Protein 2JXF (pdb70)

GO terms:
  GO:0044164 host cell cytosol (C, IDA)
  GO:0044165 host cell endoplasmic reticulum (C, IDA)
  GO:0039502 symbiont-mediated suppression of host type I interferon-mediated signaling pathway (P, IDA)
  GO:1900102 negative regulation of endoplasmic reticulum unfolded protein response (P, IDA)
  GO:0005515 protein binding (F, IPI)
  GO:0042025 host cell nucleus (C, IDA)
  GO:0008233 peptidase activity (F, IDA)
  GO:0008236 serine-type peptidase activity (F, IDA)
  GO:0044220 host cell perinuclear region of cytoplasm (C, IDA)
  GO:0030430 host cell cytoplasm (C, IDA)
  GO:0008270 zinc ion binding (F, IDA)
  GO:0004252 serine-type endopeptidase activity (F, IDA)
  GO:0051047 positive regulation of secretion (P, IDA)
  GO:0039545 symbiont-mediated suppression of host cytoplasmic pattern recognition receptor signaling pathway via inhibition of MAVS activity (P, TAS)
  GO:0019082 viral protein processing (P, TAS)
  GO:0050689 negative regulation of defense response to virus by host (P, TAS)
  GO:0033644 host cell membrane (C, IMP)
  GO:0042025 host cell nucleus (C, IMP)
  GO:0044164 host cell cytosol (C, IMP)
  GO:0030430 host cell cytoplasm (C, IMP)

Foldseek 3Di:
DPCVVVVVVVVVVVVVVVVVVCVVCVVVVD

Solvent-accessible surface area: 3352 Å² total; per-residue (Å²): 177,89,92,165,101,148,82,125,107,109,153,62,154,115,98,174,101,133,69,56,28,97,129,141,101,74,75,117,80,200

InterPro domains:
  IPR000745 Hepatitis C virus, Non-structural protein NS4a [PF01006] (1658-1711)
  IPR001490 Hepatitis C virus, Non-structural protein NS4b [PF01001] (1728-1921)
  IPR001650 Helicase, C-terminal domain-like [PS51194] (1361-1538)
  IPR001650 Helicase, C-terminal domain-like [SM00490] (1401-1495)
  IPR002166 RNA dependent RNA polymerase, hepatitis C virus [PF00998] (2423-2932)
  IPR002518 Hepatitis C virus, Non-structural protein NS2 [PF01538] (811-1005)
  IPR002518 Hepatitis C virus, Non-structural protein NS2 [PS51693] (899-1026)
  IPR002519 Hepatitis C virus, Envelope glycoprotein E1 [PF01539] (193-382)
  IPR002521 Hepatitis C virus, Core protein, C-terminal [PF01542] (116-190)
  IPR002522 Hepatitis C virus, Core protein, N-terminal [PF01543] (2-115)
  IPR002531 Hepatitis C virus, Non-structural protein E2/NS1 [PF01560] (386-729)
  IPR002868 Hepatitis C virus, Non-structural 5a protein [PF01506] (1974-1996)
  IPR004109 Hepatitis C virus, NS3 protease [PF02907] (1056-1203)
  IPR004109 Hepatitis C virus, NS3 protease [PS51822] (1027-1208)
  IPR007094 RNA-directed RNA polymerase, catalytic domain [PS50507] (2634-2752)
  IPR009003 Peptidase S1, PA clan [SSF50494] (1027-1212)
  IPR011492 Non-structural protein NS3-like, DEAD-box helicase, flavivirus [PF07652] (1294-1355)
  IPR013192 Hepatitis C virus, Non-structural 5a protein, domain 1a [PF08300] (2006-2067)
  IPR013193 Hepatitis C virus non-structural 5a, 1B domain [PF08301] (2068-2168)
  IPR014001 Helicase superfamily 1/2, ATP-binding domain [PS51192] (1217-1369)

Sequence (30 aa):
QTNWQKLEVFWAKHMWNFISGIQYLAGLSTQTNWQKLEVFWAKHMWNFISGIQYLAGLSTQTNWQKLEVFWAKHMWNFISGIQYLAGLSTQTNWQKLEVFWAKHMWNFISGIQYLAGLSTQTNWQKLEVFWAKHMWNFISGIQYLAGLSTQTNWQKLEVFWAKHMWNFISGIQYLAGLSTQTNWQKLEVFWAKHMWNFISGIQYLAGLSTQTNWQK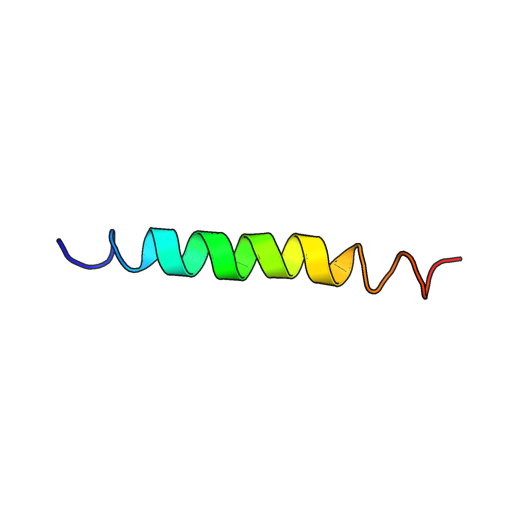LEVFWAKHMWNFISGIQYLAGLSTQTNWQKLEVFWAKHMWNFISGIQYLAGLSTQTNWQKLEVFWAKHMWNFISGIQYLAGLSTQTNWQKLEVFWAKHMWNFISGIQYLAGLSTQTNWQKLEVFWAKHMWNFISGIQYLAGLSTQTNWQKLEVFWAKHMWNFISGIQYLAGLSTQTNWQKLEVFWAKHMWNFISGIQYLAGLSTQTNWQKLEVFWAKHMWNFISGIQYLAGLSTQTNWQKLEVFWAKHMWNFISGIQYLAGLSTQTNWQKLEVFWAKHMWNFISGIQYLAGLSTQTNWQKLEVFWAKHMWNFISGIQYLAGLSTQTNWQKLEVFWAKHMWNFISGIQYLAGLSTQTNWQKLEVFWAKHMWNFISGIQYLAGLSTQTNWQKLEVFWAKHMWNFISGIQYLAGLSTQTNWQKLEVFWAKHMWNFISGIQYLAGLSTQTNWQKLEVFWAKHMWNFISGIQYLAGLSTQTNWQKLEVFWAKHMWNFISGIQYLAGLSTQTNWQKLEVFWAKHMWNFISGIQYLAGLSTQTNWQKLEVFWAKHMWNFISGIQYLAGLSTQTNWQKLEVFWAKHMWNFISGIQYLAGLSTQTNWQKLEVFWAKHMWNFISGIQYLAGLSTQTNWQKLEVFWAKHMWNFISGIQYLAGLSTQTNWQKLEVFWAKHMWNFISGIQYLAGLST

Organism: Hepatitis C virus genotype 1a (isolate H77) (NCBI:txid63746)

Structure (mmCIF, N/CA/C/O backbone):
data_2J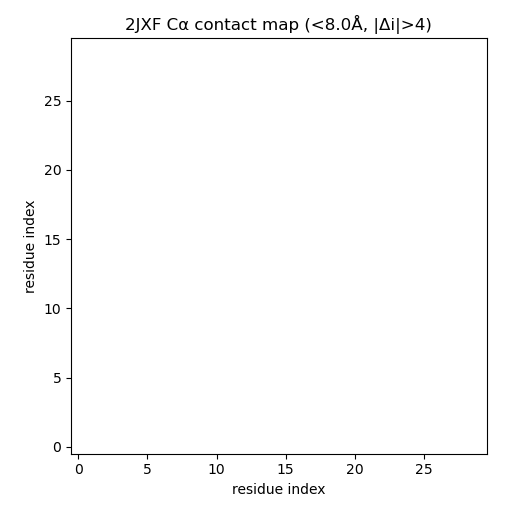XF
#
_entry.id   2JXF
#
loop_
_atom_site.group_PDB
_atom_site.id
_atom_site.type_symbol
_atom_site.label_atom_id
_atom_site.label_alt_id
_atom_site.label_comp_id
_atom_site.label_asym_id
_atom_site.label_entity_id
_atom_site.label_seq_id
_atom_site.pdbx_PDB_ins_code
_atom_site.Cartn_x
_atom_site.Cartn_y
_atom_site.Cartn_z
_atom_site.occupancy
_atom_site.B_iso_or_equiv
_atom_site.auth_seq_id
_atom_site.auth_comp_id
_atom_site.auth_asym_id
_atom_site.auth_atom_id
_atom_site.pdbx_PDB_model_num
ATOM 1 N N . GLN A 1 1 ? -23.354 1.207 0.987 1.00 0.00 1 GLN A N 1
ATOM 2 C CA . GLN A 1 1 ? -21.913 1.238 0.584 1.00 0.00 1 GLN A CA 1
ATOM 3 C C . GLN A 1 1 ? -21.682 0.485 -0.732 1.00 0.00 1 GLN A C 1
ATOM 4 O O . GLN A 1 1 ? -22.457 -0.369 -1.122 1.00 0.00 1 GLN A O 1
ATOM 20 N N . THR A 1 2 ? -20.605 0.824 -1.400 1.00 0.00 2 THR A N 1
ATOM 21 C CA . THR A 1 2 ? -20.229 0.193 -2.702 1.00 0.00 2 THR A CA 1
ATOM 22 C C . THR A 1 2 ? -18.703 0.305 -2.873 1.00 0.00 2 THR A C 1
ATOM 23 O O . THR A 1 2 ? -17.967 -0.213 -2.052 1.00 0.00 2 THR A O 1
ATOM 34 N N . ASN A 1 3 ? -18.227 0.964 -3.902 1.00 0.00 3 ASN A N 1
ATOM 35 C CA . ASN A 1 3 ? -16.750 1.133 -4.152 1.00 0.00 3 ASN A CA 1
ATOM 36 C C . ASN A 1 3 ? -16.008 1.795 -2.978 1.00 0.00 3 ASN A C 1
ATOM 37 O O . ASN A 1 3 ? -14.803 1.657 -2.866 1.00 0.00 3 ASN A O 1
ATOM 48 N N . TRP A 1 4 ? -16.715 2.493 -2.121 1.00 0.00 4 TRP A N 1
ATOM 49 C CA . TRP A 1 4 ? -16.100 3.175 -0.936 1.00 0.00 4 TRP A CA 1
ATOM 50 C C . TRP A 1 4 ? -15.409 2.132 -0.053 1.00 0.00 4 TRP A C 1
ATOM 51 O O . TRP A 1 4 ? -14.260 2.308 0.311 1.00 0.00 4 TRP A O 1
ATOM 72 N N . GLN A 1 5 ? -16.100 1.062 0.273 1.00 0.00 5 GLN A N 1
ATOM 73 C CA . GLN A 1 5 ? -15.490 -0.014 1.123 1.00 0.00 5 GLN A CA 1
ATOM 74 C C . GLN A 1 5 ? -14.241 -0.537 0.395 1.00 0.00 5 GLN A C 1
ATOM 75 O O . GLN A 1 5 ? -13.218 -0.772 1.014 1.00 0.00 5 GLN A O 1
ATOM 89 N N . LYS A 1 6 ? -14.319 -0.702 -0.911 1.00 0.00 6 LYS A N 1
ATOM 90 C CA . LYS A 1 6 ? -13.143 -1.192 -1.694 1.00 0.00 6 LYS A CA 1
ATOM 91 C C . LYS A 1 6 ? -12.026 -0.137 -1.674 1.00 0.00 6 LYS A C 1
ATOM 92 O O . LYS A 1 6 ? -10.871 -0.509 -1.689 1.00 0.00 6 LYS A O 1
ATOM 111 N N . LEU A 1 7 ? -12.344 1.144 -1.634 1.00 0.00 7 LEU A N 1
ATOM 112 C CA . LEU A 1 7 ? -11.294 2.215 -1.606 1.00 0.00 7 LEU A CA 1
ATOM 113 C C . LEU A 1 7 ? -10.413 2.055 -0.358 1.00 0.00 7 LEU A C 1
ATOM 114 O O . LEU A 1 7 ? -9.220 2.264 -0.446 1.00 0.00 7 LEU A O 1
ATOM 130 N N . GLU A 1 8 ? -10.968 1.684 0.775 1.00 0.00 8 GLU A N 1
ATOM 131 C CA . GLU A 1 8 ? -10.124 1.507 1.999 1.00 0.00 8 GLU A CA 1
ATOM 132 C C . GLU A 1 8 ? -9.274 0.244 1.811 1.00 0.00 8 GLU A C 1
ATOM 133 O O . GLU A 1 8 ? -8.103 0.247 2.148 1.00 0.00 8 GLU A O 1
ATOM 145 N N . VAL A 1 9 ? -9.840 -0.812 1.260 1.00 0.00 9 VAL A N 1
ATOM 146 C CA . VAL A 1 9 ? -9.057 -2.071 1.022 1.00 0.00 9 VAL A CA 1
ATOM 147 C C . VAL A 1 9 ? -7.957 -1.691 0.014 1.00 0.00 9 VAL A C 1
ATOM 148 O O . VAL A 1 9 ? -6.808 -2.057 0.175 1.00 0.00 9 VAL A O 1
ATOM 161 N N . PHE A 1 10 ? -8.329 -0.942 -1.005 1.00 0.00 10 PHE A N 1
ATOM 162 C CA . PHE A 1 10 ? -7.385 -0.466 -2.067 1.00 0.00 10 PHE A CA 1
ATOM 163 C C . PHE A 1 10 ? -6.288 0.378 -1.397 1.00 0.00 10 PHE A C 1
ATOM 164 O O . PHE A 1 10 ? -5.118 0.197 -1.675 1.00 0.00 10 PHE A O 1
ATOM 181 N N . TRP A 1 11 ? -6.692 1.282 -0.531 1.00 0.00 11 TRP A N 1
ATOM 182 C CA . TRP A 1 11 ? -5.758 2.189 0.208 1.00 0.00 11 TRP A CA 1
ATOM 183 C C . TRP A 1 11 ? -4.657 1.413 0.934 1.00 0.00 11 TRP A C 1
ATOM 184 O O . TRP A 1 11 ? -3.495 1.701 0.726 1.00 0.00 11 TRP A O 1
ATOM 205 N N . ALA A 1 12 ? -5.008 0.458 1.766 1.00 0.00 12 ALA A N 1
ATOM 206 C CA . ALA A 1 12 ? -3.969 -0.327 2.505 1.00 0.00 12 ALA A CA 1
ATOM 207 C C . ALA A 1 12 ? -3.100 -1.133 1.532 1.00 0.00 12 ALA A C 1
ATOM 208 O O . ALA A 1 12 ? -1.906 -1.216 1.733 1.00 0.00 12 ALA A O 1
ATOM 215 N N . LYS A 1 13 ? -3.679 -1.708 0.500 1.00 0.00 13 LYS A N 1
ATOM 216 C CA . LYS A 1 13 ? -2.890 -2.504 -0.495 1.00 0.00 13 LYS A CA 1
ATOM 217 C C . LYS A 1 13 ? -1.815 -1.593 -1.109 1.00 0.00 13 LYS A C 1
ATOM 218 O O . LYS A 1 13 ? -0.653 -1.954 -1.168 1.00 0.00 13 LYS A O 1
ATOM 237 N N . HIS A 1 14 ? -2.215 -0.420 -1.546 1.00 0.00 14 HIS A N 1
ATOM 238 C CA . HIS A 1 14 ? -1.264 0.564 -2.153 1.00 0.00 14 HIS A CA 1
ATOM 239 C C . HIS A 1 14 ? -0.285 1.043 -1.069 1.00 0.00 14 HIS A C 1
ATOM 240 O O . HIS A 1 14 ? 0.909 1.093 -1.297 1.00 0.00 14 HIS A O 1
ATOM 254 N N . MET A 1 15 ? -0.795 1.383 0.098 1.00 0.00 15 MET A N 1
ATOM 255 C CA . MET A 1 15 ? 0.056 1.860 1.239 1.00 0.00 15 MET A CA 1
ATOM 256 C C . MET A 1 15 ? 1.083 0.784 1.615 1.00 0.00 15 MET A C 1
ATOM 257 O O . MET A 1 15 ? 2.232 1.101 1.864 1.00 0.00 15 MET A O 1
ATOM 271 N N . TRP A 1 16 ? 0.686 -0.469 1.650 1.00 0.00 16 TRP A N 1
ATOM 272 C CA . TRP A 1 16 ? 1.641 -1.565 1.998 1.00 0.00 16 TRP A CA 1
ATOM 273 C C . TRP A 1 16 ? 2.654 -1.694 0.859 1.00 0.00 16 TRP A C 1
ATOM 274 O O . TRP A 1 16 ? 3.806 -1.977 1.119 1.00 0.00 16 TRP A O 1
ATOM 295 N N . ASN A 1 17 ? 2.244 -1.476 -0.374 1.00 0.00 17 ASN A N 1
ATOM 296 C CA . ASN A 1 17 ? 3.199 -1.570 -1.517 1.00 0.00 17 ASN A CA 1
ATOM 297 C C . ASN A 1 17 ? 4.259 -0.468 -1.350 1.00 0.00 17 ASN A C 1
ATOM 298 O O . ASN A 1 17 ? 5.413 -0.665 -1.684 1.00 0.00 17 ASN A O 1
ATOM 309 N N . PHE A 1 18 ? 3.873 0.675 -0.821 1.00 0.00 18 PHE A N 1
ATOM 310 C CA . PHE A 1 18 ? 4.828 1.805 -0.594 1.00 0.00 18 PHE A CA 1
ATOM 311 C C . PHE A 1 18 ? 5.851 1.315 0.449 1.00 0.00 18 PHE A C 1
ATOM 312 O O . PHE A 1 18 ? 7.046 1.492 0.294 1.00 0.00 18 PHE A O 1
ATOM 329 N N . ILE A 1 19 ? 5.361 0.693 1.499 1.00 0.00 19 ILE A N 1
ATOM 330 C CA . ILE A 1 19 ? 6.234 0.155 2.589 1.00 0.00 19 ILE A CA 1
ATOM 331 C C . ILE A 1 19 ? 7.056 -1.040 2.074 1.00 0.00 19 ILE A C 1
ATOM 332 O O . ILE A 1 19 ? 8.218 -1.146 2.424 1.00 0.00 19 ILE A O 1
ATOM 348 N N . SER A 1 20 ? 6.499 -1.920 1.265 1.00 0.00 20 SER A N 1
ATOM 349 C CA . SER A 1 20 ? 7.288 -3.086 0.750 1.00 0.00 20 SER A CA 1
ATOM 350 C C . SER A 1 20 ? 8.429 -2.601 -0.157 1.00 0.00 20 SER A C 1
ATOM 351 O O . SER A 1 20 ? 9.508 -3.162 -0.107 1.00 0.00 20 SER A O 1
ATOM 359 N N . GLY A 1 21 ? 8.213 -1.578 -0.959 1.00 0.00 21 GLY A N 1
ATOM 360 C CA . GLY A 1 21 ? 9.283 -1.040 -1.860 1.00 0.00 21 GLY A CA 1
ATOM 361 C C . GLY A 1 21 ? 10.426 -0.485 -0.998 1.00 0.00 21 GLY A C 1
ATOM 362 O O . GLY A 1 21 ? 11.580 -0.780 -1.250 1.00 0.00 21 GLY A O 1
ATOM 366 N N . ILE A 1 22 ? 10.099 0.298 0.011 1.00 0.00 22 ILE A N 1
ATOM 367 C CA . ILE A 1 22 ? 11.129 0.886 0.929 1.00 0.00 22 ILE A CA 1
ATOM 368 C C . ILE A 1 22 ? 11.853 -0.271 1.639 1.00 0.00 22 ILE A C 1
ATOM 369 O O . ILE A 1 22 ? 13.062 -0.241 1.761 1.00 0.00 22 ILE A O 1
ATOM 385 N N . GLN A 1 23 ? 11.130 -1.275 2.089 1.00 0.00 23 GLN A N 1
ATOM 386 C CA . GLN A 1 23 ? 11.763 -2.446 2.781 1.00 0.00 23 GLN A CA 1
ATOM 387 C C . GLN A 1 23 ? 12.689 -3.185 1.805 1.00 0.00 23 GLN A C 1
ATOM 388 O O . GLN A 1 23 ? 13.790 -3.572 2.154 1.00 0.00 23 GLN A O 1
ATOM 402 N N . TYR A 1 24 ? 12.227 -3.361 0.592 1.00 0.00 24 TYR A N 1
ATOM 403 C CA . TYR A 1 24 ? 13.011 -4.055 -0.479 1.00 0.00 24 TYR A CA 1
ATOM 404 C C . TYR A 1 24 ? 14.269 -3.229 -0.791 1.00 0.00 24 TYR A C 1
ATOM 405 O O . TYR A 1 24 ? 15.364 -3.759 -0.804 1.00 0.00 24 TYR A O 1
ATOM 423 N N . LEU A 1 25 ? 14.104 -1.947 -1.032 1.00 0.00 25 LEU A N 1
ATOM 424 C CA . LEU A 1 25 ? 15.262 -1.050 -1.342 1.00 0.00 25 LEU A CA 1
ATOM 425 C C . LEU A 1 25 ? 16.190 -0.908 -0.129 1.00 0.00 25 LEU A C 1
ATOM 426 O O . LEU A 1 25 ? 17.386 -0.797 -0.309 1.00 0.00 25 LEU A O 1
ATOM 442 N N . ALA A 1 26 ? 15.666 -0.913 1.078 1.00 0.00 26 ALA A N 1
ATOM 443 C CA . ALA A 1 26 ? 16.516 -0.786 2.308 1.00 0.00 26 ALA A CA 1
ATOM 444 C C . ALA A 1 26 ? 17.592 -1.883 2.303 1.00 0.00 26 ALA A C 1
ATOM 445 O O . ALA A 1 26 ? 18.744 -1.609 2.578 1.00 0.00 26 ALA A O 1
ATOM 452 N N . GLY A 1 27 ? 17.219 -3.102 1.984 1.00 0.00 27 GLY A N 1
ATOM 453 C CA . GLY A 1 27 ? 18.196 -4.233 1.938 1.00 0.00 27 GLY A CA 1
ATOM 454 C C . GLY A 1 27 ? 18.924 -4.255 0.582 1.00 0.00 27 GLY A C 1
ATOM 455 O O . GLY A 1 27 ? 20.003 -4.807 0.489 1.00 0.00 27 GLY A O 1
ATOM 459 N N . LEU A 1 28 ? 18.357 -3.670 -0.454 1.00 0.00 28 LEU A N 1
ATOM 460 C CA . LEU A 1 28 ? 18.996 -3.646 -1.807 1.00 0.00 28 LEU A CA 1
ATOM 461 C C . LEU A 1 28 ? 19.224 -2.190 -2.252 1.00 0.00 28 LEU A C 1
ATOM 462 O O . LEU A 1 28 ? 18.752 -1.763 -3.291 1.00 0.00 28 LEU A O 1
ATOM 478 N N . SER A 1 29 ? 19.947 -1.424 -1.470 1.00 0.00 29 SER A N 1
ATOM 479 C CA . SER A 1 29 ? 20.222 0.007 -1.824 1.00 0.00 29 SER A CA 1
ATOM 480 C C . SER A 1 29 ? 21.636 0.176 -2.404 1.00 0.00 29 SER A C 1
ATOM 481 O O . SER A 1 29 ? 22.343 -0.794 -2.615 1.00 0.00 29 SER A O 1
ATOM 489 N N . THR A 1 30 ? 22.043 1.398 -2.660 1.00 0.00 30 THR A N 1
ATOM 490 C CA . THR A 1 30 ? 23.402 1.672 -3.226 1.00 0.00 30 THR A CA 1
ATOM 491 C C . THR A 1 30 ? 24.153 2.670 -2.332 1.00 0.00 30 THR A C 1
ATOM 492 O O . THR A 1 30 ? 25.234 2.324 -1.886 1.00 0.00 30 THR A O 1
ATOM 504 N N . GLN A 1 1 ? -22.210 -3.305 -3.187 1.00 0.00 1 GLN A N 2
ATOM 505 C CA . GLN A 1 1 ? -20.892 -2.680 -3.517 1.00 0.00 1 GLN A CA 2
ATOM 506 C C . GLN A 1 1 ? -21.036 -1.152 -3.559 1.00 0.00 1 GLN A C 2
ATOM 507 O O . GLN A 1 1 ? -21.787 -0.628 -4.361 1.00 0.00 1 GLN A O 2
ATOM 523 N N . THR A 1 2 ? -20.320 -0.456 -2.704 1.00 0.00 2 THR A N 2
ATOM 524 C CA . THR A 1 2 ? -20.383 1.039 -2.660 1.00 0.00 2 THR A CA 2
ATOM 525 C C . THR A 1 2 ? -18.980 1.610 -2.381 1.00 0.00 2 THR A C 2
ATOM 526 O O . THR A 1 2 ? -18.148 1.610 -3.269 1.00 0.00 2 THR A O 2
ATOM 537 N N . ASN A 1 3 ? -18.698 2.085 -1.191 1.00 0.00 3 ASN A N 2
ATOM 538 C CA . ASN A 1 3 ? -17.344 2.650 -0.873 1.00 0.00 3 ASN A CA 2
ATOM 539 C C . ASN A 1 3 ? -16.319 1.563 -0.520 1.00 0.00 3 ASN A C 2
ATOM 540 O O . ASN A 1 3 ? -15.141 1.855 -0.446 1.00 0.00 3 ASN A O 2
ATOM 551 N N . TRP A 1 4 ? -16.755 0.345 -0.307 1.00 0.00 4 TRP A N 2
ATOM 552 C CA . TRP A 1 4 ? -15.827 -0.775 0.043 1.00 0.00 4 TRP A CA 2
ATOM 553 C C . TRP A 1 4 ? -14.856 -0.976 -1.116 1.00 0.00 4 TRP A C 2
ATOM 554 O O . TRP A 1 4 ? -13.664 -0.906 -0.898 1.00 0.00 4 TRP A O 2
ATOM 575 N N . GLN A 1 5 ? -15.358 -1.201 -2.308 1.00 0.00 5 GLN A N 2
ATOM 576 C CA . GLN A 1 5 ? -14.471 -1.389 -3.503 1.00 0.00 5 GLN A CA 2
ATOM 577 C C . GLN A 1 5 ? -13.556 -0.159 -3.623 1.00 0.00 5 GLN A C 2
ATOM 578 O O . GLN A 1 5 ? -12.380 -0.296 -3.909 1.00 0.00 5 GLN A O 2
ATOM 592 N N . LYS A 1 6 ? -14.088 1.026 -3.390 1.00 0.00 6 LYS A N 2
ATOM 593 C CA . LYS A 1 6 ? -13.258 2.269 -3.470 1.00 0.00 6 LYS A CA 2
ATOM 594 C C . LYS A 1 6 ? -12.198 2.226 -2.357 1.00 0.00 6 LYS A C 2
ATOM 595 O O . LYS A 1 6 ? -11.066 2.611 -2.584 1.00 0.00 6 LYS A O 2
ATOM 614 N N . LEU A 1 7 ? -12.553 1.754 -1.177 1.00 0.00 7 LEU A N 2
ATOM 615 C CA . LEU A 1 7 ? -11.581 1.664 -0.044 1.00 0.00 7 LEU A CA 2
ATOM 616 C C . LEU A 1 7 ? -10.513 0.626 -0.408 1.00 0.00 7 LEU A C 2
ATOM 617 O O . LEU A 1 7 ? -9.362 0.865 -0.131 1.00 0.00 7 LEU A O 2
ATOM 633 N N . GLU A 1 8 ? -10.863 -0.490 -1.016 1.00 0.00 8 GLU A N 2
ATOM 634 C CA . GLU A 1 8 ? -9.842 -1.525 -1.399 1.00 0.00 8 GLU A CA 2
ATOM 635 C C . GLU A 1 8 ? -8.790 -0.865 -2.306 1.00 0.00 8 GLU A C 2
ATOM 636 O O . GLU A 1 8 ? -7.602 -1.050 -2.112 1.00 0.00 8 GLU A O 2
ATOM 648 N N . VAL A 1 9 ? -9.227 -0.090 -3.277 1.00 0.00 9 VAL A N 2
ATOM 649 C CA . VAL A 1 9 ? -8.285 0.616 -4.210 1.00 0.00 9 VAL A CA 2
ATOM 650 C C . VAL A 1 9 ? -7.408 1.563 -3.370 1.00 0.00 9 VAL A C 2
ATOM 651 O O . VAL A 1 9 ? -6.215 1.671 -3.588 1.00 0.00 9 VAL A O 2
ATOM 664 N N . PHE A 1 10 ? -8.009 2.231 -2.409 1.00 0.00 10 PHE A N 2
ATOM 665 C CA . PHE A 1 10 ? -7.278 3.176 -1.506 1.00 0.00 10 PHE A CA 2
ATOM 666 C C . PHE A 1 10 ? -6.321 2.361 -0.619 1.00 0.00 10 PHE A C 2
ATOM 667 O O . PHE A 1 10 ? -5.152 2.679 -0.510 1.00 0.00 10 PHE A O 2
ATOM 684 N N . TRP A 1 11 ? -6.838 1.324 -0.001 1.00 0.00 11 TRP A N 2
ATOM 685 C CA . TRP A 1 11 ? -6.041 0.435 0.896 1.00 0.00 11 TRP A CA 2
ATOM 686 C C . TRP A 1 11 ? -4.865 -0.190 0.147 1.00 0.00 11 TRP A C 2
ATOM 687 O O . TRP A 1 11 ? -3.784 -0.250 0.695 1.00 0.00 11 TRP A O 2
ATOM 708 N N . ALA A 1 12 ? -5.062 -0.645 -1.070 1.00 0.00 12 ALA A N 2
ATOM 709 C CA . ALA A 1 12 ? -3.936 -1.262 -1.836 1.00 0.00 12 ALA A CA 2
ATOM 710 C C . ALA A 1 12 ? -2.836 -0.214 -2.036 1.00 0.00 12 ALA A C 2
ATOM 711 O O . ALA A 1 12 ? -1.680 -0.508 -1.814 1.00 0.00 12 ALA A O 2
ATOM 718 N N . LYS A 1 13 ? -3.191 0.988 -2.434 1.00 0.00 13 LYS A N 2
ATOM 719 C CA . LYS A 1 13 ? -2.183 2.078 -2.640 1.00 0.00 13 LYS A CA 2
ATOM 720 C C . LYS A 1 13 ? -1.545 2.414 -1.283 1.00 0.00 13 LYS A C 2
ATOM 721 O O . LYS A 1 13 ? -0.352 2.636 -1.202 1.00 0.00 13 LYS A O 2
ATOM 740 N N . HIS A 1 14 ? -2.339 2.435 -0.232 1.00 0.00 14 HIS A N 2
ATOM 741 C CA . HIS A 1 14 ? -1.837 2.736 1.146 1.00 0.00 14 HIS A CA 2
ATOM 742 C C . HIS A 1 14 ? -0.862 1.619 1.558 1.00 0.00 14 HIS A C 2
ATOM 743 O O . HIS A 1 14 ? 0.237 1.891 2.003 1.00 0.00 14 HIS A O 2
ATOM 757 N N . MET A 1 15 ? -1.268 0.378 1.397 1.00 0.00 15 MET A N 2
ATOM 758 C CA . MET A 1 15 ? -0.398 -0.787 1.755 1.00 0.00 15 MET A CA 2
ATOM 759 C C . MET A 1 15 ? 0.830 -0.771 0.837 1.00 0.00 15 MET A C 2
ATOM 760 O O . MET A 1 15 ? 1.941 -0.910 1.311 1.00 0.00 15 MET A O 2
ATOM 774 N N . TRP A 1 16 ? 0.643 -0.588 -0.453 1.00 0.00 16 TRP A N 2
ATOM 775 C CA . TRP A 1 16 ? 1.797 -0.546 -1.407 1.00 0.00 16 TRP A CA 2
ATOM 776 C C . TRP A 1 16 ? 2.747 0.594 -1.018 1.00 0.00 16 TRP A C 2
ATOM 777 O O . TRP A 1 16 ? 3.939 0.466 -1.204 1.00 0.00 16 TRP A O 2
ATOM 798 N N . ASN A 1 17 ? 2.236 1.679 -0.476 1.00 0.00 17 ASN A N 2
ATOM 799 C CA . ASN A 1 17 ? 3.104 2.824 -0.054 1.00 0.00 17 ASN A CA 2
ATOM 800 C C . ASN A 1 17 ? 4.035 2.316 1.059 1.00 0.00 17 ASN A C 2
ATOM 801 O O . ASN A 1 17 ? 5.216 2.611 1.059 1.00 0.00 17 ASN A O 2
ATOM 812 N N . PHE A 1 18 ? 3.495 1.544 1.980 1.00 0.00 18 PHE A N 2
ATOM 813 C CA . PHE A 1 18 ? 4.294 0.961 3.107 1.00 0.00 18 PHE A CA 2
ATOM 814 C C . PHE A 1 18 ? 5.397 0.098 2.472 1.00 0.00 18 PHE A C 2
ATOM 815 O O . PHE A 1 18 ? 6.522 0.077 2.935 1.00 0.00 18 PHE A O 2
ATOM 832 N N . ILE A 1 19 ? 5.064 -0.596 1.406 1.00 0.00 19 ILE A N 2
ATOM 833 C CA . ILE A 1 19 ? 6.041 -1.463 0.682 1.00 0.00 19 ILE A CA 2
ATOM 834 C C . ILE A 1 19 ? 7.000 -0.567 -0.116 1.00 0.00 19 ILE A C 2
ATOM 835 O O . ILE A 1 19 ? 8.174 -0.864 -0.161 1.00 0.00 19 ILE A O 2
ATOM 851 N N . SER A 1 20 ? 6.524 0.496 -0.729 1.00 0.00 20 SER A N 2
ATOM 852 C CA . SER A 1 20 ? 7.400 1.415 -1.526 1.00 0.00 20 SER A CA 2
ATOM 853 C C . SER A 1 20 ? 8.597 1.912 -0.704 1.00 0.00 20 SER A C 2
ATOM 854 O O . SER A 1 20 ? 9.714 1.892 -1.185 1.00 0.00 20 SER A O 2
ATOM 862 N N . GLY A 1 21 ? 8.375 2.347 0.516 1.00 0.00 21 GLY A N 2
ATOM 863 C CA . GLY A 1 21 ? 9.494 2.840 1.379 1.00 0.00 21 GLY A CA 2
ATOM 864 C C . GLY A 1 21 ? 10.450 1.679 1.681 1.00 0.00 21 GLY A C 2
ATOM 865 O O . GLY A 1 21 ? 11.653 1.834 1.579 1.00 0.00 21 GLY A O 2
ATOM 869 N N . ILE A 1 22 ? 9.916 0.532 2.040 1.00 0.00 22 ILE A N 2
ATOM 870 C CA . ILE A 1 22 ? 10.767 -0.664 2.350 1.00 0.00 22 ILE A CA 2
ATOM 871 C C . ILE A 1 22 ? 11.429 -1.184 1.065 1.00 0.00 22 ILE A C 2
ATOM 872 O O . ILE A 1 22 ? 12.589 -1.538 1.103 1.00 0.00 22 ILE A O 2
ATOM 888 N N . GLN A 1 23 ? 10.730 -1.229 -0.048 1.00 0.00 23 GLN A N 2
ATOM 889 C CA . GLN A 1 23 ? 11.331 -1.724 -1.332 1.00 0.00 23 GLN A CA 2
ATOM 890 C C . GLN A 1 23 ? 12.579 -0.910 -1.718 1.00 0.00 23 GLN A C 2
ATOM 891 O O . GLN A 1 23 ? 13.451 -1.409 -2.403 1.00 0.00 23 GLN A O 2
ATOM 905 N N . TYR A 1 24 ? 12.657 0.321 -1.271 1.00 0.00 24 TYR A N 2
ATOM 906 C CA . TYR A 1 24 ? 13.819 1.213 -1.562 1.00 0.00 24 TYR A CA 2
ATOM 907 C C . TYR A 1 24 ? 14.922 0.898 -0.539 1.00 0.00 24 TYR A C 2
ATOM 908 O O . TYR A 1 24 ? 16.061 0.709 -0.919 1.00 0.00 24 TYR A O 2
ATOM 926 N N . LEU A 1 25 ? 14.596 0.839 0.732 1.00 0.00 25 LEU A N 2
ATOM 927 C CA . LEU A 1 25 ? 15.626 0.536 1.779 1.00 0.00 25 LEU A CA 2
ATOM 928 C C . LEU A 1 25 ? 16.063 -0.931 1.711 1.00 0.00 25 LEU A C 2
ATOM 929 O O . LEU A 1 25 ? 17.250 -1.198 1.697 1.00 0.00 25 LEU A O 2
ATOM 945 N N . ALA A 1 26 ? 15.136 -1.862 1.660 1.00 0.00 26 ALA A N 2
ATOM 946 C CA . ALA A 1 26 ? 15.498 -3.315 1.579 1.00 0.00 26 ALA A CA 2
ATOM 947 C C . ALA A 1 26 ? 16.304 -3.552 0.295 1.00 0.00 26 ALA A C 2
ATOM 948 O O . ALA A 1 26 ? 17.252 -4.316 0.301 1.00 0.00 26 ALA A O 2
ATOM 955 N N . GLY A 1 27 ? 15.940 -2.897 -0.784 1.00 0.00 27 GLY A N 2
ATOM 956 C CA . GLY A 1 27 ? 16.667 -3.048 -2.078 1.00 0.00 27 GLY A CA 2
ATOM 957 C C . GLY A 1 27 ? 18.036 -2.355 -2.005 1.00 0.00 27 GLY A C 2
ATOM 958 O O . GLY A 1 27 ? 18.964 -2.800 -2.653 1.00 0.00 27 GLY A O 2
ATOM 962 N N . LEU A 1 28 ? 18.175 -1.294 -1.237 1.00 0.00 28 LEU A N 2
ATOM 963 C CA . LEU A 1 28 ? 19.481 -0.575 -1.119 1.00 0.00 28 LEU A CA 2
ATOM 964 C C . LEU A 1 28 ? 20.173 -0.973 0.195 1.00 0.00 28 LEU A C 2
ATOM 965 O O . LEU A 1 28 ? 20.590 -0.132 0.973 1.00 0.00 28 LEU A O 2
ATOM 981 N N . SER A 1 29 ? 20.302 -2.256 0.442 1.00 0.00 29 SER A N 2
ATOM 982 C CA . SER A 1 29 ? 20.966 -2.751 1.690 1.00 0.00 29 SER A CA 2
ATOM 983 C C . SER A 1 29 ? 22.484 -2.846 1.456 1.00 0.00 29 SER A C 2
ATOM 984 O O . SER A 1 29 ? 23.060 -3.918 1.514 1.00 0.00 29 SER A O 2
ATOM 992 N N . THR A 1 30 ? 23.107 -1.717 1.192 1.00 0.00 30 THR A N 2
ATOM 993 C CA . THR A 1 30 ? 24.580 -1.596 0.931 1.00 0.00 30 THR A CA 2
ATOM 994 C C . THR A 1 30 ? 24.952 -2.235 -0.418 1.00 0.00 30 THR A C 2
ATOM 995 O O . THR A 1 30 ? 25.039 -3.451 -0.511 1.00 0.00 30 THR A O 2
ATOM 1007 N N . GLN A 1 1 ? 22.521 -0.376 -0.959 1.00 0.00 1 GLN A N 3
ATOM 1008 C CA . GLN A 1 1 ? 21.197 0.322 -0.925 1.00 0.00 1 GLN A CA 3
ATOM 1009 C C . GLN A 1 1 ? 21.069 1.350 -2.054 1.00 0.00 1 GLN A C 3
ATOM 1010 O O . GLN A 1 1 ? 22.049 1.881 -2.545 1.00 0.00 1 GLN A O 3
ATOM 1026 N N . THR A 1 2 ? 19.843 1.607 -2.445 1.00 0.00 2 THR A N 3
ATOM 1027 C CA . THR A 1 2 ? 19.521 2.580 -3.537 1.00 0.00 2 THR A CA 3
ATOM 1028 C C . THR A 1 2 ? 17.991 2.756 -3.595 1.00 0.00 2 THR A C 3
ATOM 1029 O O . THR A 1 2 ? 17.360 2.959 -2.571 1.00 0.00 2 THR A O 3
ATOM 1040 N N . ASN A 1 3 ? 17.400 2.673 -4.761 1.00 0.00 3 ASN A N 3
ATOM 1041 C CA . ASN A 1 3 ? 15.916 2.821 -4.918 1.00 0.00 3 ASN A CA 3
ATOM 1042 C C . ASN A 1 3 ? 15.165 1.585 -4.408 1.00 0.00 3 ASN A C 3
ATOM 1043 O O . ASN A 1 3 ? 13.993 1.681 -4.099 1.00 0.00 3 ASN A O 3
ATOM 1054 N N . TRP A 1 4 ? 15.822 0.453 -4.316 1.00 0.00 4 TRP A N 3
ATOM 1055 C CA . TRP A 1 4 ? 15.161 -0.794 -3.820 1.00 0.00 4 TRP A CA 3
ATOM 1056 C C . TRP A 1 4 ? 14.719 -0.564 -2.376 1.00 0.00 4 TRP A C 3
ATOM 1057 O O . TRP A 1 4 ? 13.561 -0.774 -2.077 1.00 0.00 4 TRP A O 3
ATOM 1078 N N . GLN A 1 5 ? 15.612 -0.135 -1.510 1.00 0.00 5 GLN A N 3
ATOM 1079 C CA . GLN A 1 5 ? 15.233 0.119 -0.081 1.00 0.00 5 GLN A CA 3
ATOM 1080 C C . GLN A 1 5 ? 14.052 1.102 -0.044 1.00 0.00 5 GLN A C 3
ATOM 1081 O O . GLN A 1 5 ? 13.153 0.944 0.762 1.00 0.00 5 GLN A O 3
ATOM 1095 N N . LYS A 1 6 ? 14.041 2.094 -0.914 1.00 0.00 6 LYS A N 3
ATOM 1096 C CA . LYS A 1 6 ? 12.911 3.075 -0.946 1.00 0.00 6 LYS A CA 3
ATOM 1097 C C . LYS A 1 6 ? 11.672 2.368 -1.514 1.00 0.00 6 LYS A C 3
ATOM 1098 O O . LYS A 1 6 ? 10.575 2.599 -1.041 1.00 0.00 6 LYS A O 3
ATOM 1117 N N . LEU A 1 7 ? 11.851 1.516 -2.504 1.00 0.00 7 LEU A N 3
ATOM 1118 C CA . LEU A 1 7 ? 10.722 0.760 -3.131 1.00 0.00 7 LEU A CA 3
ATOM 1119 C C . LEU A 1 7 ? 10.134 -0.215 -2.103 1.00 0.00 7 LEU A C 3
ATOM 1120 O O . LEU A 1 7 ? 8.934 -0.381 -2.071 1.00 0.00 7 LEU A O 3
ATOM 1136 N N . GLU A 1 8 ? 10.944 -0.844 -1.281 1.00 0.00 8 GLU A N 3
ATOM 1137 C CA . GLU A 1 8 ? 10.422 -1.803 -0.252 1.00 0.00 8 GLU A CA 3
ATOM 1138 C C . GLU A 1 8 ? 9.505 -1.036 0.716 1.00 0.00 8 GLU A C 3
ATOM 1139 O O . GLU A 1 8 ? 8.404 -1.474 1.001 1.00 0.00 8 GLU A O 3
ATOM 1151 N N . VAL A 1 9 ? 9.952 0.105 1.198 1.00 0.00 9 VAL A N 3
ATOM 1152 C CA . VAL A 1 9 ? 9.129 0.939 2.133 1.00 0.00 9 VAL A CA 3
ATOM 1153 C C . VAL A 1 9 ? 7.897 1.407 1.343 1.00 0.00 9 VAL A C 3
ATOM 1154 O O . VAL A 1 9 ? 6.785 1.341 1.832 1.00 0.00 9 VAL A O 3
ATOM 1167 N N . PHE A 1 10 ? 8.113 1.863 0.126 1.00 0.00 10 PHE A N 3
ATOM 1168 C CA . PHE A 1 10 ? 7.010 2.342 -0.764 1.00 0.00 10 PHE A CA 3
ATOM 1169 C C . PHE A 1 10 ? 5.998 1.208 -0.983 1.00 0.00 10 PHE A C 3
ATOM 1170 O O . PHE A 1 10 ? 4.807 1.432 -0.879 1.00 0.00 10 PHE A O 3
ATOM 1187 N N . TRP A 1 11 ? 6.476 0.022 -1.282 1.00 0.00 11 TRP A N 3
ATOM 1188 C CA . TRP A 1 11 ? 5.585 -1.154 -1.520 1.00 0.00 11 TRP A CA 3
ATOM 1189 C C . TRP A 1 11 ? 4.694 -1.427 -0.310 1.00 0.00 11 TRP A C 3
ATOM 1190 O O . TRP A 1 11 ? 3.527 -1.707 -0.494 1.00 0.00 11 TRP A O 3
ATOM 1211 N N . ALA A 1 12 ? 5.215 -1.348 0.894 1.00 0.00 12 ALA A N 3
ATOM 1212 C CA . ALA A 1 12 ? 4.361 -1.607 2.093 1.00 0.00 12 ALA A CA 3
ATOM 1213 C C . ALA A 1 12 ? 3.273 -0.526 2.166 1.00 0.00 12 ALA A C 3
ATOM 1214 O O . ALA A 1 12 ? 2.129 -0.835 2.433 1.00 0.00 12 ALA A O 3
ATOM 1221 N N . LYS A 1 13 ? 3.624 0.717 1.915 1.00 0.00 13 LYS A N 3
ATOM 1222 C CA . LYS A 1 13 ? 2.623 1.832 1.946 1.00 0.00 13 LYS A CA 3
ATOM 1223 C C . LYS A 1 13 ? 1.656 1.631 0.766 1.00 0.00 13 LYS A C 3
ATOM 1224 O O . LYS A 1 13 ? 0.470 1.861 0.897 1.00 0.00 13 LYS A O 3
ATOM 1243 N N . HIS A 1 14 ? 2.163 1.193 -0.366 1.00 0.00 14 HIS A N 3
ATOM 1244 C CA . HIS A 1 14 ? 1.327 0.942 -1.582 1.00 0.00 14 HIS A CA 3
ATOM 1245 C C . HIS A 1 14 ? 0.381 -0.226 -1.270 1.00 0.00 14 HIS A C 3
ATOM 1246 O O . HIS A 1 14 ? -0.806 -0.132 -1.516 1.00 0.00 14 HIS A O 3
ATOM 1260 N N . MET A 1 15 ? 0.901 -1.305 -0.723 1.00 0.00 15 MET A N 3
ATOM 1261 C CA . MET A 1 15 ? 0.058 -2.491 -0.368 1.00 0.00 15 MET A CA 3
ATOM 1262 C C . MET A 1 15 ? -0.913 -2.067 0.739 1.00 0.00 15 MET A C 3
ATOM 1263 O O . MET A 1 15 ? -2.059 -2.468 0.720 1.00 0.00 15 MET A O 3
ATOM 1277 N N . TRP A 1 16 ? -0.466 -1.259 1.678 1.00 0.00 16 TRP A N 3
ATOM 1278 C CA . TRP A 1 16 ? -1.348 -0.782 2.786 1.00 0.00 16 TRP A CA 3
ATOM 1279 C C . TRP A 1 16 ? -2.448 0.069 2.149 1.00 0.00 16 TRP A C 3
ATOM 1280 O O . TRP A 1 16 ? -3.609 -0.095 2.464 1.00 0.00 16 TRP A O 3
ATOM 1301 N N . ASN A 1 17 ? -2.082 0.968 1.263 1.00 0.00 17 ASN A N 3
ATOM 1302 C CA . ASN A 1 17 ? -3.103 1.831 0.602 1.00 0.00 17 ASN A CA 3
ATOM 1303 C C . ASN A 1 17 ? -4.051 0.919 -0.186 1.00 0.00 17 ASN A C 3
ATOM 1304 O O . ASN A 1 17 ? -5.250 1.115 -0.142 1.00 0.00 17 ASN A O 3
ATOM 1315 N N . PHE A 1 18 ? -3.518 -0.071 -0.873 1.00 0.00 18 PHE A N 3
ATOM 1316 C CA . PHE A 1 18 ? -4.355 -1.037 -1.657 1.00 0.00 18 PHE A CA 3
ATOM 1317 C C . PHE A 1 18 ? -5.333 -1.684 -0.660 1.00 0.00 18 PHE A C 3
ATOM 1318 O O . PHE A 1 18 ? -6.517 -1.796 -0.919 1.00 0.00 18 PHE A O 3
ATOM 1335 N N . ILE A 1 19 ? -4.816 -2.088 0.480 1.00 0.00 19 ILE A N 3
ATOM 1336 C CA . ILE A 1 19 ? -5.631 -2.724 1.564 1.00 0.00 19 ILE A CA 3
ATOM 1337 C C . ILE A 1 19 ? -6.664 -1.716 2.097 1.00 0.00 19 ILE A C 3
ATOM 1338 O O . ILE A 1 19 ? -7.802 -2.079 2.327 1.00 0.00 19 ILE A O 3
ATOM 1354 N N . SER A 1 20 ? -6.273 -0.473 2.288 1.00 0.00 20 SER A N 3
ATOM 1355 C CA . SER A 1 20 ? -7.208 0.577 2.803 1.00 0.00 20 SER A CA 3
ATOM 1356 C C . SER A 1 20 ? -8.356 0.821 1.815 1.00 0.00 20 SER A C 3
ATOM 1357 O O . SER A 1 20 ? -9.468 1.036 2.250 1.00 0.00 20 SER A O 3
ATOM 1365 N N . GLY A 1 21 ? -8.110 0.785 0.523 1.00 0.00 21 GLY A N 3
ATOM 1366 C CA . GLY A 1 21 ? -9.199 1.008 -0.479 1.00 0.00 21 GLY A CA 3
ATOM 1367 C C . GLY A 1 21 ? -10.208 -0.144 -0.377 1.00 0.00 21 GLY A C 3
ATOM 1368 O O . GLY A 1 21 ? -11.403 0.088 -0.346 1.00 0.00 21 GLY A O 3
ATOM 1372 N N . ILE A 1 22 ? -9.722 -1.366 -0.315 1.00 0.00 22 ILE A N 3
ATOM 1373 C CA . ILE A 1 22 ? -10.615 -2.566 -0.203 1.00 0.00 22 ILE A CA 3
ATOM 1374 C C . ILE A 1 22 ? -11.381 -2.466 1.125 1.00 0.00 22 ILE A C 3
ATOM 1375 O O . ILE A 1 22 ? -12.590 -2.591 1.148 1.00 0.00 22 ILE A O 3
ATOM 1391 N N . GLN A 1 23 ? -10.674 -2.235 2.210 1.00 0.00 23 GLN A N 3
ATOM 1392 C 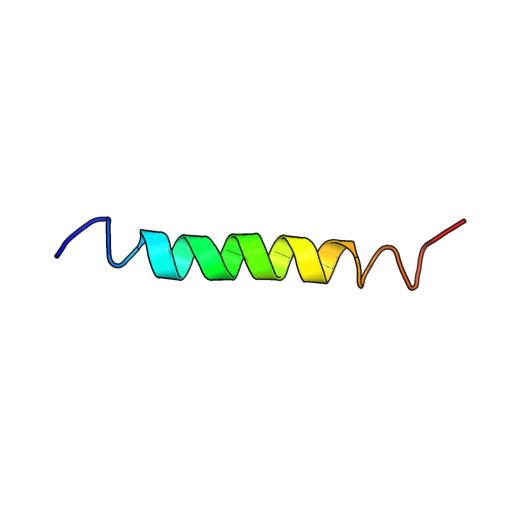CA . GLN A 1 23 ? -11.312 -2.108 3.560 1.00 0.00 23 GLN A CA 3
ATOM 1393 C C . GLN A 1 23 ? -12.305 -0.937 3.572 1.00 0.00 23 GLN A C 3
ATOM 1394 O O . GLN A 1 23 ? -13.371 -1.043 4.150 1.00 0.00 23 GLN A O 3
ATOM 1408 N N . TYR A 1 24 ? -11.954 0.154 2.933 1.00 0.00 24 TYR A N 3
ATOM 1409 C CA . TYR A 1 24 ? -12.844 1.357 2.867 1.00 0.00 24 TYR A CA 3
ATOM 1410 C C . TYR A 1 24 ? -14.187 0.963 2.241 1.00 0.00 24 TYR A C 3
ATOM 1411 O O . TYR A 1 24 ? -15.220 1.351 2.742 1.00 0.00 24 TYR A O 3
ATOM 1429 N N . LEU A 1 25 ? -14.175 0.204 1.170 1.00 0.00 25 LEU A N 3
ATOM 1430 C CA . LEU A 1 25 ? -15.455 -0.216 0.520 1.00 0.00 25 LEU A CA 3
ATOM 1431 C C . LEU A 1 25 ? -16.192 -1.219 1.419 1.00 0.00 25 LEU A C 3
ATOM 1432 O O . LEU A 1 25 ? -17.394 -1.123 1.570 1.00 0.00 25 LEU A O 3
ATOM 1448 N N . ALA A 1 26 ? -15.487 -2.157 2.012 1.00 0.00 26 ALA A N 3
ATOM 1449 C CA . ALA A 1 26 ? -16.117 -3.177 2.915 1.00 0.00 26 ALA A CA 3
ATOM 1450 C C . ALA A 1 26 ? -16.989 -2.506 3.991 1.00 0.00 26 ALA A C 3
ATOM 1451 O O . ALA A 1 26 ? -18.067 -2.987 4.288 1.00 0.00 26 ALA A O 3
ATOM 1458 N N . GLY A 1 27 ? -16.534 -1.412 4.561 1.00 0.00 27 GLY A N 3
ATOM 1459 C CA . GLY A 1 27 ? -17.321 -0.693 5.610 1.00 0.00 27 GLY A CA 3
ATOM 1460 C C . GLY A 1 27 ? -17.784 0.691 5.121 1.00 0.00 27 GLY A C 3
ATOM 1461 O O . GLY A 1 27 ? -18.252 1.475 5.926 1.00 0.00 27 GLY A O 3
ATOM 1465 N N . LEU A 1 28 ? -17.666 1.002 3.845 1.00 0.00 28 LEU A N 3
ATOM 1466 C CA . LEU A 1 28 ? -18.093 2.329 3.297 1.00 0.00 28 LEU A CA 3
ATOM 1467 C C . LEU A 1 28 ? -18.074 2.305 1.756 1.00 0.00 28 LEU A C 3
ATOM 1468 O O . LEU A 1 28 ? -17.325 3.029 1.122 1.00 0.00 28 LEU A O 3
ATOM 1484 N N . SER A 1 29 ? -18.895 1.481 1.146 1.00 0.00 29 SER A N 3
ATOM 1485 C CA . SER A 1 29 ? -18.943 1.402 -0.349 1.00 0.00 29 SER A CA 3
ATOM 1486 C C . SER A 1 29 ? -20.214 2.099 -0.849 1.00 0.00 29 SER A C 3
ATOM 1487 O O . SER A 1 29 ? -21.293 1.537 -0.773 1.00 0.00 29 SER A O 3
ATOM 1495 N N . THR A 1 30 ? -20.077 3.308 -1.350 1.00 0.00 30 THR A N 3
ATOM 1496 C CA . THR A 1 30 ? -21.224 4.119 -1.878 1.00 0.00 30 THR A CA 3
ATOM 1497 C C . THR A 1 30 ? -22.209 4.465 -0.746 1.00 0.00 30 THR A C 3
ATOM 1498 O O . THR A 1 30 ? -21.882 5.363 0.013 1.00 0.00 30 THR A O 3
ATOM 1510 N N . GLN A 1 1 ? -22.712 4.726 0.509 1.00 0.00 1 GLN A N 4
ATOM 1511 C CA . GLN A 1 1 ? -22.016 3.403 0.503 1.00 0.00 1 GLN A CA 4
ATOM 1512 C C . GLN A 1 1 ? -21.590 3.020 -0.923 1.00 0.00 1 GLN A C 4
ATOM 1513 O O . GLN A 1 1 ? -22.262 3.349 -1.885 1.00 0.00 1 GLN A O 4
ATOM 1529 N N . THR A 1 2 ? -20.481 2.330 -1.057 1.00 0.00 2 THR A N 4
ATOM 1530 C CA . THR A 1 2 ? -19.977 1.905 -2.405 1.00 0.00 2 THR A CA 4
ATOM 1531 C C . THR A 1 2 ? -19.127 0.635 -2.310 1.00 0.00 2 THR A C 4
ATOM 1532 O O . THR A 1 2 ? -19.364 -0.315 -3.033 1.00 0.00 2 THR A O 4
ATOM 1543 N N . ASN A 1 3 ? -18.146 0.657 -1.436 1.00 0.00 3 ASN A N 4
ATOM 1544 C CA . ASN A 1 3 ? -17.179 -0.462 -1.187 1.00 0.00 3 ASN A CA 4
ATOM 1545 C C . ASN A 1 3 ? -16.042 -0.363 -2.208 1.00 0.00 3 ASN A C 4
ATOM 1546 O O . ASN A 1 3 ? -14.889 -0.461 -1.836 1.00 0.00 3 ASN A O 4
ATOM 1557 N N . TRP A 1 4 ? -16.359 -0.155 -3.463 1.00 0.00 4 TRP A N 4
ATOM 1558 C CA . TRP A 1 4 ? -15.317 -0.024 -4.533 1.00 0.00 4 TRP A CA 4
ATOM 1559 C C . TRP A 1 4 ? -14.516 1.243 -4.222 1.00 0.00 4 TRP A C 4
ATOM 1560 O O . TRP A 1 4 ? -13.303 1.200 -4.175 1.00 0.00 4 TRP A O 4
ATOM 1581 N N . GLN A 1 5 ? -15.195 2.346 -4.002 1.00 0.00 5 GLN A N 4
ATOM 1582 C CA . GLN A 1 5 ? -14.506 3.635 -3.674 1.00 0.00 5 GLN A CA 4
ATOM 1583 C C . GLN A 1 5 ? -13.643 3.429 -2.419 1.00 0.00 5 GLN A C 4
ATOM 1584 O O . GLN A 1 5 ? -12.539 3.934 -2.357 1.00 0.00 5 GLN A O 4
ATOM 1598 N N . LYS A 1 6 ? -14.123 2.686 -1.442 1.00 0.00 6 LYS A N 4
ATOM 1599 C CA . LYS A 1 6 ? -13.322 2.434 -0.204 1.00 0.00 6 LYS A CA 4
ATOM 1600 C C . LYS A 1 6 ? -12.180 1.463 -0.546 1.00 0.00 6 LYS A C 4
ATOM 1601 O O . LYS A 1 6 ? -11.097 1.596 -0.005 1.00 0.00 6 LYS A O 4
ATOM 1620 N N . LEU A 1 7 ? -12.404 0.517 -1.436 1.00 0.00 7 LEU A N 4
ATOM 1621 C CA . LEU A 1 7 ? -11.336 -0.453 -1.833 1.00 0.00 7 LEU A CA 4
ATOM 1622 C C . LEU A 1 7 ? -10.245 0.326 -2.579 1.00 0.00 7 LEU A C 4
ATOM 1623 O O . LEU A 1 7 ? -9.083 0.062 -2.363 1.00 0.00 7 LEU A O 4
ATOM 1639 N N . GLU A 1 8 ? -10.601 1.264 -3.430 1.00 0.00 8 GLU A N 4
ATOM 1640 C CA . GLU A 1 8 ? -9.580 2.063 -4.182 1.00 0.00 8 GLU A CA 4
ATOM 1641 C C . GLU A 1 8 ? -8.723 2.842 -3.173 1.00 0.00 8 GLU A C 4
ATOM 1642 O O . GLU A 1 8 ? -7.515 2.885 -3.313 1.00 0.00 8 GLU A O 4
ATOM 1654 N N . VAL A 1 9 ? -9.331 3.434 -2.164 1.00 0.00 9 VAL A N 4
ATOM 1655 C CA . VAL A 1 9 ? -8.560 4.196 -1.126 1.00 0.00 9 VAL A CA 4
ATOM 1656 C C . VAL A 1 9 ? -7.670 3.167 -0.411 1.00 0.00 9 VAL A C 4
ATOM 1657 O O . VAL A 1 9 ? -6.486 3.387 -0.234 1.00 0.00 9 VAL A O 4
ATOM 1670 N N . PHE A 1 10 ? -8.255 2.050 -0.026 1.00 0.00 10 PHE A N 4
ATOM 1671 C CA . PHE A 1 10 ? -7.524 0.941 0.667 1.00 0.00 10 PHE A CA 4
ATOM 1672 C C . PHE A 1 10 ? -6.363 0.485 -0.231 1.00 0.00 10 PHE A C 4
ATOM 1673 O O . PHE A 1 10 ? -5.241 0.363 0.221 1.00 0.00 10 PHE A O 4
ATOM 1690 N N . TRP A 1 11 ? -6.660 0.243 -1.487 1.00 0.00 11 TRP A N 4
ATOM 1691 C CA . TRP A 1 11 ? -5.656 -0.210 -2.497 1.00 0.00 11 TRP A CA 4
ATOM 1692 C C . TRP A 1 11 ? -4.476 0.758 -2.557 1.00 0.00 11 TRP A C 4
ATOM 1693 O O . TRP A 1 11 ? -3.343 0.329 -2.494 1.00 0.00 11 TRP A O 4
ATOM 1714 N N . ALA A 1 12 ? -4.733 2.040 -2.681 1.00 0.00 12 ALA A N 4
ATOM 1715 C CA . ALA A 1 12 ? -3.614 3.030 -2.749 1.00 0.00 12 ALA A CA 4
ATOM 1716 C C . ALA A 1 12 ? -2.717 2.894 -1.510 1.00 0.00 12 ALA A C 4
ATOM 1717 O O . ALA A 1 12 ? -1.508 2.866 -1.634 1.00 0.00 12 ALA A O 4
ATOM 1724 N N . LYS A 1 13 ? -3.305 2.797 -0.338 1.00 0.00 13 LYS A N 4
ATOM 1725 C CA . LYS A 1 13 ? -2.520 2.645 0.929 1.00 0.00 13 LYS A CA 4
ATOM 1726 C C . LYS A 1 13 ? -1.817 1.279 0.907 1.00 0.00 13 LYS A C 4
ATOM 1727 O O . LYS A 1 13 ? -0.675 1.170 1.307 1.00 0.00 13 LYS A O 4
ATOM 1746 N N . HIS A 1 14 ? -2.498 0.257 0.435 1.00 0.00 14 HIS A N 4
ATOM 1747 C CA . HIS A 1 14 ? -1.915 -1.118 0.354 1.00 0.00 14 HIS A CA 4
ATOM 1748 C C . HIS A 1 14 ? -0.743 -1.093 -0.637 1.00 0.00 14 HIS A C 4
ATOM 1749 O O . HIS A 1 14 ? 0.305 -1.640 -0.350 1.00 0.00 14 HIS A O 4
ATOM 1763 N N . MET A 1 15 ? -0.914 -0.458 -1.778 1.00 0.00 15 MET A N 4
ATOM 1764 C CA . MET A 1 15 ? 0.180 -0.371 -2.797 1.00 0.00 15 MET A CA 4
ATOM 1765 C C . MET A 1 15 ? 1.314 0.458 -2.180 1.00 0.00 15 MET A C 4
ATOM 1766 O O . MET A 1 15 ? 2.460 0.058 -2.237 1.00 0.00 15 MET A O 4
ATOM 1780 N N . TRP A 1 16 ? 0.996 1.589 -1.582 1.00 0.00 16 TRP A N 4
ATOM 1781 C CA . TRP A 1 16 ? 2.038 2.451 -0.936 1.00 0.00 16 TRP A CA 4
ATOM 1782 C C . TRP A 1 16 ? 2.701 1.644 0.188 1.00 0.00 16 TRP A C 4
ATOM 1783 O O . TRP A 1 16 ? 3.896 1.745 0.386 1.00 0.00 16 TRP A O 4
ATOM 1804 N N . ASN A 1 17 ? 1.936 0.846 0.901 1.00 0.00 17 ASN A N 4
ATOM 1805 C CA . ASN A 1 17 ? 2.493 0.009 2.006 1.00 0.00 17 ASN A CA 4
ATOM 1806 C C . ASN A 1 17 ? 3.504 -0.969 1.394 1.00 0.00 17 ASN A C 4
ATOM 1807 O O . ASN A 1 17 ? 4.580 -1.143 1.934 1.00 0.00 17 ASN A O 4
ATOM 1818 N N . PHE A 1 18 ? 3.161 -1.581 0.279 1.00 0.00 18 PHE A N 4
ATOM 1819 C CA . PHE A 1 18 ? 4.083 -2.540 -0.411 1.00 0.00 18 PHE A CA 4
ATOM 1820 C C . PHE A 1 18 ? 5.396 -1.787 -0.691 1.00 0.00 18 PHE A C 4
ATOM 1821 O O . PHE A 1 18 ? 6.475 -2.307 -0.475 1.00 0.00 18 PHE A O 4
ATOM 1838 N N . ILE A 1 19 ? 5.275 -0.561 -1.154 1.00 0.00 19 ILE A N 4
ATOM 1839 C CA . ILE A 1 19 ? 6.454 0.309 -1.459 1.00 0.00 19 ILE A CA 4
ATOM 1840 C C . ILE A 1 19 ? 7.243 0.535 -0.160 1.00 0.00 19 ILE A C 4
ATOM 1841 O O . ILE A 1 19 ? 8.455 0.485 -0.190 1.00 0.00 19 ILE A O 4
ATOM 1857 N N . SER A 1 20 ? 6.575 0.765 0.952 1.00 0.00 20 SER A N 4
ATOM 1858 C CA . SER A 1 20 ? 7.273 0.983 2.262 1.00 0.00 20 SER A CA 4
ATOM 1859 C C . SER A 1 20 ? 8.120 -0.248 2.622 1.00 0.00 20 SER A C 4
ATOM 1860 O O . SER A 1 20 ? 9.205 -0.102 3.157 1.00 0.00 20 SER A O 4
ATOM 1868 N N . GLY A 1 21 ? 7.642 -1.440 2.329 1.00 0.00 21 GLY A N 4
ATOM 1869 C CA . GLY A 1 21 ? 8.408 -2.688 2.637 1.00 0.00 21 GLY A CA 4
ATOM 1870 C C . GLY A 1 21 ? 9.704 -2.672 1.819 1.00 0.00 21 GLY A C 4
ATOM 1871 O O . GLY A 1 21 ? 10.777 -2.872 2.358 1.00 0.00 21 GLY A O 4
ATOM 1875 N N . ILE A 1 22 ? 9.598 -2.424 0.532 1.00 0.00 22 ILE A N 4
ATOM 1876 C CA . ILE A 1 22 ? 10.810 -2.375 -0.347 1.00 0.00 22 ILE A CA 4
ATOM 1877 C C . ILE A 1 22 ? 11.647 -1.140 0.034 1.00 0.00 22 ILE A C 4
ATOM 1878 O O . ILE A 1 22 ? 12.858 -1.227 0.065 1.00 0.00 22 ILE A O 4
ATOM 1894 N N . GLN A 1 23 ? 11.020 -0.017 0.328 1.00 0.00 23 GLN A N 4
ATOM 1895 C CA . GLN A 1 23 ? 11.758 1.230 0.722 1.00 0.00 23 GLN A CA 4
ATOM 1896 C C . GLN A 1 23 ? 12.621 0.941 1.959 1.00 0.00 23 GLN A C 4
ATOM 1897 O O . GLN A 1 23 ? 13.763 1.356 2.035 1.00 0.00 23 GLN A O 4
ATOM 1911 N N . TYR A 1 24 ? 12.063 0.223 2.904 1.00 0.00 24 TYR A N 4
ATOM 1912 C CA . TYR A 1 24 ? 12.787 -0.147 4.162 1.00 0.00 24 TYR A CA 4
ATOM 1913 C C . TYR A 1 24 ? 14.024 -0.980 3.786 1.00 0.00 24 TYR A C 4
ATOM 1914 O O . TYR A 1 24 ? 15.104 -0.722 4.280 1.00 0.00 24 TYR A O 4
ATOM 1932 N N . LEU A 1 25 ? 13.859 -1.956 2.919 1.00 0.00 25 LEU A N 4
ATOM 1933 C CA . LEU A 1 25 ? 14.994 -2.826 2.472 1.00 0.00 25 LEU A CA 4
ATOM 1934 C C . LEU A 1 25 ? 16.008 -2.002 1.663 1.00 0.00 25 LEU A C 4
ATOM 1935 O O . LEU A 1 25 ? 17.197 -2.203 1.803 1.00 0.00 25 LEU A O 4
ATOM 1951 N N . ALA A 1 26 ? 15.547 -1.088 0.834 1.00 0.00 26 ALA A N 4
ATOM 1952 C CA . ALA A 1 26 ? 16.457 -0.229 0.003 1.00 0.00 26 ALA A CA 4
ATOM 1953 C C . ALA A 1 26 ? 17.528 0.441 0.882 1.00 0.00 26 ALA A C 4
ATOM 1954 O O . ALA A 1 26 ? 18.685 0.487 0.507 1.00 0.00 26 ALA A O 4
ATOM 1961 N N . GLY A 1 27 ? 17.146 0.943 2.034 1.00 0.00 27 GLY A N 4
ATOM 1962 C CA . GLY A 1 27 ? 18.112 1.605 2.963 1.00 0.00 27 GLY A CA 4
ATOM 1963 C C . GLY A 1 27 ? 18.624 0.619 4.027 1.00 0.00 27 GLY A C 4
ATOM 1964 O O . GLY A 1 27 ? 19.679 0.839 4.592 1.00 0.00 27 GLY A O 4
ATOM 1968 N N . LEU A 1 28 ? 17.905 -0.448 4.306 1.00 0.00 28 LEU A N 4
ATOM 1969 C CA . LEU A 1 28 ? 18.326 -1.456 5.325 1.00 0.00 28 LEU A CA 4
ATOM 1970 C C . LEU A 1 28 ? 17.979 -2.861 4.807 1.00 0.00 28 LEU A C 4
ATOM 1971 O O . LEU A 1 28 ? 17.034 -3.495 5.247 1.00 0.00 28 LEU A O 4
ATOM 1987 N N . SER A 1 29 ? 18.753 -3.331 3.861 1.00 0.00 29 SER A N 4
ATOM 1988 C CA . SER A 1 29 ? 18.532 -4.683 3.256 1.00 0.00 29 SER A CA 4
ATOM 1989 C C . SER A 1 29 ? 19.319 -5.759 4.014 1.00 0.00 29 SER A C 4
ATOM 1990 O O . SER A 1 29 ? 18.742 -6.750 4.424 1.00 0.00 29 SER A O 4
ATOM 1998 N N . THR A 1 30 ? 20.607 -5.575 4.196 1.00 0.00 30 THR A N 4
ATOM 1999 C CA . THR A 1 30 ? 21.445 -6.581 4.925 1.00 0.00 30 THR A CA 4
ATOM 2000 C C . THR A 1 30 ? 22.543 -5.875 5.735 1.00 0.00 30 THR A C 4
ATOM 2001 O O . THR A 1 30 ? 22.669 -6.188 6.907 1.00 0.00 30 THR A O 4
ATOM 2013 N N . GLN A 1 1 ? -23.441 -6.454 0.599 1.00 0.00 1 GLN A N 5
ATOM 2014 C CA . GLN A 1 1 ? -21.950 -6.374 0.511 1.00 0.00 1 GLN A CA 5
ATOM 2015 C C . GLN A 1 1 ? -21.504 -4.919 0.333 1.00 0.00 1 GLN A C 5
ATOM 2016 O O . GLN A 1 1 ? -21.994 -4.206 -0.524 1.00 0.00 1 GLN A O 5
ATOM 2032 N N . THR A 1 2 ? -20.575 -4.511 1.158 1.00 0.00 2 THR A N 5
ATOM 2033 C CA . THR A 1 2 ? -20.028 -3.124 1.123 1.00 0.00 2 THR A CA 5
ATOM 2034 C C . THR A 1 2 ? -18.503 -3.234 0.966 1.00 0.00 2 THR A C 5
ATOM 2035 O O . THR A 1 2 ? -18.059 -3.790 -0.021 1.00 0.00 2 THR A O 5
ATOM 2046 N N . ASN A 1 3 ? -17.712 -2.728 1.887 1.00 0.00 3 ASN A N 5
ATOM 2047 C CA . ASN A 1 3 ? -16.211 -2.779 1.825 1.00 0.00 3 ASN A CA 5
ATOM 2048 C C . ASN A 1 3 ? -15.616 -2.106 0.576 1.00 0.00 3 ASN A C 5
ATOM 2049 O O . ASN A 1 3 ? -14.418 -2.178 0.374 1.00 0.00 3 ASN A O 5
ATOM 2060 N N . TRP A 1 4 ? -16.411 -1.452 -0.241 1.00 0.00 4 TRP A N 5
ATOM 2061 C CA . TRP A 1 4 ? -15.896 -0.765 -1.466 1.00 0.00 4 TRP A CA 5
ATOM 2062 C C . TRP A 1 4 ? -15.199 0.488 -0.946 1.00 0.00 4 TRP A C 5
ATOM 2063 O O . TRP A 1 4 ? -14.032 0.693 -1.208 1.00 0.00 4 TRP A O 5
ATOM 2084 N N . GLN A 1 5 ? -15.929 1.285 -0.204 1.00 0.00 5 GLN A N 5
ATOM 2085 C CA . GLN A 1 5 ? -15.390 2.542 0.403 1.00 0.00 5 GLN A CA 5
ATOM 2086 C C . GLN A 1 5 ? -14.060 2.219 1.109 1.00 0.00 5 GLN A C 5
ATOM 2087 O O . GLN A 1 5 ? -13.073 2.909 0.925 1.00 0.00 5 GLN A O 5
ATOM 2101 N N . LYS A 1 6 ? -14.046 1.162 1.894 1.00 0.00 6 LYS A N 5
ATOM 2102 C CA . LYS A 1 6 ? -12.818 0.724 2.628 1.00 0.00 6 LYS A CA 5
ATOM 2103 C C . LYS A 1 6 ? -11.772 0.204 1.630 1.00 0.00 6 LYS A C 5
ATOM 2104 O O . LYS A 1 6 ? -10.600 0.458 1.822 1.00 0.00 6 LYS A O 5
ATOM 2123 N N . LEU A 1 7 ? -12.172 -0.500 0.587 1.00 0.00 7 LEU A N 5
ATOM 2124 C CA . LEU A 1 7 ? -11.204 -1.032 -0.429 1.00 0.00 7 LEU A CA 5
ATOM 2125 C C . LEU A 1 7 ? -10.479 0.123 -1.137 1.00 0.00 7 LEU A C 5
ATOM 2126 O O . LEU A 1 7 ? -9.310 -0.013 -1.438 1.00 0.00 7 LEU A O 5
ATOM 2142 N N . GLU A 1 8 ? -11.138 1.233 -1.394 1.00 0.00 8 GLU A N 5
ATOM 2143 C CA . GLU A 1 8 ? -10.476 2.396 -2.073 1.00 0.00 8 GLU A CA 5
ATOM 2144 C C . GLU A 1 8 ? -9.405 2.967 -1.132 1.00 0.00 8 GLU A C 5
ATOM 2145 O O . GLU A 1 8 ? -8.283 3.206 -1.544 1.00 0.00 8 GLU A O 5
ATOM 2157 N N . VAL A 1 9 ? -9.751 3.165 0.123 1.00 0.00 9 VAL A N 5
ATOM 2158 C CA . VAL A 1 9 ? -8.775 3.701 1.129 1.00 0.00 9 VAL A CA 5
ATOM 2159 C C . VAL A 1 9 ? -7.667 2.645 1.280 1.00 0.00 9 VAL A C 5
ATOM 2160 O O . VAL A 1 9 ? -6.498 2.972 1.357 1.00 0.00 9 VAL A O 5
ATOM 2173 N N . PHE A 1 10 ? -8.052 1.385 1.305 1.00 0.00 10 PHE A N 5
ATOM 2174 C CA . PHE A 1 10 ? -7.089 0.247 1.431 1.00 0.00 10 PHE A CA 5
ATOM 2175 C C . PHE A 1 10 ? -6.174 0.260 0.197 1.00 0.00 10 PHE A C 5
ATOM 2176 O O . PHE A 1 10 ? -4.975 0.109 0.326 1.00 0.00 10 PHE A O 5
ATOM 2193 N N . TRP A 1 11 ? -6.745 0.438 -0.975 1.00 0.00 11 TRP A N 5
ATOM 2194 C CA . TRP A 1 11 ? -5.963 0.471 -2.249 1.00 0.00 11 TRP A CA 5
ATOM 2195 C C . TRP A 1 11 ? -4.879 1.550 -2.190 1.00 0.00 11 TRP A C 5
ATOM 2196 O O . TRP A 1 11 ? -3.742 1.288 -2.526 1.00 0.00 11 TRP A O 5
ATOM 2217 N N . ALA A 1 12 ? -5.218 2.747 -1.773 1.00 0.00 12 ALA A N 5
ATOM 2218 C CA . ALA A 1 12 ? -4.195 3.834 -1.701 1.00 0.00 12 ALA A CA 5
ATOM 2219 C C . ALA A 1 12 ? -3.081 3.442 -0.720 1.00 0.00 12 ALA A C 5
ATOM 2220 O O . ALA A 1 12 ? -1.920 3.679 -0.996 1.00 0.00 12 ALA A O 5
ATOM 2227 N N . LYS A 1 13 ? -3.425 2.842 0.398 1.00 0.00 13 LYS A N 5
ATOM 2228 C CA . LYS A 1 13 ? -2.397 2.416 1.398 1.00 0.00 13 LYS A CA 5
ATOM 2229 C C . LYS A 1 13 ? -1.595 1.265 0.772 1.00 0.00 13 LYS A C 5
ATOM 2230 O O . LYS A 1 13 ? -0.382 1.273 0.818 1.00 0.00 13 LYS A O 5
ATOM 2249 N N . HIS A 1 14 ? -2.277 0.303 0.185 1.00 0.00 14 HIS A N 5
ATOM 2250 C CA . HIS A 1 14 ? -1.614 -0.868 -0.478 1.00 0.00 14 HIS A CA 5
ATOM 2251 C C . HIS A 1 14 ? -0.671 -0.337 -1.569 1.00 0.00 14 HIS A C 5
ATOM 2252 O O . HIS A 1 14 ? 0.465 -0.764 -1.654 1.00 0.00 14 HIS A O 5
ATOM 2266 N N . MET A 1 15 ? -1.134 0.588 -2.383 1.00 0.00 15 MET A N 5
ATOM 2267 C CA . MET A 1 15 ? -0.292 1.177 -3.475 1.00 0.00 15 MET A CA 5
ATOM 2268 C C . MET A 1 15 ? 0.881 1.935 -2.841 1.00 0.00 15 MET A C 5
ATOM 2269 O O . MET A 1 15 ? 2.015 1.738 -3.234 1.00 0.00 15 MET A O 5
ATOM 2283 N N . TRP A 1 16 ? 0.625 2.782 -1.867 1.00 0.00 16 TRP A N 5
ATOM 2284 C CA . TRP A 1 16 ? 1.734 3.539 -1.204 1.00 0.00 16 TRP A CA 5
ATOM 2285 C C . TRP A 1 16 ? 2.665 2.547 -0.494 1.00 0.00 16 TRP A C 5
ATOM 2286 O O . TRP A 1 16 ? 3.859 2.766 -0.449 1.00 0.00 16 TRP A O 5
ATOM 2307 N N . ASN A 1 17 ? 2.130 1.465 0.036 1.00 0.00 17 ASN A N 5
ATOM 2308 C CA . ASN A 1 17 ? 2.953 0.426 0.730 1.00 0.00 17 ASN A CA 5
ATOM 2309 C C . ASN A 1 17 ? 3.931 -0.150 -0.304 1.00 0.00 17 ASN A C 5
ATOM 2310 O O . ASN A 1 17 ? 5.078 -0.398 0.020 1.00 0.00 17 ASN A O 5
ATOM 2321 N N . PHE A 1 18 ? 3.485 -0.339 -1.532 1.00 0.00 18 PHE A N 5
ATOM 2322 C CA . PHE A 1 18 ? 4.362 -0.874 -2.623 1.00 0.00 18 PHE A CA 5
ATOM 2323 C C . PHE A 1 18 ? 5.537 0.106 -2.780 1.00 0.00 18 PHE A C 5
ATOM 2324 O O . PHE A 1 18 ? 6.676 -0.298 -2.920 1.00 0.00 18 PHE A O 5
ATOM 2341 N N . ILE A 1 19 ? 5.240 1.388 -2.741 1.00 0.00 19 ILE A N 5
ATOM 2342 C CA . ILE A 1 19 ? 6.284 2.452 -2.866 1.00 0.00 19 ILE A CA 5
ATOM 2343 C C . ILE A 1 19 ? 7.165 2.391 -1.607 1.00 0.00 19 ILE A C 5
ATOM 2344 O O . ILE A 1 19 ? 8.374 2.463 -1.712 1.00 0.00 19 ILE A O 5
ATOM 2360 N N . SER A 1 20 ? 6.567 2.250 -0.441 1.00 0.00 20 SER A N 5
ATOM 2361 C CA . SER A 1 20 ? 7.340 2.170 0.842 1.00 0.00 20 SER A CA 5
ATOM 2362 C C . SER A 1 20 ? 8.263 0.945 0.816 1.00 0.00 20 SER A C 5
ATOM 2363 O O . SER A 1 20 ? 9.385 1.028 1.276 1.00 0.00 20 SER A O 5
ATOM 2371 N N . GLY A 1 21 ? 7.805 -0.168 0.282 1.00 0.00 21 GLY A N 5
ATOM 2372 C CA . GLY A 1 21 ? 8.633 -1.410 0.203 1.00 0.00 21 GLY A CA 5
ATOM 2373 C C . GLY A 1 21 ? 9.848 -1.127 -0.688 1.00 0.00 21 GLY A C 5
ATOM 2374 O O . GLY A 1 21 ? 10.962 -1.438 -0.312 1.00 0.00 21 GLY A O 5
ATOM 2378 N N . ILE A 1 22 ? 9.631 -0.535 -1.843 1.00 0.00 22 ILE A N 5
ATOM 2379 C CA . ILE A 1 22 ? 10.752 -0.200 -2.784 1.00 0.00 22 ILE A CA 5
ATOM 2380 C C . ILE A 1 22 ? 11.691 0.787 -2.069 1.00 0.00 22 ILE A C 5
ATOM 2381 O O . ILE A 1 22 ? 12.892 0.584 -2.035 1.00 0.00 22 ILE A O 5
ATOM 2397 N N . GLN A 1 23 ? 11.128 1.834 -1.500 1.00 0.00 23 GLN A N 5
ATOM 2398 C CA . GLN A 1 23 ? 11.917 2.873 -0.759 1.00 0.00 23 GLN A CA 5
ATOM 2399 C C . GLN A 1 23 ? 12.707 2.216 0.384 1.00 0.00 23 GLN A C 5
ATOM 2400 O O . GLN A 1 23 ? 13.859 2.536 0.612 1.00 0.00 23 GLN A O 5
ATOM 2414 N N . TYR A 1 24 ? 12.079 1.301 1.083 1.00 0.00 24 TYR A N 5
ATOM 2415 C CA . TYR A 1 24 ? 12.725 0.574 2.221 1.00 0.00 24 TYR A CA 5
ATOM 2416 C C . TYR A 1 24 ? 13.914 -0.2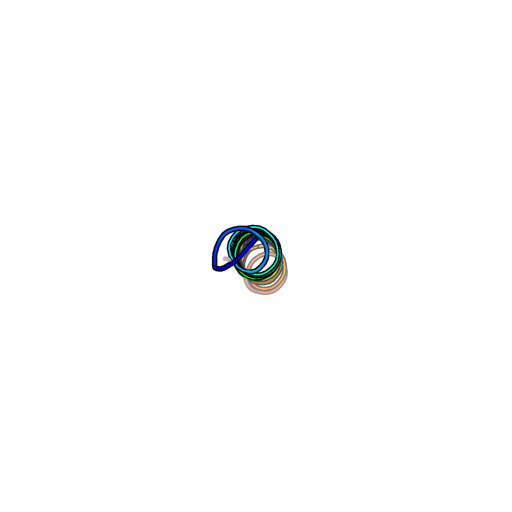50 1.707 1.00 0.00 24 TYR A C 5
ATOM 2417 O O . TYR A 1 24 ? 14.952 -0.258 2.342 1.00 0.00 24 TYR A O 5
ATOM 2435 N N . LEU A 1 25 ? 13.772 -0.928 0.590 1.00 0.00 25 LEU A N 5
ATOM 2436 C CA . LEU A 1 25 ? 14.897 -1.750 0.038 1.00 0.00 25 LEU A CA 5
ATOM 2437 C C . LEU A 1 25 ? 16.080 -0.851 -0.342 1.00 0.00 25 LEU A C 5
ATOM 2438 O O . LEU A 1 25 ? 17.216 -1.240 -0.157 1.00 0.00 25 LEU A O 5
ATOM 2454 N N . ALA A 1 26 ? 15.823 0.331 -0.855 1.00 0.00 26 ALA A N 5
ATOM 2455 C CA . ALA A 1 26 ? 16.929 1.264 -1.237 1.00 0.00 26 ALA A CA 5
ATOM 2456 C C . ALA A 1 26 ? 17.720 1.635 0.026 1.00 0.00 26 ALA A C 5
ATOM 2457 O O . ALA A 1 26 ? 18.936 1.628 0.011 1.00 0.00 26 ALA A O 5
ATOM 2464 N N . GLY A 1 27 ? 17.033 1.944 1.105 1.00 0.00 27 GLY A N 5
ATOM 2465 C CA . GLY A 1 27 ? 17.706 2.310 2.389 1.00 0.00 27 GLY A CA 5
ATOM 2466 C C . GLY A 1 27 ? 18.275 1.061 3.076 1.00 0.00 27 GLY A C 5
ATOM 2467 O O . GLY A 1 27 ? 19.324 1.132 3.689 1.00 0.00 27 GLY A O 5
ATOM 2471 N N . LEU A 1 28 ? 17.607 -0.069 2.981 1.00 0.00 28 LEU A N 5
ATOM 2472 C CA . LEU A 1 28 ? 18.099 -1.329 3.620 1.00 0.00 28 LEU A CA 5
ATOM 2473 C C . LEU A 1 28 ? 18.328 -2.386 2.532 1.00 0.00 28 LEU A C 5
ATOM 2474 O O . LEU A 1 28 ? 17.697 -3.429 2.515 1.00 0.00 28 LEU A O 5
ATOM 2490 N N . SER A 1 29 ? 19.231 -2.102 1.625 1.00 0.00 29 SER A N 5
ATOM 2491 C CA . SER A 1 29 ? 19.550 -3.044 0.505 1.00 0.00 29 SER A CA 5
ATOM 2492 C C . SER A 1 29 ? 20.465 -4.177 0.993 1.00 0.00 29 SER A C 5
ATOM 2493 O O . SER A 1 29 ? 21.675 -4.138 0.844 1.00 0.00 29 SER A O 5
ATOM 2501 N N . THR A 1 30 ? 19.867 -5.187 1.578 1.00 0.00 30 THR A N 5
ATOM 2502 C CA . THR A 1 30 ? 20.628 -6.363 2.104 1.00 0.00 30 THR A CA 5
ATOM 2503 C C . THR A 1 30 ? 20.459 -7.561 1.155 1.00 0.00 30 THR A C 5
ATOM 2504 O O . THR A 1 30 ? 21.467 -8.151 0.802 1.00 0.00 30 THR A O 5
ATOM 2516 N N . GLN A 1 1 ? 24.174 0.661 2.685 1.00 0.00 1 GLN A N 6
ATOM 2517 C CA . GLN A 1 1 ? 22.836 1.273 2.943 1.00 0.00 1 GLN A CA 6
ATOM 2518 C C . GLN A 1 1 ? 21.863 0.881 1.821 1.00 0.00 1 GLN A C 6
ATOM 2519 O O . GLN A 1 1 ? 21.683 1.614 0.864 1.00 0.00 1 GLN A O 6
ATOM 2535 N N . THR A 1 2 ? 21.239 -0.269 1.936 1.00 0.00 2 THR A N 6
ATOM 2536 C CA . THR A 1 2 ? 20.277 -0.718 0.888 1.00 0.00 2 THR A CA 6
ATOM 2537 C C . THR A 1 2 ? 18.862 -0.264 1.263 1.00 0.00 2 THR A C 6
ATOM 2538 O O . THR A 1 2 ? 18.577 0.913 1.157 1.00 0.00 2 THR A O 6
ATOM 2549 N N . ASN A 1 3 ? 17.987 -1.152 1.679 1.00 0.00 3 ASN A N 6
ATOM 2550 C CA . ASN A 1 3 ? 16.575 -0.811 2.058 1.00 0.00 3 ASN A CA 6
ATOM 2551 C C . ASN A 1 3 ? 15.736 -0.343 0.855 1.00 0.00 3 ASN A C 6
ATOM 2552 O O . ASN A 1 3 ? 14.549 -0.132 0.998 1.00 0.00 3 ASN A O 6
ATOM 2563 N N . TRP A 1 4 ? 16.314 -0.195 -0.316 1.00 0.00 4 TRP A N 6
ATOM 2564 C CA . TRP A 1 4 ? 15.567 0.242 -1.539 1.00 0.00 4 TRP A CA 6
ATOM 2565 C C . TRP A 1 4 ? 14.693 -0.957 -1.905 1.00 0.00 4 TRP A C 6
ATOM 2566 O O . TRP A 1 4 ? 13.493 -0.831 -2.048 1.00 0.00 4 TRP A O 6
ATOM 2587 N N . GLN A 1 5 ? 15.328 -2.100 -2.022 1.00 0.00 5 GLN A N 6
ATOM 2588 C CA . GLN A 1 5 ? 14.644 -3.391 -2.345 1.00 0.00 5 GLN A CA 6
ATOM 2589 C C . GLN A 1 5 ? 13.445 -3.558 -1.389 1.00 0.00 5 GLN A C 6
ATOM 2590 O O . GLN A 1 5 ? 12.348 -3.879 -1.808 1.00 0.00 5 GLN A O 6
ATOM 2604 N N . LYS A 1 6 ? 13.664 -3.323 -0.114 1.00 0.00 6 LYS A N 6
ATOM 2605 C CA . LYS A 1 6 ? 12.583 -3.435 0.913 1.00 0.00 6 LYS A CA 6
ATOM 2606 C C . LYS A 1 6 ? 11.597 -2.263 0.765 1.00 0.00 6 LYS A C 6
ATOM 2607 O O . LYS A 1 6 ? 10.406 -2.476 0.875 1.00 0.00 6 LYS A O 6
ATOM 2626 N N . LEU A 1 7 ? 12.077 -1.060 0.523 1.00 0.00 7 LEU A N 6
ATOM 2627 C CA . LEU A 1 7 ? 11.194 0.143 0.366 1.00 0.00 7 LEU A CA 6
ATOM 2628 C C . LEU A 1 7 ? 10.228 -0.015 -0.815 1.00 0.00 7 LEU A C 6
ATOM 2629 O O . LEU A 1 7 ? 9.089 0.388 -0.692 1.00 0.00 7 LEU A O 6
ATOM 2645 N N . GLU A 1 8 ? 10.649 -0.581 -1.925 1.00 0.00 8 GLU A N 6
ATOM 2646 C CA . GLU A 1 8 ? 9.731 -0.759 -3.099 1.00 0.00 8 GLU A CA 6
ATOM 2647 C C . GLU A 1 8 ? 8.604 -1.726 -2.699 1.00 0.00 8 GLU A C 6
ATOM 2648 O O . GLU A 1 8 ? 7.438 -1.456 -2.937 1.00 0.00 8 GLU A O 6
ATOM 2660 N N . VAL A 1 9 ? 8.957 -2.832 -2.078 1.00 0.00 9 VAL A N 6
ATOM 2661 C CA . VAL A 1 9 ? 7.942 -3.838 -1.622 1.00 0.00 9 VAL A CA 6
ATOM 2662 C C . VAL A 1 9 ? 7.076 -3.138 -0.559 1.00 0.00 9 VAL A C 6
ATOM 2663 O O . VAL A 1 9 ? 5.864 -3.239 -0.576 1.00 0.00 9 VAL A O 6
ATOM 2676 N N . PHE A 1 10 ? 7.719 -2.427 0.344 1.00 0.00 10 PHE A N 6
ATOM 2677 C CA . PHE A 1 10 ? 7.024 -1.674 1.437 1.00 0.00 10 PHE A CA 6
ATOM 2678 C C . PHE A 1 10 ? 6.057 -0.652 0.815 1.00 0.00 10 PHE A C 6
ATOM 2679 O O . PHE A 1 10 ? 4.936 -0.516 1.271 1.00 0.00 10 PHE A O 6
ATOM 2696 N N . TRP A 1 11 ? 6.498 0.048 -0.207 1.00 0.00 11 TRP A N 6
ATOM 2697 C CA . TRP A 1 11 ? 5.649 1.072 -0.891 1.00 0.00 11 TRP A CA 6
ATOM 2698 C C . TRP A 1 11 ? 4.359 0.452 -1.430 1.00 0.00 11 TRP A C 6
ATOM 2699 O O . TRP A 1 11 ? 3.294 0.992 -1.201 1.00 0.00 11 TRP A O 6
ATOM 2720 N N . ALA A 1 12 ? 4.448 -0.656 -2.131 1.00 0.00 12 ALA A N 6
ATOM 2721 C CA . ALA A 1 12 ? 3.214 -1.297 -2.679 1.00 0.00 12 ALA A CA 6
ATOM 2722 C C . ALA A 1 12 ? 2.313 -1.820 -1.551 1.00 0.00 12 ALA A C 6
ATOM 2723 O O . ALA A 1 12 ? 1.112 -1.853 -1.726 1.00 0.00 12 ALA A O 6
ATOM 2730 N N . LYS A 1 13 ? 2.860 -2.215 -0.421 1.00 0.00 13 LYS A N 6
ATOM 2731 C CA . LYS A 1 13 ? 2.012 -2.724 0.704 1.00 0.00 13 LYS A CA 6
ATOM 2732 C C . LYS A 1 13 ? 1.104 -1.583 1.183 1.00 0.00 13 LYS A C 6
ATOM 2733 O O . LYS A 1 13 ? -0.095 -1.762 1.290 1.00 0.00 13 LYS A O 6
ATOM 2752 N N . HIS A 1 14 ? 1.665 -0.424 1.454 1.00 0.00 14 HIS A N 6
ATOM 2753 C CA . HIS A 1 14 ? 0.842 0.740 1.912 1.00 0.00 14 HIS A CA 6
ATOM 2754 C C . HIS A 1 14 ? -0.007 1.238 0.734 1.00 0.00 14 HIS A C 6
ATOM 2755 O O . HIS A 1 14 ? -1.148 1.614 0.926 1.00 0.00 14 HIS A O 6
ATOM 2769 N N . MET A 1 15 ? 0.536 1.234 -0.466 1.00 0.00 15 MET A N 6
ATOM 2770 C CA . MET A 1 15 ? -0.223 1.693 -1.675 1.00 0.00 15 MET A CA 6
ATOM 2771 C C . MET A 1 15 ? -1.435 0.771 -1.857 1.00 0.00 15 MET A C 6
ATOM 2772 O O . MET A 1 15 ? -2.539 1.248 -2.041 1.00 0.00 15 MET A O 6
ATOM 2786 N N . TRP A 1 16 ? -1.243 -0.530 -1.792 1.00 0.00 16 TRP A N 6
ATOM 2787 C CA . TRP A 1 16 ? -2.389 -1.477 -1.946 1.00 0.00 16 TRP A CA 6
ATOM 2788 C C . TRP A 1 16 ? -3.372 -1.257 -0.792 1.00 0.00 16 TRP A C 6
ATOM 2789 O O . TRP A 1 16 ? -4.559 -1.412 -0.993 1.00 0.00 16 TRP A O 6
ATOM 2810 N N . ASN A 1 17 ? -2.907 -0.887 0.385 1.00 0.00 17 ASN A N 6
ATOM 2811 C CA . ASN A 1 17 ? -3.843 -0.642 1.526 1.00 0.00 17 ASN A CA 6
ATOM 2812 C C . ASN A 1 17 ? -4.755 0.534 1.138 1.00 0.00 17 ASN A C 6
ATOM 2813 O O . ASN A 1 17 ? -5.938 0.508 1.427 1.00 0.00 17 ASN A O 6
ATOM 2824 N N . PHE A 1 18 ? -4.208 1.537 0.479 1.00 0.00 18 PHE A N 6
ATOM 2825 C CA . PHE A 1 18 ? -5.009 2.721 0.035 1.00 0.00 18 PHE A CA 6
ATOM 2826 C C . PHE A 1 18 ? -6.106 2.184 -0.900 1.00 0.00 18 PHE A C 6
ATOM 2827 O O . PHE A 1 18 ? -7.265 2.531 -0.768 1.00 0.00 18 PHE A O 6
ATOM 2844 N N . ILE A 1 19 ? -5.727 1.330 -1.826 1.00 0.00 19 ILE A N 6
ATOM 2845 C CA . ILE A 1 19 ? -6.702 0.724 -2.788 1.00 0.00 19 ILE A CA 6
ATOM 2846 C C . ILE A 1 19 ? -7.666 -0.195 -2.015 1.00 0.00 19 ILE A C 6
ATOM 2847 O O . ILE A 1 19 ? -8.839 -0.213 -2.324 1.00 0.00 19 ILE A O 6
ATOM 2863 N N . SER A 1 20 ? -7.193 -0.936 -1.032 1.00 0.00 20 SER A N 6
ATOM 2864 C CA . SER A 1 20 ? -8.069 -1.852 -0.228 1.00 0.00 20 SER A CA 6
ATOM 2865 C C . SER A 1 20 ? -9.197 -1.071 0.461 1.00 0.00 20 SER A C 6
ATOM 2866 O O . SER A 1 20 ? -10.320 -1.537 0.480 1.00 0.00 20 SER A O 6
ATOM 2874 N N . GLY A 1 21 ? -8.920 0.093 1.010 1.00 0.00 21 GLY A N 6
ATOM 2875 C CA . GLY A 1 21 ? -9.975 0.909 1.689 1.00 0.00 21 GLY A CA 6
ATOM 2876 C C . GLY A 1 21 ? -11.012 1.346 0.646 1.00 0.00 21 GLY A C 6
ATOM 2877 O O . GLY A 1 21 ? -12.201 1.212 0.868 1.00 0.00 21 GLY A O 6
ATOM 2881 N N . ILE A 1 22 ? -10.553 1.849 -0.481 1.00 0.00 22 ILE A N 6
ATOM 2882 C CA . ILE A 1 22 ? -11.478 2.297 -1.574 1.00 0.00 22 ILE A CA 6
ATOM 2883 C C . ILE A 1 22 ? -12.242 1.065 -2.091 1.00 0.00 22 ILE A C 6
ATOM 2884 O O . ILE A 1 22 ? -13.446 1.119 -2.259 1.00 0.00 22 ILE A O 6
ATOM 2900 N N . GLN A 1 23 ? -11.546 -0.027 -2.327 1.00 0.00 23 GLN A N 6
ATOM 2901 C CA . GLN A 1 23 ? -12.178 -1.293 -2.823 1.00 0.00 23 GLN A CA 6
ATOM 2902 C C . GLN A 1 23 ? -13.199 -1.811 -1.800 1.00 0.00 23 GLN A C 6
ATOM 2903 O O . GLN A 1 23 ? -14.261 -2.277 -2.172 1.00 0.00 23 GLN A O 6
ATOM 2917 N N . TYR A 1 24 ? -12.874 -1.717 -0.532 1.00 0.00 24 TYR A N 6
ATOM 2918 C CA . TYR A 1 24 ? -13.788 -2.178 0.560 1.00 0.00 24 TYR A CA 6
ATOM 2919 C C . TYR A 1 24 ? -15.095 -1.380 0.476 1.00 0.00 24 TYR A C 6
ATOM 2920 O O . TYR A 1 24 ? -16.161 -1.952 0.571 1.00 0.00 24 TYR A O 6
ATOM 2938 N N . LEU A 1 25 ? -15.007 -0.083 0.299 1.00 0.00 25 LEU A N 6
ATOM 2939 C CA . LEU A 1 25 ? -16.232 0.775 0.202 1.00 0.00 25 LEU A CA 6
ATOM 2940 C C . LEU A 1 25 ? -17.044 0.427 -1.054 1.00 0.00 25 LEU A C 6
ATOM 2941 O O . LEU A 1 25 ? -18.258 0.478 -1.023 1.00 0.00 25 LEU A O 6
ATOM 2957 N N . ALA A 1 26 ? -16.388 0.073 -2.138 1.00 0.00 26 ALA A N 6
ATOM 2958 C CA . ALA A 1 26 ? -17.094 -0.293 -3.411 1.00 0.00 26 ALA A CA 6
ATOM 2959 C C . ALA A 1 26 ? -18.127 -1.402 -3.150 1.00 0.00 26 ALA A C 6
ATOM 2960 O O . ALA A 1 26 ? -19.223 -1.356 -3.676 1.00 0.00 26 ALA A O 6
ATOM 2967 N N . GLY A 1 27 ? -17.784 -2.379 -2.341 1.00 0.00 27 GLY A N 6
ATOM 2968 C CA . GLY A 1 27 ? -18.715 -3.501 -2.012 1.00 0.00 27 GLY A CA 6
ATOM 2969 C C . GLY A 1 27 ? -19.367 -3.285 -0.635 1.00 0.00 27 GLY A C 6
ATOM 2970 O O . GLY A 1 27 ? -20.448 -3.788 -0.395 1.00 0.00 27 GLY A O 6
ATOM 2974 N N . LEU A 1 28 ? -18.730 -2.556 0.255 1.00 0.00 28 LEU A N 6
ATOM 2975 C CA . LEU A 1 28 ? -19.269 -2.283 1.621 1.00 0.00 28 LEU A CA 6
ATOM 2976 C C . LEU A 1 28 ? -19.152 -0.777 1.898 1.00 0.00 28 LEU A C 6
ATOM 2977 O O . LEU A 1 28 ? -18.347 -0.336 2.699 1.00 0.00 28 LEU A O 6
ATOM 2993 N N . SER A 1 29 ? -19.960 0.004 1.220 1.00 0.00 29 SER A N 6
ATOM 2994 C CA . SER A 1 29 ? -19.958 1.498 1.380 1.00 0.00 29 SER A CA 6
ATOM 2995 C C . SER A 1 29 ? -20.269 1.912 2.826 1.00 0.00 29 SER A C 6
ATOM 2996 O O . SER A 1 29 ? -21.105 1.308 3.475 1.00 0.00 29 SER A O 6
ATOM 3004 N N . THR A 1 30 ? -19.603 2.931 3.315 1.00 0.00 30 THR A N 6
ATOM 3005 C CA . THR A 1 30 ? -19.826 3.424 4.712 1.00 0.00 30 THR A CA 6
ATOM 3006 C C . THR A 1 30 ? -20.239 4.904 4.697 1.00 0.00 30 THR A C 6
ATOM 3007 O O . THR A 1 30 ? -21.301 5.198 5.218 1.00 0.00 30 THR A O 6
ATOM 3019 N N . GLN A 1 1 ? 15.316 -0.215 5.240 1.00 0.00 1 GLN A N 7
ATOM 3020 C CA . GLN A 1 1 ? 16.611 0.498 5.467 1.00 0.00 1 GLN A CA 7
ATOM 3021 C C . GLN A 1 1 ? 17.155 1.086 4.156 1.00 0.00 1 GLN A C 7
ATOM 3022 O O . GLN A 1 1 ? 16.562 0.921 3.104 1.00 0.00 1 GLN A O 7
ATOM 3038 N N . THR A 1 2 ? 18.277 1.769 4.230 1.00 0.00 2 THR A N 7
ATOM 3039 C CA . THR A 1 2 ? 18.933 2.403 3.041 1.00 0.00 2 THR A CA 7
ATOM 3040 C C . THR A 1 2 ? 17.937 3.282 2.262 1.00 0.00 2 THR A C 7
ATOM 3041 O O . THR A 1 2 ? 17.543 4.324 2.754 1.00 0.00 2 THR A O 7
ATOM 3052 N N . ASN A 1 3 ? 17.527 2.879 1.084 1.00 0.00 3 ASN A N 7
ATOM 3053 C CA . ASN A 1 3 ? 16.554 3.660 0.258 1.00 0.00 3 ASN A CA 7
ATOM 3054 C C . ASN A 1 3 ? 15.830 2.741 -0.726 1.00 0.00 3 ASN A C 7
ATOM 3055 O O . ASN A 1 3 ? 14.623 2.817 -0.845 1.00 0.00 3 ASN A O 7
ATOM 3066 N N . TRP A 1 4 ? 16.544 1.879 -1.406 1.00 0.00 4 TRP A N 7
ATOM 3067 C CA . TRP A 1 4 ? 15.897 0.932 -2.373 1.00 0.00 4 TRP A CA 7
ATOM 3068 C C . TRP A 1 4 ? 14.986 0.048 -1.519 1.00 0.00 4 TRP A C 7
ATOM 3069 O O . TRP A 1 4 ? 13.818 -0.095 -1.818 1.00 0.00 4 TRP A O 7
ATOM 3090 N N . GLN A 1 5 ? 15.530 -0.507 -0.457 1.00 0.00 5 GLN A N 7
ATOM 3091 C CA . GLN A 1 5 ? 14.744 -1.368 0.483 1.00 0.00 5 GLN A CA 7
ATOM 3092 C C . GLN A 1 5 ? 13.568 -0.514 0.986 1.00 0.00 5 GLN A C 7
ATOM 3093 O O . GLN A 1 5 ? 12.448 -0.980 1.062 1.00 0.00 5 GLN A O 7
ATOM 3107 N N . LYS A 1 6 ? 13.836 0.737 1.305 1.00 0.00 6 LYS A N 7
ATOM 3108 C CA . LYS A 1 6 ? 12.788 1.695 1.790 1.00 0.00 6 LYS A CA 7
ATOM 3109 C C . LYS A 1 6 ? 11.710 1.817 0.698 1.00 0.00 6 LYS A C 7
ATOM 3110 O O . LYS A 1 6 ? 10.529 1.800 0.991 1.00 0.00 6 LYS A O 7
ATOM 3129 N N . LEU A 1 7 ? 12.130 1.923 -0.549 1.00 0.00 7 LEU A N 7
ATOM 3130 C CA . LEU A 1 7 ? 11.196 2.034 -1.712 1.00 0.00 7 LEU A CA 7
ATOM 3131 C C . LEU A 1 7 ? 10.469 0.696 -1.899 1.00 0.00 7 LEU A C 7
ATOM 3132 O O . LEU A 1 7 ? 9.294 0.698 -2.202 1.00 0.00 7 LEU A O 7
ATOM 3148 N N . GLU A 1 8 ? 11.140 -0.422 -1.720 1.00 0.00 8 GLU A N 7
ATOM 3149 C CA . GLU A 1 8 ? 10.488 -1.762 -1.879 1.00 0.00 8 GLU A CA 7
ATOM 3150 C C . GLU A 1 8 ? 9.321 -1.851 -0.882 1.00 0.00 8 GLU A C 7
ATOM 3151 O O . GLU A 1 8 ? 8.218 -2.212 -1.252 1.00 0.00 8 GLU A O 7
ATOM 3163 N N . VAL A 1 9 ? 9.562 -1.505 0.365 1.00 0.00 9 VAL A N 7
ATOM 3164 C CA . VAL A 1 9 ? 8.492 -1.535 1.415 1.00 0.00 9 VAL A CA 7
ATOM 3165 C C . VAL A 1 9 ? 7.463 -0.454 1.042 1.00 0.00 9 VAL A C 7
ATOM 3166 O O . VAL A 1 9 ? 6.272 -0.707 1.050 1.00 0.00 9 VAL A O 7
ATOM 3179 N N . PHE A 1 10 ? 7.936 0.731 0.711 1.00 0.00 10 PHE A N 7
ATOM 3180 C CA . PHE A 1 10 ? 7.057 1.880 0.312 1.00 0.00 10 PHE A CA 7
ATOM 3181 C C . PHE A 1 10 ? 6.152 1.471 -0.858 1.00 0.00 10 PHE A C 7
ATOM 3182 O O . PHE A 1 10 ? 4.979 1.794 -0.855 1.00 0.00 10 PHE A O 7
ATOM 3199 N N . TRP A 1 11 ? 6.692 0.776 -1.832 1.00 0.00 11 TRP A N 7
ATOM 3200 C CA . TRP A 1 11 ? 5.891 0.330 -3.014 1.00 0.00 11 TRP A CA 7
ATOM 3201 C C . TRP A 1 11 ? 4.674 -0.474 -2.549 1.00 0.00 11 TRP A C 7
ATOM 3202 O O . TRP A 1 11 ? 3.573 -0.235 -3.008 1.00 0.00 11 TRP A O 7
ATOM 3223 N N . ALA A 1 12 ? 4.877 -1.407 -1.648 1.00 0.00 12 ALA A N 7
ATOM 3224 C CA . ALA A 1 12 ? 3.735 -2.224 -1.146 1.00 0.00 12 ALA A CA 7
ATOM 3225 C C . ALA A 1 12 ? 2.807 -1.355 -0.286 1.00 0.00 12 ALA A C 7
ATOM 3226 O O . ALA A 1 12 ? 1.620 -1.599 -0.269 1.00 0.00 12 ALA A O 7
ATOM 3233 N N . LYS A 1 13 ? 3.317 -0.358 0.409 1.00 0.00 13 LYS A N 7
ATOM 3234 C CA . LYS A 1 13 ? 2.459 0.531 1.262 1.00 0.00 13 LYS A CA 7
ATOM 3235 C C . LYS A 1 13 ? 1.415 1.242 0.386 1.00 0.00 13 LYS A C 7
ATOM 3236 O O . LYS A 1 13 ? 0.260 1.313 0.758 1.00 0.00 13 LYS A O 7
ATOM 3255 N N . HIS A 1 14 ? 1.809 1.751 -0.761 1.00 0.00 14 HIS A N 7
ATOM 3256 C CA . HIS A 1 14 ? 0.841 2.445 -1.666 1.00 0.00 14 HIS A CA 7
ATOM 3257 C C . HIS A 1 14 ? -0.061 1.389 -2.318 1.00 0.00 14 HIS A C 7
ATOM 3258 O O . HIS A 1 14 ? -1.257 1.591 -2.407 1.00 0.00 14 HIS A O 7
ATOM 3272 N N . MET A 1 15 ? 0.494 0.278 -2.759 1.00 0.00 15 MET A N 7
ATOM 3273 C CA . MET A 1 15 ? -0.335 -0.796 -3.394 1.00 0.00 15 MET A CA 7
ATOM 3274 C C . MET A 1 15 ? -1.320 -1.325 -2.342 1.00 0.00 15 MET A C 7
ATOM 3275 O O . MET A 1 15 ? -2.494 -1.479 -2.624 1.00 0.00 15 MET A O 7
ATOM 3289 N N . TRP A 1 16 ? -0.853 -1.579 -1.139 1.00 0.00 16 TRP A N 7
ATOM 3290 C CA . TRP A 1 16 ? -1.745 -2.076 -0.050 1.00 0.00 16 TRP A CA 7
ATOM 3291 C C . TRP A 1 16 ? -2.743 -0.962 0.272 1.00 0.00 16 TRP A C 7
ATOM 3292 O O . TRP A 1 16 ? -3.895 -1.254 0.508 1.00 0.00 16 TRP A O 7
ATOM 3313 N N . ASN A 1 17 ? -2.315 0.284 0.268 1.00 0.00 17 ASN A N 7
ATOM 3314 C CA . ASN A 1 17 ? -3.245 1.418 0.559 1.00 0.00 17 ASN A CA 7
ATOM 3315 C C . ASN A 1 17 ? -4.386 1.376 -0.469 1.00 0.00 17 ASN A C 7
ATOM 3316 O O . ASN A 1 17 ? -5.537 1.534 -0.103 1.00 0.00 17 ASN A O 7
ATOM 3327 N N . PHE A 1 18 ? -4.062 1.150 -1.724 1.00 0.00 18 PHE A N 7
ATOM 3328 C CA . PHE A 1 18 ? -5.086 1.067 -2.814 1.00 0.00 18 PHE A CA 7
ATOM 3329 C C . PHE A 1 18 ? -6.094 -0.036 -2.438 1.00 0.00 18 PHE A C 7
ATOM 3330 O O . PHE A 1 18 ? -7.288 0.112 -2.619 1.00 0.00 18 PHE A O 7
ATOM 3347 N N . ILE A 1 19 ? -5.592 -1.128 -1.908 1.00 0.00 19 ILE A N 7
ATOM 3348 C CA . ILE A 1 19 ? -6.445 -2.279 -1.484 1.00 0.00 19 ILE A CA 7
ATOM 3349 C C . ILE A 1 19 ? -7.144 -1.952 -0.151 1.00 0.00 19 ILE A C 7
ATOM 3350 O O . ILE A 1 19 ? -8.281 -2.342 0.025 1.00 0.00 19 ILE A O 7
ATOM 3366 N N . SER A 1 20 ? -6.500 -1.259 0.766 1.00 0.00 20 SER A N 7
ATOM 3367 C CA . SER A 1 20 ? -7.128 -0.911 2.084 1.00 0.00 20 SER A CA 7
ATOM 3368 C C . SER A 1 20 ? -8.407 -0.079 1.911 1.00 0.00 20 SER A C 7
ATOM 3369 O O . SER A 1 20 ? -9.362 -0.305 2.631 1.00 0.00 20 SER A O 7
ATOM 3377 N N . GLY A 1 21 ? -8.450 0.852 0.983 1.00 0.00 21 GLY A N 7
ATOM 3378 C CA . GLY A 1 21 ? -9.680 1.679 0.770 1.00 0.00 21 GLY A CA 7
ATOM 3379 C C . GLY A 1 21 ? -10.790 0.768 0.232 1.00 0.00 21 GLY A C 7
ATOM 3380 O O . GLY A 1 21 ? -11.914 0.815 0.700 1.00 0.00 21 GLY A O 7
ATOM 3384 N N . ILE A 1 22 ? -10.463 -0.059 -0.738 1.00 0.00 22 ILE A N 7
ATOM 3385 C CA . ILE A 1 22 ? -11.465 -1.003 -1.332 1.00 0.00 22 ILE A CA 7
ATOM 3386 C C . ILE A 1 22 ? -11.879 -2.019 -0.255 1.00 0.00 22 ILE A C 7
ATOM 3387 O O . ILE A 1 22 ? -13.053 -2.303 -0.115 1.00 0.00 22 ILE A O 7
ATOM 3403 N N . GLN A 1 23 ? -10.933 -2.546 0.495 1.00 0.00 23 GLN A N 7
ATOM 3404 C CA . GLN A 1 23 ? -11.236 -3.540 1.578 1.00 0.00 23 GLN A CA 7
ATOM 3405 C C . GLN A 1 23 ? -12.173 -2.921 2.624 1.00 0.00 23 GLN A C 7
ATOM 3406 O O . GLN A 1 23 ? -13.092 -3.572 3.085 1.00 0.00 23 GLN A O 7
ATOM 3420 N N . TYR A 1 24 ? -11.937 -1.679 2.977 1.00 0.00 24 TYR A N 7
ATOM 3421 C CA . TYR A 1 24 ? -12.786 -0.961 3.981 1.00 0.00 24 TYR A CA 7
ATOM 3422 C C . TYR A 1 24 ? -14.235 -0.925 3.466 1.00 0.00 24 TYR A C 7
ATOM 3423 O O . TYR A 1 24 ? -15.155 -1.217 4.206 1.00 0.00 24 TYR A O 7
ATOM 3441 N N . LEU A 1 25 ? -14.423 -0.579 2.211 1.00 0.00 25 LEU A N 7
ATOM 3442 C CA . LEU A 1 25 ? -15.794 -0.522 1.611 1.00 0.00 25 LEU A CA 7
ATOM 3443 C C . LEU A 1 25 ? -16.421 -1.923 1.602 1.00 0.00 25 LEU A C 7
ATOM 3444 O O . LEU A 1 25 ? -17.601 -2.053 1.863 1.00 0.00 25 LEU A O 7
ATOM 3460 N N . ALA A 1 26 ? -15.646 -2.947 1.312 1.00 0.00 26 ALA A N 7
ATOM 3461 C CA . ALA A 1 26 ? -16.168 -4.354 1.285 1.00 0.00 26 ALA A CA 7
ATOM 3462 C C . ALA A 1 26 ? -16.833 -4.712 2.624 1.00 0.00 26 ALA A C 7
ATOM 3463 O O . ALA A 1 26 ? -17.899 -5.299 2.641 1.00 0.00 26 ALA A O 7
ATOM 3470 N N . GLY A 1 27 ? -16.217 -4.356 3.729 1.00 0.00 27 GLY A N 7
ATOM 3471 C CA . GLY A 1 27 ? -16.794 -4.656 5.075 1.00 0.00 27 GLY A CA 7
ATOM 3472 C C . GLY A 1 27 ? -17.792 -3.571 5.512 1.00 0.00 27 GLY A C 7
ATOM 3473 O O . GLY A 1 27 ? -18.569 -3.809 6.418 1.00 0.00 27 GLY A O 7
ATOM 3477 N N . LEU A 1 28 ? -17.789 -2.406 4.897 1.00 0.00 28 LEU A N 7
ATOM 3478 C CA . LEU A 1 28 ? -18.737 -1.314 5.278 1.00 0.00 28 LEU A CA 7
ATOM 3479 C C . LEU A 1 28 ? -19.890 -1.231 4.264 1.00 0.00 28 LEU A C 7
ATOM 3480 O O . LEU A 1 28 ? -20.215 -0.169 3.764 1.00 0.00 28 LEU A O 7
ATOM 3496 N N . SER A 1 29 ? -20.507 -2.350 3.966 1.00 0.00 29 SER A N 7
ATOM 3497 C CA . SER A 1 29 ? -21.647 -2.374 2.993 1.00 0.00 29 SER A CA 7
ATOM 3498 C C . SER A 1 29 ? -22.956 -2.010 3.713 1.00 0.00 29 SER A C 7
ATOM 3499 O O . SER A 1 29 ? -23.713 -1.197 3.213 1.00 0.00 29 SER A O 7
ATOM 3507 N N . THR A 1 30 ? -23.207 -2.607 4.864 1.00 0.00 30 THR A N 7
ATOM 3508 C CA . THR A 1 30 ? -24.435 -2.370 5.699 1.00 0.00 30 THR A CA 7
ATOM 3509 C C . THR A 1 30 ? -25.727 -2.269 4.862 1.00 0.00 30 THR A C 7
ATOM 3510 O O . THR A 1 30 ? -25.947 -3.169 4.068 1.00 0.00 30 THR A O 7
ATOM 3522 N N . GLN A 1 1 ? -22.349 1.566 0.706 1.00 0.00 1 GLN A N 8
ATOM 3523 C CA . GLN A 1 1 ? -20.892 1.918 0.713 1.00 0.00 1 GLN A CA 8
ATOM 3524 C C . GLN A 1 1 ? -20.542 2.816 -0.484 1.00 0.00 1 GLN A C 8
ATOM 3525 O O . GLN A 1 1 ? -21.287 2.886 -1.447 1.00 0.00 1 GLN A O 8
ATOM 3541 N N . THR A 1 2 ? -19.418 3.493 -0.418 1.00 0.00 2 THR A N 8
ATOM 3542 C CA . THR A 1 2 ? -18.976 4.399 -1.526 1.00 0.00 2 THR A CA 8
ATOM 3543 C C . THR A 1 2 ? -17.463 4.254 -1.736 1.00 0.00 2 THR A C 8
ATOM 3544 O O . THR A 1 2 ? -17.015 3.804 -2.775 1.00 0.00 2 THR A O 8
ATOM 3555 N N . ASN A 1 3 ? -16.705 4.637 -0.744 1.00 0.00 3 ASN A N 8
ATOM 3556 C CA . ASN A 1 3 ? -15.209 4.562 -0.782 1.00 0.00 3 ASN A CA 8
ATOM 3557 C C . ASN A 1 3 ? -14.655 3.462 0.135 1.00 0.00 3 ASN A C 8
ATOM 3558 O O . ASN A 1 3 ? -13.484 3.152 0.051 1.00 0.00 3 ASN A O 8
ATOM 3569 N N . TRP A 1 4 ? -15.471 2.886 0.983 1.00 0.00 4 TRP A N 8
ATOM 3570 C CA . TRP A 1 4 ? -15.014 1.803 1.909 1.00 0.00 4 TRP A CA 8
ATOM 3571 C C . TRP A 1 4 ? -14.553 0.639 1.035 1.00 0.00 4 TRP A C 8
ATOM 3572 O O . TRP A 1 4 ? -13.398 0.277 1.093 1.00 0.00 4 TRP A O 8
ATOM 3593 N N . GLN A 1 5 ? -15.435 0.085 0.231 1.00 0.00 5 GLN A N 8
ATOM 3594 C CA . GLN A 1 5 ? -15.072 -1.049 -0.683 1.00 0.00 5 GLN A CA 8
ATOM 3595 C C . GLN A 1 5 ? -13.794 -0.676 -1.457 1.00 0.00 5 GLN A C 8
ATOM 3596 O O . GLN A 1 5 ? -12.916 -1.503 -1.629 1.00 0.00 5 GLN A O 8
ATOM 3610 N N . LYS A 1 6 ? -13.693 0.563 -1.901 1.00 0.00 6 LYS A N 8
ATOM 3611 C CA . LYS A 1 6 ? -12.486 1.040 -2.651 1.00 0.00 6 LYS A CA 8
ATOM 3612 C C . LYS A 1 6 ? -11.273 1.021 -1.705 1.00 0.00 6 LYS A C 8
ATOM 3613 O O . LYS A 1 6 ? -10.197 0.627 -2.111 1.00 0.00 6 LYS A O 8
ATOM 3632 N N . LEU A 1 7 ? -11.452 1.434 -0.466 1.00 0.00 7 LEU A N 8
ATOM 3633 C CA . LEU A 1 7 ? -10.353 1.457 0.553 1.00 0.00 7 LEU A CA 8
ATOM 3634 C C . LEU A 1 7 ? -9.834 0.033 0.793 1.00 0.00 7 LEU A C 8
ATOM 3635 O O . LEU A 1 7 ? -8.642 -0.145 0.930 1.00 0.00 7 LEU A O 8
ATOM 3651 N N . GLU A 1 8 ? -10.699 -0.957 0.838 1.00 0.00 8 GLU A N 8
ATOM 3652 C CA . GLU A 1 8 ? -10.257 -2.373 1.061 1.00 0.00 8 GLU A CA 8
ATOM 3653 C C . GLU A 1 8 ? -9.359 -2.809 -0.109 1.00 0.00 8 GLU A C 8
ATOM 3654 O O . GLU A 1 8 ? -8.331 -3.430 0.094 1.00 0.00 8 GLU A O 8
ATOM 3666 N N . VAL A 1 9 ? -9.742 -2.469 -1.322 1.00 0.00 9 VAL A N 8
ATOM 3667 C CA . VAL A 1 9 ? -8.929 -2.828 -2.530 1.00 0.00 9 VAL A CA 8
ATOM 3668 C C . VAL A 1 9 ? -7.646 -1.986 -2.446 1.00 0.00 9 VAL A C 8
ATOM 3669 O O . VAL A 1 9 ? -6.552 -2.498 -2.596 1.00 0.00 9 VAL A O 8
ATOM 3682 N N . PHE A 1 10 ? -7.804 -0.705 -2.192 1.00 0.00 10 PHE A N 8
ATOM 3683 C CA . PHE A 1 10 ? -6.657 0.249 -2.061 1.00 0.00 10 PHE A CA 8
ATOM 3684 C C . PHE A 1 10 ? -5.703 -0.245 -0.962 1.00 0.00 10 PHE A C 8
ATOM 3685 O O . PHE A 1 10 ? -4.502 -0.150 -1.116 1.00 0.00 10 PHE A O 8
ATOM 3702 N N . TRP A 1 11 ? -6.246 -0.746 0.125 1.00 0.00 11 TRP A N 8
ATOM 3703 C CA . TRP A 1 11 ? -5.438 -1.252 1.275 1.00 0.00 11 TRP A CA 8
ATOM 3704 C C . TRP A 1 11 ? -4.310 -2.178 0.828 1.00 0.00 11 TRP A C 8
ATOM 3705 O O . TRP A 1 11 ? -3.190 -1.958 1.235 1.00 0.00 11 TRP A O 8
ATOM 3726 N N . ALA A 1 12 ? -4.582 -3.178 0.021 1.00 0.00 12 ALA A N 8
ATOM 3727 C CA . ALA A 1 12 ? -3.478 -4.088 -0.420 1.00 0.00 12 ALA A CA 8
ATOM 3728 C C . ALA A 1 12 ? -2.441 -3.314 -1.247 1.00 0.00 12 ALA A C 8
ATOM 3729 O O . ALA A 1 12 ? -1.265 -3.606 -1.147 1.00 0.00 12 ALA A O 8
ATOM 3736 N N . LYS A 1 13 ? -2.856 -2.346 -2.039 1.00 0.00 13 LYS A N 8
ATOM 3737 C CA . LYS A 1 13 ? -1.892 -1.547 -2.865 1.00 0.00 13 LYS A CA 8
ATOM 3738 C C . LYS A 1 13 ? -0.939 -0.806 -1.915 1.00 0.00 13 LYS A C 8
ATOM 3739 O O . LYS A 1 13 ? 0.265 -0.880 -2.072 1.00 0.00 13 LYS A O 8
ATOM 3758 N N . HIS A 1 14 ? -1.476 -0.113 -0.934 1.00 0.00 14 HIS A N 8
ATOM 3759 C CA . HIS A 1 14 ? -0.622 0.629 0.046 1.00 0.00 14 HIS A CA 8
ATOM 3760 C C . HIS A 1 14 ? 0.106 -0.386 0.940 1.00 0.00 14 HIS A C 8
ATOM 3761 O O . HIS A 1 14 ? 1.272 -0.204 1.234 1.00 0.00 14 HIS A O 8
ATOM 3775 N N . MET A 1 15 ? -0.568 -1.441 1.355 1.00 0.00 15 MET A N 8
ATOM 3776 C CA . MET A 1 15 ? 0.052 -2.497 2.222 1.00 0.00 15 MET A CA 8
ATOM 3777 C C . MET A 1 15 ? 1.270 -3.075 1.492 1.00 0.00 15 MET A C 8
ATOM 3778 O O . MET A 1 15 ? 2.335 -3.183 2.073 1.00 0.00 15 MET A O 8
ATOM 3792 N N . TRP A 1 16 ? 1.122 -3.426 0.232 1.00 0.00 16 TRP A N 8
ATOM 3793 C CA . TRP A 1 16 ? 2.273 -3.981 -0.543 1.00 0.00 16 TRP A CA 8
ATOM 3794 C C . TRP A 1 16 ? 3.300 -2.863 -0.727 1.00 0.00 16 TRP A C 8
ATOM 3795 O O . TRP A 1 16 ? 4.482 -3.131 -0.676 1.00 0.00 16 TRP A O 8
ATOM 3816 N N . ASN A 1 17 ? 2.873 -1.634 -0.919 1.00 0.00 17 ASN A N 8
ATOM 3817 C CA . ASN A 1 17 ? 3.851 -0.515 -1.083 1.00 0.00 17 ASN A CA 8
ATOM 3818 C C . ASN A 1 17 ? 4.631 -0.370 0.236 1.00 0.00 17 ASN A C 8
ATOM 3819 O O . ASN A 1 17 ? 5.800 -0.035 0.223 1.00 0.00 17 ASN A O 8
ATOM 3830 N N . PHE A 1 18 ? 3.998 -0.641 1.359 1.00 0.00 18 PHE A N 8
ATOM 3831 C CA . PHE A 1 18 ? 4.677 -0.556 2.692 1.00 0.00 18 PHE A CA 8
ATOM 3832 C C . PHE A 1 18 ? 5.694 -1.712 2.832 1.00 0.00 18 PHE A C 8
ATOM 3833 O O . PHE A 1 18 ? 6.498 -1.718 3.742 1.00 0.00 18 PHE A O 8
ATOM 3850 N N . ILE A 1 19 ? 5.659 -2.682 1.944 1.00 0.00 19 ILE A N 8
ATOM 3851 C CA . ILE A 1 19 ? 6.583 -3.853 1.968 1.00 0.00 19 ILE A CA 8
ATOM 3852 C C . ILE A 1 19 ? 7.559 -3.741 0.784 1.00 0.00 19 ILE A C 8
ATOM 3853 O O . ILE A 1 19 ? 8.750 -3.896 0.967 1.00 0.00 19 ILE A O 8
ATOM 3869 N N . SER A 1 20 ? 7.070 -3.469 -0.405 1.00 0.00 20 SER A N 8
ATOM 3870 C CA . SER A 1 20 ? 7.950 -3.337 -1.609 1.00 0.00 20 SER A CA 8
ATOM 3871 C C . SER A 1 20 ? 8.609 -1.954 -1.604 1.00 0.00 20 SER A C 8
ATOM 3872 O O . SER A 1 20 ? 9.799 -1.839 -1.831 1.00 0.00 20 SER A O 8
ATOM 3880 N N . GLY A 1 21 ? 7.847 -0.918 -1.340 1.00 0.00 21 GLY A N 8
ATOM 3881 C CA . GLY A 1 21 ? 8.401 0.468 -1.300 1.00 0.00 21 GLY A CA 8
ATOM 3882 C C . GLY A 1 21 ? 9.476 0.526 -0.207 1.00 0.00 21 GLY A C 8
ATOM 3883 O O . GLY A 1 21 ? 10.503 1.144 -0.401 1.00 0.00 21 GLY A O 8
ATOM 3887 N N . ILE A 1 22 ? 9.249 -0.117 0.919 1.00 0.00 22 ILE A N 8
ATOM 3888 C CA . ILE A 1 22 ? 10.257 -0.113 2.028 1.00 0.00 22 ILE A CA 8
ATOM 3889 C C . ILE A 1 22 ? 11.431 -1.040 1.667 1.00 0.00 22 ILE A C 8
ATOM 3890 O O . ILE A 1 22 ? 12.565 -0.670 1.912 1.00 0.00 22 ILE A O 8
ATOM 3906 N N . GLN A 1 23 ? 11.188 -2.206 1.100 1.00 0.00 23 GLN A N 8
ATOM 3907 C CA . GLN A 1 23 ? 12.315 -3.128 0.734 1.00 0.00 23 GLN A CA 8
ATOM 3908 C C . GLN A 1 23 ? 13.285 -2.475 -0.261 1.00 0.00 23 GLN A C 8
ATOM 3909 O O . GLN A 1 23 ? 14.466 -2.771 -0.237 1.00 0.00 23 GLN A O 8
ATOM 3923 N N . TYR A 1 24 ? 12.801 -1.597 -1.109 1.00 0.00 24 TYR A N 8
ATOM 3924 C CA . TYR A 1 24 ? 13.682 -0.906 -2.103 1.00 0.00 24 TYR A CA 8
ATOM 3925 C C . TYR A 1 24 ? 14.762 -0.129 -1.336 1.00 0.00 24 TYR A C 8
ATOM 3926 O O . TYR A 1 24 ? 15.931 -0.213 -1.666 1.00 0.00 24 TYR A O 8
ATOM 3944 N N . LEU A 1 25 ? 14.369 0.606 -0.321 1.00 0.00 25 LEU A N 8
ATOM 3945 C CA . LEU A 1 25 ? 15.355 1.386 0.490 1.00 0.00 25 LEU A CA 8
ATOM 3946 C C . LEU A 1 25 ? 16.071 0.441 1.464 1.00 0.00 25 LEU A C 8
ATOM 3947 O O . LEU A 1 25 ? 17.261 0.577 1.667 1.00 0.00 25 LEU A O 8
ATOM 3963 N N . ALA A 1 26 ? 15.364 -0.500 2.050 1.00 0.00 26 ALA A N 8
ATOM 3964 C CA . ALA A 1 26 ? 15.982 -1.473 3.012 1.00 0.00 26 ALA A CA 8
ATOM 3965 C C . ALA A 1 26 ? 17.109 -2.288 2.351 1.00 0.00 26 ALA A C 8
ATOM 3966 O O . ALA A 1 26 ? 18.018 -2.722 3.033 1.00 0.00 26 ALA A O 8
ATOM 3973 N N . GLY A 1 27 ? 17.058 -2.497 1.052 1.00 0.00 27 GLY A N 8
ATOM 3974 C CA . GLY A 1 27 ? 18.113 -3.277 0.335 1.00 0.00 27 GLY A CA 8
ATOM 3975 C C . GLY A 1 27 ? 18.971 -2.402 -0.595 1.00 0.00 27 GLY A C 8
ATOM 3976 O O . GLY A 1 27 ? 19.866 -2.934 -1.226 1.00 0.00 27 GLY A O 8
ATOM 3980 N N . LEU A 1 28 ? 18.742 -1.108 -0.708 1.00 0.00 28 LEU A N 8
ATOM 3981 C CA . LEU A 1 28 ? 19.582 -0.257 -1.617 1.00 0.00 28 LEU A CA 8
ATOM 3982 C C . LEU A 1 28 ? 20.013 1.078 -0.980 1.00 0.00 28 LEU A C 8
ATOM 3983 O O . LEU A 1 28 ? 20.425 1.976 -1.696 1.00 0.00 28 LEU A O 8
ATOM 3999 N N . SER A 1 29 ? 19.936 1.230 0.326 1.00 0.00 29 SER A N 8
ATOM 4000 C CA . SER A 1 29 ? 20.349 2.513 0.992 1.00 0.00 29 SER A CA 8
ATOM 4001 C C . SER A 1 29 ? 20.462 2.358 2.517 1.00 0.00 29 SER A C 8
ATOM 4002 O O . SER A 1 29 ? 19.638 1.715 3.141 1.00 0.00 29 SER A O 8
ATOM 4010 N N . THR A 1 30 ? 21.475 2.947 3.111 1.00 0.00 30 THR A N 8
ATOM 4011 C CA . THR A 1 30 ? 21.678 2.861 4.595 1.00 0.00 30 THR A CA 8
ATOM 4012 C C . THR A 1 30 ? 21.584 4.257 5.229 1.00 0.00 30 THR A C 8
ATOM 4013 O O . THR A 1 30 ? 20.812 4.403 6.162 1.00 0.00 30 THR A O 8
ATOM 4025 N N . GLN A 1 1 ? 22.238 5.465 0.211 1.00 0.00 1 GLN A N 9
ATOM 4026 C CA . GLN A 1 1 ? 21.685 5.370 -1.174 1.00 0.00 1 GLN A CA 9
ATOM 4027 C C . GLN A 1 1 ? 21.346 3.911 -1.499 1.00 0.00 1 GLN A C 9
ATOM 4028 O O . GLN A 1 1 ? 22.093 3.215 -2.163 1.00 0.00 1 GLN A O 9
ATOM 4044 N N . THR A 1 2 ? 20.212 3.460 -1.023 1.00 0.00 2 THR A N 9
ATOM 4045 C CA . THR A 1 2 ? 19.771 2.057 -1.273 1.00 0.00 2 THR A CA 9
ATOM 4046 C C . THR A 1 2 ? 18.293 2.033 -1.666 1.00 0.00 2 THR A C 9
ATOM 4047 O O . THR A 1 2 ? 17.440 2.597 -1.002 1.00 0.00 2 THR A O 9
ATOM 4058 N N . ASN A 1 3 ? 18.015 1.369 -2.756 1.00 0.00 3 ASN A N 9
ATOM 4059 C CA . ASN A 1 3 ? 16.612 1.254 -3.269 1.00 0.00 3 ASN A CA 9
ATOM 4060 C C . ASN A 1 3 ? 15.836 0.119 -2.586 1.00 0.00 3 ASN A C 9
ATOM 4061 O O . ASN A 1 3 ? 14.620 0.129 -2.604 1.00 0.00 3 ASN A O 9
ATOM 4072 N N . TRP A 1 4 ? 16.512 -0.832 -1.986 1.00 0.00 4 TRP A N 9
ATOM 4073 C CA . TRP A 1 4 ? 15.812 -1.962 -1.289 1.00 0.00 4 TRP A CA 9
ATOM 4074 C C . TRP A 1 4 ? 15.042 -1.377 -0.095 1.00 0.00 4 TRP A C 9
ATOM 4075 O O . TRP A 1 4 ? 13.919 -1.765 0.164 1.00 0.00 4 TRP A O 9
ATOM 4096 N N . GLN A 1 5 ? 15.649 -0.445 0.607 1.00 0.00 5 GLN A N 9
ATOM 4097 C CA . GLN A 1 5 ? 14.988 0.208 1.782 1.00 0.00 5 GLN A CA 9
ATOM 4098 C C . GLN A 1 5 ? 13.707 0.887 1.271 1.00 0.00 5 GLN A C 9
ATOM 4099 O O . GLN A 1 5 ? 12.679 0.832 1.922 1.00 0.00 5 GLN A O 9
ATOM 4113 N N . LYS A 1 6 ? 13.772 1.503 0.107 1.00 0.00 6 LYS A N 9
ATOM 4114 C CA . LYS A 1 6 ? 12.580 2.181 -0.493 1.00 0.00 6 LYS A CA 9
ATOM 4115 C C . LYS A 1 6 ? 11.522 1.116 -0.813 1.00 0.00 6 LYS A C 9
ATOM 4116 O O . LYS A 1 6 ? 10.354 1.338 -0.564 1.00 0.00 6 LYS A O 9
ATOM 4135 N N . LEU A 1 7 ? 11.925 -0.019 -1.351 1.00 0.00 7 LEU A N 9
ATOM 4136 C CA . LEU A 1 7 ? 10.970 -1.122 -1.696 1.00 0.00 7 LEU A CA 9
ATOM 4137 C C . LEU A 1 7 ? 10.231 -1.584 -0.431 1.00 0.00 7 LEU A C 9
ATOM 4138 O O . LEU A 1 7 ? 9.043 -1.821 -0.494 1.00 0.00 7 LEU A O 9
ATOM 4154 N N . GLU A 1 8 ? 10.912 -1.703 0.689 1.00 0.00 8 GLU A N 9
ATOM 4155 C CA . GLU A 1 8 ? 10.246 -2.141 1.960 1.00 0.00 8 GLU A CA 9
ATOM 4156 C C . GLU A 1 8 ? 9.155 -1.121 2.323 1.00 0.00 8 GLU A C 9
ATOM 4157 O O . GLU A 1 8 ? 8.054 -1.496 2.682 1.00 0.00 8 GLU A O 9
ATOM 4169 N N . VAL A 1 9 ? 9.459 0.155 2.216 1.00 0.00 9 VAL A N 9
ATOM 4170 C CA . VAL A 1 9 ? 8.464 1.233 2.530 1.00 0.00 9 VAL A CA 9
ATOM 4171 C C . VAL A 1 9 ? 7.371 1.165 1.450 1.00 0.00 9 VAL A C 9
ATOM 4172 O O . VAL A 1 9 ? 6.192 1.160 1.754 1.00 0.00 9 VAL A O 9
ATOM 4185 N N . PHE A 1 10 ? 7.782 1.104 0.201 1.00 0.00 10 PHE A N 9
ATOM 4186 C CA . PHE A 1 10 ? 6.851 1.021 -0.970 1.00 0.00 10 PHE A CA 9
ATOM 4187 C C . PHE A 1 10 ? 5.914 -0.189 -0.816 1.00 0.00 10 PHE A C 9
ATOM 4188 O O . PHE A 1 10 ? 4.725 -0.070 -1.039 1.00 0.00 10 PHE A O 9
ATOM 4205 N N . TRP A 1 11 ? 6.466 -1.322 -0.447 1.00 0.00 11 TRP A N 9
ATOM 4206 C CA . TRP A 1 11 ? 5.696 -2.592 -0.258 1.00 0.00 11 TRP A CA 9
ATOM 4207 C C . TRP A 1 11 ? 4.412 -2.380 0.548 1.00 0.00 11 TRP A C 9
ATOM 4208 O O . TRP A 1 11 ? 3.369 -2.875 0.161 1.00 0.00 11 TRP A O 9
ATOM 4229 N N . ALA A 1 12 ? 4.491 -1.662 1.646 1.00 0.00 12 ALA A N 9
ATOM 4230 C CA . ALA A 1 12 ? 3.273 -1.422 2.477 1.00 0.00 12 ALA A CA 9
ATOM 4231 C C . ALA A 1 12 ? 2.256 -0.587 1.688 1.00 0.00 12 ALA A C 9
ATOM 4232 O O . ALA A 1 12 ? 1.075 -0.871 1.751 1.00 0.00 12 ALA A O 9
ATOM 4239 N N . LYS A 1 13 ? 2.699 0.411 0.952 1.00 0.00 13 LYS A N 9
ATOM 4240 C CA . LYS A 1 13 ? 1.758 1.255 0.149 1.00 0.00 13 LYS A CA 9
ATOM 4241 C C . LYS A 1 13 ? 1.068 0.361 -0.894 1.00 0.00 13 LYS A C 9
ATOM 4242 O O . LYS A 1 13 ? -0.103 0.537 -1.154 1.00 0.00 13 LYS A O 9
ATOM 4261 N N . HIS A 1 14 ? 1.778 -0.583 -1.474 1.00 0.00 14 HIS A N 9
ATOM 4262 C CA . HIS A 1 14 ? 1.181 -1.504 -2.493 1.00 0.00 14 HIS A CA 9
ATOM 4263 C C . HIS A 1 14 ? 0.138 -2.403 -1.807 1.00 0.00 14 HIS A C 9
ATOM 4264 O O . HIS A 1 14 ? -0.970 -2.539 -2.294 1.00 0.00 14 HIS A O 9
ATOM 4278 N N . MET A 1 15 ? 0.488 -3.001 -0.688 1.00 0.00 15 MET A N 9
ATOM 4279 C CA . MET A 1 15 ? -0.465 -3.889 0.054 1.00 0.00 15 MET A CA 9
ATOM 4280 C C . MET A 1 15 ? -1.638 -3.039 0.555 1.00 0.00 15 MET A C 9
ATOM 4281 O O . MET A 1 15 ? -2.781 -3.411 0.367 1.00 0.00 15 MET A O 9
ATOM 4295 N N . TRP A 1 16 ? -1.368 -1.908 1.170 1.00 0.00 16 TRP A N 9
ATOM 4296 C CA . TRP A 1 16 ? -2.473 -1.033 1.665 1.00 0.00 16 TRP A CA 9
ATOM 4297 C C . TRP A 1 16 ? -3.300 -0.556 0.464 1.00 0.00 16 TRP A C 9
ATOM 4298 O O . TRP A 1 16 ? -4.500 -0.408 0.586 1.00 0.00 16 TRP A O 9
ATOM 4319 N N . ASN A 1 17 ? -2.677 -0.336 -0.676 1.00 0.00 17 ASN A N 9
ATOM 4320 C CA . ASN A 1 17 ? -3.420 0.111 -1.896 1.00 0.00 17 ASN A CA 9
ATOM 4321 C C . ASN A 1 17 ? -4.451 -0.978 -2.238 1.00 0.00 17 ASN A C 9
ATOM 4322 O O . ASN A 1 17 ? -5.556 -0.661 -2.638 1.00 0.00 17 ASN A O 9
ATOM 4333 N N . PHE A 1 18 ? -4.094 -2.236 -2.064 1.00 0.00 18 PHE A N 9
ATOM 4334 C CA . PHE A 1 18 ? -5.027 -3.374 -2.344 1.00 0.00 18 PHE A CA 9
ATOM 4335 C C . PHE A 1 18 ? -6.228 -3.220 -1.393 1.00 0.00 18 PHE A C 9
ATOM 4336 O O . PHE A 1 18 ? -7.364 -3.422 -1.781 1.00 0.00 18 PHE A O 9
ATOM 4353 N N . ILE A 1 19 ? -5.964 -2.849 -0.158 1.00 0.00 19 ILE A N 9
ATOM 4354 C CA . ILE A 1 19 ? -7.046 -2.649 0.855 1.00 0.00 19 ILE A CA 9
ATOM 4355 C C . ILE A 1 19 ? -7.814 -1.366 0.491 1.00 0.00 19 ILE A C 9
ATOM 4356 O O . ILE A 1 19 ? -9.022 -1.341 0.613 1.00 0.00 19 ILE A O 9
ATOM 4372 N N . SER A 1 20 ? -7.132 -0.329 0.049 1.00 0.00 20 SER A N 9
ATOM 4373 C CA . SER A 1 20 ? -7.793 0.962 -0.337 1.00 0.00 20 SER A CA 9
ATOM 4374 C C . SER A 1 20 ? -8.848 0.725 -1.426 1.00 0.00 20 SER A C 9
ATOM 4375 O O . SER A 1 20 ? -9.940 1.250 -1.326 1.00 0.00 20 SER A O 9
ATOM 4383 N N . GLY A 1 21 ? -8.541 -0.052 -2.443 1.00 0.00 21 GLY A N 9
ATOM 4384 C CA . GLY A 1 21 ? -9.520 -0.337 -3.539 1.00 0.00 21 GLY A CA 9
ATOM 4385 C C . GLY A 1 21 ? -10.722 -1.092 -2.958 1.00 0.00 21 GLY A C 9
ATOM 4386 O O . GLY A 1 21 ? -11.855 -0.752 -3.246 1.00 0.00 21 GLY A O 9
ATOM 4390 N N . ILE A 1 22 ? -10.471 -2.094 -2.144 1.00 0.00 22 ILE A N 9
ATOM 4391 C CA . ILE A 1 22 ? -11.572 -2.893 -1.512 1.00 0.00 22 ILE A CA 9
ATOM 4392 C C . ILE A 1 22 ? -12.387 -1.954 -0.605 1.00 0.00 22 ILE A C 9
ATOM 4393 O O . ILE A 1 22 ? -13.599 -1.929 -0.693 1.00 0.00 22 ILE A O 9
ATOM 4409 N N . GLN A 1 23 ? -11.716 -1.194 0.238 1.00 0.00 23 GLN A N 9
ATOM 4410 C CA . GLN A 1 23 ? -12.379 -0.225 1.174 1.00 0.00 23 GLN A CA 9
ATOM 4411 C C . GLN A 1 23 ? -13.200 0.808 0.383 1.00 0.00 23 GLN A C 9
ATOM 4412 O O . GLN A 1 23 ? -14.305 1.161 0.751 1.00 0.00 23 GLN A O 9
ATOM 4426 N N . TYR A 1 24 ? -12.642 1.271 -0.707 1.00 0.00 24 TYR A N 9
ATOM 4427 C CA . TYR A 1 24 ? -13.307 2.274 -1.599 1.00 0.00 24 TYR A CA 9
ATOM 4428 C C . TYR A 1 24 ? -14.568 1.672 -2.243 1.00 0.00 24 TYR A C 9
ATOM 4429 O O . TYR A 1 24 ? -15.463 2.404 -2.617 1.00 0.00 24 TYR A O 9
ATOM 4447 N N . LEU A 1 25 ? -14.660 0.371 -2.385 1.00 0.00 25 LEU A N 9
ATOM 4448 C CA . LEU A 1 25 ? -15.874 -0.237 -3.013 1.00 0.00 25 LEU A CA 9
ATOM 4449 C C . LEU A 1 25 ? -17.020 -0.445 -2.014 1.00 0.00 25 LEU A C 9
ATOM 4450 O O . LEU A 1 25 ? -18.166 -0.480 -2.423 1.00 0.00 25 LEU A O 9
ATOM 4466 N N . ALA A 1 26 ? -16.744 -0.573 -0.739 1.00 0.00 26 ALA A N 9
ATOM 4467 C CA . ALA A 1 26 ? -17.836 -0.767 0.270 1.00 0.00 26 ALA A CA 9
ATOM 4468 C C . ALA A 1 26 ? -18.371 0.607 0.720 1.00 0.00 26 ALA A C 9
ATOM 4469 O O . ALA A 1 26 ? -18.557 0.863 1.896 1.00 0.00 26 ALA A O 9
ATOM 4476 N N . GLY A 1 27 ? -18.620 1.492 -0.219 1.00 0.00 27 GLY A N 9
ATOM 4477 C CA . GLY A 1 27 ? -19.140 2.859 0.084 1.00 0.00 27 GLY A CA 9
ATOM 4478 C C . GLY A 1 27 ? -18.005 3.890 0.060 1.00 0.00 27 GLY A C 9
ATOM 4479 O O . GLY A 1 27 ? -18.011 4.795 0.875 1.00 0.00 27 GLY A O 9
ATOM 4483 N N . LEU A 1 28 ? -17.045 3.770 -0.843 1.00 0.00 28 LEU A N 9
ATOM 4484 C CA . LEU A 1 28 ? -15.895 4.739 -0.929 1.00 0.00 28 LEU A CA 9
ATOM 4485 C C . LEU A 1 28 ? -15.118 4.888 0.395 1.00 0.00 28 LEU A C 9
ATOM 4486 O O . LEU A 1 28 ? -14.387 5.847 0.568 1.00 0.00 28 LEU A O 9
ATOM 4502 N N . SER A 1 29 ? -15.269 3.954 1.309 1.00 0.00 29 SER A N 9
ATOM 4503 C CA . SER A 1 29 ? -14.580 3.963 2.638 1.00 0.00 29 SER A CA 9
ATOM 4504 C C . SER A 1 29 ? -15.120 2.806 3.485 1.00 0.00 29 SER A C 9
ATOM 4505 O O . SER A 1 29 ? -16.254 2.398 3.307 1.00 0.00 29 SER A O 9
ATOM 4513 N N . THR A 1 30 ? -14.314 2.302 4.391 1.00 0.00 30 THR A N 9
ATOM 4514 C CA . THR A 1 30 ? -14.703 1.170 5.298 1.00 0.00 30 THR A CA 9
ATOM 4515 C C . THR A 1 30 ? -15.382 0.025 4.513 1.00 0.00 30 THR A C 9
ATOM 4516 O O . THR A 1 30 ? -16.393 -0.504 4.952 1.00 0.00 30 THR A O 9
ATOM 4528 N N . GLN A 1 1 ? 18.395 -6.708 5.625 1.00 0.00 1 GLN A N 10
ATOM 4529 C CA . GLN A 1 1 ? 19.503 -6.101 4.823 1.00 0.00 1 GLN A CA 10
ATOM 4530 C C . GLN A 1 1 ? 19.044 -4.805 4.133 1.00 0.00 1 GLN A C 10
ATOM 4531 O O . GLN A 1 1 ? 17.907 -4.702 3.699 1.00 0.00 1 GLN A O 10
ATOM 4547 N N . THR A 1 2 ? 19.936 -3.840 4.037 1.00 0.00 2 THR A N 10
ATOM 4548 C CA . THR A 1 2 ? 19.676 -2.507 3.393 1.00 0.00 2 THR A CA 10
ATOM 4549 C C . THR A 1 2 ? 18.655 -1.650 4.151 1.00 0.00 2 THR A C 10
ATOM 4550 O O . THR A 1 2 ? 18.995 -0.583 4.625 1.00 0.00 2 THR A O 10
ATOM 4561 N N . ASN A 1 3 ? 17.433 -2.117 4.246 1.00 0.00 3 ASN A N 10
ATOM 4562 C CA . ASN A 1 3 ? 16.295 -1.428 4.937 1.00 0.00 3 ASN A CA 10
ATOM 4563 C C . ASN A 1 3 ? 15.676 -0.378 4.016 1.00 0.00 3 ASN A C 10
ATOM 4564 O O . ASN A 1 3 ? 14.474 -0.375 3.849 1.00 0.00 3 ASN A O 10
ATOM 4575 N N . TRP A 1 4 ? 16.469 0.483 3.428 1.00 0.00 4 TRP A N 10
ATOM 4576 C CA . TRP A 1 4 ? 15.933 1.534 2.500 1.00 0.00 4 TRP A CA 10
ATOM 4577 C C . TRP A 1 4 ? 15.239 0.824 1.324 1.00 0.00 4 TRP A C 10
ATOM 4578 O O . TRP A 1 4 ? 14.154 1.211 0.932 1.00 0.00 4 TRP A O 10
ATOM 4599 N N . GLN A 1 5 ? 15.856 -0.207 0.789 1.00 0.00 5 GLN A N 10
ATOM 4600 C CA . GLN A 1 5 ? 15.255 -0.976 -0.346 1.00 0.00 5 GLN A CA 10
ATOM 4601 C C . GLN A 1 5 ? 13.939 -1.596 0.145 1.00 0.00 5 GLN A C 10
ATOM 4602 O O . GLN A 1 5 ? 12.962 -1.635 -0.578 1.00 0.00 5 GLN A O 10
ATOM 4616 N N . LYS A 1 6 ? 13.916 -2.062 1.376 1.00 0.00 6 LYS A N 10
ATOM 4617 C CA . LYS A 1 6 ? 12.683 -2.672 1.962 1.00 0.00 6 LYS A CA 10
ATOM 4618 C C . LYS A 1 6 ? 11.660 -1.560 2.242 1.00 0.00 6 LYS A C 10
ATOM 4619 O O . LYS A 1 6 ? 10.475 -1.794 2.097 1.00 0.00 6 LYS A O 10
ATOM 4638 N N . LEU A 1 7 ? 12.109 -0.382 2.629 1.00 0.00 7 LEU A N 10
ATOM 4639 C CA . LEU A 1 7 ? 11.203 0.776 2.924 1.00 0.00 7 LEU A CA 10
ATOM 4640 C C . LEU A 1 7 ? 10.487 1.227 1.644 1.00 0.00 7 LEU A C 10
ATOM 4641 O O . LEU A 1 7 ? 9.328 1.589 1.701 1.00 0.00 7 LEU A O 10
ATOM 4657 N N . GLU A 1 8 ? 11.150 1.203 0.510 1.00 0.00 8 GLU A N 10
ATOM 4658 C CA . GLU A 1 8 ? 10.503 1.622 -0.776 1.00 0.00 8 GLU A CA 10
ATOM 4659 C C . GLU A 1 8 ? 9.385 0.619 -1.097 1.00 0.00 8 GLU A C 10
ATOM 4660 O O . GLU A 1 8 ? 8.276 1.006 -1.427 1.00 0.00 8 GLU A O 10
ATOM 4672 N N . VAL A 1 9 ? 9.677 -0.660 -0.982 1.00 0.00 9 VAL A N 10
ATOM 4673 C CA . VAL A 1 9 ? 8.655 -1.722 -1.253 1.00 0.00 9 VAL A CA 10
ATOM 4674 C C . VAL A 1 9 ? 7.568 -1.583 -0.174 1.00 0.00 9 VAL A C 10
ATOM 4675 O O . VAL A 1 9 ? 6.390 -1.648 -0.469 1.00 0.00 9 VAL A O 10
ATOM 4688 N N . PHE A 1 10 ? 7.980 -1.381 1.060 1.00 0.00 10 PHE A N 10
ATOM 4689 C CA . PHE A 1 10 ? 7.040 -1.213 2.214 1.00 0.00 10 PHE A CA 10
ATOM 4690 C C . PHE A 1 10 ? 6.115 -0.014 1.952 1.00 0.00 10 PHE A C 10
ATOM 4691 O O . PHE A 1 10 ? 4.924 -0.109 2.182 1.00 0.00 10 PHE A O 10
ATOM 4708 N N . TRP A 1 11 ? 6.662 1.086 1.483 1.00 0.00 11 TRP A N 10
ATOM 4709 C CA . TRP A 1 11 ? 5.843 2.306 1.198 1.00 0.00 11 TRP A CA 10
ATOM 4710 C C . TRP A 1 11 ? 4.726 1.989 0.202 1.00 0.00 11 TRP A C 10
ATOM 4711 O O . TRP A 1 11 ? 3.585 2.339 0.441 1.00 0.00 11 TRP A O 10
ATOM 4732 N N . ALA A 1 12 ? 5.053 1.337 -0.889 1.00 0.00 12 ALA A N 10
ATOM 4733 C CA . ALA A 1 12 ? 4.010 0.995 -1.899 1.00 0.00 12 ALA A CA 10
ATOM 4734 C C . ALA A 1 12 ? 3.023 -0.035 -1.329 1.00 0.00 12 ALA A C 10
ATOM 4735 O O . ALA A 1 12 ? 1.886 -0.056 -1.746 1.00 0.00 12 ALA A O 10
ATOM 4742 N N . LYS A 1 13 ? 3.434 -0.868 -0.395 1.00 0.00 13 LYS A N 10
ATOM 4743 C CA . LYS A 1 13 ? 2.514 -1.888 0.205 1.00 0.00 13 LYS A CA 10
ATOM 4744 C C . LYS A 1 13 ? 1.379 -1.151 0.932 1.00 0.00 13 LYS A C 10
ATOM 4745 O O . LYS A 1 13 ? 0.220 -1.466 0.734 1.00 0.00 13 LYS A O 10
ATOM 4764 N N . HIS A 1 14 ? 1.714 -0.175 1.749 1.00 0.00 14 HIS A N 10
ATOM 4765 C CA . HIS A 1 14 ? 0.675 0.611 2.488 1.00 0.00 14 HIS A CA 10
ATOM 4766 C C . HIS A 1 14 ? -0.082 1.461 1.456 1.00 0.00 14 HIS A C 10
ATOM 4767 O O . HIS A 1 14 ? -1.296 1.530 1.491 1.00 0.00 14 HIS A O 10
ATOM 4781 N N . MET A 1 15 ? 0.635 2.090 0.548 1.00 0.00 15 MET A N 10
ATOM 4782 C CA . MET A 1 15 ? 0.006 2.941 -0.514 1.00 0.00 15 MET A CA 10
ATOM 4783 C C . MET A 1 15 ? -0.965 2.101 -1.355 1.00 0.00 15 MET A C 10
ATOM 4784 O O . MET A 1 15 ? -2.069 2.539 -1.618 1.00 0.00 15 MET A O 10
ATOM 4798 N N . TRP A 1 16 ? -0.578 0.912 -1.764 1.00 0.00 16 TRP A N 10
ATOM 4799 C CA . TRP A 1 16 ? -1.496 0.055 -2.574 1.00 0.00 16 TRP A CA 10
ATOM 4800 C C . TRP A 1 16 ? -2.703 -0.321 -1.709 1.00 0.00 16 TRP A C 10
ATOM 4801 O O . TRP A 1 16 ? -3.790 -0.455 -2.236 1.00 0.00 16 TRP A O 10
ATOM 4822 N N . ASN A 1 17 ? -2.529 -0.470 -0.411 1.00 0.00 17 ASN A N 10
ATOM 4823 C CA . ASN A 1 17 ? -3.681 -0.814 0.479 1.00 0.00 17 ASN A CA 10
ATOM 4824 C C . ASN A 1 17 ? -4.683 0.350 0.408 1.00 0.00 17 ASN A C 10
ATOM 4825 O O . ASN A 1 17 ? -5.880 0.127 0.408 1.00 0.00 17 ASN A O 10
ATOM 4836 N N . PHE A 1 18 ? -4.193 1.573 0.328 1.00 0.00 18 PHE A N 10
ATOM 4837 C CA . PHE A 1 18 ? -5.077 2.778 0.230 1.00 0.00 18 PHE A CA 10
ATOM 4838 C C . PHE A 1 18 ? -5.873 2.633 -1.078 1.00 0.00 18 PHE A C 10
ATOM 4839 O O . PHE A 1 18 ? -7.077 2.801 -1.097 1.00 0.00 18 PHE A O 10
ATOM 4856 N N . ILE A 1 19 ? -5.190 2.307 -2.156 1.00 0.00 19 ILE A N 10
ATOM 4857 C CA . ILE A 1 19 ? -5.858 2.122 -3.483 1.00 0.00 19 ILE A CA 10
ATOM 4858 C C . ILE A 1 19 ? -6.805 0.909 -3.410 1.00 0.00 19 ILE A C 10
ATOM 4859 O O . ILE A 1 19 ? -7.868 0.956 -3.998 1.00 0.00 19 ILE A O 10
ATOM 4875 N N . SER A 1 20 ? -6.447 -0.149 -2.708 1.00 0.00 20 SER A N 10
ATOM 4876 C CA . SER A 1 20 ? -7.335 -1.354 -2.600 1.00 0.00 20 SER A CA 10
ATOM 4877 C C . SER A 1 20 ? -8.651 -0.988 -1.903 1.00 0.00 20 SER A C 10
ATOM 4878 O O . SER A 1 20 ? -9.686 -1.484 -2.303 1.00 0.00 20 SER A O 10
ATOM 4886 N N . GLY A 1 21 ? -8.629 -0.141 -0.897 1.00 0.00 21 GLY A N 10
ATOM 4887 C CA . GLY A 1 21 ? -9.886 0.261 -0.189 1.00 0.00 21 GLY A CA 10
ATOM 4888 C C . GLY A 1 21 ? -10.771 1.020 -1.186 1.00 0.00 21 GLY A C 10
ATOM 4889 O O . GLY A 1 21 ? -11.955 0.757 -1.288 1.00 0.00 21 GLY A O 10
ATOM 4893 N N . ILE A 1 22 ? -10.183 1.941 -1.920 1.00 0.00 22 ILE A N 10
ATOM 4894 C CA . ILE A 1 22 ? -10.935 2.741 -2.941 1.00 0.00 22 ILE A CA 10
ATOM 4895 C C . ILE A 1 22 ? -11.450 1.767 -4.016 1.00 0.00 22 ILE A C 10
ATOM 4896 O O . ILE A 1 22 ? -12.618 1.787 -4.352 1.00 0.00 22 ILE A O 10
ATOM 4912 N N . GLN A 1 23 ? -10.577 0.925 -4.530 1.00 0.00 23 GLN A N 10
ATOM 4913 C CA . GLN A 1 23 ? -10.947 -0.083 -5.579 1.00 0.00 23 GLN A CA 10
ATOM 4914 C C . GLN A 1 23 ? -12.037 -1.030 -5.057 1.00 0.00 23 GLN A C 10
ATOM 4915 O O . GLN A 1 23 ? -12.966 -1.355 -5.774 1.00 0.00 23 GLN A O 10
ATOM 4929 N N . TYR A 1 24 ? -11.920 -1.453 -3.822 1.00 0.00 24 TYR A N 10
ATOM 4930 C CA . TYR A 1 24 ? -12.919 -2.373 -3.188 1.00 0.00 24 TYR A CA 10
ATOM 4931 C C . TYR A 1 24 ? -14.305 -1.711 -3.230 1.00 0.00 24 TYR A C 10
ATOM 4932 O O . TYR A 1 24 ? -15.275 -2.338 -3.614 1.00 0.00 24 TYR A O 10
ATOM 4950 N N . LEU A 1 25 ? -14.382 -0.457 -2.846 1.00 0.00 25 LEU A N 10
ATOM 4951 C CA . LEU A 1 25 ? -15.683 0.285 -2.857 1.00 0.00 25 LEU A CA 10
ATOM 4952 C C . LEU A 1 25 ? -16.182 0.453 -4.300 1.00 0.00 25 LEU A C 10
ATOM 4953 O O . LEU A 1 25 ? -17.370 0.367 -4.543 1.00 0.00 25 LEU A O 10
ATOM 4969 N N . ALA A 1 26 ? -15.295 0.684 -5.242 1.00 0.00 26 ALA A N 10
ATOM 4970 C CA . ALA A 1 26 ? -15.697 0.854 -6.677 1.00 0.00 26 ALA A CA 10
ATOM 4971 C C . ALA A 1 26 ? -16.455 -0.388 -7.179 1.00 0.00 26 ALA A C 10
ATOM 4972 O O . ALA A 1 26 ? -17.368 -0.266 -7.975 1.00 0.00 26 ALA A O 10
ATOM 4979 N N . GLY A 1 27 ? -16.087 -1.563 -6.719 1.00 0.00 27 GLY A N 10
ATOM 4980 C CA . GLY A 1 27 ? -16.767 -2.823 -7.147 1.00 0.00 27 GLY A CA 10
ATOM 4981 C C . GLY A 1 27 ? -17.903 -3.212 -6.188 1.00 0.00 27 GLY A C 10
ATOM 4982 O O . GLY A 1 27 ? -18.857 -3.829 -6.621 1.00 0.00 27 GLY A O 10
ATOM 4986 N N . LEU A 1 28 ? -17.826 -2.875 -4.918 1.00 0.00 28 LEU A N 10
ATOM 4987 C CA . LEU A 1 28 ? -18.918 -3.246 -3.959 1.00 0.00 28 LEU A CA 10
ATOM 4988 C C . LEU A 1 28 ? -19.786 -2.051 -3.528 1.00 0.00 28 LEU A C 10
ATOM 4989 O O . LEU A 1 28 ? -20.463 -2.142 -2.521 1.00 0.00 28 LEU A O 10
ATOM 5005 N N . SER A 1 29 ? -19.781 -0.956 -4.260 1.00 0.00 29 SER A N 10
ATOM 5006 C CA . SER A 1 29 ? -20.595 0.262 -3.922 1.00 0.00 29 SER A CA 10
ATOM 5007 C C . SER A 1 29 ? -20.252 0.824 -2.527 1.00 0.00 29 SER A C 10
ATOM 5008 O O . SER A 1 29 ? -19.202 0.534 -1.979 1.00 0.00 29 SER A O 10
ATOM 5016 N N . THR A 1 30 ? -21.120 1.625 -1.948 1.00 0.00 30 THR A N 10
ATOM 5017 C CA . THR A 1 30 ? -20.858 2.212 -0.592 1.00 0.00 30 THR A CA 10
ATOM 5018 C C . THR A 1 30 ? -21.316 1.250 0.514 1.00 0.00 30 THR A C 10
ATOM 5019 O O . THR A 1 30 ? -22.425 0.742 0.431 1.00 0.00 30 THR A O 10
ATOM 5031 N N . GLN A 1 1 ? 24.141 3.631 1.300 1.00 0.00 1 GLN A N 11
ATOM 5032 C CA . GLN A 1 1 ? 23.439 4.155 0.084 1.00 0.00 1 GLN A CA 11
ATOM 5033 C C . GLN A 1 1 ? 22.381 3.176 -0.456 1.00 0.00 1 GLN A C 11
ATOM 5034 O O . GLN A 1 1 ? 22.010 3.264 -1.613 1.00 0.00 1 GLN A O 11
ATOM 5050 N N . THR A 1 2 ? 21.884 2.260 0.344 1.00 0.00 2 THR A N 11
ATOM 5051 C CA . THR A 1 2 ? 20.851 1.302 -0.152 1.00 0.00 2 THR A CA 11
ATOM 5052 C C . THR A 1 2 ? 19.451 1.854 0.112 1.00 0.00 2 THR A C 11
ATOM 5053 O O . THR A 1 2 ? 19.122 2.237 1.219 1.00 0.00 2 THR A O 11
ATOM 5064 N N . ASN A 1 3 ? 18.648 1.877 -0.915 1.00 0.00 3 ASN A N 11
ATOM 5065 C CA . ASN A 1 3 ? 17.246 2.386 -0.799 1.00 0.00 3 ASN A CA 11
ATOM 5066 C C . ASN A 1 3 ? 16.213 1.271 -0.997 1.00 0.00 3 ASN A C 11
ATOM 5067 O O . ASN A 1 3 ? 15.081 1.429 -0.581 1.00 0.00 3 ASN A O 11
ATOM 5078 N N . TRP A 1 4 ? 16.582 0.167 -1.603 1.00 0.00 4 TRP A N 11
ATOM 5079 C CA . TRP A 1 4 ? 15.632 -0.971 -1.820 1.00 0.00 4 TRP A CA 11
ATOM 5080 C C . TRP A 1 4 ? 15.135 -1.433 -0.439 1.00 0.00 4 TRP A C 11
ATOM 5081 O O . TRP A 1 4 ? 13.967 -1.722 -0.278 1.00 0.00 4 TRP A O 11
ATOM 5102 N N . GLN A 1 5 ? 16.026 -1.485 0.530 1.00 0.00 5 GLN A N 11
ATOM 5103 C CA . GLN A 1 5 ? 15.668 -1.905 1.927 1.00 0.00 5 GLN A CA 11
ATOM 5104 C C . GLN A 1 5 ? 14.474 -1.068 2.415 1.00 0.00 5 GLN A C 11
ATOM 5105 O O . GLN A 1 5 ? 13.498 -1.601 2.912 1.00 0.00 5 GLN A O 11
ATOM 5119 N N . LYS A 1 6 ? 14.555 0.235 2.255 1.00 0.00 6 LYS A N 11
ATOM 5120 C CA . LYS A 1 6 ? 13.445 1.142 2.681 1.00 0.00 6 LYS A CA 11
ATOM 5121 C C . LYS A 1 6 ? 12.270 0.982 1.703 1.00 0.00 6 LYS A C 11
ATOM 5122 O O . LYS A 1 6 ? 11.129 0.975 2.124 1.00 0.00 6 LYS A O 11
ATOM 5141 N N . LEU A 1 7 ? 12.554 0.847 0.423 1.00 0.00 7 LEU A N 11
ATOM 5142 C CA . LEU A 1 7 ? 11.491 0.676 -0.618 1.00 0.00 7 LEU A CA 11
ATOM 5143 C C . LEU A 1 7 ? 10.640 -0.570 -0.326 1.00 0.00 7 LEU A C 11
ATOM 5144 O O . LEU A 1 7 ? 9.461 -0.540 -0.602 1.00 0.00 7 LEU A O 11
ATOM 5160 N N . GLU A 1 8 ? 11.198 -1.631 0.222 1.00 0.00 8 GLU A N 11
ATOM 5161 C CA . GLU A 1 8 ? 10.393 -2.859 0.534 1.00 0.00 8 GLU A CA 11
ATOM 5162 C C . GLU A 1 8 ? 9.453 -2.512 1.698 1.00 0.00 8 GLU A C 11
ATOM 5163 O O . GLU A 1 8 ? 8.270 -2.801 1.648 1.00 0.00 8 GLU A O 11
ATOM 5175 N N . VAL A 1 9 ? 9.980 -1.876 2.725 1.00 0.00 9 VAL A N 11
ATOM 5176 C CA . VAL A 1 9 ? 9.153 -1.464 3.910 1.00 0.00 9 VAL A CA 11
ATOM 5177 C C . VAL A 1 9 ? 8.097 -0.465 3.403 1.00 0.00 9 VAL A C 11
ATOM 5178 O O . VAL A 1 9 ? 6.967 -0.458 3.860 1.00 0.00 9 VAL A O 11
ATOM 5191 N N . PHE A 1 10 ? 8.473 0.360 2.450 1.00 0.00 10 PHE A N 11
ATOM 5192 C CA . PHE A 1 10 ? 7.552 1.369 1.847 1.00 0.00 10 PHE A CA 11
ATOM 5193 C C . PHE A 1 10 ? 6.527 0.601 0.998 1.00 0.00 10 PHE A C 11
ATOM 5194 O O . PHE A 1 10 ? 5.347 0.877 1.074 1.00 0.00 10 PHE A O 11
ATOM 5211 N N . TRP A 1 11 ? 6.993 -0.339 0.205 1.00 0.00 11 TRP A N 11
ATOM 5212 C CA . TRP A 1 11 ? 6.126 -1.169 -0.687 1.00 0.00 11 TRP A CA 11
ATOM 5213 C C . TRP A 1 11 ? 4.956 -1.781 0.081 1.00 0.00 11 TRP A C 11
ATOM 5214 O O . TRP A 1 11 ? 3.828 -1.555 -0.293 1.00 0.00 11 TRP A O 11
ATOM 5235 N N . ALA A 1 12 ? 5.205 -2.537 1.125 1.00 0.00 12 ALA A N 11
ATOM 5236 C CA . ALA A 1 12 ? 4.076 -3.151 1.893 1.00 0.00 12 ALA A CA 11
ATOM 5237 C C . ALA A 1 12 ? 3.100 -2.068 2.372 1.00 0.00 12 ALA A C 11
ATOM 5238 O O . ALA A 1 12 ? 1.905 -2.263 2.296 1.00 0.00 12 ALA A O 11
ATOM 5245 N N . LYS A 1 13 ? 3.591 -0.944 2.844 1.00 0.00 13 LYS A N 11
ATOM 5246 C CA . LYS A 1 13 ? 2.690 0.159 3.313 1.00 0.00 13 LYS A CA 11
ATOM 5247 C C . LYS A 1 13 ? 1.953 0.746 2.099 1.00 0.00 13 LYS A C 11
ATOM 5248 O O . LYS A 1 13 ? 0.772 1.024 2.174 1.00 0.00 13 LYS A O 11
ATOM 5267 N N . HIS A 1 14 ? 2.649 0.918 0.997 1.00 0.00 14 HIS A N 11
ATOM 5268 C CA . HIS A 1 14 ? 2.042 1.472 -0.254 1.00 0.00 14 HIS A CA 11
ATOM 5269 C C . HIS A 1 14 ? 1.025 0.464 -0.808 1.00 0.00 14 HIS A C 11
ATOM 5270 O O . HIS A 1 14 ? -0.107 0.818 -1.077 1.00 0.00 14 HIS A O 11
ATOM 5284 N N . MET A 1 15 ? 1.430 -0.775 -0.971 1.00 0.00 15 MET A N 11
ATOM 5285 C CA . MET A 1 15 ? 0.530 -1.850 -1.499 1.00 0.00 15 MET A CA 11
ATOM 5286 C C . MET A 1 15 ? -0.641 -2.071 -0.532 1.00 0.00 15 MET A C 11
ATOM 5287 O O . MET A 1 15 ? -1.762 -2.239 -0.974 1.00 0.00 15 MET A O 11
ATOM 5301 N N . TRP A 1 16 ? -0.402 -2.061 0.762 1.00 0.00 16 TRP A N 11
ATOM 5302 C CA . TRP A 1 16 ? -1.519 -2.258 1.738 1.00 0.00 16 TRP A CA 11
ATOM 5303 C C . TRP A 1 16 ? -2.482 -1.070 1.609 1.00 0.00 16 TRP A C 11
ATOM 5304 O O . TRP A 1 16 ? -3.682 -1.252 1.699 1.00 0.00 16 TRP A O 11
ATOM 5325 N N . ASN A 1 17 ? -1.962 0.120 1.387 1.00 0.00 17 ASN A N 11
ATOM 5326 C CA . ASN A 1 17 ? -2.824 1.333 1.227 1.00 0.00 17 ASN A CA 11
ATOM 5327 C C . ASN A 1 17 ? -3.688 1.130 -0.025 1.00 0.00 17 ASN A C 11
ATOM 5328 O O . ASN A 1 17 ? -4.870 1.416 -0.006 1.00 0.00 17 ASN A O 11
ATOM 5339 N N . PHE A 1 18 ? -3.099 0.626 -1.091 1.00 0.00 18 PHE A N 11
ATOM 5340 C CA . PHE A 1 18 ? -3.840 0.361 -2.369 1.00 0.00 18 PHE A CA 11
ATOM 5341 C C . PHE A 1 18 ? -5.025 -0.572 -2.046 1.00 0.00 18 PHE A C 11
ATOM 5342 O O . PHE A 1 18 ? -6.107 -0.422 -2.584 1.00 0.00 18 PHE A O 11
ATOM 5359 N N . ILE A 1 19 ? -4.801 -1.515 -1.156 1.00 0.00 19 ILE A N 11
ATOM 5360 C CA . ILE A 1 19 ? -5.854 -2.488 -0.725 1.00 0.00 19 ILE A CA 11
ATOM 5361 C C . ILE A 1 19 ? -6.910 -1.730 0.098 1.00 0.00 19 ILE A C 11
ATOM 5362 O O . ILE A 1 19 ? -8.091 -1.945 -0.102 1.00 0.00 19 ILE A O 11
ATOM 5378 N N . SER A 1 20 ? -6.499 -0.860 0.999 1.00 0.00 20 SER A N 11
ATOM 5379 C CA . SER A 1 20 ? -7.467 -0.077 1.838 1.00 0.00 20 SER A CA 11
ATOM 5380 C C . SER A 1 20 ? -8.410 0.743 0.944 1.00 0.00 20 SER A C 11
ATOM 5381 O O . SER A 1 20 ? -9.588 0.844 1.234 1.00 0.00 20 SER A O 11
ATOM 5389 N N . GLY A 1 21 ? -7.903 1.310 -0.129 1.00 0.00 21 GLY A N 11
ATOM 5390 C CA . GLY A 1 21 ? -8.744 2.119 -1.063 1.00 0.00 21 GLY A CA 11
ATOM 5391 C C . GLY A 1 21 ? -9.765 1.194 -1.735 1.00 0.00 21 GLY A C 11
ATOM 5392 O O . GLY A 1 21 ? -10.943 1.503 -1.761 1.00 0.00 21 GLY A O 11
ATOM 5396 N N . ILE A 1 22 ? -9.321 0.071 -2.261 1.00 0.00 22 ILE A N 11
ATOM 5397 C CA . ILE A 1 22 ? -10.250 -0.899 -2.932 1.00 0.00 22 ILE A CA 11
ATOM 5398 C C . ILE A 1 22 ? -11.259 -1.428 -1.899 1.00 0.00 22 ILE A C 11
ATOM 5399 O O . ILE A 1 22 ? -12.435 -1.519 -2.198 1.00 0.00 22 ILE A O 11
ATOM 5415 N N . GLN A 1 23 ? -10.814 -1.759 -0.706 1.00 0.00 23 GLN A N 11
ATOM 5416 C CA . GLN A 1 23 ? -11.729 -2.274 0.368 1.00 0.00 23 GLN A CA 11
ATOM 5417 C C . GLN A 1 23 ? -12.856 -1.268 0.656 1.00 0.00 23 GLN A C 11
ATOM 5418 O O . GLN A 1 23 ? -13.971 -1.654 0.952 1.00 0.00 23 GLN A O 11
ATOM 5432 N N . TYR A 1 24 ? -12.555 0.003 0.563 1.00 0.00 24 TYR A N 11
ATOM 5433 C CA . TYR A 1 24 ? -13.559 1.086 0.814 1.00 0.00 24 TYR A CA 11
ATOM 5434 C C . TYR A 1 24 ? -14.526 1.288 -0.371 1.00 0.00 24 TYR A C 11
ATOM 5435 O O . TYR A 1 24 ? -15.529 1.956 -0.212 1.00 0.00 24 TYR A O 11
ATOM 5453 N N . LEU A 1 25 ? -14.261 0.742 -1.537 1.00 0.00 25 LEU A N 11
ATOM 5454 C CA . LEU A 1 25 ? -15.192 0.931 -2.695 1.00 0.00 25 LEU A CA 11
ATOM 5455 C C . LEU A 1 25 ? -15.722 -0.411 -3.208 1.00 0.00 25 LEU A C 11
ATOM 5456 O O . LEU A 1 25 ? -16.923 -0.558 -3.345 1.00 0.00 25 LEU A O 11
ATOM 5472 N N . ALA A 1 26 ? -14.865 -1.369 -3.480 1.00 0.00 26 ALA A N 11
ATOM 5473 C CA . ALA A 1 26 ? -15.330 -2.706 -3.977 1.00 0.00 26 ALA A CA 11
ATOM 5474 C C . ALA A 1 26 ? -16.311 -3.349 -2.982 1.00 0.00 26 ALA A C 11
ATOM 5475 O O . ALA A 1 26 ? -17.183 -4.090 -3.395 1.00 0.00 26 ALA A O 11
ATOM 5482 N N . GLY A 1 27 ? -16.183 -3.074 -1.702 1.00 0.00 27 GLY A N 11
ATOM 5483 C CA . GLY A 1 27 ? -17.102 -3.655 -0.676 1.00 0.00 27 GLY A CA 11
ATOM 5484 C C . GLY A 1 27 ? -18.020 -2.586 -0.060 1.00 0.00 27 GLY A C 11
ATOM 5485 O O . GLY A 1 27 ? -18.702 -2.882 0.903 1.00 0.00 27 GLY A O 11
ATOM 5489 N N . LEU A 1 28 ? -18.062 -1.375 -0.576 1.00 0.00 28 LEU A N 11
ATOM 5490 C CA . LEU A 1 28 ? -18.947 -0.311 -0.003 1.00 0.00 28 LEU A CA 11
ATOM 5491 C C . LEU A 1 28 ? -19.882 0.238 -1.095 1.00 0.00 28 LEU A C 11
ATOM 5492 O O . LEU A 1 28 ? -20.184 1.417 -1.131 1.00 0.00 28 LEU A O 11
ATOM 5508 N N . SER A 1 29 ? -20.340 -0.616 -1.982 1.00 0.00 29 SER A N 11
ATOM 5509 C CA . SER A 1 29 ? -21.256 -0.201 -3.090 1.00 0.00 29 SER A CA 11
ATOM 5510 C C . SER A 1 29 ? -21.965 -1.438 -3.659 1.00 0.00 29 SER A C 11
ATOM 5511 O O . SER A 1 29 ? -23.178 -1.516 -3.620 1.00 0.00 29 SER A O 11
ATOM 5519 N N . THR A 1 30 ? -21.216 -2.384 -4.176 1.00 0.00 30 THR A N 11
ATOM 5520 C CA . THR A 1 30 ? -21.811 -3.629 -4.757 1.00 0.00 30 THR A CA 11
ATOM 5521 C C . THR A 1 30 ? -21.108 -4.901 -4.239 1.00 0.00 30 THR A C 11
ATOM 5522 O O . THR A 1 30 ? -21.450 -5.974 -4.713 1.00 0.00 30 THR A O 11
ATOM 5534 N N . GLN A 1 1 ? 22.020 1.587 1.969 1.00 0.00 1 GLN A N 12
ATOM 5535 C CA . GLN A 1 1 ? 21.406 2.088 0.701 1.00 0.00 1 GLN A CA 12
ATOM 5536 C C . GLN A 1 1 ? 21.625 1.069 -0.422 1.00 0.00 1 GLN A C 12
ATOM 5537 O O . GLN A 1 1 ? 22.710 0.936 -0.955 1.00 0.00 1 GLN A O 12
ATOM 5553 N N . THR A 1 2 ? 20.579 0.357 -0.761 1.00 0.00 2 THR A N 12
ATOM 5554 C CA . THR A 1 2 ? 20.628 -0.682 -1.836 1.00 0.00 2 THR A CA 12
ATOM 5555 C C . THR A 1 2 ? 19.205 -0.874 -2.387 1.00 0.00 2 THR A C 12
ATOM 5556 O O . THR A 1 2 ? 18.616 0.067 -2.886 1.00 0.00 2 THR A O 12
ATOM 5567 N N . ASN A 1 3 ? 18.652 -2.056 -2.297 1.00 0.00 3 ASN A N 12
ATOM 5568 C CA . ASN A 1 3 ? 17.266 -2.332 -2.796 1.00 0.00 3 ASN A CA 12
ATOM 5569 C C . ASN A 1 3 ? 16.205 -1.732 -1.861 1.00 0.00 3 ASN A C 12
ATOM 5570 O O . ASN A 1 3 ? 15.056 -1.632 -2.251 1.00 0.00 3 ASN A O 12
ATOM 5581 N N . TRP A 1 4 ? 16.582 -1.338 -0.661 1.00 0.00 4 TRP A N 12
ATOM 5582 C CA . TRP A 1 4 ? 15.623 -0.732 0.317 1.00 0.00 4 TRP A CA 12
ATOM 5583 C C . TRP A 1 4 ? 14.957 0.482 -0.339 1.00 0.00 4 TRP A C 12
ATOM 5584 O O . TRP A 1 4 ? 13.757 0.622 -0.231 1.00 0.00 4 TRP A O 12
ATOM 5605 N N . GLN A 1 5 ? 15.718 1.323 -1.012 1.00 0.00 5 GLN A N 12
ATOM 5606 C CA . GLN A 1 5 ? 15.150 2.530 -1.703 1.00 0.00 5 GLN A CA 12
ATOM 5607 C C . GLN A 1 5 ? 14.012 2.066 -2.629 1.00 0.00 5 GLN A C 12
ATOM 5608 O O . GLN A 1 5 ? 12.933 2.635 -2.622 1.00 0.00 5 GLN A O 12
ATOM 5622 N N . LYS A 1 6 ? 14.257 1.029 -3.402 1.00 0.00 6 LYS A N 12
ATOM 5623 C CA . LYS A 1 6 ? 13.224 0.473 -4.336 1.00 0.00 6 LYS A CA 12
ATOM 5624 C C . LYS A 1 6 ? 12.098 -0.184 -3.517 1.00 0.00 6 LYS A C 12
ATOM 5625 O O . LYS A 1 6 ? 10.937 -0.058 -3.858 1.00 0.00 6 LYS A O 12
ATOM 5644 N N . LEU A 1 7 ? 12.446 -0.870 -2.449 1.00 0.00 7 LEU A N 12
ATOM 5645 C CA . LEU A 1 7 ? 11.449 -1.553 -1.566 1.00 0.00 7 LEU A CA 12
ATOM 5646 C C . LEU A 1 7 ? 10.533 -0.531 -0.881 1.00 0.00 7 LEU A C 12
ATOM 5647 O O . LEU A 1 7 ? 9.367 -0.818 -0.715 1.00 0.00 7 LEU A O 12
ATOM 5663 N N . GLU A 1 8 ? 11.028 0.625 -0.496 1.00 0.00 8 GLU A N 12
ATOM 5664 C CA . GLU A 1 8 ? 10.166 1.655 0.170 1.00 0.00 8 GLU A CA 12
ATOM 5665 C C . GLU A 1 8 ? 9.136 2.157 -0.851 1.00 0.00 8 GLU A C 12
ATOM 5666 O O . GLU A 1 8 ? 7.972 2.288 -0.522 1.00 0.00 8 GLU A O 12
ATOM 5678 N N . VAL A 1 9 ? 9.550 2.414 -2.075 1.00 0.00 9 VAL A N 12
ATOM 5679 C CA . VAL A 1 9 ? 8.601 2.885 -3.137 1.00 0.00 9 VAL A CA 12
ATOM 5680 C C . VAL A 1 9 ? 7.624 1.722 -3.378 1.00 0.00 9 VAL A C 12
ATOM 5681 O O . VAL A 1 9 ? 6.425 1.919 -3.451 1.00 0.00 9 VAL A O 12
ATOM 5694 N N . PHE A 1 10 ? 8.156 0.520 -3.479 1.00 0.00 10 PHE A N 12
ATOM 5695 C CA . PHE A 1 10 ? 7.326 -0.708 -3.694 1.00 0.00 10 PHE A CA 12
ATOM 5696 C C . PHE A 1 10 ? 6.335 -0.822 -2.524 1.00 0.00 10 PHE A C 12
ATOM 5697 O O . PHE A 1 10 ? 5.163 -1.076 -2.727 1.00 0.00 10 PHE A O 12
ATOM 5714 N N . TRP A 1 11 ? 6.822 -0.633 -1.319 1.00 0.00 11 TRP A N 12
ATOM 5715 C CA . TRP A 1 11 ? 5.987 -0.708 -0.080 1.00 0.00 11 TRP A CA 12
ATOM 5716 C C . TRP A 1 11 ? 4.820 0.275 -0.177 1.00 0.00 11 TRP A C 12
ATOM 5717 O O . TRP A 1 11 ? 3.686 -0.107 0.030 1.00 0.00 11 TRP A O 12
ATOM 5738 N N . ALA A 1 12 ? 5.100 1.521 -0.486 1.00 0.00 12 ALA A N 12
ATOM 5739 C CA . ALA A 1 12 ? 4.019 2.549 -0.599 1.00 0.00 12 ALA A CA 12
ATOM 5740 C C . ALA A 1 12 ? 2.932 2.091 -1.584 1.00 0.00 12 ALA A C 12
ATOM 5741 O O . ALA A 1 12 ? 1.761 2.293 -1.329 1.00 0.00 12 ALA A O 12
ATOM 5748 N N . LYS A 1 13 ? 3.313 1.475 -2.681 1.00 0.00 13 LYS A N 12
ATOM 5749 C CA . LYS A 1 13 ? 2.321 0.980 -3.691 1.00 0.00 13 LYS A CA 12
ATOM 5750 C C . LYS A 1 13 ? 1.453 -0.094 -3.013 1.00 0.00 13 LYS A C 12
ATOM 5751 O O . LYS A 1 13 ? 0.245 -0.094 -3.159 1.00 0.00 13 LYS A O 12
ATOM 5770 N N . HIS A 1 14 ? 2.068 -0.989 -2.271 1.00 0.00 14 HIS A N 12
ATOM 5771 C CA . HIS A 1 14 ? 1.318 -2.070 -1.557 1.00 0.00 14 HIS A CA 12
ATOM 5772 C C . HIS A 1 14 ? 0.493 -1.445 -0.422 1.00 0.00 14 HIS A C 12
ATOM 5773 O O . HIS A 1 14 ? -0.659 -1.793 -0.245 1.00 0.00 14 HIS A O 12
ATOM 5787 N N . MET A 1 15 ? 1.069 -0.534 0.332 1.00 0.00 15 MET A N 12
ATOM 5788 C CA . MET A 1 15 ? 0.334 0.130 1.454 1.00 0.00 15 MET A CA 12
ATOM 5789 C C . MET A 1 15 ? -0.840 0.928 0.872 1.00 0.00 15 MET A C 12
ATOM 5790 O O . MET A 1 15 ? -1.939 0.843 1.387 1.00 0.00 15 MET A O 12
ATOM 5804 N N . TRP A 1 16 ? -0.626 1.678 -0.190 1.00 0.00 16 TRP A N 12
ATOM 5805 C CA . TRP A 1 16 ? -1.737 2.466 -0.812 1.00 0.00 16 TRP A CA 12
ATOM 5806 C C . TRP A 1 16 ? -2.746 1.487 -1.420 1.00 0.00 16 TRP A C 12
ATOM 5807 O O . TRP A 1 16 ? -3.928 1.769 -1.430 1.00 0.00 16 TRP A O 12
ATOM 5828 N N . ASN A 1 17 ? -2.293 0.348 -1.903 1.00 0.00 17 ASN A N 12
ATOM 5829 C CA . ASN A 1 17 ? -3.209 -0.674 -2.494 1.00 0.00 17 ASN A CA 12
ATOM 5830 C C . ASN A 1 17 ? -4.114 -1.147 -1.349 1.00 0.00 17 ASN A C 12
ATOM 5831 O O . ASN A 1 17 ? -5.311 -1.256 -1.532 1.00 0.00 17 ASN A O 12
ATOM 5842 N N . PHE A 1 18 ? -3.542 -1.400 -0.189 1.00 0.00 18 PHE A N 12
ATOM 5843 C CA . PHE A 1 18 ? -4.336 -1.845 0.999 1.00 0.00 18 PHE A CA 12
ATOM 5844 C C . PHE A 1 18 ? -5.369 -0.740 1.293 1.00 0.00 18 PHE A C 12
ATOM 5845 O O . PHE A 1 18 ? -6.531 -1.017 1.524 1.00 0.00 18 PHE A O 12
ATOM 5862 N N . ILE A 1 19 ? -4.926 0.500 1.269 1.00 0.00 19 ILE A N 12
ATOM 5863 C CA . ILE A 1 19 ? -5.813 1.680 1.526 1.00 0.00 19 ILE A CA 12
ATOM 5864 C C . ILE A 1 19 ? -6.909 1.748 0.450 1.00 0.00 19 ILE A C 12
ATOM 5865 O O . ILE A 1 19 ? -8.062 1.972 0.774 1.00 0.00 19 ILE A O 12
ATOM 5881 N N . SER A 1 20 ? -6.562 1.555 -0.805 1.00 0.00 20 SER A N 12
ATOM 5882 C CA . SER A 1 20 ? -7.582 1.604 -1.900 1.00 0.00 20 SER A CA 12
ATOM 5883 C C . SER A 1 20 ? -8.580 0.443 -1.763 1.00 0.00 20 SER A C 12
ATOM 5884 O O . SER A 1 20 ? -9.733 0.600 -2.120 1.00 0.00 20 SER A O 12
ATOM 5892 N N . GLY A 1 21 ? -8.162 -0.694 -1.249 1.00 0.00 21 GLY A N 12
ATOM 5893 C CA . GLY A 1 21 ? -9.076 -1.864 -1.074 1.00 0.00 21 GLY A CA 12
ATOM 5894 C C . GLY A 1 21 ? -10.062 -1.564 0.064 1.00 0.00 21 GLY A C 12
ATOM 5895 O O . GLY A 1 21 ? -11.250 -1.780 -0.083 1.00 0.00 21 GLY A O 12
ATOM 5899 N N . ILE A 1 22 ? -9.576 -1.066 1.181 1.00 0.00 22 ILE A N 12
ATOM 5900 C CA . ILE A 1 22 ? -10.470 -0.737 2.341 1.00 0.00 22 ILE A CA 12
ATOM 5901 C C . ILE A 1 22 ? -11.475 0.353 1.928 1.00 0.00 22 ILE A C 12
ATOM 5902 O O . ILE A 1 22 ? -12.618 0.303 2.340 1.00 0.00 22 ILE A O 12
ATOM 5918 N N . GLN A 1 23 ? -11.068 1.315 1.127 1.00 0.00 23 GLN A N 12
ATOM 5919 C CA . GLN A 1 23 ? -11.998 2.405 0.679 1.00 0.00 23 GLN A CA 12
ATOM 5920 C C . GLN A 1 23 ? -13.237 1.838 -0.032 1.00 0.00 23 GLN A C 12
ATOM 5921 O O . GLN A 1 23 ? -14.281 2.462 -0.020 1.00 0.00 23 GLN A O 12
ATOM 5935 N N . TYR A 1 24 ? -13.124 0.676 -0.631 1.00 0.00 24 TYR A N 12
ATOM 5936 C CA . TYR A 1 24 ? -14.280 0.043 -1.341 1.00 0.00 24 TYR A CA 12
ATOM 5937 C C . TYR A 1 24 ? -15.369 -0.373 -0.337 1.00 0.00 24 TYR A C 12
ATOM 5938 O O . TYR A 1 24 ? -16.537 -0.305 -0.663 1.00 0.00 24 TYR A O 12
ATOM 5956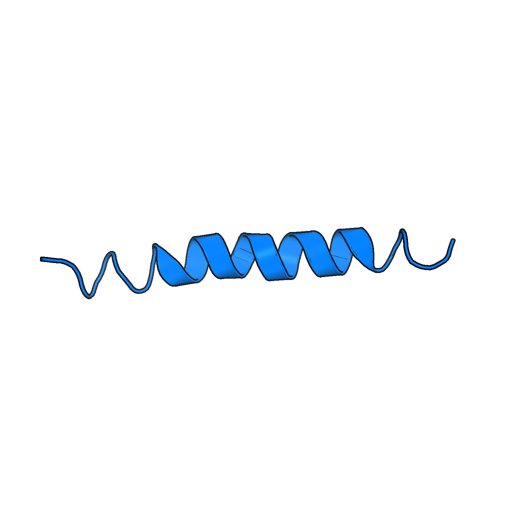 N N . LEU A 1 25 ? -15.004 -0.791 0.854 1.00 0.00 25 LEU A N 12
ATOM 5957 C CA . LEU A 1 25 ? -16.010 -1.207 1.882 1.00 0.00 25 LEU A CA 12
ATOM 5958 C C . LEU A 1 25 ? -16.174 -0.098 2.927 1.00 0.00 25 LEU A C 12
ATOM 5959 O O . LEU A 1 25 ? -17.287 0.275 3.240 1.00 0.00 25 LEU A O 12
ATOM 5975 N N . ALA A 1 26 ? -15.096 0.437 3.457 1.00 0.00 26 ALA A N 12
ATOM 5976 C CA . ALA A 1 26 ? -15.195 1.534 4.475 1.00 0.00 26 ALA A CA 12
ATOM 5977 C C . ALA A 1 26 ? -15.901 2.747 3.850 1.00 0.00 26 ALA A C 12
ATOM 5978 O O . ALA A 1 26 ? -16.680 3.412 4.506 1.00 0.00 26 ALA A O 12
ATOM 5985 N N . GLY A 1 27 ? -15.630 3.024 2.594 1.00 0.00 27 GLY A N 12
ATOM 5986 C CA . GLY A 1 27 ? -16.264 4.175 1.890 1.00 0.00 27 GLY A CA 12
ATOM 5987 C C . GLY A 1 27 ? -17.572 3.746 1.208 1.00 0.00 27 GLY A C 12
ATOM 5988 O O . GLY A 1 27 ? -18.411 4.595 0.967 1.00 0.00 27 GLY A O 12
ATOM 5992 N N . LEU A 1 28 ? -17.766 2.480 0.892 1.00 0.00 28 LEU A N 12
ATOM 5993 C CA . LEU A 1 28 ? -19.036 2.048 0.221 1.00 0.00 28 LEU A CA 12
ATOM 5994 C C . LEU A 1 28 ? -19.761 0.914 0.970 1.00 0.00 28 LEU A C 12
ATOM 5995 O O . LEU A 1 28 ? -20.177 -0.061 0.370 1.00 0.00 28 LEU A O 12
ATOM 6011 N N . SER A 1 29 ? -19.923 1.047 2.270 1.00 0.00 29 SER A N 12
ATOM 6012 C CA . SER A 1 29 ? -20.620 0.034 3.135 1.00 0.00 29 SER A CA 12
ATOM 6013 C C . SER A 1 29 ? -19.955 -1.355 3.163 1.00 0.00 29 SER A C 12
ATOM 6014 O O . SER A 1 29 ? -19.072 -1.653 2.380 1.00 0.00 29 SER A O 12
ATOM 6022 N N . THR A 1 30 ? -20.405 -2.188 4.081 1.00 0.00 30 THR A N 12
ATOM 6023 C CA . THR A 1 30 ? -19.912 -3.593 4.300 1.00 0.00 30 THR A CA 12
ATOM 6024 C C . THR A 1 30 ? -18.612 -3.610 5.118 1.00 0.00 30 THR A C 12
ATOM 6025 O O . THR A 1 30 ? -17.710 -2.844 4.823 1.00 0.00 30 THR A O 12
ATOM 6037 N N . GLN A 1 1 ? -23.064 -1.601 0.113 1.00 0.00 1 GLN A N 13
ATOM 6038 C CA . GLN A 1 1 ? -21.800 -2.333 -0.212 1.00 0.00 1 GLN A CA 13
ATOM 6039 C C . GLN A 1 1 ? -21.583 -2.378 -1.731 1.00 0.00 1 GLN A C 13
ATOM 6040 O O . GLN A 1 1 ? -22.481 -2.711 -2.481 1.00 0.00 1 GLN A O 13
ATOM 6056 N N . THR A 1 2 ? -20.392 -2.037 -2.165 1.00 0.00 2 THR A N 13
ATOM 6057 C CA . THR A 1 2 ? -20.039 -2.031 -3.621 1.00 0.00 2 THR A CA 13
ATOM 6058 C C . THR A 1 2 ? -18.509 -2.114 -3.760 1.00 0.00 2 THR A C 13
ATOM 6059 O O . THR A 1 2 ? -17.925 -3.102 -3.356 1.00 0.00 2 THR A O 13
ATOM 6070 N N . ASN A 1 3 ? -17.859 -1.118 -4.307 1.00 0.00 3 ASN A N 13
ATOM 6071 C CA . ASN A 1 3 ? -16.364 -1.140 -4.466 1.00 0.00 3 ASN A CA 13
ATOM 6072 C C . ASN A 1 3 ? -15.620 -0.857 -3.149 1.00 0.00 3 ASN A C 13
ATOM 6073 O O . ASN A 1 3 ? -14.401 -0.919 -3.123 1.00 0.00 3 ASN A O 13
ATOM 6084 N N . TRP A 1 4 ? -16.320 -0.561 -2.073 1.00 0.00 4 TRP A N 13
ATOM 6085 C CA . TRP A 1 4 ? -15.653 -0.284 -0.759 1.00 0.00 4 TRP A CA 13
ATOM 6086 C C . TRP A 1 4 ? -14.807 -1.499 -0.365 1.00 0.00 4 TRP A C 13
ATOM 6087 O O . TRP A 1 4 ? -13.668 -1.331 0.019 1.00 0.00 4 TRP A O 13
ATOM 6108 N N . GLN A 1 5 ? -15.347 -2.694 -0.473 1.00 0.00 5 GLN A N 13
ATOM 6109 C CA . GLN A 1 5 ? -14.575 -3.936 -0.123 1.00 0.00 5 GLN A CA 13
ATOM 6110 C C . GLN A 1 5 ? -13.228 -3.938 -0.868 1.00 0.00 5 GLN A C 13
ATOM 6111 O O . GLN A 1 5 ? -12.201 -4.253 -0.297 1.00 0.00 5 GLN A O 13
ATOM 6125 N N . LYS A 1 6 ? -13.240 -3.575 -2.134 1.00 0.00 6 LYS A N 13
ATOM 6126 C CA . LYS A 1 6 ? -11.994 -3.523 -2.962 1.00 0.00 6 LYS A CA 13
ATOM 6127 C C . LYS A 1 6 ? -11.078 -2.417 -2.419 1.00 0.00 6 LYS A C 13
ATOM 6128 O O . LYS A 1 6 ? -9.877 -2.603 -2.366 1.00 0.00 6 LYS A O 13
ATOM 6147 N N . LEU A 1 7 ? -11.637 -1.294 -2.012 1.00 0.00 7 LEU A N 13
ATOM 6148 C CA . LEU A 1 7 ? -10.834 -0.158 -1.453 1.00 0.00 7 LEU A CA 13
ATOM 6149 C C . LEU A 1 7 ? -10.226 -0.577 -0.104 1.00 0.00 7 LEU A C 13
ATOM 6150 O O . LEU A 1 7 ? -9.124 -0.175 0.205 1.00 0.00 7 LEU A O 13
ATOM 6166 N N . GLU A 1 8 ? -10.925 -1.372 0.679 1.00 0.00 8 GLU A N 13
ATOM 6167 C CA . GLU A 1 8 ? -10.400 -1.834 2.005 1.00 0.00 8 GLU A CA 13
ATOM 6168 C C . GLU A 1 8 ? -9.159 -2.708 1.752 1.00 0.00 8 GLU A C 13
ATOM 6169 O O . GLU A 1 8 ? -8.129 -2.525 2.379 1.00 0.00 8 GLU A O 13
ATOM 6181 N N . VAL A 1 9 ? -9.261 -3.638 0.825 1.00 0.00 9 VAL A N 13
ATOM 6182 C CA . VAL A 1 9 ? -8.113 -4.538 0.477 1.00 0.00 9 VAL A CA 13
ATOM 6183 C C . VAL A 1 9 ? -7.014 -3.648 -0.124 1.00 0.00 9 VAL A C 13
ATOM 6184 O O . VAL A 1 9 ? -5.847 -3.794 0.195 1.00 0.00 9 VAL A O 13
ATOM 6197 N N . PHE A 1 10 ? -7.403 -2.725 -0.978 1.00 0.00 10 PHE A N 13
ATOM 6198 C CA . PHE A 1 10 ? -6.447 -1.777 -1.630 1.00 0.00 10 PHE A CA 13
ATOM 6199 C C . PHE A 1 10 ? -5.767 -0.921 -0.550 1.00 0.00 10 PHE A C 13
ATOM 6200 O O . PHE A 1 10 ? -4.576 -0.708 -0.617 1.00 0.00 10 PHE A O 13
ATOM 6217 N N . TRP A 1 11 ? -6.524 -0.441 0.410 1.00 0.00 11 TRP A N 13
ATOM 6218 C CA . TRP A 1 11 ? -6.003 0.415 1.521 1.00 0.00 11 TRP A CA 13
ATOM 6219 C C . TRP A 1 11 ? -4.703 -0.126 2.124 1.00 0.00 11 TRP A C 13
ATOM 6220 O O . TRP A 1 11 ? -3.718 0.585 2.135 1.00 0.00 11 TRP A O 13
ATOM 6241 N N . ALA A 1 12 ? -4.688 -1.345 2.612 1.00 0.00 12 ALA A N 13
ATOM 6242 C CA . ALA A 1 12 ? -3.430 -1.900 3.208 1.00 0.00 12 ALA A CA 13
ATOM 6243 C C . ALA A 1 12 ? -2.377 -2.138 2.117 1.00 0.00 12 ALA A C 13
ATOM 6244 O O . ALA A 1 12 ? -1.211 -1.889 2.350 1.00 0.00 12 ALA A O 13
ATOM 6251 N N . LYS A 1 13 ? -2.775 -2.604 0.953 1.00 0.00 13 LYS A N 13
ATOM 6252 C CA . LYS A 1 13 ? -1.805 -2.856 -0.164 1.00 0.00 13 LYS A CA 13
ATOM 6253 C C . LYS A 1 13 ? -1.163 -1.519 -0.567 1.00 0.00 13 LYS A C 13
ATOM 6254 O O . LYS A 1 13 ? 0.044 -1.426 -0.692 1.00 0.00 13 LYS A O 13
ATOM 6273 N N . HIS A 1 14 ? -1.972 -0.499 -0.751 1.00 0.00 14 HIS A N 13
ATOM 6274 C CA . HIS A 1 14 ? -1.476 0.860 -1.131 1.00 0.00 14 HIS A CA 13
ATOM 6275 C C . HIS A 1 14 ? -0.616 1.399 0.022 1.00 0.00 14 HIS A C 13
ATOM 6276 O O . HIS A 1 14 ? 0.445 1.940 -0.221 1.00 0.00 14 HIS A O 13
ATOM 6290 N N . MET A 1 15 ? -1.060 1.243 1.254 1.00 0.00 15 MET A N 13
ATOM 6291 C CA . MET A 1 15 ? -0.278 1.727 2.440 1.00 0.00 15 MET A CA 13
ATOM 6292 C C . MET A 1 15 ? 1.054 0.969 2.494 1.00 0.00 15 MET A C 13
ATOM 6293 O O . MET A 1 15 ? 2.094 1.577 2.659 1.00 0.00 15 MET A O 13
ATOM 6307 N N . TRP A 1 16 ? 1.031 -0.338 2.342 1.00 0.00 16 TRP A N 13
ATOM 6308 C CA . TRP A 1 16 ? 2.299 -1.128 2.368 1.00 0.00 16 TRP A CA 13
ATOM 6309 C C . TRP A 1 16 ? 3.146 -0.715 1.158 1.00 0.00 16 TRP A C 13
ATOM 6310 O O . TRP A 1 16 ? 4.358 -0.715 1.247 1.00 0.00 16 TRP A O 13
ATOM 6331 N N . ASN A 1 17 ? 2.525 -0.349 0.053 1.00 0.00 17 ASN A N 13
ATOM 6332 C CA . ASN A 1 17 ? 3.288 0.087 -1.156 1.00 0.00 17 ASN A CA 13
ATOM 6333 C C . ASN A 1 17 ? 4.057 1.366 -0.788 1.00 0.00 17 ASN A C 13
ATOM 6334 O O . ASN A 1 17 ? 5.167 1.556 -1.248 1.00 0.00 17 ASN A O 13
ATOM 6345 N N . PHE A 1 18 ? 3.484 2.218 0.043 1.00 0.00 18 PHE A N 13
ATOM 6346 C CA . PHE A 1 18 ? 4.161 3.482 0.482 1.00 0.00 18 PHE A CA 13
ATOM 6347 C C . PHE A 1 18 ? 5.430 3.059 1.243 1.00 0.00 18 PHE A C 13
ATOM 6348 O O . PHE A 1 18 ? 6.494 3.614 1.041 1.00 0.00 18 PHE A O 13
ATOM 6365 N N . ILE A 1 19 ? 5.298 2.067 2.099 1.00 0.00 19 ILE A N 13
ATOM 6366 C CA . ILE A 1 19 ? 6.449 1.537 2.896 1.00 0.00 19 ILE A CA 13
ATOM 6367 C C . ILE A 1 19 ? 7.421 0.851 1.921 1.00 0.00 19 ILE A C 13
ATOM 6368 O O . ILE A 1 19 ? 8.613 1.062 2.021 1.00 0.00 19 ILE A O 13
ATOM 6384 N N . SER A 1 20 ? 6.923 0.055 0.996 1.00 0.00 20 SER A N 13
ATOM 6385 C CA . SER A 1 20 ? 7.793 -0.651 -0.003 1.00 0.00 20 SER A CA 13
ATOM 6386 C C . SER A 1 20 ? 8.644 0.358 -0.789 1.00 0.00 20 SER A C 13
ATOM 6387 O O . SER A 1 20 ? 9.812 0.112 -1.025 1.00 0.00 20 SER A O 13
ATOM 6395 N N . GLY A 1 21 ? 8.077 1.477 -1.185 1.00 0.00 21 GLY A N 13
ATOM 6396 C CA . GLY A 1 21 ? 8.842 2.511 -1.950 1.00 0.00 21 GLY A CA 13
ATOM 6397 C C . GLY A 1 21 ? 9.973 3.057 -1.069 1.00 0.00 21 GLY A C 13
ATOM 6398 O O . GLY A 1 21 ? 11.117 3.082 -1.486 1.00 0.00 21 GLY A O 13
ATOM 6402 N N . ILE A 1 22 ? 9.649 3.478 0.136 1.00 0.00 22 ILE A N 13
ATOM 6403 C CA . ILE A 1 22 ? 10.678 4.022 1.081 1.00 0.00 22 ILE A CA 13
ATOM 6404 C C . ILE A 1 22 ? 11.694 2.919 1.422 1.00 0.00 22 ILE A C 13
ATOM 6405 O O . ILE A 1 22 ? 12.878 3.196 1.471 1.00 0.00 22 ILE A O 13
ATOM 6421 N N . GLN A 1 23 ? 11.248 1.698 1.643 1.00 0.00 23 GLN A N 13
ATOM 6422 C CA . GLN A 1 23 ? 12.180 0.567 1.973 1.00 0.00 23 GLN A CA 13
ATOM 6423 C C . GLN A 1 23 ? 13.240 0.419 0.876 1.00 0.00 23 GLN A C 13
ATOM 6424 O O . GLN A 1 23 ? 14.394 0.167 1.163 1.00 0.00 23 GLN A O 13
ATOM 6438 N N . TYR A 1 24 ? 12.841 0.588 -0.359 1.00 0.00 24 TYR A N 13
ATOM 6439 C CA . TYR A 1 24 ? 13.787 0.480 -1.514 1.00 0.00 24 TYR A CA 13
ATOM 6440 C C . TYR A 1 24 ? 14.625 1.767 -1.576 1.00 0.00 24 TYR A C 13
ATOM 6441 O O . TYR A 1 24 ? 15.821 1.715 -1.782 1.00 0.00 24 TYR A O 13
ATOM 6459 N N . LEU A 1 25 ? 14.000 2.905 -1.396 1.00 0.00 25 LEU A N 13
ATOM 6460 C CA . LEU A 1 25 ? 14.730 4.213 -1.433 1.00 0.00 25 LEU A CA 13
ATOM 6461 C C . LEU A 1 25 ? 15.727 4.364 -0.274 1.00 0.00 25 LEU A C 13
ATOM 6462 O O . LEU A 1 25 ? 16.584 5.226 -0.336 1.00 0.00 25 LEU A O 13
ATOM 6478 N N . ALA A 1 26 ? 15.638 3.560 0.759 1.00 0.00 26 ALA A N 13
ATOM 6479 C CA . ALA A 1 26 ? 16.575 3.643 1.924 1.00 0.00 26 ALA A CA 13
ATOM 6480 C C . ALA A 1 26 ? 17.930 2.974 1.614 1.00 0.00 26 ALA A C 13
ATOM 6481 O O . ALA A 1 26 ? 18.465 2.238 2.423 1.00 0.00 26 ALA A O 13
ATOM 6488 N N . GLY A 1 27 ? 18.477 3.235 0.449 1.00 0.00 27 GLY A N 13
ATOM 6489 C CA . GLY A 1 27 ? 19.787 2.657 0.025 1.00 0.00 27 GLY A CA 13
ATOM 6490 C C . GLY A 1 27 ? 19.589 1.453 -0.900 1.00 0.00 27 GLY A C 13
ATOM 6491 O O . GLY A 1 27 ? 20.370 0.522 -0.819 1.00 0.00 27 GLY A O 13
ATOM 6495 N N . LEU A 1 28 ? 18.582 1.456 -1.755 1.00 0.00 28 LEU A N 13
ATOM 6496 C CA . LEU A 1 28 ? 18.325 0.308 -2.690 1.00 0.00 28 LEU A CA 13
ATOM 6497 C C . LEU A 1 28 ? 18.262 -1.024 -1.920 1.00 0.00 28 LEU A C 13
ATOM 6498 O O . LEU A 1 28 ? 18.842 -2.016 -2.326 1.00 0.00 28 LEU A O 13
ATOM 6514 N N . SER A 1 29 ? 17.560 -1.034 -0.810 1.00 0.00 29 SER A N 13
ATOM 6515 C CA . SER A 1 29 ? 17.433 -2.273 0.022 1.00 0.00 29 SER A CA 13
ATOM 6516 C C . SER A 1 29 ? 16.321 -3.174 -0.526 1.00 0.00 29 SER A C 13
ATOM 6517 O O . SER A 1 29 ? 15.346 -2.679 -1.062 1.00 0.00 29 SER A O 13
ATOM 6525 N N . THR A 1 30 ? 16.475 -4.474 -0.390 1.00 0.00 30 THR A N 13
ATOM 6526 C CA . THR A 1 30 ? 15.464 -5.466 -0.882 1.00 0.00 30 THR A CA 13
ATOM 6527 C C . THR A 1 30 ? 15.295 -5.322 -2.408 1.00 0.00 30 THR A C 13
ATOM 6528 O O . THR A 1 30 ? 16.260 -5.602 -3.101 1.00 0.00 30 THR A O 13
ATOM 6540 N N . GLN A 1 1 ? -22.641 -2.660 0.269 1.00 0.00 1 GLN A N 14
ATOM 6541 C CA . GLN A 1 1 ? -21.206 -2.638 -0.157 1.00 0.00 1 GLN A CA 14
ATOM 6542 C C . GLN A 1 1 ? -21.055 -1.895 -1.491 1.00 0.00 1 GLN A C 14
ATOM 6543 O O . GLN A 1 1 ? -21.777 -2.163 -2.436 1.00 0.00 1 GLN A O 14
ATOM 6559 N N . THR A 1 2 ? -20.123 -0.971 -1.560 1.00 0.00 2 THR A N 14
ATOM 6560 C CA . THR A 1 2 ? -19.884 -0.183 -2.810 1.00 0.00 2 THR A CA 14
ATOM 6561 C C . THR A 1 2 ? -18.375 0.082 -2.944 1.00 0.00 2 THR A C 14
ATOM 6562 O O . THR A 1 2 ? -17.636 -0.849 -3.211 1.00 0.00 2 THR A O 14
ATOM 6573 N N . ASN A 1 3 ? -17.902 1.294 -2.761 1.00 0.00 3 ASN A N 14
ATOM 6574 C CA . ASN A 1 3 ? -16.434 1.565 -2.879 1.00 0.00 3 ASN A CA 14
ATOM 6575 C C . ASN A 1 3 ? -15.713 1.297 -1.551 1.00 0.00 3 ASN A C 14
ATOM 6576 O O . ASN A 1 3 ? -14.524 1.522 -1.459 1.00 0.00 3 ASN A O 14
ATOM 6587 N N . TRP A 1 4 ? -16.387 0.813 -0.531 1.00 0.00 4 TRP A N 14
ATOM 6588 C CA . TRP A 1 4 ? -15.703 0.530 0.768 1.00 0.00 4 TRP A CA 14
ATOM 6589 C C . TRP A 1 4 ? -14.797 -0.672 0.515 1.00 0.00 4 TRP A C 14
ATOM 6590 O O . TRP A 1 4 ? -13.608 -0.568 0.725 1.00 0.00 4 TRP A O 14
ATOM 6611 N N . GLN A 1 5 ? -15.356 -1.770 0.054 1.00 0.00 5 GLN A N 14
ATOM 6612 C CA . GLN A 1 5 ? -14.555 -3.002 -0.252 1.00 0.00 5 GLN A CA 14
ATOM 6613 C C . GLN A 1 5 ? -13.353 -2.594 -1.123 1.00 0.00 5 GLN A C 14
ATOM 6614 O O . GLN A 1 5 ? -12.246 -3.047 -0.897 1.00 0.00 5 GLN A O 14
ATOM 6628 N N . LYS A 1 6 ? -13.580 -1.735 -2.097 1.00 0.00 6 LYS A N 14
ATOM 6629 C CA . LYS A 1 6 ? -12.487 -1.255 -3.000 1.00 0.00 6 LYS A CA 14
ATOM 6630 C C . LYS A 1 6 ? -11.526 -0.355 -2.205 1.00 0.00 6 LYS A C 14
ATOM 6631 O O . LYS A 1 6 ? -10.325 -0.526 -2.306 1.00 0.00 6 LYS A O 14
ATOM 6650 N N . LEU A 1 7 ? -12.042 0.577 -1.427 1.00 0.00 7 LEU A N 14
ATOM 6651 C CA . LEU A 1 7 ? -11.195 1.502 -0.605 1.00 0.00 7 LEU A CA 14
ATOM 6652 C C . LEU A 1 7 ? -10.382 0.704 0.421 1.00 0.00 7 LEU A C 14
ATOM 6653 O O . LEU A 1 7 ? -9.243 1.047 0.655 1.00 0.00 7 LEU A O 14
ATOM 6669 N N . GLU A 1 8 ? -10.939 -0.328 1.016 1.00 0.00 8 GLU A N 14
ATOM 6670 C CA . GLU A 1 8 ? -10.191 -1.149 2.023 1.00 0.00 8 GLU A CA 14
ATOM 6671 C C . GLU A 1 8 ? -9.013 -1.842 1.320 1.00 0.00 8 GLU A C 14
ATOM 6672 O O . GLU A 1 8 ? -7.900 -1.809 1.817 1.00 0.00 8 GLU A O 14
ATOM 6684 N N . VAL A 1 9 ? -9.240 -2.447 0.171 1.00 0.00 9 VAL A N 14
ATOM 6685 C CA . VAL A 1 9 ? -8.138 -3.129 -0.587 1.00 0.00 9 VAL A CA 14
ATOM 6686 C C . VAL A 1 9 ? -7.140 -2.030 -0.996 1.00 0.00 9 VAL A C 14
ATOM 6687 O O . VAL A 1 9 ? -5.942 -2.186 -0.849 1.00 0.00 9 VAL A O 14
ATOM 6700 N N . PHE A 1 10 ? -7.658 -0.926 -1.490 1.00 0.00 10 PHE A N 14
ATOM 6701 C CA . PHE A 1 10 ? -6.831 0.244 -1.921 1.00 0.00 10 PHE A CA 14
ATOM 6702 C C . PHE A 1 10 ? -6.014 0.747 -0.720 1.00 0.00 10 PHE A C 14
ATOM 6703 O O . PHE A 1 10 ? -4.844 1.046 -0.862 1.00 0.00 10 PHE A O 14
ATOM 6720 N N . TRP A 1 11 ? -6.633 0.836 0.436 1.00 0.00 11 TRP A N 14
ATOM 6721 C CA . TRP A 1 11 ? -5.946 1.314 1.674 1.00 0.00 11 TRP A CA 14
ATOM 6722 C C . TRP A 1 11 ? -4.706 0.467 1.962 1.00 0.00 11 TRP A C 14
ATOM 6723 O O . TRP A 1 11 ? -3.647 1.016 2.192 1.00 0.00 11 TRP A O 14
ATOM 6744 N N . ALA A 1 12 ? -4.829 -0.840 1.945 1.00 0.00 12 ALA A N 14
ATOM 6745 C CA . ALA A 1 12 ? -3.645 -1.710 2.215 1.00 0.00 12 ALA A CA 14
ATOM 6746 C C . ALA A 1 12 ? -2.674 -1.624 1.029 1.00 0.00 12 ALA A C 14
ATOM 6747 O O . ALA A 1 12 ? -1.478 -1.628 1.234 1.00 0.00 12 ALA A O 14
ATOM 6754 N N . LYS A 1 13 ? -3.174 -1.537 -0.186 1.00 0.00 13 LYS A N 14
ATOM 6755 C CA . LYS A 1 13 ? -2.287 -1.437 -1.389 1.00 0.00 13 LYS A CA 14
ATOM 6756 C C . LYS A 1 13 ? -1.474 -0.141 -1.260 1.00 0.00 13 LYS A C 14
ATOM 6757 O O . LYS A 1 13 ? -0.269 -0.157 -1.420 1.00 0.00 13 LYS A O 14
ATOM 6776 N N . HIS A 1 14 ? -2.130 0.958 -0.959 1.00 0.00 14 HIS A N 14
ATOM 6777 C CA . HIS A 1 14 ? -1.434 2.273 -0.796 1.00 0.00 14 HIS A CA 14
ATOM 6778 C C . HIS A 1 14 ? -0.475 2.187 0.402 1.00 0.00 14 HIS A C 14
ATOM 6779 O O . HIS A 1 14 ? 0.651 2.637 0.308 1.00 0.00 14 HIS A O 14
ATOM 6793 N N . MET A 1 15 ? -0.911 1.612 1.503 1.00 0.00 15 MET A N 14
ATOM 6794 C CA . MET A 1 15 ? -0.041 1.475 2.717 1.00 0.00 15 MET A CA 14
ATOM 6795 C C . MET A 1 15 ? 1.155 0.579 2.368 1.00 0.00 15 MET A C 14
ATOM 6796 O O . MET A 1 15 ? 2.286 0.976 2.572 1.00 0.00 15 MET A O 14
ATOM 6810 N N . TRP A 1 16 ? 0.916 -0.601 1.836 1.00 0.00 16 TRP A N 14
ATOM 6811 C CA . TRP A 1 16 ? 2.033 -1.524 1.456 1.00 0.00 16 TRP A CA 14
ATOM 6812 C C . TRP A 1 16 ? 2.913 -0.840 0.405 1.00 0.00 16 TRP A C 14
ATOM 6813 O O . TRP A 1 16 ? 4.113 -1.026 0.415 1.00 0.00 16 TRP A O 14
ATOM 6834 N N . ASN A 1 17 ? 2.329 -0.056 -0.475 1.00 0.00 17 ASN A N 14
ATOM 6835 C CA . ASN A 1 17 ? 3.122 0.659 -1.523 1.00 0.00 17 ASN A CA 14
ATOM 6836 C C . ASN A 1 17 ? 4.099 1.612 -0.816 1.00 0.00 17 ASN A C 14
ATOM 6837 O O . ASN A 1 17 ? 5.239 1.732 -1.226 1.00 0.00 17 ASN A O 14
ATOM 6848 N N . PHE A 1 18 ? 3.657 2.261 0.242 1.00 0.00 18 PHE A N 14
ATOM 6849 C CA . PHE A 1 18 ? 4.527 3.198 1.026 1.00 0.00 18 PHE A CA 14
ATOM 6850 C C . PHE A 1 18 ? 5.694 2.369 1.593 1.00 0.00 18 PHE A C 14
ATOM 6851 O O . PHE A 1 18 ? 6.828 2.812 1.625 1.00 0.00 18 PHE A O 14
ATOM 6868 N N . ILE A 1 19 ? 5.396 1.162 2.023 1.00 0.00 19 ILE A N 14
ATOM 6869 C CA . ILE A 1 19 ? 6.425 0.236 2.587 1.00 0.00 19 ILE A CA 14
ATOM 6870 C C . ILE A 1 19 ? 7.313 -0.262 1.436 1.00 0.00 19 ILE A C 14
ATOM 6871 O O . ILE A 1 19 ? 8.509 -0.359 1.615 1.00 0.00 19 ILE A O 14
ATOM 6887 N N . SER A 1 20 ? 6.750 -0.564 0.284 1.00 0.00 20 SER A N 14
ATOM 6888 C CA . SER A 1 20 ? 7.545 -1.052 -0.891 1.00 0.00 20 SER A CA 14
ATOM 6889 C C . SER A 1 20 ? 8.606 -0.028 -1.316 1.00 0.00 20 SER A C 14
ATOM 6890 O O . SER A 1 20 ? 9.723 -0.413 -1.611 1.00 0.00 20 SER A O 14
ATOM 6898 N N . GLY A 1 21 ? 8.281 1.247 -1.345 1.00 0.00 21 GLY A N 14
ATOM 6899 C CA . GLY A 1 21 ? 9.273 2.296 -1.743 1.00 0.00 21 GLY A CA 14
ATOM 6900 C C . GLY A 1 21 ? 10.413 2.315 -0.718 1.00 0.00 21 GLY A C 14
ATOM 6901 O O . GLY A 1 21 ? 11.573 2.341 -1.088 1.00 0.00 21 GLY A O 14
ATOM 6905 N N . ILE A 1 22 ? 10.075 2.290 0.553 1.00 0.00 22 ILE A N 14
ATOM 6906 C CA . ILE A 1 22 ? 11.108 2.293 1.640 1.00 0.00 22 ILE A CA 14
ATOM 6907 C C . ILE A 1 22 ? 11.887 0.967 1.580 1.00 0.00 22 ILE A C 14
ATOM 6908 O O . ILE A 1 22 ? 13.100 0.977 1.665 1.00 0.00 22 ILE A O 14
ATOM 6924 N N . GLN A 1 23 ? 11.201 -0.147 1.429 1.00 0.00 23 GLN A N 14
ATOM 6925 C CA . GLN A 1 23 ? 11.867 -1.490 1.352 1.00 0.00 23 GLN A CA 14
ATOM 6926 C C . GLN A 1 23 ? 12.818 -1.555 0.153 1.00 0.00 23 GLN A C 14
ATOM 6927 O O . GLN A 1 23 ? 13.906 -2.096 0.245 1.00 0.00 23 GLN A O 14
ATOM 6941 N N . TYR A 1 24 ? 12.396 -0.999 -0.953 1.00 0.00 24 TYR A N 14
ATOM 6942 C CA . TYR A 1 24 ? 13.238 -0.995 -2.184 1.00 0.00 24 TYR A CA 14
ATOM 6943 C C . TYR A 1 24 ? 14.518 -0.189 -1.926 1.00 0.00 24 TYR A C 14
ATOM 6944 O O . TYR A 1 24 ? 15.570 -0.557 -2.402 1.00 0.00 24 TYR A O 14
ATOM 6962 N N . LEU A 1 25 ? 14.439 0.891 -1.190 1.00 0.00 25 LEU A N 14
ATOM 6963 C CA . LEU A 1 25 ? 15.660 1.707 -0.914 1.00 0.00 25 LEU A CA 14
ATOM 6964 C C . LEU A 1 25 ? 16.555 1.034 0.134 1.00 0.00 25 LEU A C 14
ATOM 6965 O O . LEU A 1 25 ? 17.760 1.176 0.048 1.00 0.00 25 LEU A O 14
ATOM 6981 N N . ALA A 1 26 ? 15.989 0.326 1.090 1.00 0.00 26 ALA A N 14
ATOM 6982 C CA . ALA A 1 26 ? 16.792 -0.367 2.154 1.00 0.00 26 ALA A CA 14
ATOM 6983 C C . ALA A 1 26 ? 17.989 -1.108 1.540 1.00 0.00 26 ALA A C 14
ATOM 6984 O O . ALA A 1 26 ? 19.114 -0.947 1.980 1.00 0.00 26 ALA A O 14
ATOM 6991 N N . GLY A 1 27 ? 17.735 -1.899 0.528 1.00 0.00 27 GLY A N 14
ATOM 6992 C CA . GLY A 1 27 ? 18.808 -2.669 -0.170 1.00 0.00 27 GLY A CA 14
ATOM 6993 C C . GLY A 1 27 ? 18.225 -3.191 -1.485 1.00 0.00 27 GLY A C 14
ATOM 6994 O O . GLY A 1 27 ? 18.301 -4.376 -1.747 1.00 0.00 27 GLY A O 14
ATOM 6998 N N . LEU A 1 28 ? 17.642 -2.318 -2.286 1.00 0.00 28 LEU A N 14
ATOM 6999 C CA . LEU A 1 28 ? 17.021 -2.719 -3.591 1.00 0.00 28 LEU A CA 14
ATOM 7000 C C . LEU A 1 28 ? 15.963 -3.804 -3.325 1.00 0.00 28 LEU A C 14
ATOM 7001 O O . LEU A 1 28 ? 15.811 -4.733 -4.098 1.00 0.00 28 LEU A O 14
ATOM 7017 N N . SER A 1 29 ? 15.242 -3.686 -2.224 1.00 0.00 29 SER A N 14
ATOM 7018 C CA . SER A 1 29 ? 14.181 -4.667 -1.823 1.00 0.00 29 SER A CA 14
ATOM 7019 C C . SER A 1 29 ? 14.766 -6.075 -1.610 1.00 0.00 29 SER A C 14
ATOM 7020 O O . SER A 1 29 ? 14.137 -7.068 -1.929 1.00 0.00 29 SER A O 14
ATOM 7028 N N . THR A 1 30 ? 15.960 -6.159 -1.067 1.00 0.00 30 THR A N 14
ATOM 7029 C CA . THR A 1 30 ? 16.615 -7.478 -0.812 1.00 0.00 30 THR A CA 14
ATOM 7030 C C . THR A 1 30 ? 16.916 -7.579 0.692 1.00 0.00 30 THR A C 14
ATOM 7031 O O . THR A 1 30 ? 17.983 -7.176 1.133 1.00 0.00 30 THR A O 14
ATOM 7043 N N . GLN A 1 1 ? -21.788 5.645 0.045 1.00 0.00 1 GLN A N 15
ATOM 7044 C CA . GLN A 1 1 ? -20.734 4.657 0.433 1.00 0.00 1 GLN A CA 15
ATOM 7045 C C . GLN A 1 1 ? -21.295 3.232 0.378 1.00 0.00 1 GLN A C 15
ATOM 7046 O O . GLN A 1 1 ? -22.223 2.895 1.088 1.00 0.00 1 GLN A O 15
ATOM 7062 N N . THR A 1 2 ? -20.712 2.418 -0.467 1.00 0.00 2 THR A N 15
ATOM 7063 C CA . THR A 1 2 ? -21.151 0.999 -0.621 1.00 0.00 2 THR A CA 15
ATOM 7064 C C . THR A 1 2 ? -20.041 0.123 -0.014 1.00 0.00 2 THR A C 15
ATOM 7065 O O . THR A 1 2 ? -19.720 0.286 1.147 1.00 0.00 2 THR A O 15
ATOM 7076 N N . ASN A 1 3 ? -19.454 -0.781 -0.755 1.00 0.00 3 ASN A N 15
ATOM 7077 C CA . ASN A 1 3 ? -18.364 -1.661 -0.227 1.00 0.00 3 ASN A CA 15
ATOM 7078 C C . ASN A 1 3 ? -17.069 -1.461 -1.023 1.00 0.00 3 ASN A C 15
ATOM 7079 O O . ASN A 1 3 ? -15.991 -1.556 -0.465 1.00 0.00 3 ASN A O 15
ATOM 7090 N N . TRP A 1 4 ? -17.173 -1.181 -2.300 1.00 0.00 4 TRP A N 15
ATOM 7091 C CA . TRP A 1 4 ? -15.971 -0.955 -3.166 1.00 0.00 4 TRP A CA 15
ATOM 7092 C C . TRP A 1 4 ? -15.155 0.191 -2.561 1.00 0.00 4 TRP A C 15
ATOM 7093 O O . TRP A 1 4 ? -13.950 0.079 -2.449 1.00 0.00 4 TRP A O 15
ATOM 7114 N N . GLN A 1 5 ? -15.820 1.259 -2.173 1.00 0.00 5 GLN A N 15
ATOM 7115 C CA . GLN A 1 5 ? -15.136 2.441 -1.552 1.00 0.00 5 GLN A CA 15
ATOM 7116 C C . GLN A 1 5 ? -14.324 1.973 -0.332 1.00 0.00 5 GLN A C 15
ATOM 7117 O O . GLN A 1 5 ? -13.232 2.459 -0.101 1.00 0.00 5 GLN A O 15
ATOM 7131 N N . LYS A 1 6 ? -14.844 1.030 0.429 1.00 0.00 6 LYS A N 15
ATOM 7132 C CA . LYS A 1 6 ? -14.112 0.505 1.624 1.00 0.00 6 LYS A CA 15
ATOM 7133 C C . LYS A 1 6 ? -12.872 -0.265 1.141 1.00 0.00 6 LYS A C 15
ATOM 7134 O O . LYS A 1 6 ? -11.825 -0.181 1.755 1.00 0.00 6 LYS A O 15
ATOM 7153 N N . LEU A 1 7 ? -12.988 -0.997 0.050 1.00 0.00 7 LEU A N 15
ATOM 7154 C CA . LEU A 1 7 ? -11.835 -1.774 -0.503 1.00 0.00 7 LEU A CA 15
ATOM 7155 C C . LEU A 1 7 ? -10.803 -0.826 -1.135 1.00 0.00 7 LEU A C 15
ATOM 7156 O O . LEU A 1 7 ? -9.635 -1.151 -1.136 1.00 0.00 7 LEU A O 15
ATOM 7172 N N . GLU A 1 8 ? -11.206 0.315 -1.651 1.00 0.00 8 GLU A N 15
ATOM 7173 C CA . GLU A 1 8 ? -10.231 1.274 -2.267 1.00 0.00 8 GLU A CA 15
ATOM 7174 C C . GLU A 1 8 ? -9.356 1.846 -1.142 1.00 0.00 8 GLU A C 15
ATOM 7175 O O . GLU A 1 8 ? -8.151 1.949 -1.291 1.00 0.00 8 GLU A O 15
ATOM 7187 N N . VAL A 1 9 ? -9.958 2.193 -0.023 1.00 0.00 9 VAL A N 15
ATOM 7188 C CA . VAL A 1 9 ? -9.195 2.741 1.146 1.00 0.00 9 VAL A CA 15
ATOM 7189 C C . VAL A 1 9 ? -8.278 1.606 1.633 1.00 0.00 9 VAL A C 15
ATOM 7190 O O . VAL A 1 9 ? -7.112 1.818 1.909 1.00 0.00 9 VAL A O 15
ATOM 7203 N N . PHE A 1 10 ? -8.821 0.410 1.712 1.00 0.00 10 PHE A N 15
ATOM 7204 C CA . PHE A 1 10 ? -8.051 -0.797 2.151 1.00 0.00 10 PHE A CA 15
ATOM 7205 C C . PHE A 1 10 ? -6.904 -1.026 1.153 1.00 0.00 10 PHE A C 15
ATOM 7206 O O . PHE A 1 10 ? -5.788 -1.300 1.550 1.00 0.00 10 PHE A O 15
ATOM 7223 N N . TRP A 1 11 ? -7.193 -0.915 -0.125 1.00 0.00 11 TRP A N 15
ATOM 7224 C CA . TRP A 1 11 ? -6.175 -1.115 -1.199 1.00 0.00 11 TRP A CA 15
ATOM 7225 C C . TRP A 1 11 ? -4.992 -0.164 -1.020 1.00 0.00 11 TRP A C 15
ATOM 7226 O O . TRP A 1 11 ? -3.873 -0.622 -0.949 1.00 0.00 11 TRP A O 15
ATOM 7247 N N . ALA A 1 12 ? -5.218 1.128 -0.950 1.00 0.00 12 ALA A N 15
ATOM 7248 C CA . ALA A 1 12 ? -4.083 2.091 -0.779 1.00 0.00 12 ALA A CA 15
ATOM 7249 C C . ALA A 1 12 ? -3.232 1.725 0.446 1.00 0.00 12 ALA A C 15
ATOM 7250 O O . ALA A 1 12 ? -2.022 1.811 0.390 1.00 0.00 12 ALA A O 15
ATOM 7257 N N . LYS A 1 13 ? -3.853 1.314 1.529 1.00 0.00 13 LYS A N 15
ATOM 7258 C CA . LYS A 1 13 ? -3.098 0.926 2.763 1.00 0.00 13 LYS A CA 15
ATOM 7259 C C . LYS A 1 13 ? -2.271 -0.336 2.469 1.00 0.00 13 LYS A C 15
ATOM 7260 O O . LYS A 1 13 ? -1.130 -0.431 2.880 1.00 0.00 13 LYS A O 15
ATOM 7279 N N . HIS A 1 14 ? -2.849 -1.280 1.762 1.00 0.00 14 HIS A N 15
ATOM 7280 C CA . HIS A 1 14 ? -2.150 -2.553 1.401 1.00 0.00 14 HIS A CA 15
ATOM 7281 C C . HIS A 1 14 ? -1.067 -2.245 0.355 1.00 0.00 14 HIS A C 15
ATOM 7282 O O . HIS A 1 14 ? 0.057 -2.695 0.477 1.00 0.00 14 HIS A O 15
ATOM 7296 N N . MET A 1 15 ? -1.412 -1.479 -0.657 1.00 0.00 15 MET A N 15
ATOM 7297 C CA . MET A 1 15 ? -0.447 -1.103 -1.738 1.00 0.00 15 MET A CA 15
ATOM 7298 C C . MET A 1 15 ? 0.706 -0.297 -1.130 1.00 0.00 15 MET A C 15
ATOM 7299 O O . MET A 1 15 ? 1.852 -0.615 -1.385 1.00 0.00 15 MET A O 15
ATOM 7313 N N . TRP A 1 16 ? 0.424 0.716 -0.334 1.00 0.00 16 TRP A N 15
ATOM 7314 C CA . TRP A 1 16 ? 1.518 1.525 0.293 1.00 0.00 16 TRP A CA 15
ATOM 7315 C C . TRP A 1 16 ? 2.406 0.616 1.151 1.00 0.00 16 TRP A C 15
ATOM 7316 O O . TRP A 1 16 ? 3.584 0.883 1.282 1.00 0.00 16 TRP A O 15
ATOM 7337 N N . ASN A 1 17 ? 1.866 -0.445 1.713 1.00 0.00 17 ASN A N 15
ATOM 7338 C CA . ASN A 1 17 ? 2.684 -1.381 2.545 1.00 0.00 17 ASN A CA 15
ATOM 7339 C C . ASN A 1 17 ? 3.703 -2.050 1.611 1.00 0.00 17 ASN A C 15
ATOM 7340 O O . ASN A 1 17 ? 4.863 -2.174 1.957 1.00 0.00 17 ASN A O 15
ATOM 7351 N N . PHE A 1 18 ? 3.265 -2.454 0.435 1.00 0.00 18 PHE A N 15
ATOM 7352 C CA . PHE A 1 18 ? 4.172 -3.100 -0.568 1.00 0.00 18 PHE A CA 15
ATOM 7353 C C . PHE A 1 18 ? 5.273 -2.082 -0.913 1.00 0.00 18 PHE A C 15
ATOM 7354 O O . PHE A 1 18 ? 6.431 -2.431 -1.039 1.00 0.00 18 PHE A O 15
ATOM 7371 N N . ILE A 1 19 ? 4.896 -0.829 -1.051 1.00 0.00 19 ILE A N 15
ATOM 7372 C CA . ILE A 1 19 ? 5.865 0.265 -1.373 1.00 0.00 19 ILE A CA 15
ATOM 7373 C C . ILE A 1 19 ? 6.767 0.510 -0.151 1.00 0.00 19 ILE A C 15
ATOM 7374 O O . ILE A 1 19 ? 7.950 0.729 -0.321 1.00 0.00 19 ILE A O 15
ATOM 7390 N N . SER A 1 20 ? 6.228 0.467 1.052 1.00 0.00 20 SER A N 15
ATOM 7391 C CA . SER A 1 20 ? 7.042 0.686 2.294 1.00 0.00 20 SER A CA 15
ATOM 7392 C C . SER A 1 20 ? 8.178 -0.346 2.365 1.00 0.00 20 SER A C 15
ATOM 7393 O O . SER A 1 20 ? 9.297 0.004 2.696 1.00 0.00 20 SER A O 15
ATOM 7401 N N . GLY A 1 21 ? 7.906 -1.594 2.049 1.00 0.00 21 GLY A N 15
ATOM 7402 C CA . GLY A 1 21 ? 8.958 -2.657 2.081 1.00 0.00 21 GLY A CA 15
ATOM 7403 C C . GLY A 1 21 ? 10.005 -2.348 1.004 1.00 0.00 21 GLY A C 15
ATOM 7404 O O . GLY A 1 21 ? 11.191 -2.368 1.278 1.00 0.00 21 GLY A O 15
ATOM 7408 N N . ILE A 1 22 ? 9.566 -2.055 -0.203 1.00 0.00 22 ILE A N 15
ATOM 7409 C CA . ILE A 1 22 ? 10.512 -1.728 -1.320 1.00 0.00 22 ILE A CA 15
ATOM 7410 C C . ILE A 1 22 ? 11.291 -0.452 -0.958 1.00 0.00 22 ILE A C 15
ATOM 7411 O O . ILE A 1 22 ? 12.478 -0.390 -1.205 1.00 0.00 22 ILE A O 15
ATOM 7427 N N . GLN A 1 23 ? 10.639 0.535 -0.378 1.00 0.00 23 GLN A N 15
ATOM 7428 C CA . GLN A 1 23 ? 11.320 1.812 0.018 1.00 0.00 23 GLN A CA 15
ATOM 7429 C C . GLN A 1 23 ? 12.493 1.521 0.965 1.00 0.00 23 GLN A C 15
ATOM 7430 O O . GLN A 1 23 ? 13.522 2.163 0.878 1.00 0.00 23 GLN A O 15
ATOM 7444 N N . TYR A 1 24 ? 12.334 0.560 1.843 1.00 0.00 24 TYR A N 15
ATOM 7445 C CA . TYR A 1 24 ? 13.418 0.188 2.802 1.00 0.00 24 TYR A CA 15
ATOM 7446 C C . TYR A 1 24 ? 14.547 -0.448 1.980 1.00 0.00 24 TYR A C 15
ATOM 7447 O O . TYR A 1 24 ? 15.685 -0.033 2.086 1.00 0.00 24 TYR A O 15
ATOM 7465 N N . LEU A 1 25 ? 14.224 -1.433 1.167 1.00 0.00 25 LEU A N 15
ATOM 7466 C CA . LEU A 1 25 ? 15.243 -2.120 0.307 1.00 0.00 25 LEU A CA 15
ATOM 7467 C C . LEU A 1 25 ? 15.914 -1.095 -0.615 1.00 0.00 25 LEU A C 15
ATOM 7468 O O . LEU A 1 25 ? 17.112 -1.149 -0.810 1.00 0.00 25 LEU A O 15
ATOM 7484 N N . ALA A 1 26 ? 15.156 -0.171 -1.162 1.00 0.00 26 ALA A N 15
ATOM 7485 C CA . ALA A 1 26 ? 15.724 0.881 -2.065 1.00 0.00 26 ALA A CA 15
ATOM 7486 C C . ALA A 1 26 ? 16.806 1.679 -1.317 1.00 0.00 26 ALA A C 15
ATOM 7487 O O . ALA A 1 26 ? 17.775 2.102 -1.919 1.00 0.00 26 ALA A O 15
ATOM 7494 N N . GLY A 1 27 ? 16.651 1.876 -0.024 1.00 0.00 27 GLY A N 15
ATOM 7495 C CA . GLY A 1 27 ? 17.649 2.631 0.792 1.00 0.00 27 GLY A CA 15
ATOM 7496 C C . GLY A 1 27 ? 18.911 1.797 1.067 1.00 0.00 27 GLY A C 15
ATOM 7497 O O . GLY A 1 27 ? 19.951 2.376 1.315 1.00 0.00 27 GLY A O 15
ATOM 7501 N N . LEU A 1 28 ? 18.847 0.479 1.029 1.00 0.00 28 LEU A N 15
ATOM 7502 C CA . LEU A 1 28 ? 20.065 -0.360 1.292 1.00 0.00 28 LEU A CA 15
ATOM 7503 C C . LEU A 1 28 ? 20.646 -1.019 0.026 1.00 0.00 28 LEU A C 15
ATOM 7504 O O . LEU A 1 28 ? 21.484 -1.898 0.126 1.00 0.00 28 LEU A O 15
ATOM 7520 N N . SER A 1 29 ? 20.224 -0.610 -1.149 1.00 0.00 29 SER A N 15
ATOM 7521 C CA . SER A 1 29 ? 20.751 -1.204 -2.424 1.00 0.00 29 SER A CA 15
ATOM 7522 C C . SER A 1 29 ? 22.199 -0.756 -2.683 1.00 0.00 29 SER A C 15
ATOM 7523 O O . SER A 1 29 ? 23.000 -1.529 -3.177 1.00 0.00 29 SER A O 15
ATOM 7531 N N . THR A 1 30 ? 22.526 0.473 -2.355 1.00 0.00 30 THR A N 15
ATOM 7532 C CA . THR A 1 30 ? 23.908 1.006 -2.565 1.00 0.00 30 THR A CA 15
ATOM 7533 C C . THR A 1 30 ? 24.591 1.350 -1.229 1.00 0.00 30 THR A C 15
ATOM 7534 O O . THR A 1 30 ? 25.804 1.475 -1.238 1.00 0.00 30 THR A O 15
ATOM 7546 N N . GLN A 1 1 ? -22.198 -2.835 3.882 1.00 0.00 1 GLN A N 16
ATOM 7547 C CA . GLN A 1 1 ? -20.768 -2.986 3.464 1.00 0.00 1 GLN A CA 16
ATOM 7548 C C . GLN A 1 1 ? -20.679 -3.840 2.191 1.00 0.00 1 GLN A C 16
ATOM 7549 O O . GLN A 1 1 ? -21.323 -4.869 2.105 1.00 0.00 1 GLN A O 16
ATOM 7565 N N . THR A 1 2 ? -19.891 -3.421 1.225 1.00 0.00 2 THR A N 16
ATOM 7566 C CA . THR A 1 2 ? -19.742 -4.195 -0.050 1.00 0.00 2 THR A CA 16
ATOM 7567 C C . THR A 1 2 ? -18.295 -4.115 -0.567 1.00 0.00 2 THR A C 16
ATOM 7568 O O . THR A 1 2 ? -17.443 -4.824 -0.064 1.00 0.00 2 THR A O 16
ATOM 7579 N N . ASN A 1 3 ? -18.002 -3.284 -1.538 1.00 0.00 3 ASN A N 16
ATOM 7580 C CA . ASN A 1 3 ? -16.606 -3.171 -2.075 1.00 0.00 3 ASN A CA 16
ATOM 7581 C C . ASN A 1 3 ? -15.792 -2.093 -1.349 1.00 0.00 3 ASN A C 16
ATOM 7582 O O . ASN A 1 3 ? -14.605 -1.974 -1.587 1.00 0.00 3 ASN A O 16
ATOM 7593 N N . TRP A 1 4 ? -16.406 -1.328 -0.478 1.00 0.00 4 TRP A N 16
ATOM 7594 C CA . TRP A 1 4 ? -15.678 -0.260 0.277 1.00 0.00 4 TRP A CA 16
ATOM 7595 C C . TRP A 1 4 ? -14.672 -0.947 1.195 1.00 0.00 4 TRP A C 16
ATOM 7596 O O . TRP A 1 4 ? -13.499 -0.652 1.114 1.00 0.00 4 TRP A O 16
ATOM 7617 N N . GLN A 1 5 ? -15.118 -1.850 2.036 1.00 0.00 5 GLN A N 16
ATOM 7618 C CA . GLN A 1 5 ? -14.178 -2.573 2.951 1.00 0.00 5 GLN A CA 16
ATOM 7619 C C . GLN A 1 5 ? -13.074 -3.232 2.107 1.00 0.00 5 GLN A C 16
ATOM 7620 O O . GLN A 1 5 ? -11.925 -3.231 2.507 1.00 0.00 5 GLN A O 16
ATOM 7634 N N . LYS A 1 6 ? -13.419 -3.767 0.951 1.00 0.00 6 LYS A N 16
ATOM 7635 C CA . LYS A 1 6 ? -12.411 -4.413 0.049 1.00 0.00 6 LYS A CA 16
ATOM 7636 C C . LYS A 1 6 ? -11.437 -3.322 -0.427 1.00 0.00 6 LYS A C 16
ATOM 7637 O O . LYS A 1 6 ? -10.241 -3.544 -0.473 1.00 0.00 6 LYS A O 16
ATOM 7656 N N . LEU A 1 7 ? -11.954 -2.155 -0.763 1.00 0.00 7 LEU A N 16
ATOM 7657 C CA . LEU A 1 7 ? -11.118 -1.003 -1.229 1.00 0.00 7 LEU A CA 16
ATOM 7658 C C . LEU A 1 7 ? -10.270 -0.507 -0.051 1.00 0.00 7 LEU A C 16
ATOM 7659 O O . LEU A 1 7 ? -9.127 -0.159 -0.251 1.00 0.00 7 LEU A O 16
ATOM 7675 N N . GLU A 1 8 ? -10.809 -0.475 1.149 1.00 0.00 8 GLU A N 16
ATOM 7676 C CA . GLU A 1 8 ? -10.041 -0.009 2.348 1.00 0.00 8 GLU A CA 16
ATOM 7677 C C . GLU A 1 8 ? -8.819 -0.922 2.534 1.00 0.00 8 GLU A C 16
ATOM 7678 O O . GLU A 1 8 ? -7.721 -0.439 2.745 1.00 0.00 8 GLU A O 16
ATOM 7690 N N . VAL A 1 9 ? -9.005 -2.222 2.438 1.00 0.00 9 VAL A N 16
ATOM 7691 C CA . VAL A 1 9 ? -7.868 -3.191 2.586 1.00 0.00 9 VAL A CA 16
ATOM 7692 C C . VAL A 1 9 ? -6.901 -2.940 1.416 1.00 0.00 9 VAL A C 16
ATOM 7693 O O . VAL A 1 9 ? -5.698 -2.904 1.601 1.00 0.00 9 VAL A O 16
ATOM 7706 N N . PHE A 1 10 ? -7.439 -2.757 0.228 1.00 0.00 10 PHE A N 16
ATOM 7707 C CA . PHE A 1 10 ? -6.622 -2.490 -0.999 1.00 0.00 10 PHE A CA 16
ATOM 7708 C C . PHE A 1 10 ? -5.832 -1.185 -0.793 1.00 0.00 10 PHE A C 16
ATOM 7709 O O . PHE A 1 10 ? -4.638 -1.139 -1.025 1.00 0.00 10 PHE A O 16
ATOM 7726 N N . TRP A 1 11 ? -6.512 -0.147 -0.360 1.00 0.00 11 TRP A N 16
ATOM 7727 C CA . TRP A 1 11 ? -5.890 1.191 -0.111 1.00 0.00 11 TRP A CA 16
ATOM 7728 C C . TRP A 1 11 ? -4.747 1.066 0.900 1.00 0.00 11 TRP A C 16
ATOM 7729 O O . TRP A 1 11 ? -3.677 1.581 0.659 1.00 0.00 11 TRP A O 16
ATOM 7750 N N . ALA A 1 12 ? -4.952 0.401 2.014 1.00 0.00 12 ALA A N 16
ATOM 7751 C CA . ALA A 1 12 ? -3.851 0.268 3.020 1.00 0.00 12 ALA A CA 16
ATOM 7752 C C . ALA A 1 12 ? -2.623 -0.398 2.382 1.00 0.00 12 ALA A C 16
ATOM 7753 O O . ALA A 1 12 ? -1.523 0.088 2.551 1.00 0.00 12 ALA A O 16
ATOM 7760 N N . LYS A 1 13 ? -2.808 -1.477 1.652 1.00 0.00 13 LYS A N 16
ATOM 7761 C CA . LYS A 1 13 ? -1.663 -2.177 0.983 1.00 0.00 13 LYS A CA 16
ATOM 7762 C C . LYS A 1 13 ? -1.042 -1.210 -0.039 1.00 0.00 13 LYS A C 16
ATOM 7763 O O . LYS A 1 13 ? 0.167 -1.087 -0.118 1.00 0.00 13 LYS A O 16
ATOM 7782 N N . HIS A 1 14 ? -1.878 -0.533 -0.797 1.00 0.00 14 HIS A N 16
ATOM 7783 C CA . HIS A 1 14 ? -1.408 0.450 -1.825 1.00 0.00 14 HIS A CA 16
ATOM 7784 C C . HIS A 1 14 ? -0.621 1.566 -1.122 1.00 0.00 14 HIS A C 16
ATOM 7785 O O . HIS A 1 14 ? 0.486 1.876 -1.522 1.00 0.00 14 HIS A O 16
ATOM 7799 N N . MET A 1 15 ? -1.186 2.147 -0.085 1.00 0.00 15 MET A N 16
ATOM 7800 C CA . MET A 1 15 ? -0.505 3.239 0.682 1.00 0.00 15 MET A CA 16
ATOM 7801 C C . MET A 1 15 ? 0.778 2.683 1.313 1.00 0.00 15 MET A C 16
ATOM 7802 O O . MET A 1 15 ? 1.808 3.328 1.255 1.00 0.00 15 MET A O 16
ATOM 7816 N N . TRP A 1 16 ? 0.730 1.504 1.898 1.00 0.00 16 TRP A N 16
ATOM 7817 C CA . TRP A 1 16 ? 1.957 0.910 2.519 1.00 0.00 16 TRP A CA 16
ATOM 7818 C C . TRP A 1 16 ? 2.995 0.641 1.427 1.00 0.00 16 TRP A C 16
ATOM 7819 O O . TRP A 1 16 ? 4.174 0.776 1.684 1.00 0.00 16 TRP A O 16
ATOM 7840 N N . ASN A 1 17 ? 2.578 0.283 0.233 1.00 0.00 17 ASN A N 16
ATOM 7841 C CA . ASN A 1 17 ? 3.547 0.024 -0.877 1.00 0.00 17 ASN A CA 16
ATOM 7842 C C . ASN A 1 17 ? 4.236 1.356 -1.219 1.00 0.00 17 ASN A C 16
ATOM 7843 O O . ASN A 1 17 ? 5.418 1.380 -1.509 1.00 0.00 17 ASN A O 16
ATOM 7854 N N . PHE A 1 18 ? 3.502 2.450 -1.163 1.00 0.00 18 PHE A N 16
ATOM 7855 C CA . PHE A 1 18 ? 4.063 3.810 -1.451 1.00 0.00 18 PHE A CA 16
ATOM 7856 C C . PHE A 1 18 ? 5.049 4.222 -0.336 1.00 0.00 18 PHE A C 16
ATOM 7857 O O . PHE A 1 18 ? 5.801 5.162 -0.501 1.00 0.00 18 PHE A O 16
ATOM 7874 N N . ILE A 1 19 ? 5.046 3.534 0.786 1.00 0.00 19 ILE A N 16
ATOM 7875 C CA . ILE A 1 19 ? 5.956 3.843 1.928 1.00 0.00 19 ILE A CA 16
ATOM 7876 C C . ILE A 1 19 ? 7.039 2.753 2.024 1.00 0.00 19 ILE A C 16
ATOM 7877 O O . ILE A 1 19 ? 8.194 3.079 2.218 1.00 0.00 19 ILE A O 16
ATOM 7893 N N . SER A 1 20 ? 6.695 1.490 1.889 1.00 0.00 20 SER A N 16
ATOM 7894 C CA . SER A 1 20 ? 7.710 0.391 1.972 1.00 0.00 20 SER A CA 16
ATOM 7895 C C . SER A 1 20 ? 8.530 0.345 0.682 1.00 0.00 20 SER A C 16
ATOM 7896 O O . SER A 1 20 ? 9.743 0.311 0.741 1.00 0.00 20 SER A O 16
ATOM 7904 N N . GLY A 1 21 ? 7.875 0.348 -0.460 1.00 0.00 21 GLY A N 16
ATOM 7905 C CA . GLY A 1 21 ? 8.588 0.311 -1.773 1.00 0.00 21 GLY A CA 16
ATOM 7906 C C . GLY A 1 21 ? 9.512 1.527 -1.874 1.00 0.00 21 GLY A C 16
ATOM 7907 O O . GLY A 1 21 ? 10.660 1.389 -2.251 1.00 0.00 21 GLY A O 16
ATOM 7911 N N . ILE A 1 22 ? 9.014 2.695 -1.529 1.00 0.00 22 ILE A N 16
ATOM 7912 C CA . ILE A 1 22 ? 9.841 3.943 -1.583 1.00 0.00 22 ILE A CA 16
ATOM 7913 C C . ILE A 1 22 ? 10.976 3.825 -0.551 1.00 0.00 22 ILE A C 16
ATOM 7914 O O . ILE A 1 22 ? 12.112 4.112 -0.881 1.00 0.00 22 ILE A O 16
ATOM 7930 N N . GLN A 1 23 ? 10.687 3.404 0.665 1.00 0.00 23 GLN A N 16
ATOM 7931 C CA . GLN A 1 23 ? 11.749 3.258 1.716 1.00 0.00 23 GLN A CA 16
ATOM 7932 C C . GLN A 1 23 ? 12.809 2.248 1.264 1.00 0.00 23 GLN A C 16
ATOM 7933 O O . GLN A 1 23 ? 13.989 2.484 1.429 1.00 0.00 23 GLN A O 16
ATOM 7947 N N . TYR A 1 24 ? 12.380 1.149 0.700 1.00 0.00 24 TYR A N 16
ATOM 7948 C CA . TYR A 1 24 ? 13.313 0.087 0.209 1.00 0.00 24 TYR A CA 16
ATOM 7949 C C . TYR A 1 24 ? 14.265 0.672 -0.847 1.00 0.00 24 TYR A C 16
ATOM 7950 O O . TYR A 1 24 ? 15.457 0.446 -0.794 1.00 0.00 24 TYR A O 16
ATOM 7968 N N . LEU A 1 25 ? 13.728 1.409 -1.788 1.00 0.00 25 LEU A N 16
ATOM 7969 C CA . LEU A 1 25 ? 14.551 2.030 -2.876 1.00 0.00 25 LEU A CA 16
ATOM 7970 C C . LEU A 1 25 ? 15.554 3.064 -2.348 1.00 0.00 25 LEU A C 16
ATOM 7971 O O . LEU A 1 25 ? 16.593 3.218 -2.961 1.00 0.00 25 LEU A O 16
ATOM 7987 N N . ALA A 1 26 ? 15.255 3.744 -1.258 1.00 0.00 26 ALA A N 16
ATOM 7988 C CA . ALA A 1 26 ? 16.165 4.780 -0.652 1.00 0.00 26 ALA A CA 16
ATOM 7989 C C . ALA A 1 26 ? 17.646 4.387 -0.787 1.00 0.00 26 ALA A C 16
ATOM 7990 O O . ALA A 1 26 ? 18.480 5.185 -1.173 1.00 0.00 26 ALA A O 16
ATOM 7997 N N . GLY A 1 27 ? 17.939 3.151 -0.474 1.00 0.00 27 GLY A N 16
ATOM 7998 C CA . GLY A 1 27 ? 19.321 2.589 -0.557 1.00 0.00 27 GLY A CA 16
ATOM 7999 C C . GLY A 1 27 ? 19.223 1.127 -0.120 1.00 0.00 27 GLY A C 16
ATOM 8000 O O . GLY A 1 27 ? 19.970 0.703 0.742 1.00 0.00 27 GLY A O 16
ATOM 8004 N N . LEU A 1 28 ? 18.296 0.386 -0.701 1.00 0.00 28 LEU A N 16
ATOM 8005 C CA . LEU A 1 28 ? 18.076 -1.053 -0.351 1.00 0.00 28 LEU A CA 16
ATOM 8006 C C . LEU A 1 28 ? 17.833 -1.118 1.165 1.00 0.00 28 LEU A C 16
ATOM 8007 O O . LEU A 1 28 ? 18.420 -1.925 1.866 1.00 0.00 28 LEU A O 16
ATOM 8023 N N . SER A 1 29 ? 16.977 -0.244 1.655 1.00 0.00 29 SER A N 16
ATOM 8024 C CA . SER A 1 29 ? 16.667 -0.191 3.118 1.00 0.00 29 SER A CA 16
ATOM 8025 C C . SER A 1 29 ? 15.652 -1.261 3.535 1.00 0.00 29 SER A C 16
ATOM 8026 O O . SER A 1 29 ? 16.073 -2.325 3.946 1.00 0.00 29 SER A O 16
ATOM 8034 N N . THR A 1 30 ? 14.362 -1.023 3.451 1.00 0.00 30 THR A N 16
ATOM 8035 C CA . THR A 1 30 ? 13.367 -2.061 3.863 1.00 0.00 30 THR A CA 16
ATOM 8036 C C . THR A 1 30 ? 12.256 -2.176 2.812 1.00 0.00 30 THR A C 16
ATOM 8037 O O . THR A 1 30 ? 12.225 -3.199 2.149 1.00 0.00 30 THR A O 16
ATOM 8049 N N . GLN A 1 1 ? 23.075 -2.646 -4.343 1.00 0.00 1 GLN A N 17
ATOM 8050 C CA . GLN A 1 1 ? 22.083 -2.877 -3.247 1.00 0.00 1 GLN A CA 17
ATOM 8051 C C . GLN A 1 1 ? 21.784 -1.557 -2.523 1.00 0.00 1 GLN A C 17
ATOM 8052 O O . GLN A 1 1 ? 22.681 -0.934 -1.986 1.00 0.00 1 GLN A O 17
ATOM 8068 N N . THR A 1 2 ? 20.538 -1.138 -2.510 1.00 0.00 2 THR A N 17
ATOM 8069 C CA . THR A 1 2 ? 20.156 0.143 -1.826 1.00 0.00 2 THR A CA 17
ATOM 8070 C C . THR A 1 2 ? 19.288 -0.111 -0.589 1.00 0.00 2 THR A C 17
ATOM 8071 O O . THR A 1 2 ? 19.505 0.498 0.443 1.00 0.00 2 THR A O 17
ATOM 8082 N N . ASN A 1 3 ? 18.318 -0.988 -0.712 1.00 0.00 3 ASN A N 17
ATOM 8083 C CA . ASN A 1 3 ? 17.357 -1.361 0.379 1.00 0.00 3 ASN A CA 17
ATOM 8084 C C . ASN A 1 3 ? 16.289 -0.277 0.532 1.00 0.00 3 ASN A C 17
ATOM 8085 O O . ASN A 1 3 ? 15.117 -0.591 0.491 1.00 0.00 3 ASN A O 17
ATOM 8096 N N . TRP A 1 4 ? 16.680 0.963 0.690 1.00 0.00 4 TRP A N 17
ATOM 8097 C CA . TRP A 1 4 ? 15.702 2.092 0.832 1.00 0.00 4 TRP A CA 17
ATOM 8098 C C . TRP A 1 4 ? 14.807 2.102 -0.419 1.00 0.00 4 TRP A C 17
ATOM 8099 O O . TRP A 1 4 ? 13.602 2.210 -0.305 1.00 0.00 4 TRP A O 17
ATOM 8120 N N . GLN A 1 5 ? 15.401 1.972 -1.586 1.00 0.00 5 GLN A N 17
ATOM 8121 C CA . GLN A 1 5 ? 14.626 1.947 -2.869 1.00 0.00 5 GLN A CA 17
ATOM 8122 C C . GLN A 1 5 ? 13.606 0.796 -2.814 1.00 0.00 5 GLN A C 17
ATOM 8123 O O . GLN A 1 5 ? 12.518 0.913 -3.343 1.00 0.00 5 GLN A O 17
ATOM 8137 N N . LYS A 1 6 ? 13.952 -0.300 -2.170 1.00 0.00 6 LYS A N 17
ATOM 8138 C CA . LYS A 1 6 ? 13.029 -1.470 -2.046 1.00 0.00 6 LYS A CA 17
ATOM 8139 C C . LYS A 1 6 ? 12.032 -1.182 -0.915 1.00 0.00 6 LYS A C 17
ATOM 8140 O O . LYS A 1 6 ? 10.869 -1.511 -1.039 1.00 0.00 6 LYS A O 17
ATOM 8159 N N . LEU A 1 7 ? 12.484 -0.574 0.164 1.00 0.00 7 LEU A N 17
ATOM 8160 C CA . LEU A 1 7 ? 11.608 -0.235 1.330 1.00 0.00 7 LEU A CA 17
ATOM 8161 C C . LEU A 1 7 ? 10.505 0.746 0.913 1.00 0.00 7 LEU A C 17
ATOM 8162 O O . LEU A 1 7 ? 9.411 0.638 1.419 1.00 0.00 7 LEU A O 17
ATOM 8178 N N . GLU A 1 8 ? 10.765 1.673 0.020 1.00 0.00 8 GLU A N 17
ATOM 8179 C CA . GLU A 1 8 ? 9.711 2.647 -0.419 1.00 0.00 8 GLU A CA 17
ATOM 8180 C C . GLU A 1 8 ? 8.642 1.874 -1.204 1.00 0.00 8 GLU A C 17
ATOM 8181 O O . GLU A 1 8 ? 7.458 2.038 -0.959 1.00 0.00 8 GLU A O 17
ATOM 8193 N N . VAL A 1 9 ? 9.061 1.026 -2.121 1.00 0.00 9 VAL A N 17
ATOM 8194 C CA . VAL A 1 9 ? 8.102 0.204 -2.928 1.00 0.00 9 VAL A CA 17
ATOM 8195 C C . VAL A 1 9 ? 7.368 -0.710 -1.933 1.00 0.00 9 VAL A C 17
ATOM 8196 O O . VAL A 1 9 ? 6.168 -0.887 -2.019 1.00 0.00 9 VAL A O 17
ATOM 8209 N N . PHE A 1 10 ? 8.100 -1.267 -0.991 1.00 0.00 10 PHE A N 17
ATOM 8210 C CA . PHE A 1 10 ? 7.518 -2.167 0.054 1.00 0.00 10 PHE A CA 17
ATOM 8211 C C . PHE A 1 10 ? 6.510 -1.361 0.891 1.00 0.00 10 PHE A C 17
ATOM 8212 O O . PHE A 1 10 ? 5.391 -1.795 1.088 1.00 0.00 10 PHE A O 17
ATOM 8229 N N . TRP A 1 11 ? 6.913 -0.206 1.371 1.00 0.00 11 TRP A N 17
ATOM 8230 C CA . TRP A 1 11 ? 6.021 0.663 2.198 1.00 0.00 11 TRP A CA 17
ATOM 8231 C C . TRP A 1 11 ? 4.764 1.029 1.406 1.00 0.00 11 TRP A C 17
ATOM 8232 O O . TRP A 1 11 ? 3.667 0.842 1.891 1.00 0.00 11 TRP A O 17
ATOM 8253 N N . ALA A 1 12 ? 4.916 1.542 0.206 1.00 0.00 12 ALA A N 17
ATOM 8254 C CA . ALA A 1 12 ? 3.725 1.922 -0.615 1.00 0.00 12 ALA A CA 17
ATOM 8255 C C . ALA A 1 12 ? 2.778 0.732 -0.831 1.00 0.00 12 ALA A C 17
ATOM 8256 O O . ALA A 1 12 ? 1.583 0.937 -0.895 1.00 0.00 12 ALA A O 17
ATOM 8263 N N . LYS A 1 13 ? 3.275 -0.482 -0.935 1.00 0.00 13 LYS A N 17
ATOM 8264 C CA . LYS A 1 13 ? 2.379 -1.667 -1.136 1.00 0.00 13 LYS A CA 17
ATOM 8265 C C . LYS A 1 13 ? 1.528 -1.846 0.131 1.00 0.00 13 LYS A C 17
ATOM 8266 O O . LYS A 1 13 ? 0.326 -2.019 0.048 1.00 0.00 13 LYS A O 17
ATOM 8285 N N . HIS A 1 14 ? 2.150 -1.789 1.288 1.00 0.00 14 HIS A N 17
ATOM 8286 C CA . HIS A 1 14 ? 1.408 -1.935 2.580 1.00 0.00 14 HIS A CA 17
ATOM 8287 C C . HIS A 1 14 ? 0.528 -0.690 2.765 1.00 0.00 14 HIS A C 17
ATOM 8288 O O . HIS A 1 14 ? -0.616 -0.801 3.162 1.00 0.00 14 HIS A O 17
ATOM 8302 N N . MET A 1 15 ? 1.060 0.478 2.472 1.00 0.00 15 MET A N 17
ATOM 8303 C CA . MET A 1 15 ? 0.290 1.756 2.607 1.00 0.00 15 MET A CA 17
ATOM 8304 C C . MET A 1 15 ? -0.923 1.698 1.672 1.00 0.00 15 MET A C 17
ATOM 8305 O O . MET A 1 15 ? -2.032 1.942 2.107 1.00 0.00 15 MET A O 17
ATOM 8319 N N . TRP A 1 16 ? -0.727 1.365 0.413 1.00 0.00 16 TRP A N 17
ATOM 8320 C CA . TRP A 1 16 ? -1.878 1.277 -0.540 1.00 0.00 16 TRP A CA 17
ATOM 8321 C C . TRP A 1 16 ? -2.798 0.137 -0.096 1.00 0.00 16 TRP A C 17
ATOM 8322 O O . TRP A 1 16 ? -3.991 0.229 -0.289 1.00 0.00 16 TRP A O 17
ATOM 8343 N N . ASN A 1 17 ? -2.264 -0.910 0.499 1.00 0.00 17 ASN A N 17
ATOM 8344 C CA . ASN A 1 17 ? -3.110 -2.046 0.974 1.00 0.00 17 ASN A CA 17
ATOM 8345 C C . ASN A 1 17 ? -4.026 -1.501 2.080 1.00 0.00 17 ASN A C 17
ATOM 8346 O O . ASN A 1 17 ? -5.186 -1.864 2.144 1.00 0.00 17 ASN A O 17
ATOM 8357 N N . PHE A 1 18 ? -3.514 -0.629 2.925 1.00 0.00 18 PHE A N 17
ATOM 8358 C CA . PHE A 1 18 ? -4.339 -0.028 4.018 1.00 0.00 18 PHE A CA 17
ATOM 8359 C C . PHE A 1 18 ? -5.456 0.775 3.329 1.00 0.00 18 PHE A C 17
ATOM 8360 O O . PHE A 1 18 ? -6.609 0.698 3.711 1.00 0.00 18 PHE A O 17
ATOM 8377 N N . ILE A 1 19 ? -5.100 1.529 2.310 1.00 0.00 19 ILE A N 17
ATOM 8378 C CA . ILE A 1 19 ? -6.082 2.354 1.534 1.00 0.00 19 ILE A CA 17
ATOM 8379 C C . ILE A 1 19 ? -7.048 1.402 0.806 1.00 0.00 19 ILE A C 17
ATOM 8380 O O . ILE A 1 19 ? -8.232 1.665 0.743 1.00 0.00 19 ILE A O 17
ATOM 8396 N N . SER A 1 20 ? -6.539 0.313 0.271 1.00 0.00 20 SER A N 17
ATOM 8397 C CA . SER A 1 20 ? -7.355 -0.707 -0.464 1.00 0.00 20 SER A CA 17
ATOM 8398 C C . SER A 1 20 ? -8.494 -1.222 0.431 1.00 0.00 20 SER A C 17
ATOM 8399 O O . SER A 1 20 ? -9.611 -1.350 -0.034 1.00 0.00 20 SER A O 17
ATOM 8407 N N . GLY A 1 21 ? -8.226 -1.501 1.689 1.00 0.00 21 GLY A N 17
ATOM 8408 C CA . GLY A 1 21 ? -9.279 -1.998 2.629 1.00 0.00 21 GLY A CA 17
ATOM 8409 C C . GLY A 1 21 ? -10.284 -0.874 2.906 1.00 0.00 21 GLY A C 17
ATOM 8410 O O . GLY A 1 21 ? -11.478 -1.090 2.817 1.00 0.00 21 GLY A O 17
ATOM 8414 N N . ILE A 1 22 ? -9.804 0.309 3.227 1.00 0.00 22 ILE A N 17
ATOM 8415 C CA . ILE A 1 22 ? -10.704 1.478 3.508 1.00 0.00 22 ILE A CA 17
ATOM 8416 C C . ILE A 1 22 ? -11.537 1.777 2.251 1.00 0.00 22 ILE A C 17
ATOM 8417 O O . ILE A 1 22 ? -12.738 1.949 2.336 1.00 0.00 22 ILE A O 17
ATOM 8433 N N . GLN A 1 23 ? -10.901 1.827 1.102 1.00 0.00 23 GLN A N 17
ATOM 8434 C CA . GLN A 1 23 ? -11.608 2.101 -0.191 1.00 0.00 23 GLN A CA 17
ATOM 8435 C C . GLN A 1 23 ? -12.627 0.991 -0.483 1.00 0.00 23 GLN A C 17
ATOM 8436 O O . GLN A 1 23 ? -13.716 1.259 -0.954 1.00 0.00 23 GLN A O 17
ATOM 8450 N N . TYR A 1 24 ? -12.266 -0.236 -0.199 1.00 0.00 24 TYR A N 17
ATOM 8451 C CA . TYR A 1 24 ? -13.176 -1.399 -0.435 1.00 0.00 24 TYR A CA 17
ATOM 8452 C C . TYR A 1 24 ? -14.353 -1.346 0.548 1.00 0.00 24 TYR A C 17
ATOM 8453 O O . TYR A 1 24 ? -15.488 -1.471 0.136 1.00 0.00 24 TYR A O 17
ATOM 8471 N N . LEU A 1 25 ? -14.096 -1.166 1.821 1.00 0.00 25 LEU A N 17
ATOM 8472 C CA . LEU A 1 25 ? -15.206 -1.108 2.827 1.00 0.00 25 LEU A CA 17
ATOM 8473 C C . LEU A 1 25 ? -16.153 0.078 2.590 1.00 0.00 25 LEU A C 17
ATOM 8474 O O . LEU A 1 25 ? -17.305 -0.018 2.965 1.00 0.00 25 LEU A O 17
ATOM 8490 N N . ALA A 1 26 ? -15.693 1.156 1.991 1.00 0.00 26 ALA A N 17
ATOM 8491 C CA . ALA A 1 26 ? -16.550 2.362 1.715 1.00 0.00 26 ALA A CA 17
ATOM 8492 C C . ALA A 1 26 ? -17.928 1.967 1.155 1.00 0.00 26 ALA A C 17
ATOM 8493 O O . ALA A 1 26 ? -18.943 2.527 1.529 1.00 0.00 26 ALA A O 17
ATOM 8500 N N . GLY A 1 27 ? -17.943 1.002 0.270 1.00 0.00 27 GLY A N 17
ATOM 8501 C CA . GLY A 1 27 ? -19.201 0.499 -0.3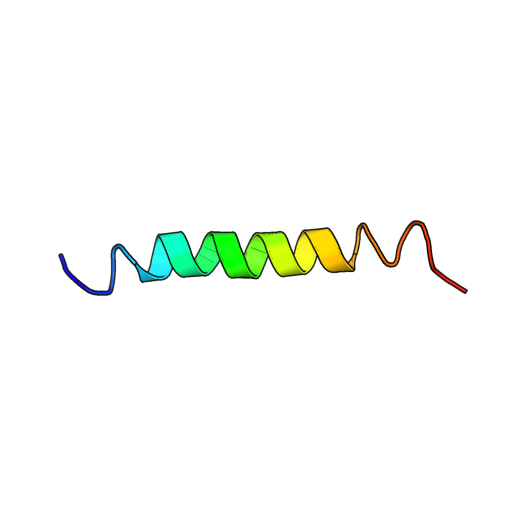60 1.00 0.00 27 GLY A CA 17
ATOM 8502 C C . GLY A 1 27 ? -18.803 -0.598 -1.347 1.00 0.00 27 GLY A C 17
ATOM 8503 O O . GLY A 1 27 ? -19.155 -0.529 -2.509 1.00 0.00 27 GLY A O 17
ATOM 8507 N N . LEU A 1 28 ? -18.063 -1.584 -0.877 1.00 0.00 28 LEU A N 17
ATOM 8508 C CA . LEU A 1 28 ? -17.583 -2.715 -1.732 1.00 0.00 28 LEU A CA 17
ATOM 8509 C C . LEU A 1 28 ? -16.746 -2.145 -2.892 1.00 0.00 28 LEU A C 17
ATOM 8510 O O . LEU A 1 28 ? -16.875 -2.577 -4.024 1.00 0.00 28 LEU A O 17
ATOM 8526 N N . SER A 1 29 ? -15.898 -1.174 -2.595 1.00 0.00 29 SER A N 17
ATOM 8527 C CA . SER A 1 29 ? -15.004 -0.490 -3.587 1.00 0.00 29 SER A CA 17
ATOM 8528 C C . SER A 1 29 ? -15.816 0.359 -4.574 1.00 0.00 29 SER A C 17
ATOM 8529 O O . SER A 1 29 ? -15.670 1.567 -4.578 1.00 0.00 29 SER A O 17
ATOM 8537 N N . THR A 1 30 ? -16.652 -0.245 -5.385 1.00 0.00 30 THR A N 17
ATOM 8538 C CA . THR A 1 30 ? -17.485 0.510 -6.373 1.00 0.00 30 THR A CA 17
ATOM 8539 C C . THR A 1 30 ? -18.985 0.232 -6.172 1.00 0.00 30 THR A C 17
ATOM 8540 O O . THR A 1 30 ? -19.768 1.100 -6.522 1.00 0.00 30 THR A O 17
ATOM 8552 N N . GLN A 1 1 ? -22.814 -1.422 3.964 1.00 0.00 1 GLN A N 18
ATOM 8553 C CA . GLN A 1 1 ? -21.448 -1.276 3.368 1.00 0.00 1 GLN A CA 18
ATOM 8554 C C . GLN A 1 1 ? -21.540 -1.063 1.853 1.00 0.00 1 GLN A C 18
ATOM 8555 O O . GLN A 1 1 ? -22.431 -1.576 1.200 1.00 0.00 1 GLN A O 18
ATOM 8571 N N . THR A 1 2 ? -20.615 -0.301 1.317 1.00 0.00 2 THR A N 18
ATOM 8572 C CA . THR A 1 2 ? -20.594 -0.006 -0.150 1.00 0.00 2 THR A CA 18
ATOM 8573 C C . THR A 1 2 ? -19.141 0.017 -0.657 1.00 0.00 2 THR A C 18
ATOM 8574 O O . THR A 1 2 ? -18.466 -0.995 -0.576 1.00 0.00 2 THR A O 18
ATOM 8585 N N . ASN A 1 3 ? -18.649 1.127 -1.162 1.00 0.00 3 ASN A N 18
ATOM 8586 C CA . ASN A 1 3 ? -17.239 1.192 -1.662 1.00 0.00 3 ASN A CA 18
ATOM 8587 C C . ASN A 1 3 ? -16.227 1.309 -0.516 1.00 0.00 3 ASN A C 18
ATOM 8588 O O . ASN A 1 3 ? -15.041 1.229 -0.762 1.00 0.00 3 ASN A O 18
ATOM 8599 N N . TRP A 1 4 ? -16.658 1.485 0.708 1.00 0.00 4 TRP A N 18
ATOM 8600 C CA . TRP A 1 4 ? -15.698 1.592 1.855 1.00 0.00 4 TRP A CA 18
ATOM 8601 C C . TRP A 1 4 ? -14.952 0.261 1.953 1.00 0.00 4 TRP A C 18
ATOM 8602 O O . TRP A 1 4 ? -13.740 0.245 2.048 1.00 0.00 4 TRP A O 18
ATOM 8623 N N . GLN A 1 5 ? -15.682 -0.830 1.907 1.00 0.00 5 GLN A N 18
ATOM 8624 C CA . GLN A 1 5 ? -15.066 -2.195 1.969 1.00 0.00 5 GLN A CA 18
ATOM 8625 C C . GLN A 1 5 ? -14.066 -2.304 0.803 1.00 0.00 5 GLN A C 18
ATOM 8626 O O . GLN A 1 5 ? -12.958 -2.783 0.965 1.00 0.00 5 GLN A O 18
ATOM 8640 N N . LYS A 1 6 ? -14.461 -1.844 -0.367 1.00 0.00 6 LYS A N 18
ATOM 8641 C CA . LYS A 1 6 ? -13.573 -1.884 -1.571 1.00 0.00 6 LYS A CA 18
ATOM 8642 C C . LYS A 1 6 ? -12.394 -0.915 -1.380 1.00 0.00 6 LYS A C 18
ATOM 8643 O O . LYS A 1 6 ? -11.281 -1.235 -1.760 1.00 0.00 6 LYS A O 18
ATOM 8662 N N . LEU A 1 7 ? -12.630 0.242 -0.797 1.00 0.00 7 LEU A N 18
ATOM 8663 C CA . LEU A 1 7 ? -11.551 1.250 -0.561 1.00 0.00 7 LEU A CA 18
ATOM 8664 C C . LEU A 1 7 ? -10.520 0.672 0.411 1.00 0.00 7 LEU A C 18
ATOM 8665 O O . LEU A 1 7 ? -9.350 0.901 0.208 1.00 0.00 7 LEU A O 18
ATOM 8681 N N . GLU A 1 8 ? -10.915 -0.057 1.432 1.00 0.00 8 GLU A N 18
ATOM 8682 C CA . GLU A 1 8 ? -9.913 -0.636 2.387 1.00 0.00 8 GLU A CA 18
ATOM 8683 C C . GLU A 1 8 ? -8.953 -1.547 1.603 1.00 0.00 8 GLU A C 18
ATOM 8684 O O . GLU A 1 8 ? -7.754 -1.507 1.821 1.00 0.00 8 GLU A O 18
ATOM 8696 N N . VAL A 1 9 ? -9.468 -2.342 0.687 1.00 0.00 9 VAL A N 18
ATOM 8697 C CA . VAL A 1 9 ? -8.600 -3.245 -0.138 1.00 0.00 9 VAL A CA 18
ATOM 8698 C C . VAL A 1 9 ? -7.709 -2.339 -1.006 1.00 0.00 9 VAL A C 18
ATOM 8699 O O . VAL A 1 9 ? -6.522 -2.572 -1.139 1.00 0.00 9 VAL A O 18
ATOM 8712 N N . PHE A 1 10 ? -8.293 -1.307 -1.577 1.00 0.00 10 PHE A N 18
ATOM 8713 C CA . PHE A 1 10 ? -7.548 -0.332 -2.438 1.00 0.00 10 PHE A CA 18
ATOM 8714 C C . PHE A 1 10 ? -6.487 0.390 -1.588 1.00 0.00 10 PHE A C 18
ATOM 8715 O O . PHE A 1 10 ? -5.352 0.529 -2.005 1.00 0.00 10 PHE A O 18
ATOM 8732 N N . TRP A 1 11 ? -6.861 0.842 -0.414 1.00 0.00 11 TRP A N 18
ATOM 8733 C CA . TRP A 1 11 ? -5.924 1.561 0.501 1.00 0.00 11 TRP A CA 18
ATOM 8734 C C . TRP A 1 11 ? -4.754 0.664 0.903 1.00 0.00 11 TRP A C 18
ATOM 8735 O O . TRP A 1 11 ? -3.630 1.124 0.895 1.00 0.00 11 TRP A O 18
ATOM 8756 N N . ALA A 1 12 ? -5.006 -0.581 1.243 1.00 0.00 12 ALA A N 18
ATOM 8757 C CA . ALA A 1 12 ? -3.896 -1.502 1.642 1.00 0.00 12 ALA A CA 18
ATOM 8758 C C . ALA A 1 12 ? -2.905 -1.642 0.478 1.00 0.00 12 ALA A C 18
ATOM 8759 O O . ALA A 1 12 ? -1.710 -1.629 0.693 1.00 0.00 12 ALA A O 18
ATOM 8766 N N . LYS A 1 13 ? -3.402 -1.758 -0.734 1.00 0.00 13 LYS A N 18
ATOM 8767 C CA . LYS A 1 13 ? -2.526 -1.884 -1.944 1.00 0.00 13 LYS A CA 18
ATOM 8768 C C . LYS A 1 13 ? -1.699 -0.594 -2.062 1.00 0.00 13 LYS A C 18
ATOM 8769 O O . LYS A 1 13 ? -0.506 -0.641 -2.296 1.00 0.00 13 LYS A O 18
ATOM 8788 N N . HIS A 1 14 ? -2.341 0.541 -1.889 1.00 0.00 14 HIS A N 18
ATOM 8789 C CA . HIS A 1 14 ? -1.653 1.869 -1.966 1.00 0.00 14 HIS A CA 18
ATOM 8790 C C . HIS A 1 14 ? -0.625 1.978 -0.825 1.00 0.00 14 HIS A C 18
ATOM 8791 O O . HIS A 1 14 ? 0.516 2.332 -1.057 1.00 0.00 14 HIS A O 18
ATOM 8805 N N . MET A 1 15 ? -1.026 1.672 0.391 1.00 0.00 15 MET A N 18
ATOM 8806 C CA . MET A 1 15 ? -0.096 1.742 1.566 1.00 0.00 15 MET A CA 18
ATOM 8807 C C . MET A 1 15 ? 1.030 0.714 1.389 1.00 0.00 15 MET A C 18
ATOM 8808 O O . MET A 1 15 ? 2.179 1.035 1.624 1.00 0.00 15 MET A O 18
ATOM 8822 N N . TRP A 1 16 ? 0.722 -0.494 0.968 1.00 0.00 16 TRP A N 18
ATOM 8823 C CA . TRP A 1 16 ? 1.775 -1.540 0.758 1.00 0.00 16 TRP A CA 18
ATOM 8824 C C . TRP A 1 16 ? 2.756 -1.036 -0.310 1.00 0.00 16 TRP A C 18
ATOM 8825 O O . TRP A 1 16 ? 3.938 -1.311 -0.225 1.00 0.00 16 TRP A O 18
ATOM 8846 N N . ASN A 1 17 ? 2.274 -0.298 -1.290 1.00 0.00 17 ASN A N 18
ATOM 8847 C CA . ASN A 1 17 ? 3.153 0.256 -2.368 1.00 0.00 17 ASN A CA 18
ATOM 8848 C C . ASN A 1 17 ? 4.137 1.236 -1.710 1.00 0.00 17 ASN A C 18
ATOM 8849 O O . ASN A 1 17 ? 5.310 1.231 -2.032 1.00 0.00 17 ASN A O 18
ATOM 8860 N N . PHE A 1 18 ? 3.659 2.048 -0.787 1.00 0.00 18 PHE A N 18
ATOM 8861 C CA . PHE A 1 18 ? 4.533 3.027 -0.062 1.00 0.00 18 PHE A CA 18
ATOM 8862 C C . PHE A 1 18 ? 5.613 2.202 0.661 1.00 0.00 18 PHE A C 18
ATOM 8863 O O . PHE A 1 18 ? 6.778 2.556 0.675 1.00 0.00 18 PHE A O 18
ATOM 8880 N N . ILE A 1 19 ? 5.206 1.095 1.242 1.00 0.00 19 ILE A N 18
ATOM 8881 C CA . ILE A 1 19 ? 6.144 0.185 1.967 1.00 0.00 19 ILE A CA 18
ATOM 8882 C C . ILE A 1 19 ? 7.099 -0.438 0.933 1.00 0.00 19 ILE A C 18
ATOM 8883 O O . ILE A 1 19 ? 8.269 -0.582 1.223 1.00 0.00 19 ILE A O 18
ATOM 8899 N N . SER A 1 20 ? 6.624 -0.795 -0.246 1.00 0.00 20 SER A N 18
ATOM 8900 C CA . SER A 1 20 ? 7.506 -1.400 -1.299 1.00 0.00 20 SER A CA 18
ATOM 8901 C C . SER A 1 20 ? 8.634 -0.423 -1.653 1.00 0.00 20 SER A C 18
ATOM 8902 O O . SER A 1 20 ? 9.760 -0.849 -1.814 1.00 0.00 20 SER A O 18
ATOM 8910 N N . GLY A 1 21 ? 8.347 0.858 -1.761 1.00 0.00 21 GLY A N 18
ATOM 8911 C CA . GLY A 1 21 ? 9.400 1.870 -2.089 1.00 0.00 21 GLY A CA 18
ATOM 8912 C C . GLY A 1 21 ? 10.440 1.884 -0.960 1.00 0.00 21 GLY A C 18
ATOM 8913 O O . GLY A 1 21 ? 11.629 1.876 -1.222 1.00 0.00 21 GLY A O 18
ATOM 8917 N N . ILE A 1 22 ? 9.991 1.894 0.278 1.00 0.00 22 ILE A N 18
ATOM 8918 C CA . ILE A 1 22 ? 10.923 1.895 1.453 1.00 0.00 22 ILE A CA 18
ATOM 8919 C C . ILE A 1 22 ? 11.652 0.541 1.493 1.00 0.00 22 ILE A C 18
ATOM 8920 O O . ILE A 1 22 ? 12.857 0.499 1.641 1.00 0.00 22 ILE A O 18
ATOM 8936 N N . GLN A 1 23 ? 10.926 -0.548 1.354 1.00 0.00 23 GLN A N 18
ATOM 8937 C CA . GLN A 1 23 ? 11.528 -1.921 1.367 1.00 0.00 23 GLN A CA 18
ATOM 8938 C C . GLN A 1 23 ? 12.500 -2.098 0.191 1.00 0.00 23 GLN A C 18
ATOM 8939 O O . GLN A 1 23 ? 13.474 -2.815 0.313 1.00 0.00 23 GLN A O 18
ATOM 8953 N N . TYR A 1 24 ? 12.243 -1.449 -0.919 1.00 0.00 24 TYR A N 18
ATOM 8954 C CA . TYR A 1 24 ? 13.124 -1.536 -2.126 1.00 0.00 24 TYR A CA 18
ATOM 8955 C C . TYR A 1 24 ? 14.488 -0.941 -1.749 1.00 0.00 24 TYR A C 18
ATOM 8956 O O . TYR A 1 24 ? 15.490 -1.620 -1.848 1.00 0.00 24 TYR A O 18
ATOM 8974 N N . LEU A 1 25 ? 14.525 0.299 -1.315 1.00 0.00 25 LEU A N 18
ATOM 8975 C CA . LEU A 1 25 ? 15.818 0.946 -0.919 1.00 0.00 25 LEU A CA 18
ATOM 8976 C C . LEU A 1 25 ? 16.419 0.201 0.280 1.00 0.00 25 LEU A C 18
ATOM 8977 O O . LEU A 1 25 ? 17.597 -0.103 0.271 1.00 0.00 25 LEU A O 18
ATOM 8993 N N . ALA A 1 26 ? 15.625 -0.097 1.287 1.00 0.00 26 ALA A N 18
ATOM 8994 C CA . ALA A 1 26 ? 16.131 -0.834 2.492 1.00 0.00 26 ALA A CA 18
ATOM 8995 C C . ALA A 1 26 ? 16.710 -2.195 2.073 1.00 0.00 26 ALA A C 18
ATOM 8996 O O . ALA A 1 26 ? 17.700 -2.635 2.629 1.00 0.00 26 ALA A O 18
ATOM 9003 N N . GLY A 1 27 ? 16.107 -2.847 1.105 1.00 0.00 27 GLY A N 18
ATOM 9004 C CA . GLY A 1 27 ? 16.595 -4.172 0.620 1.00 0.00 27 GLY A CA 18
ATOM 9005 C C . GLY A 1 27 ? 17.761 -4.002 -0.366 1.00 0.00 27 GLY A C 18
ATOM 9006 O O . GLY A 1 27 ? 18.513 -4.936 -0.561 1.00 0.00 27 GLY A O 18
ATOM 9010 N N . LEU A 1 28 ? 17.924 -2.850 -0.982 1.00 0.00 28 LEU A N 18
ATOM 9011 C CA . LEU A 1 28 ? 19.044 -2.632 -1.952 1.00 0.00 28 LEU A CA 18
ATOM 9012 C C . LEU A 1 28 ? 20.138 -1.784 -1.281 1.00 0.00 28 LEU A C 18
ATOM 9013 O O . LEU A 1 28 ? 20.608 -0.805 -1.834 1.00 0.00 28 LEU A O 18
ATOM 9029 N N . SER A 1 29 ? 20.538 -2.159 -0.090 1.00 0.00 29 SER A N 18
ATOM 9030 C CA . SER A 1 29 ? 21.594 -1.403 0.654 1.00 0.00 29 SER A CA 18
ATOM 9031 C C . SER A 1 29 ? 22.971 -2.060 0.483 1.00 0.00 29 SER A C 18
ATOM 9032 O O . SER A 1 29 ? 23.923 -1.397 0.114 1.00 0.00 29 SER A O 18
ATOM 9040 N N . THR A 1 30 ? 23.076 -3.341 0.750 1.00 0.00 30 THR A N 18
ATOM 9041 C CA . THR A 1 30 ? 24.377 -4.067 0.616 1.00 0.00 30 THR A CA 18
ATOM 9042 C C . THR A 1 30 ? 24.160 -5.419 -0.077 1.00 0.00 30 THR A C 18
ATOM 9043 O O . THR A 1 30 ? 24.832 -5.658 -1.066 1.00 0.00 30 THR A O 18
ATOM 9055 N N . GLN A 1 1 ? -22.417 3.000 -0.138 1.00 0.00 1 GLN A N 19
ATOM 9056 C CA . GLN A 1 1 ? -21.471 3.098 1.018 1.00 0.00 1 GLN A CA 19
ATOM 9057 C C . GLN A 1 1 ? -20.905 1.712 1.365 1.00 0.00 1 GLN A C 19
ATOM 9058 O O . GLN A 1 1 ? -21.083 1.203 2.459 1.00 0.00 1 GLN A O 19
ATOM 9074 N N . THR A 1 2 ? -20.215 1.101 0.430 1.00 0.00 2 THR A N 19
ATOM 9075 C CA . THR A 1 2 ? -19.628 -0.245 0.688 1.00 0.00 2 THR A CA 19
ATOM 9076 C C . THR A 1 2 ? -18.146 -0.143 1.050 1.00 0.00 2 THR A C 19
ATOM 9077 O O . THR A 1 2 ? -17.349 0.444 0.341 1.00 0.00 2 THR A O 19
ATOM 9088 N N . ASN A 1 3 ? -17.810 -0.738 2.162 1.00 0.00 3 ASN A N 19
ATOM 9089 C CA . ASN A 1 3 ? -16.397 -0.749 2.668 1.00 0.00 3 ASN A CA 19
ATOM 9090 C C . ASN A 1 3 ? -15.454 -1.370 1.631 1.00 0.00 3 ASN A C 19
ATOM 9091 O O . ASN A 1 3 ? -14.289 -1.020 1.579 1.00 0.00 3 ASN A O 19
ATOM 9102 N N . TRP A 1 4 ? -15.964 -2.266 0.820 1.00 0.00 4 TRP A N 19
ATOM 9103 C CA . TRP A 1 4 ? -15.153 -2.938 -0.241 1.00 0.00 4 TRP A CA 19
ATOM 9104 C C . TRP A 1 4 ? -14.635 -1.853 -1.181 1.00 0.00 4 TRP A C 19
ATOM 9105 O O . TRP A 1 4 ? -13.445 -1.780 -1.395 1.00 0.00 4 TRP A O 19
ATOM 9126 N N . GLN A 1 5 ? -15.514 -1.029 -1.711 1.00 0.00 5 GLN A N 19
ATOM 9127 C CA . GLN A 1 5 ? -15.096 0.076 -2.634 1.00 0.00 5 GLN A CA 19
ATOM 9128 C C . GLN A 1 5 ? -13.929 0.853 -2.002 1.00 0.00 5 GLN A C 19
ATOM 9129 O O . GLN A 1 5 ? -12.976 1.181 -2.685 1.00 0.00 5 GLN A O 19
ATOM 9143 N N . LYS A 1 6 ? -13.990 1.126 -0.714 1.00 0.00 6 LYS A N 19
ATOM 9144 C CA . LYS A 1 6 ? -12.878 1.860 -0.035 1.00 0.00 6 LYS A CA 19
ATOM 9145 C C . LYS A 1 6 ? -11.676 0.909 0.101 1.00 0.00 6 LYS A C 19
ATOM 9146 O O . LYS A 1 6 ? -10.551 1.313 -0.127 1.00 0.00 6 LYS A O 19
ATOM 9165 N N . LEU A 1 7 ? -11.917 -0.334 0.461 1.00 0.00 7 LEU A N 19
ATOM 9166 C CA . LEU A 1 7 ? -10.838 -1.362 0.625 1.00 0.00 7 LEU A CA 19
ATOM 9167 C C . LEU A 1 7 ? -10.112 -1.605 -0.707 1.00 0.00 7 LEU A C 19
ATOM 9168 O O . LEU A 1 7 ? -8.921 -1.829 -0.687 1.00 0.00 7 LEU A O 19
ATOM 9184 N N . GLU A 1 8 ? -10.798 -1.562 -1.828 1.00 0.00 8 GLU A N 19
ATOM 9185 C CA . GLU A 1 8 ? -10.146 -1.784 -3.161 1.00 0.00 8 GLU A CA 19
ATOM 9186 C C . GLU A 1 8 ? -9.164 -0.629 -3.427 1.00 0.00 8 GLU A C 19
ATOM 9187 O O . GLU A 1 8 ? -8.033 -0.856 -3.822 1.00 0.00 8 GLU A O 19
ATOM 9199 N N . VAL A 1 9 ? -9.586 0.598 -3.196 1.00 0.00 9 VAL A N 19
ATOM 9200 C CA . VAL A 1 9 ? -8.694 1.786 -3.407 1.00 0.00 9 VAL A CA 19
ATOM 9201 C C . VAL A 1 9 ? -7.563 1.651 -2.374 1.00 0.00 9 VAL A C 19
ATOM 9202 O O . VAL A 1 9 ? -6.398 1.804 -2.693 1.00 0.00 9 VAL A O 19
ATOM 9215 N N . PHE A 1 10 ? -7.925 1.348 -1.146 1.00 0.00 10 PHE A N 19
ATOM 9216 C CA . PHE A 1 10 ? -6.939 1.166 -0.036 1.00 0.00 10 PHE A CA 19
ATOM 9217 C C . PHE A 1 10 ? -5.982 0.017 -0.392 1.00 0.00 10 PHE A C 19
ATOM 9218 O O . PHE A 1 10 ? -4.806 0.095 -0.104 1.00 0.00 10 PHE A O 19
ATOM 9235 N N . TRP A 1 11 ? -6.495 -1.031 -0.996 1.00 0.00 11 TRP A N 19
ATOM 9236 C CA . TRP A 1 11 ? -5.688 -2.226 -1.390 1.00 0.00 11 TRP A CA 19
ATOM 9237 C C . TRP A 1 11 ? -4.407 -1.847 -2.130 1.00 0.00 11 TRP A C 19
ATOM 9238 O O . TRP A 1 11 ? -3.343 -2.227 -1.686 1.00 0.00 11 TRP A O 19
ATOM 9259 N N . ALA A 1 12 ? -4.500 -1.124 -3.222 1.00 0.00 12 ALA A N 19
ATOM 9260 C CA . ALA A 1 12 ? -3.260 -0.741 -3.964 1.00 0.00 12 ALA A CA 19
ATOM 9261 C C . ALA A 1 12 ? -2.438 0.252 -3.134 1.00 0.00 12 ALA A C 19
ATOM 9262 O O . ALA A 1 12 ? -1.225 0.186 -3.160 1.00 0.00 12 ALA A O 19
ATOM 9269 N N . LYS A 1 13 ? -3.074 1.147 -2.405 1.00 0.00 13 LYS A N 19
ATOM 9270 C CA . LYS A 1 13 ? -2.324 2.135 -1.563 1.00 0.00 13 LYS A CA 19
ATOM 9271 C C . LYS A 1 13 ? -1.535 1.334 -0.516 1.00 0.00 13 LYS A C 19
ATOM 9272 O O . LYS A 1 13 ? -0.348 1.539 -0.350 1.00 0.00 13 LYS A O 19
ATOM 9291 N N . HIS A 1 14 ? -2.197 0.421 0.160 1.00 0.00 14 HIS A N 19
ATOM 9292 C CA . HIS A 1 14 ? -1.541 -0.438 1.195 1.00 0.00 14 HIS A CA 19
ATOM 9293 C C . HIS A 1 14 ? -0.480 -1.298 0.493 1.00 0.00 14 HIS A C 19
ATOM 9294 O O . HIS A 1 14 ? 0.643 -1.383 0.953 1.00 0.00 14 HIS A O 19
ATOM 9308 N N . MET A 1 15 ? -0.832 -1.923 -0.609 1.00 0.00 15 MET A N 19
ATOM 9309 C CA . MET A 1 15 ? 0.127 -2.785 -1.375 1.00 0.00 15 MET A CA 19
ATOM 9310 C C . MET A 1 15 ? 1.345 -1.962 -1.814 1.00 0.00 15 MET A C 19
ATOM 9311 O O . MET A 1 15 ? 2.467 -2.383 -1.601 1.00 0.00 15 MET A O 19
ATOM 9325 N N . TRP A 1 16 ? 1.139 -0.806 -2.407 1.00 0.00 16 TRP A N 19
ATOM 9326 C CA . TRP A 1 16 ? 2.291 0.041 -2.843 1.00 0.00 16 TRP A CA 19
ATOM 9327 C C . TRP A 1 16 ? 3.034 0.534 -1.602 1.00 0.00 16 TRP A C 19
ATOM 9328 O O . TRP A 1 16 ? 4.238 0.687 -1.649 1.00 0.00 16 TRP A O 19
ATOM 9349 N N . ASN A 1 17 ? 2.339 0.764 -0.507 1.00 0.00 17 ASN A N 19
ATOM 9350 C CA . ASN A 1 17 ? 3.016 1.228 0.740 1.00 0.00 17 ASN A CA 19
ATOM 9351 C C . ASN A 1 17 ? 3.985 0.115 1.167 1.00 0.00 17 ASN A C 19
ATOM 9352 O O . ASN A 1 17 ? 5.078 0.404 1.619 1.00 0.00 17 ASN A O 19
ATOM 9363 N N . PHE A 1 18 ? 3.594 -1.135 1.002 1.00 0.00 18 PHE A N 19
ATOM 9364 C CA . PHE A 1 18 ? 4.475 -2.290 1.362 1.00 0.00 18 PHE A CA 19
ATOM 9365 C C . PHE A 1 18 ? 5.704 -2.206 0.439 1.00 0.00 18 PHE A C 19
ATOM 9366 O O . PHE A 1 18 ? 6.829 -2.304 0.890 1.00 0.00 18 PHE A O 19
ATOM 9383 N N . ILE A 1 19 ? 5.468 -2.011 -0.842 1.00 0.00 19 ILE A N 19
ATOM 9384 C CA . ILE A 1 19 ? 6.571 -1.896 -1.851 1.00 0.00 19 ILE A CA 19
ATOM 9385 C C . ILE A 1 19 ? 7.437 -0.673 -1.499 1.00 0.00 19 ILE A C 19
ATOM 9386 O O . ILE A 1 19 ? 8.644 -0.733 -1.641 1.00 0.00 19 ILE A O 19
ATOM 9402 N N . SER A 1 20 ? 6.841 0.410 -1.043 1.00 0.00 20 SER A N 19
ATOM 9403 C CA . SER A 1 20 ? 7.616 1.638 -0.670 1.00 0.00 20 SER A CA 19
ATOM 9404 C C . SER A 1 20 ? 8.590 1.316 0.472 1.00 0.00 20 SER A C 19
ATOM 9405 O O . SER A 1 20 ? 9.726 1.753 0.443 1.00 0.00 20 SER A O 19
ATOM 9413 N N . GLY A 1 21 ? 8.159 0.557 1.456 1.00 0.00 21 GLY A N 19
ATOM 9414 C CA . GLY A 1 21 ? 9.043 0.184 2.604 1.00 0.00 21 GLY A CA 19
ATOM 9415 C C . GLY A 1 21 ? 10.167 -0.729 2.098 1.00 0.00 21 GLY A C 19
ATOM 9416 O O . GLY A 1 21 ? 11.312 -0.547 2.463 1.00 0.00 21 GLY A O 19
ATOM 9420 N N . ILE A 1 22 ? 9.842 -1.694 1.262 1.00 0.00 22 ILE A N 19
ATOM 9421 C CA . ILE A 1 22 ? 10.869 -2.636 0.703 1.00 0.00 22 ILE A CA 19
ATOM 9422 C C . ILE A 1 22 ? 11.846 -1.833 -0.172 1.00 0.00 22 ILE A C 19
ATOM 9423 O O . ILE A 1 22 ? 13.046 -2.012 -0.069 1.00 0.00 22 ILE A O 19
ATOM 9439 N N . GLN A 1 23 ? 11.334 -0.955 -1.012 1.00 0.00 23 GLN A N 19
ATOM 9440 C CA . GLN A 1 23 ? 12.197 -0.112 -1.904 1.00 0.00 23 GLN A CA 19
ATOM 9441 C C . GLN A 1 23 ? 13.201 0.702 -1.072 1.00 0.00 23 GLN A C 19
ATOM 9442 O O . GLN A 1 23 ? 14.324 0.909 -1.487 1.00 0.00 23 GLN A O 19
ATOM 9456 N N . TYR A 1 24 ? 12.793 1.144 0.092 1.00 0.00 24 TYR A N 19
ATOM 9457 C CA . TYR A 1 24 ? 13.673 1.939 1.007 1.00 0.00 24 TYR A CA 19
ATOM 9458 C C . TYR A 1 24 ? 14.725 1.008 1.636 1.00 0.00 24 TYR A C 19
ATOM 9459 O O . TYR A 1 24 ? 15.886 1.358 1.716 1.00 0.00 24 TYR A O 19
ATOM 9477 N N . LEU A 1 25 ? 14.314 -0.158 2.079 1.00 0.00 25 LEU A N 19
ATOM 9478 C CA . LEU A 1 25 ? 15.244 -1.147 2.719 1.00 0.00 25 LEU A CA 19
ATOM 9479 C C . LEU A 1 25 ? 16.470 -1.511 1.867 1.00 0.00 25 LEU A C 19
ATOM 9480 O O . LEU A 1 25 ? 17.480 -1.864 2.443 1.00 0.00 25 LEU A O 19
ATOM 9496 N N . ALA A 1 26 ? 16.398 -1.434 0.554 1.00 0.00 26 ALA A N 19
ATOM 9497 C CA . ALA A 1 26 ? 17.565 -1.775 -0.336 1.00 0.00 26 ALA A CA 19
ATOM 9498 C C . ALA A 1 26 ? 18.895 -1.210 0.200 1.00 0.00 26 ALA A C 19
ATOM 9499 O O . ALA A 1 26 ? 19.921 -1.862 0.132 1.00 0.00 26 ALA A O 19
ATOM 9506 N N . GLY A 1 27 ? 18.856 -0.014 0.731 1.00 0.00 27 GLY A N 19
ATOM 9507 C CA . GLY A 1 27 ? 20.060 0.662 1.303 1.00 0.00 27 GLY A CA 19
ATOM 9508 C C . GLY A 1 27 ? 19.607 2.027 1.823 1.00 0.00 27 GLY A C 19
ATOM 9509 O O . GLY A 1 27 ? 20.166 3.035 1.437 1.00 0.00 27 GLY A O 19
ATOM 9513 N N . LEU A 1 28 ? 18.597 2.052 2.674 1.00 0.00 28 LEU A N 19
ATOM 9514 C CA . LEU A 1 28 ? 18.051 3.328 3.241 1.00 0.00 28 LEU A CA 19
ATOM 9515 C C . LEU A 1 28 ? 17.638 4.267 2.089 1.00 0.00 28 LEU A C 19
ATOM 9516 O O . LEU A 1 28 ? 17.832 5.468 2.168 1.00 0.00 28 LEU A O 19
ATOM 9532 N N . SER A 1 29 ? 17.073 3.724 1.024 1.00 0.00 29 SER A N 19
ATOM 9533 C CA . SER A 1 29 ? 16.631 4.529 -0.163 1.00 0.00 29 SER A CA 19
ATOM 9534 C C . SER A 1 29 ? 17.827 5.256 -0.806 1.00 0.00 29 SER A C 19
ATOM 9535 O O . SER A 1 29 ? 18.966 4.881 -0.587 1.00 0.00 29 SER A O 19
ATOM 9543 N N . THR A 1 30 ? 17.580 6.280 -1.589 1.00 0.00 30 THR A N 19
ATOM 9544 C CA . THR A 1 30 ? 18.683 7.043 -2.254 1.00 0.00 30 THR A CA 19
ATOM 9545 C C . THR A 1 30 ? 18.769 8.453 -1.649 1.00 0.00 30 THR A C 19
ATOM 9546 O O . THR A 1 30 ? 19.870 8.862 -1.323 1.00 0.00 30 THR A O 19
ATOM 9558 N N . GLN A 1 1 ? 23.842 2.717 2.429 1.00 0.00 1 GLN A N 20
ATOM 9559 C CA . GLN A 1 1 ? 23.539 1.563 1.524 1.00 0.00 1 GLN A CA 20
ATOM 9560 C C . GLN A 1 1 ? 22.517 0.621 2.173 1.00 0.00 1 GLN A C 20
ATOM 9561 O O . GLN A 1 1 ? 22.767 -0.556 2.368 1.00 0.00 1 GLN A O 20
ATOM 9577 N N . THR A 1 2 ? 21.365 1.151 2.497 1.00 0.00 2 THR A N 20
ATOM 9578 C CA . THR A 1 2 ? 20.290 0.332 3.127 1.00 0.00 2 THR A CA 20
ATOM 9579 C C . THR A 1 2 ? 19.093 0.245 2.188 1.00 0.00 2 THR A C 20
ATOM 9580 O O . THR A 1 2 ? 18.661 1.232 1.629 1.00 0.00 2 THR A O 20
ATOM 9591 N N . ASN A 1 3 ? 18.567 -0.938 2.036 1.00 0.00 3 ASN A N 20
ATOM 9592 C CA . ASN A 1 3 ? 17.380 -1.138 1.148 1.00 0.00 3 ASN A CA 20
ATOM 9593 C C . ASN A 1 3 ? 16.081 -0.821 1.900 1.00 0.00 3 ASN A C 20
ATOM 9594 O O . ASN A 1 3 ? 15.036 -0.781 1.281 1.00 0.00 3 ASN A O 20
ATOM 9605 N N . TRP A 1 4 ? 16.133 -0.591 3.195 1.00 0.00 4 TRP A N 20
ATOM 9606 C CA . TRP A 1 4 ? 14.908 -0.266 3.993 1.00 0.00 4 TRP A CA 20
ATOM 9607 C C . TRP A 1 4 ? 14.294 1.022 3.441 1.00 0.00 4 TRP A C 20
ATOM 9608 O O . TRP A 1 4 ? 13.097 1.075 3.257 1.00 0.00 4 TRP A O 20
ATOM 9629 N N . GLN A 1 5 ? 15.093 2.029 3.169 1.00 0.00 5 GLN A N 20
ATOM 9630 C CA . GLN A 1 5 ? 14.560 3.314 2.608 1.00 0.00 5 GLN A CA 20
ATOM 9631 C C . GLN A 1 5 ? 13.718 3.004 1.357 1.00 0.00 5 GLN A C 20
ATOM 9632 O O . GLN A 1 5 ? 12.608 3.485 1.217 1.00 0.00 5 GLN A O 20
ATOM 9646 N N . LYS A 1 6 ? 14.246 2.189 0.469 1.00 0.00 6 LYS A N 20
ATOM 9647 C CA . LYS A 1 6 ? 13.513 1.802 -0.779 1.00 0.00 6 LYS A CA 20
ATOM 9648 C C . LYS A 1 6 ? 12.349 0.866 -0.420 1.00 0.00 6 LYS A C 20
ATOM 9649 O O . LYS A 1 6 ? 11.292 0.969 -1.013 1.00 0.00 6 LYS A O 20
ATOM 9668 N N . LEU A 1 7 ? 12.540 -0.019 0.539 1.00 0.00 7 LEU A N 20
ATOM 9669 C CA . LEU A 1 7 ? 11.475 -0.976 0.984 1.00 0.00 7 LEU A CA 20
ATOM 9670 C C . LEU A 1 7 ? 10.314 -0.185 1.606 1.00 0.00 7 LEU A C 20
ATOM 9671 O O . LEU A 1 7 ? 9.178 -0.566 1.427 1.00 0.00 7 LEU A O 20
ATOM 9687 N N . GLU A 1 8 ? 10.589 0.891 2.311 1.00 0.00 8 GLU A N 20
ATOM 9688 C CA . GLU A 1 8 ? 9.509 1.719 2.936 1.00 0.00 8 GLU A CA 20
ATOM 9689 C C . GLU A 1 8 ? 8.716 2.386 1.803 1.00 0.00 8 GLU A C 20
ATOM 9690 O O . GLU A 1 8 ? 7.501 2.407 1.847 1.00 0.00 8 GLU A O 20
ATOM 9702 N N . VAL A 1 9 ? 9.388 2.906 0.794 1.00 0.00 9 VAL A N 20
ATOM 9703 C CA . VAL A 1 9 ? 8.682 3.556 -0.362 1.00 0.00 9 VAL A CA 20
ATOM 9704 C C . VAL A 1 9 ? 7.867 2.443 -1.044 1.00 0.00 9 VAL A C 20
ATOM 9705 O O . VAL A 1 9 ? 6.707 2.627 -1.361 1.00 0.00 9 VAL A O 20
ATOM 9718 N N . PHE A 1 10 ? 8.489 1.296 -1.240 1.00 0.00 10 PHE A N 20
ATOM 9719 C CA . PHE A 1 10 ? 7.824 0.112 -1.873 1.00 0.00 10 PHE A CA 20
ATOM 9720 C C . PHE A 1 10 ? 6.600 -0.243 -1.013 1.00 0.00 10 PHE A C 20
ATOM 9721 O O . PHE A 1 10 ? 5.517 -0.448 -1.527 1.00 0.00 10 PHE A O 20
ATOM 9738 N N . TRP A 1 11 ? 6.798 -0.305 0.286 1.00 0.00 11 TRP A N 20
ATOM 9739 C CA . TRP A 1 11 ? 5.715 -0.633 1.262 1.00 0.00 11 TRP A CA 20
ATOM 9740 C C . TRP A 1 11 ? 4.553 0.348 1.104 1.00 0.00 11 TRP A C 20
ATOM 9741 O O . TRP A 1 11 ? 3.426 -0.075 0.970 1.00 0.00 11 TRP A O 20
ATOM 9762 N N . ALA A 1 12 ? 4.819 1.635 1.122 1.00 0.00 12 ALA A N 20
ATOM 9763 C CA . ALA A 1 12 ? 3.724 2.644 0.976 1.00 0.00 12 ALA A CA 20
ATOM 9764 C C . ALA A 1 12 ? 2.915 2.390 -0.303 1.00 0.00 12 ALA A C 20
ATOM 9765 O O . ALA A 1 12 ? 1.705 2.472 -0.266 1.00 0.00 12 ALA A O 20
ATOM 9772 N N . LYS A 1 13 ? 3.561 2.077 -1.406 1.00 0.00 13 LYS A N 20
ATOM 9773 C CA . LYS A 1 13 ? 2.832 1.803 -2.687 1.00 0.00 13 LYS A CA 20
ATOM 9774 C C . LYS A 1 13 ? 1.911 0.591 -2.469 1.00 0.00 13 LYS A C 20
ATOM 9775 O O . LYS A 1 13 ? 0.748 0.619 -2.830 1.00 0.00 13 LYS A O 20
ATOM 9794 N N . HIS A 1 14 ? 2.440 -0.452 -1.868 1.00 0.00 14 HIS A N 20
ATOM 9795 C CA . HIS A 1 14 ? 1.655 -1.696 -1.580 1.00 0.00 14 HIS A CA 20
ATOM 9796 C C . HIS A 1 14 ? 0.565 -1.369 -0.546 1.00 0.00 14 HIS A C 20
ATOM 9797 O O . HIS A 1 14 ? -0.581 -1.740 -0.719 1.00 0.00 14 HIS A O 20
ATOM 9811 N N . MET A 1 15 ? 0.926 -0.675 0.512 1.00 0.00 15 MET A N 20
ATOM 9812 C CA . MET A 1 15 ? -0.040 -0.284 1.590 1.00 0.00 15 MET A CA 20
ATOM 9813 C C . MET A 1 15 ? -1.149 0.594 0.997 1.00 0.00 15 MET A C 20
ATOM 9814 O O . MET A 1 15 ? -2.313 0.366 1.265 1.00 0.00 15 MET A O 20
ATOM 9828 N N . TRP A 1 16 ? -0.803 1.579 0.194 1.00 0.00 16 TRP A N 20
ATOM 9829 C CA . TRP A 1 16 ? -1.840 2.466 -0.428 1.00 0.00 16 TRP A CA 20
ATOM 9830 C C . TRP A 1 16 ? -2.742 1.614 -1.325 1.00 0.00 16 TRP A C 20
ATOM 9831 O O . TRP A 1 16 ? -3.935 1.850 -1.382 1.00 0.00 16 TRP A O 20
ATOM 9852 N N . ASN A 1 17 ? -2.185 0.634 -2.003 1.00 0.00 17 ASN A N 20
ATOM 9853 C CA . ASN A 1 17 ? -3.010 -0.243 -2.885 1.00 0.00 17 ASN A CA 20
ATOM 9854 C C . ASN A 1 17 ? -3.983 -1.042 -2.002 1.00 0.00 17 ASN A C 20
ATOM 9855 O O . ASN A 1 17 ? -5.130 -1.228 -2.366 1.00 0.00 17 ASN A O 20
ATOM 9866 N N . PHE A 1 18 ? -3.532 -1.491 -0.848 1.00 0.00 18 PHE A N 20
ATOM 9867 C CA . PHE A 1 18 ? -4.400 -2.263 0.101 1.00 0.00 18 PHE A CA 20
ATOM 9868 C C . PHE A 1 18 ? -5.604 -1.370 0.459 1.00 0.00 18 PHE A C 20
ATOM 9869 O O . PHE A 1 18 ? -6.728 -1.834 0.534 1.00 0.00 18 PHE A O 20
ATOM 9886 N N . ILE A 1 19 ? -5.350 -0.094 0.659 1.00 0.00 19 ILE A N 20
ATOM 9887 C CA . ILE A 1 19 ? -6.421 0.896 0.997 1.00 0.00 19 ILE A CA 20
ATOM 9888 C C . ILE A 1 19 ? -7.350 1.043 -0.222 1.00 0.00 19 ILE A C 20
ATOM 9889 O O . ILE A 1 19 ? -8.551 1.132 -0.052 1.00 0.00 19 ILE A O 20
ATOM 9905 N N . SER A 1 20 ? -6.812 1.057 -1.427 1.00 0.00 20 SER A N 20
ATOM 9906 C CA . SER A 1 20 ? -7.654 1.186 -2.662 1.00 0.00 20 SER A CA 20
ATOM 9907 C C . SER A 1 20 ? -8.632 0.006 -2.748 1.00 0.00 20 SER A C 20
ATOM 9908 O O . SER A 1 20 ? -9.784 0.199 -3.095 1.00 0.00 20 SER A O 20
ATOM 9916 N N . GLY A 1 21 ? -8.185 -1.190 -2.425 1.00 0.00 21 GLY A N 20
ATOM 9917 C CA . GLY A 1 21 ? -9.073 -2.393 -2.466 1.00 0.00 21 GLY A CA 20
ATOM 9918 C C . GLY A 1 21 ? -10.200 -2.178 -1.447 1.00 0.00 21 GLY A C 20
ATOM 9919 O O . GLY A 1 21 ? -11.360 -2.384 -1.759 1.00 0.00 21 GLY A O 20
ATOM 9923 N N . ILE A 1 22 ? -9.856 -1.753 -0.248 1.00 0.00 22 ILE A N 20
ATOM 9924 C CA . ILE A 1 22 ? -10.887 -1.497 0.810 1.00 0.00 22 ILE A CA 20
ATOM 9925 C C . ILE A 1 22 ? -11.787 -0.343 0.338 1.00 0.00 22 ILE A C 20
ATOM 9926 O O . ILE A 1 22 ? -12.980 -0.388 0.557 1.00 0.00 22 ILE A O 20
ATOM 9942 N N . GLN A 1 23 ? -11.227 0.662 -0.305 1.00 0.00 23 GLN A N 20
ATOM 9943 C CA . GLN A 1 23 ? -12.023 1.828 -0.814 1.00 0.00 23 GLN A CA 20
ATOM 9944 C C . GLN A 1 23 ? -13.128 1.336 -1.759 1.00 0.00 23 GLN A C 20
ATOM 9945 O O . GLN A 1 23 ? -14.238 1.832 -1.716 1.00 0.00 23 GLN A O 20
ATOM 9959 N N . TYR A 1 24 ? -12.819 0.367 -2.587 1.00 0.00 24 TYR A N 20
ATOM 9960 C CA . TYR A 1 24 ? -13.818 -0.203 -3.546 1.00 0.00 24 TYR A CA 20
ATOM 9961 C C . TYR A 1 24 ? -14.907 -0.906 -2.721 1.00 0.00 24 TYR A C 20
ATOM 9962 O O . TYR A 1 24 ? -16.084 -0.698 -2.953 1.00 0.00 24 TYR A O 20
ATOM 9980 N N . LEU A 1 25 ? -14.511 -1.719 -1.765 1.00 0.00 25 LEU A N 20
ATOM 9981 C CA . LEU A 1 25 ? -15.491 -2.446 -0.894 1.00 0.00 25 LEU A CA 20
ATOM 9982 C C . LEU A 1 25 ? -16.306 -1.425 -0.091 1.00 0.00 25 LEU A C 20
ATOM 9983 O O . LEU A 1 25 ? -17.499 -1.599 0.072 1.00 0.00 25 LEU A O 20
ATOM 9999 N N . ALA A 1 26 ? -15.672 -0.376 0.391 1.00 0.00 26 ALA A N 20
ATOM 10000 C CA . ALA A 1 26 ? -16.380 0.686 1.177 1.00 0.00 26 ALA A CA 20
ATOM 10001 C C . ALA A 1 26 ? -17.531 1.271 0.342 1.00 0.00 26 ALA A C 20
ATOM 10002 O O . ALA A 1 26 ? -18.576 1.579 0.882 1.00 0.00 26 ALA A O 20
ATOM 10009 N N . GLY A 1 27 ? -17.346 1.414 -0.953 1.00 0.00 27 GLY A N 20
ATOM 10010 C CA . GLY A 1 27 ? -18.411 1.963 -1.847 1.00 0.00 27 GLY A CA 20
ATOM 10011 C C . GLY A 1 27 ? -19.470 0.891 -2.158 1.00 0.00 27 GLY A C 20
ATOM 10012 O O . GLY A 1 27 ? -20.563 1.231 -2.568 1.00 0.00 27 GLY A O 20
ATOM 10016 N N . LEU A 1 28 ? -19.173 -0.378 -1.971 1.00 0.00 28 LEU A N 20
ATOM 10017 C CA . LEU A 1 28 ? -20.161 -1.467 -2.251 1.00 0.00 28 LEU A CA 20
ATOM 10018 C C . LEU A 1 28 ? -20.779 -1.960 -0.932 1.00 0.00 28 LEU A C 20
ATOM 10019 O O . LEU A 1 28 ? -20.836 -3.147 -0.661 1.00 0.00 28 LEU A O 20
ATOM 10035 N N . SER A 1 29 ? -21.243 -1.047 -0.112 1.00 0.00 29 SER A N 20
ATOM 10036 C CA . SER A 1 29 ? -21.866 -1.413 1.200 1.00 0.00 29 SER A CA 20
ATOM 10037 C C . SER A 1 29 ? -23.403 -1.415 1.102 1.00 0.00 29 SER A C 20
ATOM 10038 O O . SER A 1 29 ? -23.956 -1.497 0.019 1.00 0.00 29 SER A O 20
ATOM 10046 N N . THR A 1 30 ? -24.093 -1.331 2.218 1.00 0.00 30 THR A N 20
ATOM 10047 C CA . THR A 1 30 ? -25.593 -1.328 2.215 1.00 0.00 30 THR A CA 20
ATOM 10048 C C . THR A 1 30 ? -26.142 0.090 1.996 1.00 0.00 30 THR A C 20
ATOM 10049 O O . THR A 1 30 ? -25.676 1.010 2.652 1.00 0.00 30 THR A O 20
ATOM 10061 N N . GLN A 1 1 ? 23.815 0.838 -2.321 1.00 0.00 1 GLN A N 21
ATOM 10062 C CA . GLN A 1 1 ? 23.279 -0.229 -3.228 1.00 0.00 1 GLN A CA 21
ATOM 10063 C C . GLN A 1 1 ? 22.285 -1.175 -2.532 1.00 0.00 1 GLN A C 21
ATOM 10064 O O . GLN A 1 1 ? 22.065 -2.276 -3.005 1.00 0.00 1 GLN A O 21
ATOM 10080 N N . THR A 1 2 ? 21.680 -0.773 -1.438 1.00 0.00 2 THR A N 21
ATOM 10081 C CA . THR A 1 2 ? 20.703 -1.663 -0.743 1.00 0.00 2 THR A CA 21
ATOM 10082 C C . THR A 1 2 ? 19.317 -1.505 -1.365 1.00 0.00 2 THR A C 21
ATOM 10083 O O . THR A 1 2 ? 18.840 -0.405 -1.551 1.00 0.00 2 THR A O 21
ATOM 10094 N N . ASN A 1 3 ? 18.691 -2.613 -1.667 1.00 0.00 3 ASN A N 21
ATOM 10095 C CA . ASN A 1 3 ? 17.319 -2.615 -2.272 1.00 0.00 3 ASN A CA 21
ATOM 10096 C C . ASN A 1 3 ? 16.238 -2.393 -1.196 1.00 0.00 3 ASN A C 21
ATOM 10097 O O . ASN A 1 3 ? 15.074 -2.256 -1.527 1.00 0.00 3 ASN A O 21
ATOM 10108 N N . TRP A 1 4 ? 16.608 -2.347 0.068 1.00 0.00 4 TRP A N 21
ATOM 10109 C CA . TRP A 1 4 ? 15.629 -2.123 1.181 1.00 0.00 4 TRP A CA 21
ATOM 10110 C C . TRP A 1 4 ? 14.966 -0.762 0.966 1.00 0.00 4 TRP A C 21
ATOM 10111 O O . TRP A 1 4 ? 13.764 -0.653 1.105 1.00 0.00 4 TRP A O 21
ATOM 10132 N N . GLN A 1 5 ? 15.747 0.240 0.621 1.00 0.00 5 GLN A N 21
ATOM 10133 C CA . GLN A 1 5 ? 15.208 1.614 0.366 1.00 0.00 5 GLN A CA 21
ATOM 10134 C C . GLN A 1 5 ? 14.043 1.518 -0.632 1.00 0.00 5 GLN A C 21
ATOM 10135 O O . GLN A 1 5 ? 13.010 2.134 -0.441 1.00 0.00 5 GLN A O 21
ATOM 10149 N N . LYS A 1 6 ? 14.212 0.738 -1.678 1.00 0.00 6 LYS A N 21
ATOM 10150 C CA . LYS A 1 6 ? 13.134 0.563 -2.701 1.00 0.00 6 LYS A CA 21
ATOM 10151 C C . LYS A 1 6 ? 11.932 -0.139 -2.049 1.00 0.00 6 LYS A C 21
ATOM 10152 O O . LYS A 1 6 ? 10.805 0.239 -2.308 1.00 0.00 6 LYS A O 21
ATOM 10171 N N . LEU A 1 7 ? 12.164 -1.133 -1.214 1.00 0.00 7 LEU A N 21
ATOM 10172 C CA . LEU A 1 7 ? 11.050 -1.866 -0.528 1.00 0.00 7 LEU A CA 21
ATOM 10173 C C . LEU A 1 7 ? 10.283 -0.901 0.387 1.00 0.00 7 LEU A C 21
ATOM 10174 O O . LEU A 1 7 ? 9.080 -1.010 0.479 1.00 0.00 7 LEU A O 21
ATOM 10190 N N . GLU A 1 8 ? 10.952 0.027 1.040 1.00 0.00 8 GLU A N 21
ATOM 10191 C CA . GLU A 1 8 ? 10.255 1.007 1.938 1.00 0.00 8 GLU A CA 21
ATOM 10192 C C . GLU A 1 8 ? 9.309 1.865 1.084 1.00 0.00 8 GLU A C 21
ATOM 10193 O O . GLU A 1 8 ? 8.184 2.115 1.476 1.00 0.00 8 GLU A O 21
ATOM 10205 N N . VAL A 1 9 ? 9.760 2.295 -0.077 1.00 0.00 9 VAL A N 21
ATOM 10206 C CA . VAL A 1 9 ? 8.902 3.123 -0.988 1.00 0.00 9 VAL A CA 21
ATOM 10207 C C . VAL A 1 9 ? 7.737 2.220 -1.422 1.00 0.00 9 VAL A C 21
ATOM 10208 O O . VAL A 1 9 ? 6.590 2.626 -1.394 1.00 0.00 9 VAL A O 21
ATOM 10221 N N . PHE A 1 10 ? 8.048 0.997 -1.800 1.00 0.00 10 PHE A N 21
ATOM 10222 C CA . PHE A 1 10 ? 7.019 0.000 -2.231 1.00 0.00 10 PHE A CA 21
ATOM 10223 C C . PHE A 1 10 ? 6.050 -0.227 -1.059 1.00 0.00 10 PHE A C 21
ATOM 10224 O O . PHE A 1 10 ? 4.850 -0.219 -1.247 1.00 0.00 10 PHE A O 21
ATOM 10241 N N . TRP A 1 11 ? 6.585 -0.425 0.123 1.00 0.00 11 TRP A N 21
ATOM 10242 C CA . TRP A 1 11 ? 5.772 -0.662 1.355 1.00 0.00 11 TRP A CA 21
ATOM 10243 C C . TRP A 1 11 ? 4.741 0.442 1.573 1.00 0.00 11 TRP A C 21
ATOM 10244 O O . TRP A 1 11 ? 3.601 0.122 1.843 1.00 0.00 11 TRP A O 21
ATOM 10265 N N . ALA A 1 12 ? 5.114 1.698 1.466 1.00 0.00 12 ALA A N 21
ATOM 10266 C CA . ALA A 1 12 ? 4.108 2.783 1.679 1.00 0.00 12 ALA A CA 21
ATOM 10267 C C . ALA A 1 12 ? 3.001 2.666 0.620 1.00 0.00 12 ALA A C 21
ATOM 10268 O O . ALA A 1 12 ? 1.838 2.790 0.945 1.00 0.00 12 ALA A O 21
ATOM 10275 N N . LYS A 1 13 ? 3.361 2.415 -0.620 1.00 0.00 13 LYS A N 21
ATOM 10276 C CA . LYS A 1 13 ? 2.351 2.265 -1.716 1.00 0.00 13 LYS A CA 21
ATOM 10277 C C . LYS A 1 13 ? 1.535 0.992 -1.440 1.00 0.00 13 LYS A C 21
ATOM 10278 O O . LYS A 1 13 ? 0.334 0.981 -1.620 1.00 0.00 13 LYS A O 21
ATOM 10297 N N . HIS A 1 14 ? 2.191 -0.059 -0.999 1.00 0.00 14 HIS A N 21
ATOM 10298 C CA . HIS A 1 14 ? 1.517 -1.356 -0.681 1.00 0.00 14 HIS A CA 21
ATOM 10299 C C . HIS A 1 14 ? 0.562 -1.127 0.499 1.00 0.00 14 HIS A C 21
ATOM 10300 O O . HIS A 1 14 ? -0.602 -1.466 0.413 1.00 0.00 14 HIS A O 21
ATOM 10314 N N . MET A 1 15 ? 1.052 -0.549 1.578 1.00 0.00 15 MET A N 21
ATOM 10315 C CA . MET A 1 15 ? 0.203 -0.268 2.782 1.00 0.00 15 MET A CA 21
ATOM 10316 C C . MET A 1 15 ? -0.908 0.710 2.378 1.00 0.00 15 MET A C 21
ATOM 10317 O O . MET A 1 15 ? -2.034 0.569 2.819 1.00 0.00 15 MET A O 21
ATOM 10331 N N . TRP A 1 16 ? -0.602 1.679 1.541 1.00 0.00 16 TRP A N 21
ATOM 10332 C CA . TRP A 1 16 ? -1.626 2.665 1.081 1.00 0.00 16 TRP A CA 21
ATOM 10333 C C . TRP A 1 16 ? -2.660 1.881 0.268 1.00 0.00 16 TRP A C 21
ATOM 10334 O O . TRP A 1 16 ? -3.846 2.061 0.452 1.00 0.00 16 TRP A O 21
ATOM 10355 N N . ASN A 1 17 ? -2.208 1.024 -0.620 1.00 0.00 17 ASN A N 21
ATOM 10356 C CA . ASN A 1 17 ? -3.145 0.217 -1.454 1.00 0.00 17 ASN A CA 21
ATOM 10357 C C . ASN A 1 17 ? -4.039 -0.611 -0.521 1.00 0.00 17 ASN A C 21
ATOM 10358 O O . ASN A 1 17 ? -5.228 -0.706 -0.755 1.00 0.00 17 ASN A O 21
ATOM 10369 N N . PHE A 1 18 ? -3.478 -1.183 0.527 1.00 0.00 18 PHE A N 21
ATOM 10370 C CA . PHE A 1 18 ? -4.272 -1.993 1.511 1.00 0.00 18 PHE A CA 21
ATOM 10371 C C . PHE A 1 18 ? -5.393 -1.084 2.056 1.00 0.00 18 PHE A C 21
ATOM 10372 O O . PHE A 1 18 ? -6.534 -1.488 2.186 1.00 0.00 18 PHE A O 21
ATOM 10389 N N . ILE A 1 19 ? -5.037 0.146 2.354 1.00 0.00 19 ILE A N 21
ATOM 10390 C CA . ILE A 1 19 ? -5.989 1.172 2.881 1.00 0.00 19 ILE A CA 21
ATOM 10391 C C . ILE 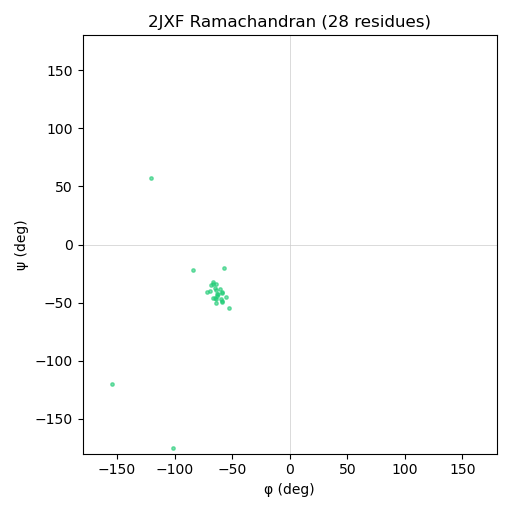A 1 19 ? -6.999 1.533 1.776 1.00 0.00 19 ILE A C 21
ATOM 10392 O O . ILE A 1 19 ? -8.183 1.608 2.039 1.00 0.00 19 ILE A O 21
ATOM 10408 N N . SER A 1 20 ? -6.538 1.744 0.560 1.00 0.00 20 SER A N 21
ATOM 10409 C CA . SER A 1 20 ? -7.433 2.093 -0.593 1.00 0.00 20 SER A CA 21
ATOM 10410 C C . SER A 1 20 ? -8.441 0.959 -0.840 1.00 0.00 20 SER A C 21
ATOM 10411 O O . SER A 1 20 ? -9.593 1.231 -1.123 1.00 0.00 20 SER A O 21
ATOM 10419 N N . GLY A 1 21 ? -8.026 -0.287 -0.731 1.00 0.00 21 GLY A N 21
ATOM 10420 C CA . GLY A 1 21 ? -8.950 -1.445 -0.949 1.00 0.00 21 GLY A CA 21
ATOM 10421 C C . GLY A 1 21 ? -10.057 -1.419 0.112 1.00 0.00 21 GLY A C 21
ATOM 10422 O O . GLY A 1 21 ? -11.225 -1.518 -0.217 1.00 0.00 21 GLY A O 21
ATOM 10426 N N . ILE A 1 22 ? -9.691 -1.280 1.368 1.00 0.00 22 ILE A N 21
ATOM 10427 C CA . ILE A 1 22 ? -10.702 -1.233 2.476 1.00 0.00 22 ILE A CA 21
ATOM 10428 C C . ILE A 1 22 ? -11.540 0.044 2.308 1.00 0.00 22 ILE A C 21
ATOM 10429 O O . ILE A 1 22 ? -12.745 0.009 2.470 1.00 0.00 22 ILE A O 21
ATOM 10445 N N . GLN A 1 23 ? -10.902 1.147 1.976 1.00 0.00 23 GLN A N 21
ATOM 10446 C CA . GLN A 1 23 ? -11.601 2.458 1.769 1.00 0.00 23 GLN A CA 21
ATOM 10447 C C . GLN A 1 23 ? -12.684 2.296 0.690 1.00 0.00 23 GLN A C 21
ATOM 10448 O O . GLN A 1 23 ? -13.792 2.778 0.846 1.00 0.00 23 GLN A O 21
ATOM 10462 N N . TYR A 1 24 ? -12.352 1.617 -0.380 1.00 0.00 24 TYR A N 21
ATOM 10463 C CA . TYR A 1 24 ? -13.313 1.376 -1.505 1.00 0.00 24 TYR A CA 21
ATOM 10464 C C . TYR A 1 24 ? -14.524 0.583 -0.983 1.00 0.00 24 TYR A C 21
ATOM 10465 O O . TYR A 1 24 ? -15.657 0.939 -1.252 1.00 0.00 24 TYR A O 21
ATOM 10483 N N . LEU A 1 25 ? -14.279 -0.473 -0.242 1.00 0.00 25 LEU A N 21
ATOM 10484 C CA . LEU A 1 25 ? -15.378 -1.319 0.328 1.00 0.00 25 LEU A CA 21
ATOM 10485 C C . LEU A 1 25 ? -16.227 -0.511 1.321 1.00 0.00 25 LEU A C 21
ATOM 10486 O O . LEU A 1 25 ? -17.426 -0.696 1.381 1.00 0.00 25 LEU A O 21
ATOM 10502 N N . ALA A 1 26 ? -15.617 0.370 2.083 1.00 0.00 26 ALA A N 21
ATOM 10503 C CA . ALA A 1 26 ? -16.365 1.210 3.076 1.00 0.00 26 ALA A CA 21
ATOM 10504 C C . ALA A 1 26 ? -17.449 2.016 2.343 1.00 0.00 26 ALA A C 21
ATOM 10505 O O . ALA A 1 26 ? -18.588 2.047 2.771 1.00 0.00 26 ALA A O 21
ATOM 10512 N N . GLY A 1 27 ? -17.097 2.649 1.245 1.00 0.00 27 GLY A N 21
ATOM 10513 C CA . GLY A 1 27 ? -18.083 3.448 0.456 1.00 0.00 27 GLY A CA 21
ATOM 10514 C C . GLY A 1 27 ? -18.994 2.513 -0.356 1.00 0.00 27 GLY A C 21
ATOM 10515 O O . GLY A 1 27 ? -20.126 2.859 -0.634 1.00 0.00 27 GLY A O 21
ATOM 10519 N N . LEU A 1 28 ? -18.526 1.342 -0.733 1.00 0.00 28 LEU A N 21
ATOM 10520 C CA . LEU A 1 28 ? -19.351 0.376 -1.521 1.00 0.00 28 LEU A CA 21
ATOM 10521 C C . LEU A 1 28 ? -19.566 -0.896 -0.685 1.00 0.00 28 LEU A C 21
ATOM 10522 O O . LEU A 1 28 ? -19.189 -1.986 -1.078 1.00 0.00 28 LEU A O 21
ATOM 10538 N N . SER A 1 29 ? -20.168 -0.747 0.472 1.00 0.00 29 SER A N 21
ATOM 10539 C CA . SER A 1 29 ? -20.431 -1.913 1.380 1.00 0.00 29 SER A CA 21
ATOM 10540 C C . SER A 1 29 ? -21.479 -2.875 0.800 1.00 0.00 29 SER A C 21
ATOM 10541 O O . SER A 1 29 ? -21.316 -4.076 0.917 1.00 0.00 29 SER A O 21
ATOM 10549 N N . THR A 1 30 ? -22.528 -2.357 0.194 1.00 0.00 30 THR A N 21
ATOM 10550 C CA . THR A 1 30 ? -23.624 -3.183 -0.414 1.00 0.00 30 THR A CA 21
ATOM 10551 C C . THR A 1 30 ? -24.290 -4.076 0.656 1.00 0.00 30 THR A C 21
ATOM 10552 O O . THR A 1 30 ? -24.634 -3.536 1.696 1.00 0.00 30 THR A O 21
ATOM 10564 N N . GLN A 1 1 ? -21.762 5.276 3.664 1.00 0.00 1 GLN A N 22
ATOM 10565 C CA . GLN A 1 1 ? -20.411 4.736 4.023 1.00 0.00 1 GLN A CA 22
ATOM 10566 C C . GLN A 1 1 ? -20.362 3.210 3.827 1.00 0.00 1 GLN A C 22
ATOM 10567 O O . GLN A 1 1 ? -20.272 2.452 4.775 1.00 0.00 1 GLN A O 22
ATOM 10583 N N . THR A 1 2 ? -20.423 2.759 2.595 1.00 0.00 2 THR A N 22
ATOM 10584 C CA . THR A 1 2 ? -20.386 1.290 2.307 1.00 0.00 2 THR A CA 22
ATOM 10585 C C . THR A 1 2 ? -18.990 0.866 1.829 1.00 0.00 2 THR A C 22
ATOM 10586 O O . THR A 1 2 ? -18.160 0.506 2.644 1.00 0.00 2 THR A O 22
ATOM 10597 N N . ASN A 1 3 ? -18.718 0.903 0.549 1.00 0.00 3 ASN A N 22
ATOM 10598 C CA . ASN A 1 3 ? -17.369 0.500 0.038 1.00 0.00 3 ASN A CA 22
ATOM 10599 C C . ASN A 1 3 ? -16.285 1.556 0.301 1.00 0.00 3 ASN A C 22
ATOM 10600 O O . ASN A 1 3 ? -15.137 1.292 0.011 1.00 0.00 3 ASN A O 22
ATOM 10611 N N . TRP A 1 4 ? -16.614 2.709 0.834 1.00 0.00 4 TRP A N 22
ATOM 10612 C CA . TRP A 1 4 ? -15.586 3.765 1.113 1.00 0.00 4 TRP A CA 22
ATOM 10613 C C . TRP A 1 4 ? -14.660 3.243 2.215 1.00 0.00 4 TRP A C 22
ATOM 10614 O O . TRP A 1 4 ? -13.465 3.142 2.007 1.00 0.00 4 TRP A O 22
ATOM 10635 N N . GLN A 1 5 ? -15.214 2.904 3.356 1.00 0.00 5 GLN A N 22
ATOM 10636 C CA . GLN A 1 5 ? -14.398 2.363 4.491 1.00 0.00 5 GLN A CA 22
ATOM 10637 C C . GLN A 1 5 ? -13.667 1.114 3.977 1.00 0.00 5 GLN A C 22
ATOM 10638 O O . GLN A 1 5 ? -12.498 0.919 4.256 1.00 0.00 5 GLN A O 22
ATOM 10652 N N . LYS A 1 6 ? -14.362 0.289 3.220 1.00 0.00 6 LYS A N 22
ATOM 10653 C CA . LYS A 1 6 ? -13.763 -0.954 2.646 1.00 0.00 6 LYS A CA 22
ATOM 10654 C C . LYS A 1 6 ? -12.658 -0.581 1.645 1.00 0.00 6 LYS A C 22
ATOM 10655 O O . LYS A 1 6 ? -11.672 -1.290 1.571 1.00 0.00 6 LYS A O 22
ATOM 10674 N N . LEU A 1 7 ? -12.804 0.494 0.897 1.00 0.00 7 LEU A N 22
ATOM 10675 C CA . LEU A 1 7 ? -11.755 0.903 -0.091 1.00 0.00 7 LEU A CA 22
ATOM 10676 C C . LEU A 1 7 ? -10.479 1.297 0.652 1.00 0.00 7 LEU A C 22
ATOM 10677 O O . LEU A 1 7 ? -9.415 0.934 0.208 1.00 0.00 7 LEU A O 22
ATOM 10693 N N . GLU A 1 8 ? -10.561 2.013 1.748 1.00 0.00 8 GLU A N 22
ATOM 10694 C CA . GLU A 1 8 ? -9.324 2.409 2.495 1.00 0.00 8 GLU A CA 22
ATOM 10695 C C . GLU A 1 8 ? -8.615 1.143 2.997 1.00 0.00 8 GLU A C 22
ATOM 10696 O O . GLU A 1 8 ? -7.413 1.021 2.842 1.00 0.00 8 GLU A O 22
ATOM 10708 N N . VAL A 1 9 ? -9.348 0.212 3.570 1.00 0.00 9 VAL A N 22
ATOM 10709 C CA . VAL A 1 9 ? -8.737 -1.065 4.070 1.00 0.00 9 VAL A CA 22
ATOM 10710 C C . VAL A 1 9 ? -8.156 -1.796 2.847 1.00 0.00 9 VAL A C 22
ATOM 10711 O O . VAL A 1 9 ? -7.054 -2.310 2.895 1.00 0.00 9 VAL A O 22
ATOM 10724 N N . PHE A 1 10 ? -8.905 -1.816 1.765 1.00 0.00 10 PHE A N 22
ATOM 10725 C CA . PHE A 1 10 ? -8.481 -2.472 0.486 1.00 0.00 10 PHE A CA 22
ATOM 10726 C C . PHE A 1 10 ? -7.209 -1.771 -0.015 1.00 0.00 10 PHE A C 22
ATOM 10727 O O . PHE A 1 10 ? -6.218 -2.412 -0.308 1.00 0.00 10 PHE A O 22
ATOM 10744 N N . TRP A 1 11 ? -7.261 -0.463 -0.100 1.00 0.00 11 TRP A N 22
ATOM 10745 C CA . TRP A 1 11 ? -6.112 0.370 -0.567 1.00 0.00 11 TRP A CA 22
ATOM 10746 C C . TRP A 1 11 ? -4.868 0.136 0.290 1.00 0.00 11 TRP A C 22
ATOM 10747 O O . TRP A 1 11 ? -3.794 0.056 -0.267 1.00 0.00 11 TRP A O 22
ATOM 10768 N N . ALA A 1 12 ? -5.004 0.033 1.595 1.00 0.00 12 ALA A N 22
ATOM 10769 C CA . ALA A 1 12 ? -3.818 -0.194 2.484 1.00 0.00 12 ALA A CA 22
ATOM 10770 C C . ALA A 1 12 ? -2.977 -1.382 1.996 1.00 0.00 12 ALA A C 22
ATOM 10771 O O . ALA A 1 12 ? -1.767 -1.331 2.071 1.00 0.00 12 ALA A O 22
ATOM 10778 N N . LYS A 1 13 ? -3.599 -2.425 1.495 1.00 0.00 13 LYS A N 22
ATOM 10779 C CA . LYS A 1 13 ? -2.842 -3.616 0.986 1.00 0.00 13 LYS A CA 22
ATOM 10780 C C . LYS A 1 13 ? -1.953 -3.167 -0.188 1.00 0.00 13 LYS A C 22
ATOM 10781 O O . LYS A 1 13 ? -0.783 -3.500 -0.245 1.00 0.00 13 LYS A O 22
ATOM 10800 N N . HIS A 1 14 ? -2.510 -2.406 -1.104 1.00 0.00 14 HIS A N 22
ATOM 10801 C CA . HIS A 1 14 ? -1.750 -1.891 -2.293 1.00 0.00 14 HIS A CA 22
ATOM 10802 C C . HIS A 1 14 ? -0.764 -0.818 -1.818 1.00 0.00 14 HIS A C 22
ATOM 10803 O O . HIS A 1 14 ? 0.402 -0.848 -2.160 1.00 0.00 14 HIS A O 22
ATOM 10817 N N . MET A 1 15 ? -1.250 0.116 -1.032 1.00 0.00 15 MET A N 22
ATOM 10818 C CA . MET A 1 15 ? -0.411 1.229 -0.487 1.00 0.00 15 MET A CA 22
ATOM 10819 C C . MET A 1 15 ? 0.761 0.663 0.326 1.00 0.00 15 MET A C 22
ATOM 10820 O O . MET A 1 15 ? 1.874 1.131 0.173 1.00 0.00 15 MET A O 22
ATOM 10834 N N . TRP A 1 16 ? 0.541 -0.330 1.163 1.00 0.00 16 TRP A N 22
ATOM 10835 C CA . TRP A 1 16 ? 1.669 -0.913 1.956 1.00 0.00 16 TRP A CA 22
ATOM 10836 C C . TRP A 1 16 ? 2.659 -1.560 0.983 1.00 0.00 16 TRP A C 22
ATOM 10837 O O . TRP A 1 16 ? 3.847 -1.541 1.237 1.00 0.00 16 TRP A O 22
ATOM 10858 N N . ASN A 1 17 ? 2.185 -2.104 -0.119 1.00 0.00 17 ASN A N 22
ATOM 10859 C CA . ASN A 1 17 ? 3.100 -2.731 -1.120 1.00 0.00 17 ASN A CA 22
ATOM 10860 C C . ASN A 1 17 ? 3.993 -1.622 -1.702 1.00 0.00 17 ASN A C 22
ATOM 10861 O O . ASN A 1 17 ? 5.141 -1.867 -2.018 1.00 0.00 17 ASN A O 22
ATOM 10872 N N . PHE A 1 18 ? 3.482 -0.412 -1.824 1.00 0.00 18 PHE A N 22
ATOM 10873 C CA . PHE A 1 18 ? 4.295 0.725 -2.358 1.00 0.00 18 PHE A CA 22
ATOM 10874 C C . PHE A 1 18 ? 5.406 0.974 -1.324 1.00 0.00 18 PHE A C 22
ATOM 10875 O O . PHE A 1 18 ? 6.564 1.099 -1.673 1.00 0.00 18 PHE A O 22
ATOM 10892 N N . ILE A 1 19 ? 5.043 1.029 -0.060 1.00 0.00 19 ILE A N 22
ATOM 10893 C CA . ILE A 1 19 ? 6.033 1.250 1.042 1.00 0.00 19 ILE A CA 22
ATOM 10894 C C . ILE A 1 19 ? 7.000 0.053 1.094 1.00 0.00 19 ILE A C 22
ATOM 10895 O O . ILE A 1 19 ? 8.186 0.254 1.273 1.00 0.00 19 ILE A O 22
ATOM 10911 N N . SER A 1 20 ? 6.516 -1.162 0.935 1.00 0.00 20 SER A N 22
ATOM 10912 C CA . SER A 1 20 ? 7.411 -2.362 0.971 1.00 0.00 20 SER A CA 22
ATOM 10913 C C . SER A 1 20 ? 8.402 -2.353 -0.204 1.00 0.00 20 SER A C 22
ATOM 10914 O O . SER A 1 20 ? 9.516 -2.810 -0.032 1.00 0.00 20 SER A O 22
ATOM 10922 N N . GLY A 1 21 ? 8.035 -1.845 -1.362 1.00 0.00 21 GLY A N 22
ATOM 10923 C CA . GLY A 1 21 ? 8.974 -1.805 -2.530 1.00 0.00 21 GLY A CA 22
ATOM 10924 C C . GLY A 1 21 ? 10.134 -0.859 -2.193 1.00 0.00 21 GLY A C 22
ATOM 10925 O O . GLY A 1 21 ? 11.291 -1.214 -2.338 1.00 0.00 21 GLY A O 22
ATOM 10929 N N . ILE A 1 22 ? 9.813 0.332 -1.734 1.00 0.00 22 ILE A N 22
ATOM 10930 C CA . ILE A 1 22 ? 10.863 1.334 -1.360 1.00 0.00 22 ILE A CA 22
ATOM 10931 C C . ILE A 1 22 ? 11.675 0.757 -0.187 1.00 0.00 22 ILE A C 22
ATOM 10932 O O . ILE A 1 22 ? 12.890 0.815 -0.206 1.00 0.00 22 ILE A O 22
ATOM 10948 N N . GLN A 1 23 ? 11.013 0.204 0.808 1.00 0.00 23 GLN A N 22
ATOM 10949 C CA . GLN A 1 23 ? 11.722 -0.393 1.988 1.00 0.00 23 GLN A CA 22
ATOM 10950 C C . GLN A 1 23 ? 12.633 -1.545 1.542 1.00 0.00 23 GLN A C 22
ATOM 10951 O O . GLN A 1 23 ? 13.746 -1.670 2.019 1.00 0.00 23 GLN A O 22
ATOM 10965 N N . TYR A 1 24 ? 12.157 -2.365 0.634 1.00 0.00 24 TYR A N 22
ATOM 10966 C CA . TYR A 1 24 ? 12.947 -3.526 0.108 1.00 0.00 24 TYR A CA 22
ATOM 10967 C C . TYR A 1 24 ? 14.252 -3.014 -0.516 1.00 0.00 24 TYR A C 22
ATOM 10968 O O . TYR A 1 24 ? 15.300 -3.583 -0.275 1.00 0.00 24 TYR A O 22
ATOM 10986 N N . LEU A 1 25 ? 14.188 -1.960 -1.299 1.00 0.00 25 LEU A N 22
ATOM 10987 C CA . LEU A 1 25 ? 15.419 -1.398 -1.941 1.00 0.00 25 LEU A CA 22
ATOM 10988 C C . LEU A 1 25 ? 16.380 -0.888 -0.862 1.00 0.00 25 LEU A C 22
ATOM 10989 O O . LEU A 1 25 ? 17.574 -1.094 -0.973 1.00 0.00 25 LEU A O 22
ATOM 11005 N N . ALA A 1 26 ? 15.870 -0.243 0.165 1.00 0.00 26 ALA A N 22
ATOM 11006 C CA . ALA A 1 26 ? 16.739 0.278 1.269 1.00 0.00 26 ALA A CA 22
ATOM 11007 C C . ALA A 1 26 ? 17.486 -0.896 1.921 1.00 0.00 26 ALA A C 22
ATOM 11008 O O . ALA A 1 26 ? 18.664 -0.786 2.210 1.00 0.00 26 ALA A O 22
ATOM 11015 N N . GLY A 1 27 ? 16.814 -2.005 2.139 1.00 0.00 27 GLY A N 22
ATOM 11016 C CA . GLY A 1 27 ? 17.455 -3.205 2.758 1.00 0.00 27 GLY A CA 22
ATOM 11017 C C . GLY A 1 27 ? 18.356 -3.917 1.737 1.00 0.00 27 GLY A C 22
ATOM 11018 O O . GLY A 1 27 ? 19.358 -4.495 2.114 1.00 0.00 27 GLY A O 22
ATOM 11022 N N . LEU A 1 28 ? 18.015 -3.877 0.465 1.00 0.00 28 LEU A N 22
ATOM 11023 C CA . LEU A 1 28 ? 18.840 -4.543 -0.589 1.00 0.00 28 LEU A CA 22
ATOM 11024 C C . LEU A 1 28 ? 19.751 -3.510 -1.276 1.00 0.00 28 LEU A C 22
ATOM 11025 O O . LEU A 1 28 ? 19.861 -3.482 -2.490 1.00 0.00 28 LEU A O 22
ATOM 11041 N N . SER A 1 29 ? 20.402 -2.667 -0.506 1.00 0.00 29 SER A N 22
ATOM 11042 C CA . SER A 1 29 ? 21.313 -1.632 -1.091 1.00 0.00 29 SER A CA 22
ATOM 11043 C C . SER A 1 29 ? 22.596 -2.304 -1.596 1.00 0.00 29 SER A C 22
ATOM 11044 O O . SER A 1 29 ? 23.322 -2.915 -0.832 1.00 0.00 29 SER A O 22
ATOM 11052 N N . THR A 1 30 ? 22.860 -2.190 -2.873 1.00 0.00 30 THR A N 22
ATOM 11053 C CA . THR A 1 30 ? 24.079 -2.803 -3.491 1.00 0.00 30 THR A CA 22
ATOM 11054 C C . THR A 1 30 ? 24.471 -2.083 -4.794 1.00 0.00 30 THR A C 22
ATOM 11055 O O . THR A 1 30 ? 23.603 -1.538 -5.462 1.00 0.00 30 THR A O 22
ATOM 11067 N N . GLN A 1 1 ? -18.560 -1.967 -2.208 1.00 0.00 1 GLN A N 23
ATOM 11068 C CA . GLN A 1 1 ? -19.243 -3.222 -2.663 1.00 0.00 1 GLN A CA 23
ATOM 11069 C C . GLN A 1 1 ? -18.709 -3.687 -4.028 1.00 0.00 1 GLN A C 23
ATOM 11070 O O . GLN A 1 1 ? -17.947 -2.983 -4.665 1.00 0.00 1 GLN A O 23
ATOM 11086 N N . THR A 1 2 ? -19.120 -4.861 -4.465 1.00 0.00 2 THR A N 23
ATOM 11087 C CA . THR A 1 2 ? -18.699 -5.452 -5.778 1.00 0.00 2 THR A CA 23
ATOM 11088 C C . THR A 1 2 ? -17.167 -5.542 -5.889 1.00 0.00 2 THR A C 23
ATOM 11089 O O . THR A 1 2 ? -16.578 -6.464 -5.357 1.00 0.00 2 THR A O 23
ATOM 11100 N N . ASN A 1 3 ? -16.533 -4.609 -6.555 1.00 0.00 3 ASN A N 23
ATOM 11101 C CA . ASN A 1 3 ? -15.043 -4.596 -6.715 1.00 0.00 3 ASN A CA 23
ATOM 11102 C C . ASN A 1 3 ? -14.413 -3.634 -5.703 1.00 0.00 3 ASN A C 23
ATOM 11103 O O . ASN A 1 3 ? -13.274 -3.819 -5.318 1.00 0.00 3 ASN A O 23
ATOM 11114 N N . TRP A 1 4 ? -15.146 -2.632 -5.282 1.00 0.00 4 TRP A N 23
ATOM 11115 C CA . TRP A 1 4 ? -14.642 -1.632 -4.290 1.00 0.00 4 TRP A CA 23
ATOM 11116 C C . TRP A 1 4 ? -14.216 -2.385 -3.033 1.00 0.00 4 TRP A C 23
ATOM 11117 O O . TRP A 1 4 ? -13.131 -2.155 -2.553 1.00 0.00 4 TRP A O 23
ATOM 11138 N N . GLN A 1 5 ? -15.053 -3.265 -2.532 1.00 0.00 5 GLN A N 23
ATOM 11139 C CA . GLN A 1 5 ? -14.710 -4.065 -1.306 1.00 0.00 5 GLN A CA 23
ATOM 11140 C C . GLN A 1 5 ? -13.297 -4.659 -1.454 1.00 0.00 5 GLN A C 23
ATOM 11141 O O . GLN A 1 5 ? -12.475 -4.543 -0.560 1.00 0.00 5 GLN A O 23
ATOM 11155 N N . LYS A 1 6 ? -13.021 -5.275 -2.585 1.00 0.00 6 LYS A N 23
ATOM 11156 C CA . LYS A 1 6 ? -11.673 -5.877 -2.840 1.00 0.00 6 LYS A CA 23
ATOM 11157 C C . LYS A 1 6 ? -10.629 -4.757 -2.993 1.00 0.00 6 LYS A C 23
ATOM 11158 O O . LYS A 1 6 ? -9.517 -4.895 -2.514 1.00 0.00 6 LYS A O 23
ATOM 11177 N N . LEU A 1 7 ? -10.988 -3.672 -3.648 1.00 0.00 7 LEU A N 23
ATOM 11178 C CA . LEU A 1 7 ? -10.060 -2.515 -3.859 1.00 0.00 7 LEU A CA 23
ATOM 11179 C C . LEU A 1 7 ? -9.745 -1.824 -2.525 1.00 0.00 7 LEU A C 23
ATOM 11180 O O . LEU A 1 7 ? -8.626 -1.401 -2.335 1.00 0.00 7 LEU A O 23
ATOM 11196 N N . GLU A 1 8 ? -10.693 -1.709 -1.622 1.00 0.00 8 GLU A N 23
ATOM 11197 C CA . GLU A 1 8 ? -10.448 -1.049 -0.297 1.00 0.00 8 GLU A CA 23
ATOM 11198 C C . GLU A 1 8 ? -9.434 -1.882 0.499 1.00 0.00 8 GLU A C 23
ATOM 11199 O O . GLU A 1 8 ? -8.478 -1.343 1.029 1.00 0.00 8 GLU A O 23
ATOM 11211 N N . VAL A 1 9 ? -9.633 -3.181 0.568 1.00 0.00 9 VAL A N 23
ATOM 11212 C CA . VAL A 1 9 ? -8.688 -4.083 1.306 1.00 0.00 9 VAL A CA 23
ATOM 11213 C C . VAL A 1 9 ? -7.335 -3.987 0.581 1.00 0.00 9 VAL A C 23
ATOM 11214 O O . VAL A 1 9 ? -6.294 -3.892 1.205 1.00 0.00 9 VAL A O 23
ATOM 11227 N N . PHE A 1 10 ? -7.374 -3.995 -0.734 1.00 0.00 10 PHE A N 23
ATOM 11228 C CA . PHE A 1 10 ? -6.141 -3.890 -1.573 1.00 0.00 10 PHE A CA 23
ATOM 11229 C C . PHE A 1 10 ? -5.473 -2.538 -1.286 1.00 0.00 10 PHE A C 23
ATOM 11230 O O . PHE A 1 10 ? -4.271 -2.480 -1.132 1.00 0.00 10 PHE A O 23
ATOM 11247 N N . TRP A 1 11 ? -6.260 -1.487 -1.231 1.00 0.00 11 TRP A N 23
ATOM 11248 C CA . TRP A 1 11 ? -5.765 -0.101 -0.971 1.00 0.00 11 TRP A CA 23
ATOM 11249 C C . TRP A 1 11 ? -4.876 -0.022 0.268 1.00 0.00 11 TRP A C 23
ATOM 11250 O O . TRP A 1 11 ? -3.821 0.571 0.182 1.00 0.00 11 TRP A O 23
ATOM 11271 N N . ALA A 1 12 ? -5.275 -0.590 1.384 1.00 0.00 12 ALA A N 23
ATOM 11272 C CA . ALA A 1 12 ? -4.414 -0.519 2.606 1.00 0.00 12 ALA A CA 23
ATOM 11273 C C . ALA A 1 12 ? -3.061 -1.176 2.310 1.00 0.00 12 ALA A C 23
ATOM 11274 O O . ALA A 1 12 ? -2.034 -0.614 2.638 1.00 0.00 12 ALA A O 23
ATOM 11281 N N . LYS A 1 13 ? -3.065 -2.337 1.690 1.00 0.00 13 LYS A N 23
ATOM 11282 C CA . LYS A 1 13 ? -1.788 -3.040 1.349 1.00 0.00 13 LYS A CA 23
ATOM 11283 C C . LYS A 1 13 ? -1.039 -2.200 0.304 1.00 0.00 13 LYS A C 23
ATOM 11284 O O . LYS A 1 13 ? 0.159 -2.023 0.413 1.00 0.00 13 LYS A O 23
ATOM 11303 N N . HIS A 1 14 ? -1.744 -1.686 -0.681 1.00 0.00 14 HIS A N 23
ATOM 11304 C CA . HIS A 1 14 ? -1.120 -0.840 -1.748 1.00 0.00 14 HIS A CA 23
ATOM 11305 C C . HIS A 1 14 ? -0.475 0.385 -1.079 1.00 0.00 14 HIS A C 23
ATOM 11306 O O . HIS A 1 14 ? 0.669 0.704 -1.345 1.00 0.00 14 HIS A O 23
ATOM 11320 N N . MET A 1 15 ? -1.209 1.047 -0.210 1.00 0.00 15 MET A N 23
ATOM 11321 C CA . MET A 1 15 ? -0.684 2.247 0.515 1.00 0.00 15 MET A CA 23
ATOM 11322 C C . MET A 1 15 ? 0.473 1.795 1.415 1.00 0.00 15 MET A C 23
ATOM 11323 O O . MET A 1 15 ? 1.504 2.439 1.440 1.00 0.00 15 MET A O 23
ATOM 11337 N N . TRP A 1 16 ? 0.319 0.700 2.133 1.00 0.00 16 TRP A N 23
ATOM 11338 C CA . TRP A 1 16 ? 1.417 0.201 3.018 1.00 0.00 16 TRP A CA 23
ATOM 11339 C C . TRP A 1 16 ? 2.635 -0.153 2.158 1.00 0.00 16 TRP A C 23
ATOM 11340 O O . TRP A 1 16 ? 3.748 -0.005 2.619 1.00 0.00 16 TRP A O 23
ATOM 11361 N N . ASN A 1 17 ? 2.440 -0.595 0.932 1.00 0.00 17 ASN A N 23
ATOM 11362 C CA . ASN A 1 17 ? 3.594 -0.935 0.044 1.00 0.00 17 ASN A CA 23
ATOM 11363 C C . ASN A 1 17 ? 4.380 0.361 -0.199 1.00 0.00 17 ASN A C 23
ATOM 11364 O O . ASN A 1 17 ? 5.596 0.353 -0.173 1.00 0.00 17 ASN A O 23
ATOM 11375 N N . PHE A 1 18 ? 3.680 1.459 -0.411 1.00 0.00 18 PHE A N 23
ATOM 11376 C CA . PHE A 1 18 ? 4.335 2.786 -0.635 1.00 0.00 18 PHE A CA 23
ATOM 11377 C C . PHE A 1 18 ? 5.116 3.117 0.650 1.00 0.00 18 PHE A C 23
ATOM 11378 O O . PHE A 1 18 ? 6.234 3.596 0.602 1.00 0.00 18 PHE A O 23
ATOM 11395 N N . ILE A 1 19 ? 4.518 2.840 1.790 1.00 0.00 19 ILE A N 23
ATOM 11396 C CA . ILE A 1 19 ? 5.164 3.093 3.115 1.00 0.00 19 ILE A CA 23
ATOM 11397 C C . ILE A 1 19 ? 6.348 2.122 3.273 1.00 0.00 19 ILE A C 23
ATOM 11398 O O . ILE A 1 19 ? 7.367 2.508 3.809 1.00 0.00 19 ILE A O 23
ATOM 11414 N N . SER A 1 20 ? 6.224 0.893 2.812 1.00 0.00 20 SER A N 23
ATOM 11415 C CA . SER A 1 20 ? 7.332 -0.111 2.920 1.00 0.00 20 SER A CA 23
ATOM 11416 C C . SER A 1 20 ? 8.577 0.390 2.176 1.00 0.00 20 SER A C 23
ATOM 11417 O O . SER A 1 20 ? 9.684 0.206 2.646 1.00 0.00 20 SER A O 23
ATOM 11425 N N . GLY A 1 21 ? 8.413 1.027 1.038 1.00 0.00 21 GLY A N 23
ATOM 11426 C CA . GLY A 1 21 ? 9.587 1.554 0.276 1.00 0.00 21 GLY A CA 23
ATOM 11427 C C . GLY A 1 21 ? 10.190 2.703 1.096 1.00 0.00 21 GLY A C 23
ATOM 11428 O O . GLY A 1 21 ? 11.395 2.806 1.232 1.00 0.00 21 GLY A O 23
ATOM 11432 N N . ILE A 1 22 ? 9.348 3.553 1.644 1.00 0.00 22 ILE A N 23
ATOM 11433 C CA . ILE A 1 22 ? 9.818 4.708 2.474 1.00 0.00 22 ILE A CA 23
ATOM 11434 C C . ILE A 1 22 ? 10.447 4.175 3.770 1.00 0.00 22 ILE A C 23
ATOM 11435 O O . ILE A 1 22 ? 11.514 4.620 4.147 1.00 0.00 22 ILE A O 23
ATOM 11451 N N . GLN A 1 23 ? 9.805 3.239 4.436 1.00 0.00 23 GLN A N 23
ATOM 11452 C CA . GLN A 1 23 ? 10.348 2.661 5.707 1.00 0.00 23 GLN A CA 23
ATOM 11453 C C . GLN A 1 23 ? 11.718 2.001 5.492 1.00 0.00 23 GLN A C 23
ATOM 11454 O O . GLN A 1 23 ? 12.522 1.971 6.404 1.00 0.00 23 GLN A O 23
ATOM 11468 N N . TYR A 1 24 ? 11.981 1.492 4.311 1.00 0.00 24 TYR A N 23
ATOM 11469 C CA . TYR A 1 24 ? 13.295 0.840 4.012 1.00 0.00 24 TYR A CA 23
ATOM 11470 C C . TYR A 1 24 ? 14.386 1.910 4.148 1.00 0.00 24 TYR A C 23
ATOM 11471 O O . TYR A 1 24 ? 15.392 1.691 4.794 1.00 0.00 24 TYR A O 23
ATOM 11489 N N . LEU A 1 25 ? 14.174 3.060 3.551 1.00 0.00 25 LEU A N 23
ATOM 11490 C CA . LEU A 1 25 ? 15.177 4.167 3.640 1.00 0.00 25 LEU A CA 23
ATOM 11491 C C . LEU A 1 25 ? 15.062 4.832 5.016 1.00 0.00 25 LEU A C 23
ATOM 11492 O O . LEU A 1 25 ? 16.066 5.141 5.625 1.00 0.00 25 LEU A O 23
ATOM 11508 N N . ALA A 1 26 ? 13.860 5.046 5.503 1.00 0.00 26 ALA A N 23
ATOM 11509 C CA . ALA A 1 26 ? 13.669 5.685 6.846 1.00 0.00 26 ALA A CA 23
ATOM 11510 C C . ALA A 1 26 ? 14.338 4.837 7.943 1.00 0.00 26 ALA A C 23
ATOM 11511 O O . ALA A 1 26 ? 14.904 5.379 8.874 1.00 0.00 26 ALA A O 23
ATOM 11518 N N . GLY A 1 27 ? 14.274 3.529 7.832 1.00 0.00 27 GLY A N 23
ATOM 11519 C CA . GLY A 1 27 ? 14.888 2.612 8.839 1.00 0.00 27 GLY A CA 23
ATOM 11520 C C . GLY A 1 27 ? 16.331 2.226 8.481 1.00 0.00 27 GLY A C 23
ATOM 11521 O O . GLY A 1 27 ? 17.094 1.923 9.380 1.00 0.00 27 GLY A O 23
ATOM 11525 N N . LEU A 1 28 ? 16.728 2.224 7.225 1.00 0.00 28 LEU A N 23
ATOM 11526 C CA . LEU A 1 28 ? 18.136 1.846 6.864 1.00 0.00 28 LEU A CA 23
ATOM 11527 C C . LEU A 1 28 ? 18.903 2.993 6.180 1.00 0.00 28 LEU A C 23
ATOM 11528 O O . LEU A 1 28 ? 19.842 2.740 5.447 1.00 0.00 28 LEU A O 23
ATOM 11544 N N . SER A 1 29 ? 18.521 4.233 6.411 1.00 0.00 29 SER A N 23
ATOM 11545 C CA . SER A 1 29 ? 19.195 5.426 5.801 1.00 0.00 29 SER A CA 23
ATOM 11546 C C . SER A 1 29 ? 19.159 5.382 4.262 1.00 0.00 29 SER A C 23
ATOM 11547 O O . SER A 1 29 ? 18.411 4.621 3.672 1.00 0.00 29 SER A O 23
ATOM 11555 N N . THR A 1 30 ? 19.958 6.193 3.612 1.00 0.00 30 THR A N 23
ATOM 11556 C CA . THR A 1 30 ? 19.990 6.219 2.116 1.00 0.00 30 THR A CA 23
ATOM 11557 C C . THR A 1 30 ? 21.237 5.480 1.610 1.00 0.00 30 THR A C 23
ATOM 11558 O O . THR A 1 30 ? 22.328 5.781 2.072 1.00 0.00 30 THR A O 23
ATOM 11570 N N . GLN A 1 1 ? -23.258 -0.336 1.722 1.00 0.00 1 GLN A N 24
ATOM 11571 C CA . GLN A 1 1 ? -21.916 -0.752 1.203 1.00 0.00 1 GLN A CA 24
ATOM 11572 C C . GLN A 1 1 ? -21.689 -0.223 -0.217 1.00 0.00 1 GLN A C 24
ATOM 11573 O O . GLN A 1 1 ? -22.618 -0.081 -0.990 1.00 0.00 1 GLN A O 24
ATOM 11589 N N . THR A 1 2 ? -20.452 0.063 -0.540 1.00 0.00 2 THR A N 24
ATOM 11590 C CA . THR A 1 2 ? -20.082 0.590 -1.892 1.00 0.00 2 THR A CA 24
ATOM 11591 C C . THR A 1 2 ? -18.570 0.401 -2.095 1.00 0.00 2 THR A C 24
ATOM 11592 O O . THR A 1 2 ? -18.099 -0.720 -2.052 1.00 0.00 2 THR A O 24
ATOM 11603 N N . ASN A 1 3 ? -17.824 1.458 -2.301 1.00 0.00 3 ASN A N 24
ATOM 11604 C CA . ASN A 1 3 ? -16.339 1.360 -2.500 1.00 0.00 3 ASN A CA 24
ATOM 11605 C C . ASN A 1 3 ? -15.599 0.956 -1.213 1.00 0.00 3 ASN A C 24
ATOM 11606 O O . ASN A 1 3 ? -14.432 0.616 -1.276 1.00 0.00 3 ASN A O 24
ATOM 11617 N N . TRP A 1 4 ? -16.262 0.981 -0.076 1.00 0.00 4 TRP A N 24
ATOM 11618 C CA . TRP A 1 4 ? -15.628 0.592 1.225 1.00 0.00 4 TRP A CA 24
ATOM 11619 C C . TRP A 1 4 ? -15.074 -0.834 1.105 1.00 0.00 4 TRP A C 24
ATOM 11620 O O . TRP A 1 4 ? -13.979 -1.100 1.562 1.00 0.00 4 TRP A O 24
ATOM 11641 N N . GLN A 1 5 ? -15.817 -1.728 0.486 1.00 0.00 5 GLN A N 24
ATOM 11642 C CA . GLN A 1 5 ? -15.351 -3.142 0.309 1.00 0.00 5 GLN A CA 24
ATOM 11643 C C . GLN A 1 5 ? -13.993 -3.118 -0.412 1.00 0.00 5 GLN A C 24
ATOM 11644 O O . GLN A 1 5 ? -13.054 -3.771 0.014 1.00 0.00 5 GLN A O 24
ATOM 11658 N N . LYS A 1 6 ? -13.894 -2.357 -1.481 1.00 0.00 6 LYS A N 24
ATOM 11659 C CA . LYS A 1 6 ? -12.611 -2.254 -2.242 1.00 0.00 6 LYS A CA 24
ATOM 11660 C C . LYS A 1 6 ? -11.598 -1.390 -1.471 1.00 0.00 6 LYS A C 24
ATOM 11661 O O . LYS A 1 6 ? -10.411 -1.591 -1.631 1.00 0.00 6 LYS A O 24
ATOM 11680 N N . LEU A 1 7 ? -12.045 -0.456 -0.656 1.00 0.00 7 LEU A N 24
ATOM 11681 C CA . LEU A 1 7 ? -11.131 0.427 0.136 1.00 0.00 7 LEU A CA 24
ATOM 11682 C C . LEU A 1 7 ? -10.279 -0.425 1.083 1.00 0.00 7 LEU A C 24
ATOM 11683 O O . LEU A 1 7 ? -9.115 -0.129 1.242 1.00 0.00 7 LEU A O 24
ATOM 11699 N N . GLU A 1 8 ? -10.829 -1.456 1.690 1.00 0.00 8 GLU A N 24
ATOM 11700 C CA . GLU A 1 8 ? -10.029 -2.323 2.617 1.00 0.00 8 GLU A CA 24
ATOM 11701 C C . GLU A 1 8 ? -8.947 -3.038 1.795 1.00 0.00 8 GLU A C 24
ATOM 11702 O O . GLU A 1 8 ? -7.795 -3.070 2.189 1.00 0.00 8 GLU A O 24
ATOM 11714 N N . VAL A 1 9 ? -9.321 -3.587 0.656 1.00 0.00 9 VAL A N 24
ATOM 11715 C CA . VAL A 1 9 ? -8.337 -4.292 -0.231 1.00 0.00 9 VAL A CA 24
ATOM 11716 C C . VAL A 1 9 ? -7.318 -3.230 -0.677 1.00 0.00 9 VAL A C 24
ATOM 11717 O O . VAL A 1 9 ? -6.125 -3.474 -0.693 1.00 0.00 9 VAL A O 24
ATOM 11730 N N . PHE A 1 10 ? -7.802 -2.055 -1.020 1.00 0.00 10 PHE A N 24
ATOM 11731 C CA . PHE A 1 10 ? -6.929 -0.922 -1.457 1.00 0.00 10 PHE A CA 24
ATOM 11732 C C . PHE A 1 10 ? -6.021 -0.524 -0.283 1.00 0.00 10 PHE A C 24
ATOM 11733 O O . PHE A 1 10 ? -4.844 -0.308 -0.474 1.00 0.00 10 PHE A O 24
ATOM 11750 N N . TRP A 1 11 ? -6.577 -0.426 0.902 1.00 0.00 11 TRP A N 24
ATOM 11751 C CA . TRP A 1 11 ? -5.820 -0.039 2.131 1.00 0.00 11 TRP A CA 24
ATOM 11752 C C . TRP A 1 11 ? -4.554 -0.868 2.333 1.00 0.00 11 TRP A C 24
ATOM 11753 O O . TRP A 1 11 ? -3.514 -0.282 2.539 1.00 0.00 11 TRP A O 24
ATOM 11774 N N . ALA A 1 12 ? -4.613 -2.178 2.281 1.00 0.00 12 ALA A N 24
ATOM 11775 C CA . ALA A 1 12 ? -3.366 -2.983 2.481 1.00 0.00 12 ALA A CA 24
ATOM 11776 C C . ALA A 1 12 ? -2.391 -2.730 1.325 1.00 0.00 12 ALA A C 24
ATOM 11777 O O . ALA A 1 12 ? -1.203 -2.604 1.555 1.00 0.00 12 ALA A O 24
ATOM 11784 N N . LYS A 1 13 ? -2.881 -2.648 0.108 1.00 0.00 13 LYS A N 24
ATOM 11785 C CA . LYS A 1 13 ? -1.988 -2.392 -1.066 1.00 0.00 13 LYS A CA 24
ATOM 11786 C C . LYS A 1 13 ? -1.415 -0.974 -0.947 1.00 0.00 13 LYS A C 24
ATOM 11787 O O . LYS A 1 13 ? -0.233 -0.782 -1.145 1.00 0.00 13 LYS A O 24
ATOM 11806 N N . HIS A 1 14 ? -2.243 -0.006 -0.621 1.00 0.00 14 HIS A N 24
ATOM 11807 C CA . HIS A 1 14 ? -1.784 1.409 -0.470 1.00 0.00 14 HIS A CA 24
ATOM 11808 C C . HIS A 1 14 ? -0.817 1.497 0.718 1.00 0.00 14 HIS A C 24
ATOM 11809 O O . HIS A 1 14 ? 0.213 2.135 0.608 1.00 0.00 14 HIS A O 24
ATOM 11823 N N . MET A 1 15 ? -1.129 0.863 1.830 1.00 0.00 15 MET A N 24
ATOM 11824 C CA . MET A 1 15 ? -0.218 0.901 3.021 1.00 0.00 15 MET A CA 24
ATOM 11825 C C . MET A 1 15 ? 1.099 0.218 2.631 1.00 0.00 15 MET A C 24
ATOM 11826 O O . MET A 1 15 ? 2.156 0.784 2.836 1.00 0.00 15 MET A O 24
ATOM 11840 N N . TRP A 1 16 ? 1.047 -0.969 2.062 1.00 0.00 16 TRP A N 24
ATOM 11841 C CA . TRP A 1 16 ? 2.301 -1.673 1.646 1.00 0.00 16 TRP A CA 24
ATOM 11842 C C . TRP A 1 16 ? 2.996 -0.845 0.559 1.00 0.00 16 TRP A C 24
ATOM 11843 O O . TRP A 1 16 ? 4.209 -0.845 0.488 1.00 0.00 16 TRP A O 24
ATOM 11864 N N . ASN A 1 17 ? 2.246 -0.139 -0.263 1.00 0.00 17 ASN A N 24
ATOM 11865 C CA . ASN A 1 17 ? 2.849 0.710 -1.335 1.00 0.00 17 ASN A CA 24
ATOM 11866 C C . ASN A 1 17 ? 3.678 1.798 -0.638 1.00 0.00 17 ASN A C 24
ATOM 11867 O O . ASN A 1 17 ? 4.761 2.117 -1.091 1.00 0.00 17 ASN A O 24
ATOM 11878 N N . PHE A 1 18 ? 3.185 2.340 0.457 1.00 0.00 18 PHE A N 24
ATOM 11879 C CA . PHE A 1 18 ? 3.930 3.391 1.222 1.00 0.00 18 PHE A CA 24
ATOM 11880 C C . PHE A 1 18 ? 5.224 2.734 1.738 1.00 0.00 18 PHE A C 24
ATOM 11881 O O . PHE A 1 18 ? 6.288 3.326 1.711 1.00 0.00 18 PHE A O 24
ATOM 11898 N N . ILE A 1 19 ? 5.116 1.504 2.193 1.00 0.00 19 ILE A N 24
ATOM 11899 C CA . ILE A 1 19 ? 6.289 0.734 2.713 1.00 0.00 19 ILE A CA 24
ATOM 11900 C C . ILE A 1 19 ? 7.239 0.425 1.545 1.00 0.00 19 ILE A C 24
ATOM 11901 O O . ILE A 1 19 ? 8.439 0.530 1.709 1.00 0.00 19 ILE A O 24
ATOM 11917 N N . SER A 1 20 ? 6.722 0.056 0.390 1.00 0.00 20 SER A N 24
ATOM 11918 C CA . SER A 1 20 ? 7.596 -0.256 -0.786 1.00 0.00 20 SER A CA 24
ATOM 11919 C C . SER A 1 20 ? 8.391 0.988 -1.214 1.00 0.00 20 SER A C 24
ATOM 11920 O O . SER A 1 20 ? 9.532 0.856 -1.616 1.00 0.00 20 SER A O 24
ATOM 11928 N N . GLY A 1 21 ? 7.823 2.173 -1.122 1.00 0.00 21 GLY A N 24
ATOM 11929 C CA . GLY A 1 21 ? 8.553 3.422 -1.508 1.00 0.00 21 GLY A CA 24
ATOM 11930 C C . GLY A 1 21 ? 9.687 3.650 -0.499 1.00 0.00 21 GLY A C 24
ATOM 11931 O O . GLY A 1 21 ? 10.805 3.941 -0.885 1.00 0.00 21 GLY A O 24
ATOM 11935 N N . ILE A 1 22 ? 9.398 3.507 0.778 1.00 0.00 22 ILE A N 24
ATOM 11936 C CA . ILE A 1 22 ? 10.432 3.694 1.848 1.00 0.00 22 ILE A CA 24
ATOM 11937 C C . ILE A 1 22 ? 11.476 2.572 1.716 1.00 0.00 22 ILE A C 24
ATOM 11938 O O . ILE A 1 22 ? 12.659 2.837 1.794 1.00 0.00 22 ILE A O 24
ATOM 11954 N N . GLN A 1 23 ? 11.043 1.345 1.515 1.00 0.00 23 GLN A N 24
ATOM 11955 C CA . GLN A 1 23 ? 11.981 0.185 1.367 1.00 0.00 23 GLN A CA 24
ATOM 11956 C C . GLN A 1 23 ? 12.891 0.392 0.148 1.00 0.00 23 GLN A C 24
ATOM 11957 O O . GLN A 1 23 ? 14.078 0.132 0.210 1.00 0.00 23 GLN A O 24
ATOM 11971 N N . TYR A 1 24 ? 12.325 0.859 -0.936 1.00 0.00 24 TYR A N 24
ATOM 11972 C CA . TYR A 1 24 ? 13.095 1.114 -2.195 1.00 0.00 24 TYR A CA 24
ATOM 11973 C C . TYR A 1 24 ? 14.234 2.105 -1.922 1.00 0.00 24 TYR A C 24
ATOM 11974 O O . TYR A 1 24 ? 15.365 1.840 -2.274 1.00 0.00 24 TYR A O 24
ATOM 11992 N N . LEU A 1 25 ? 13.936 3.224 -1.307 1.00 0.00 25 LEU A N 24
ATOM 11993 C CA . LEU A 1 25 ? 14.987 4.247 -1.005 1.00 0.00 25 LEU A CA 24
ATOM 11994 C C . LEU A 1 25 ? 15.881 3.848 0.177 1.00 0.00 25 LEU A C 24
ATOM 11995 O O . LEU A 1 25 ? 17.050 4.185 0.154 1.00 0.00 25 LEU A O 24
ATOM 12011 N N . ALA A 1 26 ? 15.346 3.165 1.170 1.00 0.00 26 ALA A N 24
ATOM 12012 C CA . ALA A 1 26 ? 16.121 2.722 2.382 1.00 0.00 26 ALA A CA 24
ATOM 12013 C C . ALA A 1 26 ? 17.559 2.321 2.026 1.00 0.00 26 ALA A C 24
ATOM 12014 O O . ALA A 1 26 ? 18.505 2.800 2.622 1.00 0.00 26 ALA A O 24
ATOM 12021 N N . GLY A 1 27 ? 17.703 1.460 1.053 1.00 0.00 27 GLY A N 24
ATOM 12022 C CA . GLY A 1 27 ? 19.048 0.996 0.597 1.00 0.00 27 GLY A CA 24
ATOM 12023 C C . GLY A 1 27 ? 18.862 0.312 -0.758 1.00 0.00 27 GLY A C 24
ATOM 12024 O O . GLY A 1 27 ? 19.385 -0.767 -0.968 1.00 0.00 27 GLY A O 24
ATOM 12028 N N . LEU A 1 28 ? 18.112 0.935 -1.650 1.00 0.00 28 LEU A N 24
ATOM 12029 C CA . LEU A 1 28 ? 17.838 0.362 -3.005 1.00 0.00 28 LEU A CA 24
ATOM 12030 C C . LEU A 1 28 ? 17.194 -1.027 -2.844 1.00 0.00 28 LEU A C 24
ATOM 12031 O O . LEU A 1 28 ? 17.406 -1.913 -3.654 1.00 0.00 28 LEU A O 24
ATOM 12047 N N . SER A 1 29 ? 16.411 -1.215 -1.800 1.00 0.00 29 SER A N 24
ATOM 12048 C CA . SER A 1 29 ? 15.750 -2.534 -1.565 1.00 0.00 29 SER A CA 24
ATOM 12049 C C . SER A 1 29 ? 14.469 -2.619 -2.397 1.00 0.00 29 SER A C 24
ATOM 12050 O O . SER A 1 29 ? 13.409 -2.166 -1.997 1.00 0.00 29 SER A O 24
ATOM 12058 N N . THR A 1 30 ? 14.592 -3.206 -3.560 1.00 0.00 30 THR A N 24
ATOM 12059 C CA . THR A 1 30 ? 13.432 -3.366 -4.488 1.00 0.00 30 THR A CA 24
ATOM 12060 C C . THR A 1 30 ? 12.760 -4.728 -4.248 1.00 0.00 30 THR A C 24
ATOM 12061 O O . THR A 1 30 ? 11.570 -4.741 -3.979 1.00 0.00 30 THR A O 24
ATOM 12073 N N . GLN A 1 1 ? -22.254 -2.073 -0.493 1.00 0.00 1 GLN A N 25
ATOM 12074 C CA . GLN A 1 1 ? -21.239 -1.372 0.357 1.00 0.00 1 GLN A CA 25
ATOM 12075 C C . GLN A 1 1 ? -20.324 -2.380 1.074 1.00 0.00 1 GLN A C 25
ATOM 12076 O O . GLN A 1 1 ? -20.071 -2.264 2.260 1.00 0.00 1 GLN A O 25
ATOM 12092 N N . THR A 1 2 ? -19.823 -3.366 0.366 1.00 0.00 2 THR A N 25
ATOM 12093 C CA . THR A 1 2 ? -18.926 -4.384 0.991 1.00 0.00 2 THR A CA 25
ATOM 12094 C C . THR A 1 2 ? -17.500 -4.239 0.466 1.00 0.00 2 THR A C 25
ATOM 12095 O O . THR A 1 2 ? -17.269 -4.224 -0.728 1.00 0.00 2 THR A O 25
ATOM 12106 N N . ASN A 1 3 ? -16.570 -4.133 1.380 1.00 0.00 3 ASN A N 25
ATOM 12107 C CA . ASN A 1 3 ? -15.112 -3.977 1.058 1.00 0.00 3 ASN A CA 25
ATOM 12108 C C . ASN A 1 3 ? -14.878 -2.853 0.033 1.00 0.00 3 ASN A C 25
ATOM 12109 O O . ASN A 1 3 ? -13.932 -2.883 -0.731 1.00 0.00 3 ASN A O 25
ATOM 12120 N N . TRP A 1 4 ? -15.740 -1.863 0.033 1.00 0.00 4 TRP A N 25
ATOM 12121 C CA . TRP A 1 4 ? -15.643 -0.693 -0.890 1.00 0.00 4 TRP A CA 25
ATOM 12122 C C . TRP A 1 4 ? -15.172 0.453 0.009 1.00 0.00 4 TRP A C 25
ATOM 12123 O O . TRP A 1 4 ? -14.192 1.114 -0.276 1.00 0.00 4 TRP A O 25
ATOM 12144 N N . GLN A 1 5 ? -15.881 0.646 1.101 1.00 0.00 5 GLN A N 25
ATOM 12145 C CA . GLN A 1 5 ? -15.552 1.701 2.107 1.00 0.00 5 GLN A CA 25
ATOM 12146 C C . GLN A 1 5 ? -14.100 1.493 2.565 1.00 0.00 5 GLN A C 25
ATOM 12147 O O . GLN A 1 5 ? -13.372 2.454 2.725 1.00 0.00 5 GLN A O 25
ATOM 12161 N N . LYS A 1 6 ? -13.682 0.259 2.763 1.00 0.00 6 LYS A N 25
ATOM 12162 C CA . LYS A 1 6 ? -12.275 -0.015 3.198 1.00 0.00 6 LYS A CA 25
ATOM 12163 C C . LYS A 1 6 ? -11.302 0.052 2.007 1.00 0.00 6 LYS A C 25
ATOM 12164 O O . LYS A 1 6 ? -10.120 0.247 2.223 1.00 0.00 6 LYS A O 25
ATOM 12183 N N . LEU A 1 7 ? -11.772 -0.103 0.784 1.00 0.00 7 LEU A N 25
ATOM 12184 C CA . LEU A 1 7 ? -10.889 -0.053 -0.428 1.00 0.00 7 LEU A CA 25
ATOM 12185 C C . LEU A 1 7 ? -10.139 1.283 -0.561 1.00 0.00 7 LEU A C 25
ATOM 12186 O O . LEU A 1 7 ? -9.012 1.258 -1.009 1.00 0.00 7 LEU A O 25
ATOM 12202 N N . GLU A 1 8 ? -10.711 2.412 -0.196 1.00 0.00 8 GLU A N 25
ATOM 12203 C CA . GLU A 1 8 ? -9.972 3.714 -0.323 1.00 0.00 8 GLU A CA 25
ATOM 12204 C C . GLU A 1 8 ? -8.775 3.693 0.640 1.00 0.00 8 GLU A C 25
ATOM 12205 O O . GLU A 1 8 ? -7.653 3.954 0.238 1.00 0.00 8 GLU A O 25
ATOM 12217 N N . VAL A 1 9 ? -9.012 3.368 1.894 1.00 0.00 9 VAL A N 25
ATOM 12218 C CA . VAL A 1 9 ? -7.910 3.299 2.909 1.00 0.00 9 VAL A CA 25
ATOM 12219 C C . VAL A 1 9 ? -6.939 2.200 2.450 1.00 0.00 9 VAL A C 25
ATOM 12220 O O . VAL A 1 9 ? -5.736 2.364 2.534 1.00 0.00 9 VAL A O 25
ATOM 12233 N N . PHE A 1 10 ? -7.470 1.100 1.960 1.00 0.00 10 PHE A N 25
ATOM 12234 C CA . PHE A 1 10 ? -6.640 -0.040 1.466 1.00 0.00 10 PHE A CA 25
ATOM 12235 C C . PHE A 1 10 ? -5.821 0.428 0.255 1.00 0.00 10 PHE A C 25
ATOM 12236 O O . PHE A 1 10 ? -4.670 0.068 0.143 1.00 0.00 10 PHE A O 25
ATOM 12253 N N . TRP A 1 11 ? -6.405 1.204 -0.630 1.00 0.00 11 TRP A N 25
ATOM 12254 C CA . TRP A 1 11 ? -5.683 1.701 -1.841 1.00 0.00 11 TRP A CA 25
ATOM 12255 C C . TRP A 1 11 ? -4.374 2.388 -1.451 1.00 0.00 11 TRP A C 25
ATOM 12256 O O . TRP A 1 11 ? -3.355 2.106 -2.047 1.00 0.00 11 TRP A O 25
ATOM 12277 N N . ALA A 1 12 ? -4.392 3.263 -0.473 1.00 0.00 12 ALA A N 25
ATOM 12278 C CA . ALA A 1 12 ? -3.124 3.942 -0.070 1.00 0.00 12 ALA A CA 25
ATOM 12279 C C . ALA A 1 12 ? -2.221 2.941 0.662 1.00 0.00 12 ALA A C 25
ATOM 12280 O O . ALA A 1 12 ? -1.024 2.955 0.465 1.00 0.00 12 ALA A O 25
ATOM 12287 N N . LYS A 1 13 ? -2.781 2.083 1.487 1.00 0.00 13 LYS A N 25
ATOM 12288 C CA . LYS A 1 13 ? -1.969 1.067 2.234 1.00 0.00 13 LYS A CA 25
ATOM 12289 C C . LYS A 1 13 ? -1.335 0.094 1.227 1.00 0.00 13 LYS A C 25
ATOM 12290 O O . LYS A 1 13 ? -0.162 -0.210 1.321 1.00 0.00 13 LYS A O 25
ATOM 12309 N N . HIS A 1 14 ? -2.110 -0.373 0.275 1.00 0.00 14 HIS A N 25
ATOM 12310 C CA . HIS A 1 14 ? -1.612 -1.318 -0.771 1.00 0.00 14 HIS A CA 25
ATOM 12311 C C . HIS A 1 14 ? -0.596 -0.584 -1.658 1.00 0.00 14 HIS A C 25
ATOM 12312 O O . HIS A 1 14 ? 0.470 -1.112 -1.912 1.00 0.00 14 HIS A O 25
ATOM 12326 N N . MET A 1 15 ? -0.911 0.611 -2.114 1.00 0.00 15 MET A N 25
ATOM 12327 C CA . MET A 1 15 ? 0.040 1.386 -2.978 1.00 0.00 15 MET A CA 25
ATOM 12328 C C . MET A 1 15 ? 1.309 1.690 -2.170 1.00 0.00 15 MET A C 25
ATOM 12329 O O . MET A 1 15 ? 2.404 1.509 -2.670 1.00 0.00 15 MET A O 25
ATOM 12343 N N . TRP A 1 16 ? 1.174 2.133 -0.937 1.00 0.00 16 TRP A N 25
ATOM 12344 C CA . TRP A 1 16 ? 2.375 2.431 -0.101 1.00 0.00 16 TRP A CA 25
ATOM 12345 C C . TRP A 1 16 ? 3.113 1.122 0.198 1.00 0.00 16 TRP A C 25
ATOM 12346 O O . TRP A 1 16 ? 4.324 1.131 0.299 1.00 0.00 16 TRP A O 25
ATOM 12367 N N . ASN A 1 17 ? 2.405 0.018 0.322 1.00 0.00 17 ASN A N 25
ATOM 12368 C CA . ASN A 1 17 ? 3.062 -1.299 0.593 1.00 0.00 17 ASN A CA 25
ATOM 12369 C C . ASN A 1 17 ? 3.989 -1.583 -0.599 1.00 0.00 17 ASN A C 25
ATOM 12370 O O . ASN A 1 17 ? 5.098 -2.048 -0.415 1.00 0.00 17 ASN A O 25
ATOM 12381 N N . PHE A 1 18 ? 3.535 -1.282 -1.800 1.00 0.00 18 PHE A N 25
ATOM 12382 C CA . PHE A 1 18 ? 4.357 -1.488 -3.035 1.00 0.00 18 PHE A CA 25
ATOM 12383 C C . PHE A 1 18 ? 5.619 -0.622 -2.864 1.00 0.00 18 PHE A C 25
ATOM 12384 O O . PHE A 1 18 ? 6.723 -1.078 -3.095 1.00 0.00 18 PHE A O 25
ATOM 12401 N N . ILE A 1 19 ? 5.438 0.614 -2.443 1.00 0.00 19 ILE A N 25
ATOM 12402 C CA . ILE A 1 19 ? 6.579 1.559 -2.216 1.00 0.00 19 ILE A CA 25
ATOM 12403 C C . ILE A 1 19 ? 7.457 1.023 -1.071 1.00 0.00 19 ILE A C 25
ATOM 12404 O O . ILE A 1 19 ? 8.665 1.125 -1.154 1.00 0.00 19 ILE A O 25
ATOM 12420 N N . SER A 1 20 ? 6.874 0.458 -0.033 1.00 0.00 20 SER A N 25
ATOM 12421 C CA . SER A 1 20 ? 7.660 -0.098 1.119 1.00 0.00 20 SER A CA 25
ATOM 12422 C C . SER A 1 20 ? 8.653 -1.153 0.605 1.00 0.00 20 SER A C 25
ATOM 12423 O O . SER A 1 20 ? 9.793 -1.173 1.033 1.00 0.00 20 SER A O 25
ATOM 12431 N N . GLY A 1 21 ? 8.234 -2.006 -0.307 1.00 0.00 21 GLY A N 25
ATOM 12432 C CA . GLY A 1 21 ? 9.136 -3.055 -0.873 1.00 0.00 21 GLY A CA 25
ATOM 12433 C C . GLY A 1 21 ? 10.240 -2.365 -1.683 1.00 0.00 21 GLY A C 25
ATOM 12434 O O . GLY A 1 21 ? 11.402 -2.697 -1.537 1.00 0.00 21 GLY A O 25
ATOM 12438 N N . ILE A 1 22 ? 9.878 -1.410 -2.516 1.00 0.00 22 ILE A N 25
ATOM 12439 C CA . ILE A 1 22 ? 10.887 -0.668 -3.344 1.00 0.00 22 ILE A CA 25
ATOM 12440 C C . ILE A 1 22 ? 11.851 0.072 -2.403 1.00 0.00 22 ILE A C 25
ATOM 12441 O O . ILE A 1 22 ? 13.046 0.071 -2.629 1.00 0.00 22 ILE A O 25
ATOM 12457 N N . GLN A 1 23 ? 11.336 0.689 -1.361 1.00 0.00 23 GLN A N 25
ATOM 12458 C CA . GLN A 1 23 ? 12.189 1.435 -0.379 1.00 0.00 23 GLN A CA 25
ATOM 12459 C C . GLN A 1 23 ? 13.232 0.515 0.269 1.00 0.00 23 GLN A C 25
ATOM 12460 O O . GLN A 1 23 ? 14.330 0.949 0.563 1.00 0.00 23 GLN A O 25
ATOM 12474 N N . TYR A 1 24 ? 12.901 -0.735 0.476 1.00 0.00 24 TYR A N 25
ATOM 12475 C CA . TYR A 1 24 ? 13.858 -1.708 1.092 1.00 0.00 24 TYR A CA 25
ATOM 12476 C C . TYR A 1 24 ? 14.947 -2.052 0.066 1.00 0.00 24 TYR A C 25
ATOM 12477 O O . TYR A 1 24 ? 16.105 -2.162 0.414 1.00 0.00 24 TYR A O 25
ATOM 12495 N N . LEU A 1 25 ? 14.582 -2.216 -1.179 1.00 0.00 25 LEU A N 25
ATOM 12496 C CA . LEU A 1 25 ? 15.585 -2.549 -2.239 1.00 0.00 25 LEU A CA 25
ATOM 12497 C C . LEU A 1 25 ? 16.340 -1.307 -2.737 1.00 0.00 25 LEU A C 25
ATOM 12498 O O . LEU A 1 25 ? 17.329 -1.445 -3.433 1.00 0.00 25 LEU A O 25
ATOM 12514 N N . ALA A 1 26 ? 15.902 -0.118 -2.394 1.00 0.00 26 ALA A N 25
ATOM 12515 C CA . ALA A 1 26 ? 16.582 1.142 -2.832 1.00 0.00 26 ALA A CA 25
ATOM 12516 C C . ALA A 1 26 ? 17.781 1.484 -1.925 1.00 0.00 26 ALA A C 25
ATOM 12517 O O . ALA A 1 26 ? 17.986 2.628 -1.560 1.00 0.00 26 ALA A O 25
ATOM 12524 N N . GLY A 1 27 ? 18.569 0.499 -1.565 1.00 0.00 27 GLY A N 25
ATOM 12525 C CA . GLY A 1 27 ? 19.763 0.702 -0.692 1.00 0.00 27 GLY A CA 25
ATOM 12526 C C . GLY A 1 27 ? 19.488 0.200 0.728 1.00 0.00 27 GLY A C 25
ATOM 12527 O O . GLY A 1 27 ? 19.984 0.794 1.667 1.00 0.00 27 GLY A O 25
ATOM 12531 N N . LEU A 1 28 ? 18.718 -0.861 0.892 1.00 0.00 28 LEU A N 25
ATOM 12532 C CA . LEU A 1 28 ? 18.393 -1.418 2.248 1.00 0.00 28 LEU A CA 25
ATOM 12533 C C . LEU A 1 28 ? 17.885 -0.320 3.203 1.00 0.00 28 LEU A C 25
ATOM 12534 O O . LEU A 1 28 ? 18.278 -0.262 4.355 1.00 0.00 28 LEU A O 25
ATOM 12550 N N . SER A 1 29 ? 17.016 0.546 2.728 1.00 0.00 29 SER A N 25
ATOM 12551 C CA . SER A 1 29 ? 16.472 1.645 3.590 1.00 0.00 29 SER A CA 25
ATOM 12552 C C . SER A 1 29 ? 15.265 1.144 4.394 1.00 0.00 29 SER A C 25
ATOM 12553 O O . SER A 1 29 ? 14.451 0.395 3.882 1.00 0.00 29 SER A O 25
ATOM 12561 N N . THR A 1 30 ? 15.154 1.551 5.636 1.00 0.00 30 THR A N 25
ATOM 12562 C CA . THR A 1 30 ? 14.013 1.115 6.503 1.00 0.00 30 THR A CA 25
ATOM 12563 C C . THR A 1 30 ? 13.432 2.309 7.276 1.00 0.00 30 THR A C 25
ATOM 12564 O O . THR A 1 30 ? 14.122 2.874 8.113 1.00 0.00 30 THR A O 25
ATOM 12576 N N . GLN A 1 1 ? 22.105 -4.850 -3.905 1.00 0.00 1 GLN A N 26
ATOM 12577 C CA . GLN A 1 1 ? 20.729 -4.865 -3.313 1.00 0.00 1 GLN A CA 26
ATOM 12578 C C . GLN A 1 1 ? 20.778 -5.139 -1.803 1.00 0.00 1 GLN A C 26
ATOM 12579 O O . GLN A 1 1 ? 21.683 -5.791 -1.316 1.00 0.00 1 GLN A O 26
ATOM 12595 N N . THR A 1 2 ? 19.806 -4.635 -1.077 1.00 0.00 2 THR A N 26
ATOM 12596 C CA . THR A 1 2 ? 19.743 -4.830 0.407 1.00 0.00 2 THR A CA 26
ATOM 12597 C C . THR A 1 2 ? 18.317 -4.563 0.925 1.00 0.00 2 THR A C 26
ATOM 12598 O O . THR A 1 2 ? 17.409 -5.291 0.570 1.00 0.00 2 THR A O 26
ATOM 12609 N N . ASN A 1 3 ? 18.114 -3.555 1.740 1.00 0.00 3 ASN A N 26
ATOM 12610 C CA . ASN A 1 3 ? 16.756 -3.226 2.294 1.00 0.00 3 ASN A CA 26
ATOM 12611 C C . ASN A 1 3 ? 15.763 -2.679 1.254 1.00 0.00 3 ASN A C 26
ATOM 12612 O O . ASN A 1 3 ? 14.631 -2.398 1.607 1.00 0.00 3 ASN A O 26
ATOM 12623 N N . TRP A 1 4 ? 16.154 -2.535 0.006 1.00 0.00 4 TRP A N 26
ATOM 12624 C CA . TRP A 1 4 ? 15.222 -2.017 -1.049 1.00 0.00 4 TRP A CA 26
ATOM 12625 C C . TRP A 1 4 ? 14.043 -2.987 -1.147 1.00 0.00 4 TRP A C 26
ATOM 12626 O O . TRP A 1 4 ? 12.906 -2.562 -1.154 1.00 0.00 4 TRP A O 26
ATOM 12647 N N . GLN A 1 5 ? 14.333 -4.267 -1.200 1.00 0.00 5 GLN A N 26
ATOM 12648 C CA . GLN A 1 5 ? 13.273 -5.325 -1.273 1.00 0.00 5 GLN A CA 26
ATOM 12649 C C . GLN A 1 5 ? 12.322 -5.126 -0.079 1.00 0.00 5 GLN A C 26
ATOM 12650 O O . GLN A 1 5 ? 11.115 -5.193 -0.228 1.00 0.00 5 GLN A O 26
ATOM 12664 N N . LYS A 1 6 ? 12.875 -4.867 1.090 1.00 0.00 6 LYS A N 26
ATOM 12665 C CA . LYS A 1 6 ? 12.061 -4.638 2.327 1.00 0.00 6 LYS A CA 26
ATOM 12666 C C . LYS A 1 6 ? 11.290 -3.315 2.194 1.00 0.00 6 LYS A C 26
ATOM 12667 O O . LYS A 1 6 ? 10.142 -3.246 2.589 1.00 0.00 6 LYS A O 26
ATOM 12686 N N . LEU A 1 7 ? 11.911 -2.291 1.646 1.00 0.00 7 LEU A N 26
ATOM 12687 C CA . LEU A 1 7 ? 11.254 -0.956 1.462 1.00 0.00 7 LEU A CA 26
ATOM 12688 C C . LEU A 1 7 ? 10.070 -1.071 0.492 1.00 0.00 7 LEU A C 26
ATOM 12689 O O . LEU A 1 7 ? 9.080 -0.397 0.693 1.00 0.00 7 LEU A O 26
ATOM 12705 N N . GLU A 1 8 ? 10.154 -1.897 -0.528 1.00 0.00 8 GLU A N 26
ATOM 12706 C CA . GLU A 1 8 ? 9.025 -2.052 -1.502 1.00 0.00 8 GLU A CA 26
ATOM 12707 C C . GLU A 1 8 ? 7.861 -2.758 -0.790 1.00 0.00 8 GLU A C 26
ATOM 12708 O O . GLU A 1 8 ? 6.726 -2.333 -0.902 1.00 0.00 8 GLU A O 26
ATOM 12720 N N . VAL A 1 9 ? 8.142 -3.812 -0.051 1.00 0.00 9 VAL A N 26
ATOM 12721 C CA . VAL A 1 9 ? 7.076 -4.556 0.701 1.00 0.00 9 VAL A CA 26
ATOM 12722 C C . VAL A 1 9 ? 6.483 -3.566 1.721 1.00 0.00 9 VAL A C 26
ATOM 12723 O O . VAL A 1 9 ? 5.282 -3.505 1.911 1.00 0.00 9 VAL A O 26
ATOM 12736 N N . PHE A 1 10 ? 7.345 -2.794 2.349 1.00 0.00 10 PHE A N 26
ATOM 12737 C CA . PHE A 1 10 ? 6.943 -1.765 3.357 1.00 0.00 10 PHE A CA 26
ATOM 12738 C C . PHE A 1 10 ? 6.036 -0.757 2.636 1.00 0.00 10 PHE A C 26
ATOM 12739 O O . PHE A 1 10 ? 4.893 -0.592 3.016 1.00 0.00 10 PHE A O 26
ATOM 12756 N N . TRP A 1 11 ? 6.553 -0.113 1.611 1.00 0.00 11 TRP A N 26
ATOM 12757 C CA . TRP A 1 11 ? 5.785 0.895 0.808 1.00 0.00 11 TRP A CA 26
ATOM 12758 C C . TRP A 1 11 ? 4.461 0.297 0.329 1.00 0.00 11 TRP A C 26
ATOM 12759 O O . TRP A 1 11 ? 3.432 0.913 0.504 1.00 0.00 11 TRP A O 26
ATOM 12780 N N . ALA A 1 12 ? 4.489 -0.876 -0.264 1.00 0.00 12 ALA A N 26
ATOM 12781 C CA . ALA A 1 12 ? 3.233 -1.518 -0.761 1.00 0.00 12 ALA A CA 26
ATOM 12782 C C . ALA A 1 12 ? 2.171 -1.608 0.344 1.00 0.00 12 ALA A C 26
ATOM 12783 O O . ALA A 1 12 ? 0.999 -1.511 0.047 1.00 0.00 12 ALA A O 26
ATOM 12790 N N . LYS A 1 13 ? 2.551 -1.775 1.592 1.00 0.00 13 LYS A N 26
ATOM 12791 C CA . LYS A 1 13 ? 1.546 -1.851 2.700 1.00 0.00 13 LYS A CA 26
ATOM 12792 C C . LYS A 1 13 ? 0.879 -0.472 2.842 1.00 0.00 13 LYS A C 26
ATOM 12793 O O . LYS A 1 13 ? -0.319 -0.391 3.030 1.00 0.00 13 LYS A O 26
ATOM 12812 N N . HIS A 1 14 ? 1.650 0.590 2.736 1.00 0.00 14 HIS A N 26
ATOM 12813 C CA . HIS A 1 14 ? 1.103 1.984 2.842 1.00 0.00 14 HIS A CA 26
ATOM 12814 C C . HIS A 1 14 ? 0.342 2.282 1.544 1.00 0.00 14 HIS A C 26
ATOM 12815 O O . HIS A 1 14 ? -0.782 2.745 1.565 1.00 0.00 14 HIS A O 26
ATOM 12829 N N . MET A 1 15 ? 0.980 2.007 0.427 1.00 0.00 15 MET A N 26
ATOM 12830 C CA . MET A 1 15 ? 0.386 2.237 -0.927 1.00 0.00 15 MET A CA 26
ATOM 12831 C C . MET A 1 15 ? -0.923 1.450 -1.081 1.00 0.00 15 MET A C 26
ATOM 12832 O O . MET A 1 15 ? -1.890 1.998 -1.576 1.00 0.00 15 MET A O 26
ATOM 12846 N N . TRP A 1 16 ? -0.977 0.201 -0.662 1.00 0.00 16 TRP A N 26
ATOM 12847 C CA . TRP A 1 16 ? -2.248 -0.579 -0.790 1.00 0.00 16 TRP A CA 26
ATOM 12848 C C . TRP A 1 16 ? -3.285 0.017 0.162 1.00 0.00 16 TRP A C 26
ATOM 12849 O O . TRP A 1 16 ? -4.457 0.001 -0.156 1.00 0.00 16 TRP A O 26
ATOM 12870 N N . ASN A 1 17 ? -2.873 0.549 1.296 1.00 0.00 17 ASN A N 26
ATOM 12871 C CA . ASN A 1 17 ? -3.844 1.164 2.251 1.00 0.00 17 ASN A CA 26
ATOM 12872 C C . ASN A 1 17 ? -4.495 2.363 1.543 1.00 0.00 17 ASN A C 26
ATOM 12873 O O . ASN A 1 17 ? -5.684 2.588 1.681 1.00 0.00 17 ASN A O 26
ATOM 12884 N N . PHE A 1 18 ? -3.717 3.105 0.779 1.00 0.00 18 PHE A N 26
ATOM 12885 C CA . PHE A 1 18 ? -4.246 4.283 0.021 1.00 0.00 18 PHE A CA 26
ATOM 12886 C C . PHE A 1 18 ? -5.311 3.735 -0.945 1.00 0.00 18 PHE A C 26
ATOM 12887 O O . PHE A 1 18 ? -6.388 4.287 -1.068 1.00 0.00 18 PHE A O 26
ATOM 12904 N N . ILE A 1 19 ? -5.001 2.640 -1.609 1.00 0.00 19 ILE A N 26
ATOM 12905 C CA . ILE A 1 19 ? -5.950 1.991 -2.568 1.00 0.00 19 ILE A CA 26
ATOM 12906 C C . ILE A 1 19 ? -7.150 1.445 -1.774 1.00 0.00 19 ILE A C 26
ATOM 12907 O O . ILE A 1 19 ? -8.264 1.527 -2.248 1.00 0.00 19 ILE A O 26
ATOM 12923 N N . SER A 1 20 ? -6.928 0.904 -0.593 1.00 0.00 20 SER A N 26
ATOM 12924 C CA . SER A 1 20 ? -8.030 0.348 0.260 1.00 0.00 20 SER A CA 26
ATOM 12925 C C . SER A 1 20 ? -9.098 1.417 0.529 1.00 0.00 20 SER A C 26
ATOM 12926 O O . SER A 1 20 ? -10.271 1.147 0.361 1.00 0.00 20 SER A O 26
ATOM 12934 N N . GLY A 1 21 ? -8.701 2.608 0.928 1.00 0.00 21 GLY A N 26
ATOM 12935 C CA . GLY A 1 21 ? -9.669 3.717 1.206 1.00 0.00 21 GLY A CA 26
ATOM 12936 C C . GLY A 1 21 ? -10.428 4.048 -0.084 1.00 0.00 21 GLY A C 26
ATOM 12937 O O . GLY A 1 21 ? -11.644 4.131 -0.074 1.00 0.00 21 GLY A O 26
ATOM 12941 N N . ILE A 1 22 ? -9.712 4.217 -1.177 1.00 0.00 22 ILE A N 26
ATOM 12942 C CA . ILE A 1 22 ? -10.355 4.527 -2.497 1.00 0.00 22 ILE A CA 26
ATOM 12943 C C . ILE A 1 22 ? -11.255 3.337 -2.871 1.00 0.00 22 ILE A C 26
ATOM 12944 O O . ILE A 1 22 ? -12.328 3.520 -3.412 1.00 0.00 22 ILE A O 26
ATOM 12960 N N . GLN A 1 23 ? -10.834 2.127 -2.571 1.00 0.00 23 GLN A N 26
ATOM 12961 C CA . GLN A 1 23 ? -11.646 0.911 -2.877 1.00 0.00 23 GLN A CA 26
ATOM 12962 C C . GLN A 1 23 ? -12.503 0.577 -1.642 1.00 0.00 23 GLN A C 26
ATOM 12963 O O . GLN A 1 23 ? -12.602 -0.563 -1.229 1.00 0.00 23 GLN A O 26
ATOM 12977 N N . TYR A 1 24 ? -13.122 1.577 -1.056 1.00 0.00 24 TYR A N 26
ATOM 12978 C CA . TYR A 1 24 ? -13.984 1.388 0.148 1.00 0.00 24 TYR A CA 26
ATOM 12979 C C . TYR A 1 24 ? -15.038 2.501 0.183 1.00 0.00 24 TYR A C 26
ATOM 12980 O O . TYR A 1 24 ? -16.211 2.209 0.245 1.00 0.00 24 TYR A O 26
ATOM 12998 N N . LEU A 1 25 ? -14.637 3.748 0.143 1.00 0.00 25 LEU A N 26
ATOM 12999 C CA . LEU A 1 25 ? -15.616 4.886 0.174 1.00 0.00 25 LEU A CA 26
ATOM 13000 C C . LEU A 1 25 ? -16.638 4.824 -0.971 1.00 0.00 25 LEU A C 26
ATOM 13001 O O . LEU A 1 25 ? -17.733 5.339 -0.822 1.00 0.00 25 LEU A O 26
ATOM 13017 N N . ALA A 1 26 ? -16.309 4.213 -2.087 1.00 0.00 26 ALA A N 26
ATOM 13018 C CA . ALA A 1 26 ? -17.262 4.119 -3.238 1.00 0.00 26 ALA A CA 26
ATOM 13019 C C . ALA A 1 26 ? -18.314 3.016 -3.017 1.00 0.00 26 ALA A C 26
ATOM 13020 O O . ALA A 1 26 ? -18.547 2.175 -3.867 1.00 0.00 26 ALA A O 26
ATOM 13027 N N . GLY A 1 27 ? -18.951 3.030 -1.870 1.00 0.00 27 GLY A N 26
ATOM 13028 C CA . GLY A 1 27 ? -20.001 2.027 -1.522 1.00 0.00 27 GLY A CA 26
ATOM 13029 C C . GLY A 1 27 ? -19.482 0.999 -0.512 1.00 0.00 27 GLY A C 26
ATOM 13030 O O . GLY A 1 27 ? -19.765 -0.172 -0.679 1.00 0.00 27 GLY A O 26
ATOM 13034 N N . LEU A 1 28 ? -18.745 1.410 0.504 1.00 0.00 28 LEU A N 26
ATOM 13035 C CA . LEU A 1 28 ? -18.196 0.467 1.539 1.00 0.00 28 LEU A CA 26
ATOM 13036 C C . LEU A 1 28 ? -17.549 -0.773 0.888 1.00 0.00 28 LEU A C 26
ATOM 13037 O O . LEU A 1 28 ? -17.793 -1.895 1.295 1.00 0.00 28 LEU A O 26
ATOM 13053 N N . SER A 1 29 ? -16.731 -0.573 -0.123 1.00 0.00 29 SER A N 26
ATOM 13054 C CA . SER A 1 29 ? -16.058 -1.715 -0.827 1.00 0.00 29 SER A CA 26
ATOM 13055 C C . SER A 1 29 ? -14.828 -2.242 -0.066 1.00 0.00 29 SER A C 26
ATOM 13056 O O . SER A 1 29 ? -14.476 -1.744 0.988 1.00 0.00 29 SER A O 26
ATOM 13064 N N . THR A 1 30 ? -14.186 -3.251 -0.609 1.00 0.00 30 THR A N 26
ATOM 13065 C CA . THR A 1 30 ? -12.973 -3.869 0.023 1.00 0.00 30 THR A CA 26
ATOM 13066 C C . THR A 1 30 ? -11.912 -4.241 -1.027 1.00 0.00 30 THR A C 26
ATOM 13067 O O . THR A 1 30 ? -10.743 -4.228 -0.676 1.00 0.00 30 THR A O 26
ATOM 13079 N N . GLN A 1 1 ? 22.925 3.162 3.804 1.00 0.00 1 GLN A N 27
ATOM 13080 C CA . GLN A 1 1 ? 21.840 4.176 4.006 1.00 0.00 1 GLN A CA 27
ATOM 13081 C C . GLN A 1 1 ? 21.042 4.421 2.715 1.00 0.00 1 GLN A C 27
ATOM 13082 O O . GLN A 1 1 ? 20.728 5.550 2.383 1.00 0.00 1 GLN A O 27
ATOM 13098 N N . THR A 1 2 ? 20.703 3.379 1.993 1.00 0.00 2 THR A N 27
ATOM 13099 C CA . THR A 1 2 ? 19.920 3.565 0.736 1.00 0.00 2 THR A CA 27
ATOM 13100 C C . THR A 1 2 ? 18.431 3.636 1.067 1.00 0.00 2 THR A C 27
ATOM 13101 O O . THR A 1 2 ? 17.922 2.830 1.818 1.00 0.00 2 THR A O 27
ATOM 13112 N N . ASN A 1 3 ? 17.748 4.594 0.501 1.00 0.00 3 ASN A N 27
ATOM 13113 C CA . ASN A 1 3 ? 16.278 4.750 0.749 1.00 0.00 3 ASN A CA 27
ATOM 13114 C C . ASN A 1 3 ? 15.478 3.776 -0.128 1.00 0.00 3 ASN A C 27
ATOM 13115 O O . ASN A 1 3 ? 14.293 3.627 0.084 1.00 0.00 3 ASN A O 27
ATOM 13126 N N . TRP A 1 4 ? 16.096 3.120 -1.087 1.00 0.00 4 TRP A N 27
ATOM 13127 C CA . TRP A 1 4 ? 15.378 2.149 -1.976 1.00 0.00 4 TRP A CA 27
ATOM 13128 C C . TRP A 1 4 ? 14.677 1.117 -1.094 1.00 0.00 4 TRP A C 27
ATOM 13129 O O . TRP A 1 4 ? 13.487 0.926 -1.230 1.00 0.00 4 TRP A O 27
ATOM 13150 N N . GLN A 1 5 ? 15.412 0.490 -0.205 1.00 0.00 5 GLN A N 27
ATOM 13151 C CA . GLN A 1 5 ? 14.827 -0.528 0.727 1.00 0.00 5 GLN A CA 27
ATOM 13152 C C . GLN A 1 5 ? 13.602 0.078 1.438 1.00 0.00 5 GLN A C 27
ATOM 13153 O O . GLN A 1 5 ? 12.556 -0.542 1.522 1.00 0.00 5 GLN A O 27
ATOM 13167 N N . LYS A 1 6 ? 13.746 1.291 1.923 1.00 0.00 6 LYS A N 27
ATOM 13168 C CA . LYS A 1 6 ? 12.643 2.020 2.626 1.00 0.00 6 LYS A CA 27
ATOM 13169 C C . LYS A 1 6 ? 11.506 2.318 1.638 1.00 0.00 6 LYS A C 27
ATOM 13170 O O . LYS A 1 6 ? 10.350 2.216 2.002 1.00 0.00 6 LYS A O 27
ATOM 13189 N N . LEU A 1 7 ? 11.824 2.672 0.409 1.00 0.00 7 LEU A N 27
ATOM 13190 C CA . LEU A 1 7 ? 10.780 2.973 -0.619 1.00 0.00 7 LEU A CA 27
ATOM 13191 C C . LEU A 1 7 ? 10.040 1.683 -0.984 1.00 0.00 7 LEU A C 27
ATOM 13192 O O . LEU A 1 7 ? 8.843 1.733 -1.147 1.00 0.00 7 LEU A O 27
ATOM 13208 N N . GLU A 1 8 ? 10.718 0.563 -1.108 1.00 0.00 8 GLU A N 27
ATOM 13209 C CA . GLU A 1 8 ? 10.035 -0.725 -1.459 1.00 0.00 8 GLU A CA 27
ATOM 13210 C C . GLU A 1 8 ? 9.023 -1.066 -0.356 1.00 0.00 8 GLU A C 27
ATOM 13211 O O . GLU A 1 8 ? 7.903 -1.436 -0.653 1.00 0.00 8 GLU A O 27
ATOM 13223 N N . VAL A 1 9 ? 9.404 -0.926 0.897 1.00 0.00 9 VAL A N 27
ATOM 13224 C CA . VAL A 1 9 ? 8.473 -1.216 2.038 1.00 0.00 9 VAL A CA 27
ATOM 13225 C C . VAL A 1 9 ? 7.344 -0.171 1.957 1.00 0.00 9 VAL A C 27
ATOM 13226 O O . VAL A 1 9 ? 6.179 -0.500 2.082 1.00 0.00 9 VAL A O 27
ATOM 13239 N N . PHE A 1 10 ? 7.711 1.074 1.733 1.00 0.00 10 PHE A N 27
ATOM 13240 C CA . PHE A 1 10 ? 6.732 2.203 1.611 1.00 0.00 10 PHE A CA 27
ATOM 13241 C C . PHE A 1 10 ? 5.780 1.903 0.439 1.00 0.00 10 PHE A C 27
ATOM 13242 O O . PHE A 1 10 ? 4.577 2.027 0.572 1.00 0.00 10 PHE A O 27
ATOM 13259 N N . TRP A 1 11 ? 6.331 1.514 -0.688 1.00 0.00 11 TRP A N 27
ATOM 13260 C CA . TRP A 1 11 ? 5.539 1.185 -1.913 1.00 0.00 11 TRP A CA 27
ATOM 13261 C C . TRP A 1 11 ? 4.558 0.047 -1.635 1.00 0.00 11 TRP A C 27
ATOM 13262 O O . TRP A 1 11 ? 3.418 0.126 -2.051 1.00 0.00 11 TRP A O 27
ATOM 13283 N N . ALA A 1 12 ? 4.990 -0.988 -0.947 1.00 0.00 12 ALA A N 27
ATOM 13284 C CA . ALA A 1 12 ? 4.076 -2.131 -0.641 1.00 0.00 12 ALA A CA 27
ATOM 13285 C C . ALA A 1 12 ? 2.909 -1.618 0.215 1.00 0.00 12 ALA A C 27
ATOM 13286 O O . ALA A 1 12 ? 1.776 -1.997 -0.013 1.00 0.00 12 ALA A O 27
ATOM 13293 N N . LYS A 1 13 ? 3.186 -0.758 1.173 1.00 0.00 13 LYS A N 27
ATOM 13294 C CA . LYS A 1 13 ? 2.115 -0.186 2.050 1.00 0.00 13 LYS A CA 27
ATOM 13295 C C . LYS A 1 13 ? 1.155 0.607 1.152 1.00 0.00 13 LYS A C 27
ATOM 13296 O O . LYS A 1 13 ? -0.045 0.475 1.274 1.00 0.00 13 LYS A O 27
ATOM 13315 N N . HIS A 1 14 ? 1.696 1.408 0.260 1.00 0.00 14 HIS A N 27
ATOM 13316 C CA . HIS A 1 14 ? 0.876 2.228 -0.687 1.00 0.00 14 HIS A CA 27
ATOM 13317 C C . HIS A 1 14 ? 0.050 1.279 -1.574 1.00 0.00 14 HIS A C 27
ATOM 13318 O O . HIS A 1 14 ? -1.144 1.458 -1.723 1.00 0.00 14 HIS A O 27
ATOM 13332 N N . MET A 1 15 ? 0.683 0.279 -2.147 1.00 0.00 15 MET A N 27
ATOM 13333 C CA . MET A 1 15 ? -0.027 -0.707 -3.025 1.00 0.00 15 MET A CA 27
ATOM 13334 C C . MET A 1 15 ? -1.087 -1.460 -2.209 1.00 0.00 15 MET A C 27
ATOM 13335 O O . MET A 1 15 ? -2.217 -1.582 -2.647 1.00 0.00 15 MET A O 27
ATOM 13349 N N . TRP A 1 16 ? -0.741 -1.952 -1.039 1.00 0.00 16 TRP A N 27
ATOM 13350 C CA . TRP A 1 16 ? -1.739 -2.686 -0.201 1.00 0.00 16 TRP A CA 27
ATOM 13351 C C . TRP A 1 16 ? -2.807 -1.705 0.285 1.00 0.00 16 TRP A C 27
ATOM 13352 O O . TRP A 1 16 ? -3.954 -2.086 0.400 1.00 0.00 16 TRP A O 27
ATOM 13373 N N . ASN A 1 17 ? -2.454 -0.466 0.553 1.00 0.00 17 ASN A N 27
ATOM 13374 C CA . ASN A 1 17 ? -3.468 0.529 1.013 1.00 0.00 17 ASN A CA 27
ATOM 13375 C C . ASN A 1 17 ? -4.489 0.723 -0.116 1.00 0.00 17 ASN A C 27
ATOM 13376 O O . ASN A 1 17 ? -5.657 0.919 0.152 1.00 0.00 17 ASN A O 27
ATOM 13387 N N . PHE A 1 18 ? -4.052 0.651 -1.357 1.00 0.00 18 PHE A N 27
ATOM 13388 C CA . PHE A 1 18 ? -4.967 0.802 -2.531 1.00 0.00 18 PHE A CA 27
ATOM 13389 C C . PHE A 1 18 ? -5.939 -0.391 -2.481 1.00 0.00 18 PHE A C 27
ATOM 13390 O O . PHE A 1 18 ? -7.126 -0.242 -2.699 1.00 0.00 18 PHE A O 27
ATOM 13407 N N . ILE A 1 19 ? -5.415 -1.560 -2.177 1.00 0.00 19 ILE A N 27
ATOM 13408 C CA . ILE A 1 19 ? -6.231 -2.810 -2.073 1.00 0.00 19 ILE A CA 27
ATOM 13409 C C . ILE A 1 19 ? -7.140 -2.678 -0.841 1.00 0.00 19 ILE A C 27
ATOM 13410 O O . ILE A 1 19 ? -8.319 -2.960 -0.933 1.00 0.00 19 ILE A O 27
ATOM 13426 N N . SER A 1 20 ? -6.603 -2.246 0.281 1.00 0.00 20 SER A N 27
ATOM 13427 C CA . SER A 1 20 ? -7.408 -2.073 1.533 1.00 0.00 20 SER A CA 27
ATOM 13428 C C . SER A 1 20 ? -8.489 -1.006 1.313 1.00 0.00 20 SER A C 27
ATOM 13429 O O . SER A 1 20 ? -9.607 -1.174 1.762 1.00 0.00 20 SER A O 27
ATOM 13437 N N . GLY A 1 21 ? -8.165 0.069 0.629 1.00 0.00 21 GLY A N 27
ATOM 13438 C CA . GLY A 1 21 ? -9.148 1.160 0.354 1.00 0.00 21 GLY A CA 27
ATOM 13439 C C . GLY A 1 21 ? -10.322 0.582 -0.444 1.00 0.00 21 GLY A C 27
ATOM 13440 O O . GLY A 1 21 ? -11.461 0.768 -0.061 1.00 0.00 21 GLY A O 27
ATOM 13444 N N . ILE A 1 22 ? -10.043 -0.116 -1.526 1.00 0.00 22 ILE A N 27
ATOM 13445 C CA . ILE A 1 22 ? -11.127 -0.728 -2.363 1.00 0.00 22 ILE A CA 27
ATOM 13446 C C . IL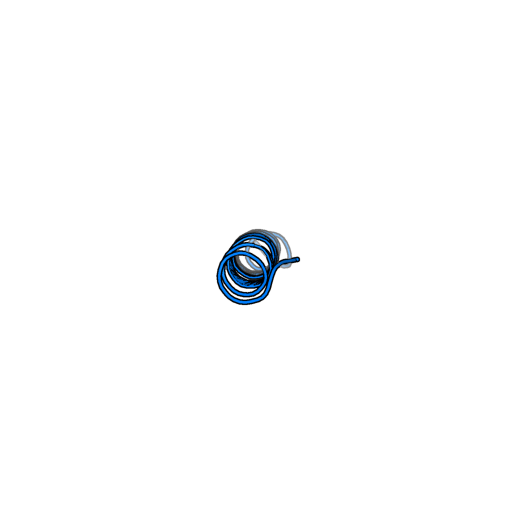E A 1 22 ? -11.841 -1.818 -1.546 1.00 0.00 22 ILE A C 27
ATOM 13447 O O . ILE A 1 22 ? -13.054 -1.911 -1.601 1.00 0.00 22 ILE A O 27
ATOM 13463 N N . GLN A 1 23 ? -11.113 -2.624 -0.797 1.00 0.00 23 GLN A N 27
ATOM 13464 C CA . GLN A 1 23 ? -11.741 -3.706 0.033 1.00 0.00 23 GLN A CA 27
ATOM 13465 C C . GLN A 1 23 ? -12.830 -3.115 0.939 1.00 0.00 23 GLN A C 27
ATOM 13466 O O . GLN A 1 23 ? -13.880 -3.703 1.106 1.00 0.00 23 GLN A O 27
ATOM 13480 N N . TYR A 1 24 ? -12.571 -1.962 1.500 1.00 0.00 24 TYR A N 27
ATOM 13481 C CA . TYR A 1 24 ? -13.548 -1.267 2.398 1.00 0.00 24 TYR A CA 27
ATOM 13482 C C . TYR A 1 24 ? -14.619 -0.572 1.548 1.00 0.00 24 TYR A C 27
ATOM 13483 O O . TYR A 1 24 ? -15.795 -0.692 1.832 1.00 0.00 24 TYR A O 27
ATOM 13501 N N . LEU A 1 25 ? -14.218 0.145 0.523 1.00 0.00 25 LEU A N 27
ATOM 13502 C CA . LEU A 1 25 ? -15.194 0.863 -0.361 1.00 0.00 25 LEU A CA 27
ATOM 13503 C C . LEU A 1 25 ? -16.178 -0.070 -1.081 1.00 0.00 25 LEU A C 27
ATOM 13504 O O . LEU A 1 25 ? -17.183 0.404 -1.575 1.00 0.00 25 LEU A O 27
ATOM 13520 N N . ALA A 1 26 ? -15.928 -1.356 -1.151 1.00 0.00 26 ALA A N 27
ATOM 13521 C CA . ALA A 1 26 ? -16.862 -2.304 -1.841 1.00 0.00 26 ALA A CA 27
ATOM 13522 C C . ALA A 1 26 ? -18.065 -2.667 -0.948 1.00 0.00 26 ALA A C 27
ATOM 13523 O O . ALA A 1 26 ? -18.433 -3.821 -0.820 1.00 0.00 26 ALA A O 27
ATOM 13530 N N . GLY A 1 27 ? -18.676 -1.680 -0.336 1.00 0.00 27 GLY A N 27
ATOM 13531 C CA . GLY A 1 27 ? -19.858 -1.885 0.556 1.00 0.00 27 GLY A CA 27
ATOM 13532 C C . GLY A 1 27 ? -19.469 -1.674 2.022 1.00 0.00 27 GLY A C 27
ATOM 13533 O O . GLY A 1 27 ? -19.933 -2.414 2.868 1.00 0.00 27 GLY A O 27
ATOM 13537 N N . LEU A 1 28 ? -18.637 -0.695 2.321 1.00 0.00 28 LEU A N 27
ATOM 13538 C CA . LEU A 1 28 ? -18.191 -0.410 3.726 1.00 0.00 28 LEU A CA 27
ATOM 13539 C C . LEU A 1 28 ? -17.701 -1.689 4.432 1.00 0.00 28 LEU A C 27
ATOM 13540 O O . LEU A 1 28 ? -18.030 -1.944 5.578 1.00 0.00 28 LEU A O 27
ATOM 13556 N N . SER A 1 29 ? -16.914 -2.492 3.748 1.00 0.00 29 SER A N 27
ATOM 13557 C CA . SER A 1 29 ? -16.379 -3.763 4.338 1.00 0.00 29 SER A CA 27
ATOM 13558 C C . SER A 1 29 ? -15.030 -3.506 5.032 1.00 0.00 29 SER A C 27
ATOM 13559 O O . SER A 1 29 ? -14.754 -2.390 5.431 1.00 0.00 29 SER A O 27
ATOM 13567 N N . THR A 1 30 ? -14.195 -4.507 5.187 1.00 0.00 30 THR A N 27
ATOM 13568 C CA . THR A 1 30 ? -12.871 -4.312 5.856 1.00 0.00 30 THR A CA 27
ATOM 13569 C C . THR A 1 30 ? -11.777 -5.074 5.096 1.00 0.00 30 THR A C 27
ATOM 13570 O O . THR A 1 30 ? -11.898 -6.278 4.922 1.00 0.00 30 THR A O 27
ATOM 13582 N N . GLN A 1 1 ? 23.453 0.510 0.090 1.00 0.00 1 GLN A N 28
ATOM 13583 C CA . GLN A 1 1 ? 22.084 0.717 0.660 1.00 0.00 1 GLN A CA 28
ATOM 13584 C C . GLN A 1 1 ? 21.660 2.188 0.552 1.00 0.00 1 GLN A C 28
ATOM 13585 O O . GLN A 1 1 ? 22.450 3.087 0.773 1.00 0.00 1 GLN A O 28
ATOM 13601 N N . THR A 1 2 ? 20.414 2.410 0.206 1.00 0.00 2 THR A N 28
ATOM 13602 C CA . THR A 1 2 ? 19.851 3.789 0.052 1.00 0.00 2 THR A CA 28
ATOM 13603 C C . THR A 1 2 ? 18.312 3.709 0.009 1.00 0.00 2 THR A C 28
ATOM 13604 O O . THR A 1 2 ? 17.708 3.229 0.953 1.00 0.00 2 THR A O 28
ATOM 13615 N N . ASN A 1 3 ? 17.681 4.159 -1.049 1.00 0.00 3 ASN A N 28
ATOM 13616 C CA . ASN A 1 3 ? 16.183 4.114 -1.170 1.00 0.00 3 ASN A CA 28
ATOM 13617 C C . ASN A 1 3 ? 15.618 2.687 -1.104 1.00 0.00 3 ASN A C 28
ATOM 13618 O O . ASN A 1 3 ? 14.441 2.526 -0.841 1.00 0.00 3 ASN A O 28
ATOM 13629 N N . TRP A 1 4 ? 16.431 1.679 -1.326 1.00 0.00 4 TRP A N 28
ATOM 13630 C CA . TRP A 1 4 ? 15.964 0.253 -1.269 1.00 0.00 4 TRP A CA 28
ATOM 13631 C C . TRP A 1 4 ? 15.395 -0.028 0.127 1.00 0.00 4 TRP A C 28
ATOM 13632 O O . TRP A 1 4 ? 14.361 -0.657 0.248 1.00 0.00 4 TRP A O 28
ATOM 13653 N N . GLN A 1 5 ? 16.057 0.449 1.160 1.00 0.00 5 GLN A N 28
ATOM 13654 C CA . GLN A 1 5 ? 15.570 0.246 2.564 1.00 0.00 5 GLN A CA 28
ATOM 13655 C C . GLN A 1 5 ? 14.167 0.868 2.663 1.00 0.00 5 GLN A C 28
ATOM 13656 O O . GLN A 1 5 ? 13.261 0.279 3.222 1.00 0.00 5 GLN A O 28
ATOM 13670 N N . LYS A 1 6 ? 14.000 2.047 2.103 1.00 0.00 6 LYS A N 28
ATOM 13671 C CA . LYS A 1 6 ? 12.676 2.747 2.116 1.00 0.00 6 LYS A CA 28
ATOM 13672 C C . LYS A 1 6 ? 11.704 2.056 1.139 1.00 0.00 6 LYS A C 28
ATOM 13673 O O . LYS A 1 6 ? 10.508 2.161 1.324 1.00 0.00 6 LYS A O 28
ATOM 13692 N N . LEU A 1 7 ? 12.198 1.374 0.123 1.00 0.00 7 LEU A N 28
ATOM 13693 C CA . LEU A 1 7 ? 11.346 0.667 -0.891 1.00 0.00 7 LEU A CA 28
ATOM 13694 C C . LEU A 1 7 ? 10.436 -0.383 -0.242 1.00 0.00 7 LEU A C 28
ATOM 13695 O O . LEU A 1 7 ? 9.305 -0.510 -0.665 1.00 0.00 7 LEU A O 28
ATOM 13711 N N . GLU A 1 8 ? 10.893 -1.117 0.748 1.00 0.00 8 GLU A N 28
ATOM 13712 C CA . GLU A 1 8 ? 10.017 -2.148 1.399 1.00 0.00 8 GLU A CA 28
ATOM 13713 C C . GLU A 1 8 ? 8.820 -1.450 2.064 1.00 0.00 8 GLU A C 28
ATOM 13714 O O . GLU A 1 8 ? 7.683 -1.846 1.864 1.00 0.00 8 GLU A O 28
ATOM 13726 N N . VAL A 1 9 ? 9.075 -0.414 2.832 1.00 0.00 9 VAL A N 28
ATOM 13727 C CA . VAL A 1 9 ? 7.974 0.343 3.511 1.00 0.00 9 VAL A CA 28
ATOM 13728 C C . VAL A 1 9 ? 7.149 1.035 2.413 1.00 0.00 9 VAL A C 28
ATOM 13729 O O . VAL A 1 9 ? 5.934 1.042 2.470 1.00 0.00 9 VAL A O 28
ATOM 13742 N N . PHE A 1 10 ? 7.811 1.598 1.425 1.00 0.00 10 PHE A N 28
ATOM 13743 C CA . PHE A 1 10 ? 7.129 2.296 0.288 1.00 0.00 10 PHE A CA 28
ATOM 13744 C C . PHE A 1 10 ? 6.196 1.315 -0.438 1.00 0.00 10 PHE A C 28
ATOM 13745 O O . PHE A 1 10 ? 5.054 1.644 -0.709 1.00 0.00 10 PHE A O 28
ATOM 13762 N N . TRP A 1 11 ? 6.684 0.133 -0.744 1.00 0.00 11 TRP A N 28
ATOM 13763 C CA . TRP A 1 11 ? 5.857 -0.892 -1.451 1.00 0.00 11 TRP A CA 28
ATOM 13764 C C . TRP A 1 11 ? 4.603 -1.214 -0.639 1.00 0.00 11 TRP A C 28
ATOM 13765 O O . TRP A 1 11 ? 3.522 -1.265 -1.192 1.00 0.00 11 TRP A O 28
ATOM 13786 N N . ALA A 1 12 ? 4.752 -1.425 0.649 1.00 0.00 12 ALA A N 28
ATOM 13787 C CA . ALA A 1 12 ? 3.576 -1.746 1.513 1.00 0.00 12 ALA A CA 28
ATOM 13788 C C . ALA A 1 12 ? 2.571 -0.585 1.543 1.00 0.00 12 ALA A C 28
ATOM 13789 O O . ALA A 1 12 ? 1.392 -0.828 1.695 1.00 0.00 12 ALA A O 28
ATOM 13796 N N . LYS A 1 13 ? 3.008 0.648 1.397 1.00 0.00 13 LYS A N 28
ATOM 13797 C CA . LYS A 1 13 ? 2.058 1.807 1.412 1.00 0.00 13 LYS A CA 28
ATOM 13798 C C . LYS A 1 13 ? 1.164 1.698 0.168 1.00 0.00 13 LYS A C 28
ATOM 13799 O O . LYS A 1 13 ? -0.048 1.746 0.281 1.00 0.00 13 LYS A O 28
ATOM 13818 N N . HIS A 1 14 ? 1.758 1.537 -0.996 1.00 0.00 14 HIS A N 28
ATOM 13819 C CA . HIS A 1 14 ? 0.971 1.403 -2.264 1.00 0.00 14 HIS A CA 28
ATOM 13820 C C . HIS A 1 14 ? 0.169 0.093 -2.188 1.00 0.00 14 HIS A C 28
ATOM 13821 O O . HIS A 1 14 ? -0.973 0.048 -2.602 1.00 0.00 14 HIS A O 28
ATOM 13835 N N . MET A 1 15 ? 0.759 -0.957 -1.654 1.00 0.00 15 MET A N 28
ATOM 13836 C CA . MET A 1 15 ? 0.065 -2.279 -1.521 1.00 0.00 15 MET A CA 28
ATOM 13837 C C . MET A 1 15 ? -1.127 -2.119 -0.568 1.00 0.00 15 MET A C 28
ATOM 13838 O O . MET A 1 15 ? -2.229 -2.503 -0.910 1.00 0.00 15 MET A O 28
ATOM 13852 N N . TRP A 1 16 ? -0.924 -1.550 0.601 1.00 0.00 16 TRP A N 28
ATOM 13853 C CA . TRP A 1 16 ? -2.058 -1.355 1.559 1.00 0.00 16 TRP A CA 28
ATOM 13854 C C . TRP A 1 16 ? -3.077 -0.399 0.931 1.00 0.00 16 TRP A C 28
ATOM 13855 O O . TRP A 1 16 ? -4.257 -0.520 1.197 1.00 0.00 16 TRP A O 28
ATOM 13876 N N . ASN A 1 17 ? -2.640 0.523 0.097 1.00 0.00 17 ASN A N 28
ATOM 13877 C CA . ASN A 1 17 ? -3.582 1.473 -0.570 1.00 0.00 17 ASN A CA 28
ATOM 13878 C C . ASN A 1 17 ? -4.490 0.647 -1.495 1.00 0.00 17 ASN A C 28
ATOM 13879 O O . ASN A 1 17 ? -5.660 0.949 -1.618 1.00 0.00 17 ASN A O 28
ATOM 13890 N N . PHE A 1 18 ? -3.961 -0.387 -2.120 1.00 0.00 18 PHE A N 28
ATOM 13891 C CA . PHE A 1 18 ? -4.765 -1.269 -3.026 1.00 0.00 18 PHE A CA 28
ATOM 13892 C C . PHE A 1 18 ? -5.862 -1.923 -2.167 1.00 0.00 18 PHE A C 28
ATOM 13893 O O . PHE A 1 18 ? -7.003 -2.025 -2.579 1.00 0.00 18 PHE A O 28
ATOM 13910 N N . ILE A 1 19 ? -5.500 -2.345 -0.974 1.00 0.00 19 ILE A N 28
ATOM 13911 C CA . ILE A 1 19 ? -6.471 -2.983 -0.031 1.00 0.00 19 ILE A CA 28
ATOM 13912 C C . ILE A 1 19 ? -7.439 -1.884 0.437 1.00 0.00 19 ILE A C 28
ATOM 13913 O O . ILE A 1 19 ? -8.632 -2.111 0.487 1.00 0.00 19 ILE A O 28
ATOM 13929 N N . SER A 1 20 ? -6.930 -0.712 0.762 1.00 0.00 20 SER A N 28
ATOM 13930 C CA . SER A 1 20 ? -7.795 0.425 1.219 1.00 0.00 20 SER A CA 28
ATOM 13931 C C . SER A 1 20 ? -8.770 0.807 0.097 1.00 0.00 20 SER A C 28
ATOM 13932 O O . SER A 1 20 ? -9.924 1.083 0.367 1.00 0.00 20 SER A O 28
ATOM 13940 N N . GLY A 1 21 ? -8.319 0.814 -1.140 1.00 0.00 21 GLY A N 28
ATOM 13941 C CA . GLY A 1 21 ? -9.198 1.163 -2.298 1.00 0.00 21 GLY A CA 28
ATOM 13942 C C . GLY A 1 21 ? -10.348 0.153 -2.370 1.00 0.00 21 GLY A C 28
ATOM 13943 O O . GLY A 1 21 ? -11.495 0.548 -2.455 1.00 0.00 21 GLY A O 28
ATOM 13947 N N . ILE A 1 22 ? -10.044 -1.128 -2.325 1.00 0.00 22 ILE A N 28
ATOM 13948 C CA . ILE A 1 22 ? -11.101 -2.194 -2.378 1.00 0.00 22 ILE A CA 28
ATOM 13949 C C . ILE A 1 22 ? -12.034 -2.052 -1.163 1.00 0.00 22 ILE A C 28
ATOM 13950 O O . ILE A 1 22 ? -13.229 -2.237 -1.296 1.00 0.00 22 ILE A O 28
ATOM 13966 N N . GLN A 1 23 ? -11.502 -1.723 -0.003 1.00 0.00 23 GLN A N 28
ATOM 13967 C CA . GLN A 1 23 ? -12.335 -1.552 1.235 1.00 0.00 23 GLN A CA 28
ATOM 13968 C C . GLN A 1 23 ? -13.389 -0.448 1.048 1.00 0.00 23 GLN A C 28
ATOM 13969 O O . GLN A 1 23 ? -14.432 -0.475 1.674 1.00 0.00 23 GLN A O 28
ATOM 13983 N N . TYR A 1 24 ? -13.113 0.502 0.191 1.00 0.00 24 TYR A N 28
ATOM 13984 C CA . TYR A 1 24 ? -14.057 1.625 -0.086 1.00 0.00 24 TYR A CA 28
ATOM 13985 C C . TYR A 1 24 ? -14.919 1.257 -1.304 1.00 0.00 24 TYR A C 28
ATOM 13986 O O . TYR A 1 24 ? -16.124 1.410 -1.272 1.00 0.00 24 TYR A O 28
ATOM 14004 N N . LEU A 1 25 ? -14.299 0.780 -2.359 1.00 0.00 25 LEU A N 28
ATOM 14005 C CA . LEU A 1 25 ? -15.042 0.392 -3.601 1.00 0.00 25 LEU A CA 28
ATOM 14006 C C . LEU A 1 25 ? -15.983 -0.801 -3.391 1.00 0.00 25 LEU A C 28
ATOM 14007 O O . LEU A 1 25 ? -16.937 -0.913 -4.138 1.00 0.00 25 LEU A O 28
ATOM 14023 N N . ALA A 1 26 ? -15.739 -1.658 -2.421 1.00 0.00 26 ALA A N 28
ATOM 14024 C CA . ALA A 1 26 ? -16.626 -2.846 -2.154 1.00 0.00 26 ALA A CA 28
ATOM 14025 C C . ALA A 1 26 ? -18.112 -2.447 -2.207 1.00 0.00 26 ALA A C 28
ATOM 14026 O O . ALA A 1 26 ? -18.948 -3.174 -2.710 1.00 0.00 26 ALA A O 28
ATOM 14033 N N . GLY A 1 27 ? -18.401 -1.282 -1.685 1.00 0.00 27 GLY A N 28
ATOM 14034 C CA . GLY A 1 27 ? -19.781 -0.713 -1.646 1.00 0.00 27 GLY A CA 28
ATOM 14035 C C . GLY A 1 27 ? -19.772 0.424 -0.623 1.00 0.00 27 GLY A C 28
ATOM 14036 O O . GLY A 1 27 ? -20.627 0.459 0.242 1.00 0.00 27 GLY A O 28
ATOM 14040 N N . LEU A 1 28 ? -18.812 1.326 -0.722 1.00 0.00 28 LEU A N 28
ATOM 14041 C CA . LEU A 1 28 ? -18.685 2.479 0.227 1.00 0.00 28 LEU A CA 28
ATOM 14042 C C . LEU A 1 28 ? -18.586 1.973 1.680 1.00 0.00 28 LEU A C 28
ATOM 14043 O O . LEU A 1 28 ? -19.188 2.542 2.574 1.00 0.00 28 LEU A O 28
ATOM 14059 N N . SER A 1 29 ? -17.838 0.914 1.921 1.00 0.00 29 SER A N 28
ATOM 14060 C CA . SER A 1 29 ? -17.700 0.364 3.312 1.00 0.00 29 SER A CA 28
ATOM 14061 C C . SER A 1 29 ? -16.706 1.190 4.143 1.00 0.00 29 SER A C 28
ATOM 14062 O O . SER A 1 29 ? -17.045 1.656 5.217 1.00 0.00 29 SER A O 28
ATOM 14070 N N . THR A 1 30 ? -15.499 1.371 3.662 1.00 0.00 30 THR A N 28
ATOM 14071 C CA . THR A 1 30 ? -14.471 2.164 4.405 1.00 0.00 30 THR A CA 28
ATOM 14072 C C . THR A 1 30 ? -13.606 2.921 3.387 1.00 0.00 30 THR A C 28
ATOM 14073 O O . THR A 1 30 ? -12.713 2.326 2.803 1.00 0.00 30 THR A O 28
ATOM 14085 N N . GLN A 1 1 ? -23.433 2.327 1.297 1.00 0.00 1 GLN A N 29
ATOM 14086 C CA . GLN A 1 1 ? -22.000 2.104 0.929 1.00 0.00 1 GLN A CA 29
ATOM 14087 C C . GLN A 1 1 ? -21.835 0.808 0.122 1.00 0.00 1 GLN A C 29
ATOM 14088 O O . GLN A 1 1 ? -22.721 -0.026 0.077 1.00 0.00 1 GLN A O 29
ATOM 14104 N N . THR A 1 2 ? -20.696 0.662 -0.511 1.00 0.00 2 THR A N 29
ATOM 14105 C CA . THR A 1 2 ? -20.386 -0.543 -1.343 1.00 0.00 2 THR A CA 29
ATOM 14106 C C . THR A 1 2 ? -18.893 -0.886 -1.199 1.00 0.00 2 THR A C 29
ATOM 14107 O O . THR A 1 2 ? -18.452 -1.231 -0.118 1.00 0.00 2 THR A O 29
ATOM 14118 N N . ASN A 1 3 ? -18.117 -0.792 -2.249 1.00 0.00 3 ASN A N 29
ATOM 14119 C CA . ASN A 1 3 ? -16.652 -1.108 -2.170 1.00 0.00 3 ASN A CA 29
ATOM 14120 C C . ASN A 1 3 ? -15.864 -0.062 -1.371 1.00 0.00 3 ASN A C 29
ATOM 14121 O O . ASN A 1 3 ? -14.719 -0.307 -1.050 1.00 0.00 3 ASN A O 29
ATOM 14132 N N . TRP A 1 4 ? -16.453 1.067 -1.045 1.00 0.00 4 TRP A N 29
ATOM 14133 C CA . TRP A 1 4 ? -15.745 2.125 -0.255 1.00 0.00 4 TRP A CA 29
ATOM 14134 C C . TRP A 1 4 ? -15.409 1.556 1.130 1.00 0.00 4 TRP A C 29
ATOM 14135 O O . TRP A 1 4 ? -14.306 1.746 1.608 1.00 0.00 4 TRP A O 29
ATOM 14156 N N . GLN A 1 5 ? -16.338 0.860 1.752 1.00 0.00 5 GLN A N 29
ATOM 14157 C CA . GLN A 1 5 ? -16.090 0.253 3.101 1.00 0.00 5 GLN A CA 29
ATOM 14158 C C . GLN A 1 5 ? -14.866 -0.673 3.003 1.00 0.00 5 GLN A C 29
ATOM 14159 O O . GLN A 1 5 ? -14.013 -0.654 3.871 1.00 0.00 5 GLN A O 29
ATOM 14173 N N . LYS A 1 6 ? -14.775 -1.463 1.954 1.00 0.00 6 LYS A N 29
ATOM 14174 C CA . LYS A 1 6 ? -13.607 -2.385 1.777 1.00 0.00 6 LYS A CA 29
ATOM 14175 C C . LYS A 1 6 ? -12.408 -1.633 1.170 1.00 0.00 6 LYS A C 29
ATOM 14176 O O . LYS A 1 6 ? -11.287 -2.086 1.315 1.00 0.00 6 LYS A O 29
ATOM 14195 N N . LEU A 1 7 ? -12.628 -0.516 0.506 1.00 0.00 7 LEU A N 29
ATOM 14196 C CA . LEU A 1 7 ? -11.527 0.285 -0.118 1.00 0.00 7 LEU A CA 29
ATOM 14197 C C . LEU A 1 7 ? -10.526 0.733 0.951 1.00 0.00 7 LEU A C 29
ATOM 14198 O O . LEU A 1 7 ? -9.354 0.696 0.669 1.00 0.00 7 LEU A O 29
ATOM 14214 N N . GLU A 1 8 ? -10.939 1.139 2.132 1.00 0.00 8 GLU A N 29
ATOM 14215 C CA . GLU A 1 8 ? -9.951 1.574 3.178 1.00 0.00 8 GLU A CA 29
ATOM 14216 C C . GLU A 1 8 ? -8.962 0.432 3.464 1.00 0.00 8 GLU A C 29
ATOM 14217 O O . GLU A 1 8 ? -7.761 0.628 3.382 1.00 0.00 8 GLU A O 29
ATOM 14229 N N . VAL A 1 9 ? -9.461 -0.744 3.780 1.00 0.00 9 VAL A N 29
ATOM 14230 C CA . VAL A 1 9 ? -8.580 -1.925 4.062 1.00 0.00 9 VAL A CA 29
ATOM 14231 C C . VAL A 1 9 ? -7.758 -2.218 2.794 1.00 0.00 9 VAL A C 29
ATOM 14232 O O . VAL A 1 9 ? -6.570 -2.469 2.873 1.00 0.00 9 VAL A O 29
ATOM 14245 N N . PHE A 1 10 ? -8.392 -2.172 1.643 1.00 0.00 10 PHE A N 29
ATOM 14246 C CA . PHE A 1 10 ? -7.701 -2.427 0.339 1.00 0.00 10 PHE A CA 29
ATOM 14247 C C . PHE A 1 10 ? -6.597 -1.373 0.132 1.00 0.00 10 PHE A C 29
ATOM 14248 O O . PHE A 1 10 ? -5.471 -1.704 -0.189 1.00 0.00 10 PHE A O 29
ATOM 14265 N N . TRP A 1 11 ? -6.945 -0.121 0.317 1.00 0.00 11 TRP A N 29
ATOM 14266 C CA . TRP A 1 11 ? -6.013 1.037 0.158 1.00 0.00 11 TRP A CA 29
ATOM 14267 C C . TRP A 1 11 ? -4.773 0.889 1.040 1.00 0.00 11 TRP A C 29
ATOM 14268 O O . TRP A 1 11 ? -3.679 0.994 0.529 1.00 0.00 11 TRP A O 29
ATOM 14289 N N . ALA A 1 12 ? -4.932 0.653 2.323 1.00 0.00 12 ALA A N 29
ATOM 14290 C CA . ALA A 1 12 ? -3.749 0.500 3.231 1.00 0.00 12 ALA A CA 29
ATOM 14291 C C . ALA A 1 12 ? -2.835 -0.638 2.753 1.00 0.00 12 ALA A C 29
ATOM 14292 O O . ALA A 1 12 ? -1.629 -0.490 2.776 1.00 0.00 12 ALA A O 29
ATOM 14299 N N . LYS A 1 13 ? -3.397 -1.746 2.321 1.00 0.00 13 LYS A N 29
ATOM 14300 C CA . LYS A 1 13 ? -2.575 -2.899 1.828 1.00 0.00 13 LYS A CA 29
ATOM 14301 C C . LYS A 1 13 ? -1.780 -2.445 0.594 1.00 0.00 13 LYS A C 29
ATOM 14302 O O . LYS A 1 13 ? -0.603 -2.731 0.475 1.00 0.00 13 LYS A O 29
ATOM 14321 N N . HIS A 1 14 ? -2.421 -1.734 -0.306 1.00 0.00 14 HIS A N 29
ATOM 14322 C CA . HIS A 1 14 ? -1.739 -1.231 -1.540 1.00 0.00 14 HIS A CA 29
ATOM 14323 C C . HIS A 1 14 ? -0.743 -0.126 -1.150 1.00 0.00 14 HIS A C 29
ATOM 14324 O O . HIS A 1 14 ? 0.377 -0.108 -1.627 1.00 0.00 14 HIS A O 29
ATOM 14338 N N . MET A 1 15 ? -1.152 0.780 -0.288 1.00 0.00 15 MET A N 29
ATOM 14339 C CA . MET A 1 15 ? -0.266 1.899 0.167 1.00 0.00 15 MET A CA 29
ATOM 14340 C C . MET A 1 15 ? 0.954 1.319 0.890 1.00 0.00 15 MET A C 29
ATOM 14341 O O . MET A 1 15 ? 2.066 1.714 0.595 1.00 0.00 15 MET A O 29
ATOM 14355 N N . TRP A 1 16 ? 0.764 0.394 1.809 1.00 0.00 16 TRP A N 29
ATOM 14356 C CA . TRP A 1 16 ? 1.923 -0.215 2.536 1.00 0.00 16 TRP A CA 29
ATOM 14357 C C . TRP A 1 16 ? 2.839 -0.916 1.529 1.00 0.00 16 TRP A C 29
ATOM 14358 O O . TRP A 1 16 ? 4.037 -0.928 1.731 1.00 0.00 16 TRP A O 29
ATOM 14379 N N . ASN A 1 17 ? 2.300 -1.473 0.462 1.00 0.00 17 ASN A N 29
ATOM 14380 C CA . ASN A 1 17 ? 3.149 -2.154 -0.565 1.00 0.00 17 ASN A CA 29
ATOM 14381 C C . ASN A 1 17 ? 4.074 -1.084 -1.160 1.00 0.00 17 ASN A C 29
ATOM 14382 O O . ASN A 1 17 ? 5.253 -1.327 -1.332 1.00 0.00 17 ASN A O 29
ATOM 14393 N N . PHE A 1 18 ? 3.542 0.086 -1.450 1.00 0.00 18 PHE A N 29
ATOM 14394 C CA . PHE A 1 18 ? 4.367 1.198 -2.016 1.00 0.00 18 PHE A CA 29
ATOM 14395 C C . PHE A 1 18 ? 5.480 1.502 -1.000 1.00 0.00 18 PHE A C 29
ATOM 14396 O O . PHE A 1 18 ? 6.626 1.651 -1.370 1.00 0.00 18 PHE A O 29
ATOM 14413 N N . ILE A 1 19 ? 5.134 1.579 0.266 1.00 0.00 19 ILE A N 29
ATOM 14414 C CA . ILE A 1 19 ? 6.131 1.858 1.348 1.00 0.00 19 ILE A CA 29
ATOM 14415 C C . ILE A 1 19 ? 7.115 0.680 1.455 1.00 0.00 19 ILE A C 29
ATOM 14416 O O . ILE A 1 19 ? 8.302 0.907 1.570 1.00 0.00 19 ILE A O 29
ATOM 14432 N N . SER A 1 20 ? 6.644 -0.548 1.409 1.00 0.00 20 SER A N 29
ATOM 14433 C CA . SER A 1 20 ? 7.551 -1.739 1.500 1.00 0.00 20 SER A CA 29
ATOM 14434 C C . SER A 1 20 ? 8.464 -1.791 0.266 1.00 0.00 20 SER A C 29
ATOM 14435 O O . SER A 1 20 ? 9.655 -2.004 0.404 1.00 0.00 20 SER A O 29
ATOM 14443 N N . GLY A 1 21 ? 7.924 -1.592 -0.916 1.00 0.00 21 GLY A N 29
ATOM 14444 C CA . GLY A 1 21 ? 8.735 -1.613 -2.171 1.00 0.00 21 GLY A CA 29
ATOM 14445 C C . GLY A 1 21 ? 9.753 -0.467 -2.124 1.00 0.00 21 GLY A C 29
ATOM 14446 O O . GLY A 1 21 ? 10.919 -0.673 -2.406 1.00 0.00 21 GLY A O 29
ATOM 14450 N N . ILE A 1 22 ? 9.321 0.722 -1.764 1.00 0.00 22 ILE A N 29
ATOM 14451 C CA . ILE A 1 22 ? 10.247 1.899 -1.679 1.00 0.00 22 ILE A CA 29
ATOM 14452 C C . ILE A 1 22 ? 11.292 1.626 -0.586 1.00 0.00 22 ILE A C 29
ATOM 14453 O O . ILE A 1 22 ? 12.462 1.875 -0.805 1.00 0.00 22 ILE A O 29
ATOM 14469 N N . GLN A 1 23 ? 10.885 1.116 0.557 1.00 0.00 23 GLN A N 29
ATOM 14470 C CA . GLN A 1 23 ? 11.836 0.807 1.675 1.00 0.00 23 GLN A CA 29
ATOM 14471 C C . GLN A 1 23 ? 12.903 -0.197 1.218 1.00 0.00 23 GLN A C 29
ATOM 14472 O O . GLN A 1 23 ? 14.059 -0.071 1.580 1.00 0.00 23 GLN A O 29
ATOM 14486 N N . TYR A 1 24 ? 12.511 -1.170 0.430 1.00 0.00 24 TYR A N 29
ATOM 14487 C CA . TYR A 1 24 ? 13.457 -2.207 -0.089 1.00 0.00 24 TYR A CA 29
ATOM 14488 C C . TYR A 1 24 ? 14.544 -1.509 -0.914 1.00 0.00 24 TYR A C 29
ATOM 14489 O O . TYR A 1 24 ? 15.717 -1.737 -0.698 1.00 0.00 24 TYR A O 29
ATOM 14507 N N . LEU A 1 25 ? 14.151 -0.665 -1.840 1.00 0.00 25 LEU A N 29
ATOM 14508 C CA . LEU A 1 25 ? 15.144 0.067 -2.688 1.00 0.00 25 LEU A CA 29
ATOM 14509 C C . LEU A 1 25 ? 15.900 1.093 -1.835 1.00 0.00 25 LEU A C 29
ATOM 14510 O O . LEU A 1 25 ? 17.106 1.199 -1.948 1.00 0.00 25 LEU A O 29
ATOM 14526 N N . ALA A 1 26 ? 15.206 1.827 -0.993 1.00 0.00 26 ALA A N 29
ATOM 14527 C CA . ALA A 1 26 ? 15.866 2.847 -0.114 1.00 0.00 26 ALA A CA 29
ATOM 14528 C C . ALA A 1 26 ? 16.920 2.185 0.788 1.00 0.00 26 ALA A C 29
ATOM 14529 O O . ALA A 1 26 ? 17.927 2.795 1.097 1.00 0.00 26 ALA A O 29
ATOM 14536 N N . GLY A 1 27 ? 16.694 0.958 1.204 1.00 0.00 27 GLY A N 29
ATOM 14537 C CA . GLY A 1 27 ? 17.658 0.228 2.080 1.00 0.00 27 GLY A CA 29
ATOM 14538 C C . GLY A 1 27 ? 18.652 -0.597 1.251 1.00 0.00 27 GLY A C 29
ATOM 14539 O O . GLY A 1 27 ? 19.759 -0.817 1.705 1.00 0.00 27 GLY A O 29
ATOM 14543 N N . LEU A 1 28 ? 18.292 -1.051 0.068 1.00 0.00 28 LEU A N 29
ATOM 14544 C CA . LEU A 1 28 ? 19.232 -1.862 -0.774 1.00 0.00 28 LEU A CA 29
ATOM 14545 C C . LEU A 1 28 ? 19.863 -1.025 -1.903 1.00 0.00 28 LEU A C 29
ATOM 14546 O O . LEU A 1 28 ? 20.200 -1.563 -2.943 1.00 0.00 28 LEU A O 29
ATOM 14562 N N . SER A 1 29 ? 20.030 0.267 -1.720 1.00 0.00 29 SER A N 29
ATOM 14563 C CA . SER A 1 29 ? 20.640 1.132 -2.781 1.00 0.00 29 SER A CA 29
ATOM 14564 C C . SER A 1 29 ? 22.168 1.177 -2.627 1.00 0.00 29 SER A C 29
ATOM 14565 O O . SER A 1 29 ? 22.669 1.460 -1.553 1.00 0.00 29 SER A O 29
ATOM 14573 N N . THR A 1 30 ? 22.891 0.900 -3.687 1.00 0.00 30 THR A N 29
ATOM 14574 C CA . THR A 1 30 ? 24.389 0.913 -3.646 1.00 0.00 30 THR A CA 29
ATOM 14575 C C . THR A 1 30 ? 24.964 1.917 -4.657 1.00 0.00 30 THR A C 29
ATOM 14576 O O . THR A 1 30 ? 24.578 1.883 -5.817 1.00 0.00 30 THR A O 29
ATOM 14588 N N . GLN A 1 1 ? 22.932 0.384 -0.231 1.00 0.00 1 GLN A N 30
ATOM 14589 C CA . GLN A 1 1 ? 21.535 0.501 0.298 1.00 0.00 1 GLN A CA 30
ATOM 14590 C C . GLN A 1 1 ? 21.232 1.953 0.695 1.00 0.00 1 GLN A C 30
ATOM 14591 O O . GLN A 1 1 ? 22.117 2.690 1.091 1.00 0.00 1 GLN A O 30
ATOM 14607 N N . THR A 1 2 ? 19.987 2.354 0.578 1.00 0.00 2 THR A N 30
ATOM 14608 C CA . THR A 1 2 ? 19.564 3.748 0.926 1.00 0.00 2 THR A CA 30
ATOM 14609 C C . THR A 1 2 ? 18.028 3.803 1.049 1.00 0.00 2 THR A C 30
ATOM 14610 O O . THR A 1 2 ? 17.457 3.156 1.910 1.00 0.00 2 THR A O 30
ATOM 14621 N N . ASN A 1 3 ? 17.366 4.556 0.205 1.00 0.00 3 ASN A N 30
ATOM 14622 C CA . ASN A 1 3 ? 15.871 4.692 0.214 1.00 0.00 3 ASN A CA 30
ATOM 14623 C C . ASN A 1 3 ? 15.157 3.393 -0.190 1.00 0.00 3 ASN A C 30
ATOM 14624 O O . ASN A 1 3 ? 13.981 3.250 0.088 1.00 0.00 3 ASN A O 30
ATOM 14635 N N . TRP A 1 4 ? 15.848 2.474 -0.826 1.00 0.00 4 TRP A N 30
ATOM 14636 C CA . TRP A 1 4 ? 15.228 1.176 -1.252 1.00 0.00 4 TRP A CA 30
ATOM 14637 C C . TRP A 1 4 ? 14.672 0.456 -0.019 1.00 0.00 4 TRP A C 30
ATOM 14638 O O . TRP A 1 4 ? 13.561 -0.039 -0.062 1.00 0.00 4 TRP A O 30
ATOM 14659 N N . GLN A 1 5 ? 15.429 0.419 1.057 1.00 0.00 5 GLN A N 30
ATOM 14660 C CA . GLN A 1 5 ? 14.967 -0.246 2.319 1.00 0.00 5 GLN A CA 30
ATOM 14661 C C . GLN A 1 5 ? 13.655 0.424 2.757 1.00 0.00 5 GLN A C 30
ATOM 14662 O O . GLN A 1 5 ? 12.707 -0.245 3.129 1.00 0.00 5 GLN A O 30
ATOM 14676 N N . LYS A 1 6 ? 13.606 1.738 2.697 1.00 0.00 6 LYS A N 30
ATOM 14677 C CA . LYS A 1 6 ? 12.371 2.485 3.088 1.00 0.00 6 LYS A CA 30
ATOM 14678 C C . LYS A 1 6 ? 11.274 2.259 2.034 1.00 0.00 6 LYS A C 30
ATOM 14679 O O . LYS A 1 6 ? 10.116 2.180 2.394 1.00 0.00 6 LYS A O 30
ATOM 14698 N N . LEU A 1 7 ? 11.617 2.146 0.768 1.00 0.00 7 LEU A N 30
ATOM 14699 C CA . LEU A 1 7 ? 10.594 1.915 -0.299 1.00 0.00 7 LEU A CA 30
ATOM 14700 C C . LEU A 1 7 ? 9.952 0.537 -0.094 1.00 0.00 7 LEU A C 30
ATOM 14701 O O . LEU A 1 7 ? 8.773 0.397 -0.343 1.00 0.00 7 LEU A O 30
ATOM 14717 N N . GLU A 1 8 ? 10.698 -0.450 0.357 1.00 0.00 8 GLU A N 30
ATOM 14718 C CA . GLU A 1 8 ? 10.129 -1.817 0.593 1.00 0.00 8 GLU A CA 30
ATOM 14719 C C . GLU A 1 8 ? 9.116 -1.722 1.745 1.00 0.00 8 GLU A C 30
ATOM 14720 O O . GLU A 1 8 ? 8.025 -2.255 1.652 1.00 0.00 8 GLU A O 30
ATOM 14732 N N . VAL A 1 9 ? 9.472 -1.032 2.810 1.00 0.00 9 VAL A N 30
ATOM 14733 C CA . VAL A 1 9 ? 8.550 -0.861 3.981 1.00 0.00 9 VAL A CA 30
ATOM 14734 C C . VAL A 1 9 ? 7.349 -0.060 3.455 1.00 0.00 9 VAL A C 30
ATOM 14735 O O . VAL A 1 9 ? 6.209 -0.410 3.701 1.00 0.00 9 VAL A O 30
ATOM 14748 N N . PHE A 1 10 ? 7.624 0.999 2.721 1.00 0.00 10 PHE A N 30
ATOM 14749 C CA . PHE A 1 10 ? 6.559 1.866 2.124 1.00 0.00 10 PHE A CA 30
ATOM 14750 C C . PHE A 1 10 ? 5.672 0.996 1.220 1.00 0.00 10 PHE A C 30
ATOM 14751 O O . PHE A 1 10 ? 4.463 1.102 1.267 1.00 0.00 10 PHE A O 30
ATOM 14768 N N . TRP A 1 11 ? 6.281 0.154 0.413 1.00 0.00 11 TRP A N 30
ATOM 14769 C CA . TRP A 1 11 ? 5.546 -0.751 -0.523 1.00 0.00 11 TRP A CA 30
ATOM 14770 C C . TRP A 1 11 ? 4.504 -1.583 0.225 1.00 0.00 11 TRP A C 30
ATOM 14771 O O . TRP A 1 11 ? 3.364 -1.621 -0.189 1.00 0.00 11 TRP A O 30
ATOM 14792 N N . ALA A 1 12 ? 4.874 -2.240 1.302 1.00 0.00 12 ALA A N 30
ATOM 14793 C CA . ALA A 1 12 ? 3.870 -3.062 2.046 1.00 0.00 12 ALA A CA 30
ATOM 14794 C C . ALA A 1 12 ? 2.712 -2.163 2.501 1.00 0.00 12 ALA A C 30
ATOM 14795 O O . ALA A 1 12 ? 1.564 -2.546 2.384 1.00 0.00 12 ALA A O 30
ATOM 14802 N N . LYS A 1 13 ? 3.015 -0.982 2.996 1.00 0.00 13 LYS A N 30
ATOM 14803 C CA . LYS A 1 13 ? 1.954 -0.028 3.451 1.00 0.00 13 LYS A CA 30
ATOM 14804 C C . LYS A 1 13 ? 1.145 0.400 2.221 1.00 0.00 13 LYS A C 30
ATOM 14805 O O . LYS A 1 13 ? -0.068 0.440 2.269 1.00 0.00 13 LYS A O 30
ATOM 14824 N N . HIS A 1 14 ? 1.820 0.704 1.133 1.00 0.00 14 HIS A N 30
ATOM 14825 C CA . HIS A 1 14 ? 1.150 1.126 -0.137 1.00 0.00 14 HIS A CA 30
ATOM 14826 C C . HIS A 1 14 ? 0.244 -0.013 -0.627 1.00 0.00 14 HIS A C 30
ATOM 14827 O O . HIS A 1 14 ? -0.919 0.217 -0.900 1.00 0.00 14 HIS A O 30
ATOM 14841 N N . MET A 1 15 ? 0.768 -1.217 -0.725 1.00 0.00 15 MET A N 30
ATOM 14842 C CA . MET A 1 15 ? -0.042 -2.392 -1.184 1.00 0.00 15 MET A CA 30
ATOM 14843 C C . MET A 1 15 ? -1.217 -2.585 -0.216 1.00 0.00 15 MET A C 30
ATOM 14844 O O . MET A 1 15 ? -2.334 -2.808 -0.645 1.00 0.00 15 MET A O 30
ATOM 14858 N N . TRP A 1 16 ? -0.976 -2.490 1.075 1.00 0.00 16 TRP A N 30
ATOM 14859 C CA . TRP A 1 16 ? -2.077 -2.654 2.074 1.00 0.00 16 TRP A CA 30
ATOM 14860 C C . TRP A 1 16 ? -3.061 -1.485 1.928 1.00 0.00 16 TRP A C 30
ATOM 14861 O O . TRP A 1 16 ? -4.250 -1.666 2.113 1.00 0.00 16 TRP A O 30
ATOM 14882 N N . ASN A 1 17 ? -2.584 -0.306 1.585 1.00 0.00 17 ASN A N 30
ATOM 14883 C CA . ASN A 1 17 ? -3.483 0.877 1.401 1.00 0.00 17 ASN A CA 30
ATOM 14884 C C . ASN A 1 17 ? -4.383 0.576 0.195 1.00 0.00 17 ASN A C 30
ATOM 14885 O O . ASN A 1 17 ? -5.560 0.877 0.213 1.00 0.00 17 ASN A O 30
ATOM 14896 N N . PHE A 1 18 ? -3.835 -0.032 -0.837 1.00 0.00 18 PHE A N 30
ATOM 14897 C CA . PHE A 1 18 ? -4.631 -0.393 -2.054 1.00 0.00 18 PHE A CA 30
ATOM 14898 C C . PHE A 1 18 ? -5.745 -1.361 -1.602 1.00 0.00 18 PHE A C 30
ATOM 14899 O O . PHE A 1 18 ? -6.868 -1.297 -2.068 1.00 0.00 18 PHE A O 30
ATOM 14916 N N . ILE A 1 19 ? -5.412 -2.244 -0.684 1.00 0.00 19 ILE A N 30
ATOM 14917 C CA . ILE A 1 19 ? -6.377 -3.244 -0.133 1.00 0.00 19 ILE A CA 30
ATOM 14918 C C . ILE A 1 19 ? -7.479 -2.513 0.653 1.00 0.00 19 ILE A C 30
ATOM 14919 O O . ILE A 1 19 ? -8.643 -2.792 0.436 1.00 0.00 19 ILE A O 30
ATOM 14935 N N . SER A 1 20 ? -7.136 -1.598 1.538 1.00 0.00 20 SER A N 30
ATOM 14936 C CA . SER A 1 20 ? -8.184 -0.862 2.320 1.00 0.00 20 SER A CA 30
ATOM 14937 C C . SER A 1 20 ? -9.060 -0.006 1.394 1.00 0.00 20 SER A C 30
ATOM 14938 O O . SER A 1 20 ? -10.227 0.180 1.683 1.00 0.00 20 SER A O 30
ATOM 14946 N N . GLY A 1 21 ? -8.527 0.497 0.299 1.00 0.00 21 GLY A N 30
ATOM 14947 C CA . GLY A 1 21 ? -9.326 1.327 -0.656 1.00 0.00 21 GLY A CA 30
ATOM 14948 C C . GLY A 1 21 ? -10.416 0.434 -1.259 1.00 0.00 21 GLY A C 30
ATOM 14949 O O . GLY A 1 21 ? -11.576 0.804 -1.264 1.00 0.00 21 GLY A O 30
ATOM 14953 N N . ILE A 1 22 ? -10.040 -0.732 -1.745 1.00 0.00 22 ILE A N 30
ATOM 14954 C CA . ILE A 1 22 ? -11.024 -1.691 -2.344 1.00 0.00 22 ILE A CA 30
ATOM 14955 C C . ILE A 1 22 ? -11.984 -2.139 -1.230 1.00 0.00 22 ILE A C 30
ATOM 14956 O O . ILE A 1 22 ? -13.176 -2.203 -1.451 1.00 0.00 22 ILE A O 30
ATOM 14972 N N . GLN A 1 23 ? -11.473 -2.428 -0.051 1.00 0.00 23 GLN A N 30
ATOM 14973 C CA . GLN A 1 23 ? -12.336 -2.859 1.098 1.00 0.00 23 GLN A CA 30
ATOM 14974 C C . GLN A 1 23 ? -13.349 -1.752 1.428 1.00 0.00 23 GLN A C 30
ATOM 14975 O O . GLN A 1 23 ? -14.505 -2.018 1.704 1.00 0.00 23 GLN A O 30
ATOM 14989 N N . TYR A 1 24 ? -12.897 -0.523 1.387 1.00 0.00 24 TYR A N 30
ATOM 14990 C CA . TYR A 1 24 ? -13.758 0.666 1.675 1.00 0.00 24 TYR A CA 30
ATOM 14991 C C . TYR A 1 24 ? -14.793 0.834 0.555 1.00 0.00 24 TYR A C 30
ATOM 14992 O O . TYR A 1 24 ? -15.973 0.940 0.833 1.00 0.00 24 TYR A O 30
ATOM 15010 N N . LEU A 1 25 ? -14.360 0.853 -0.686 1.00 0.00 25 LEU A N 30
ATOM 15011 C CA . LEU A 1 25 ? -15.311 1.008 -1.833 1.00 0.00 25 LEU A CA 30
ATOM 15012 C C . LEU A 1 25 ? -16.279 -0.181 -1.878 1.00 0.00 25 LEU A C 30
ATOM 15013 O O . LEU A 1 25 ? -17.442 0.008 -2.172 1.00 0.00 25 LEU A O 30
ATOM 15029 N N . ALA A 1 26 ? -15.822 -1.382 -1.588 1.00 0.00 26 ALA A N 30
ATOM 15030 C CA . ALA A 1 26 ? -16.720 -2.585 -1.603 1.00 0.00 26 ALA A CA 30
ATOM 15031 C C . ALA A 1 26 ? -17.949 -2.351 -0.707 1.00 0.00 26 ALA A C 30
ATOM 15032 O O . ALA A 1 26 ? -19.036 -2.783 -1.040 1.00 0.00 26 ALA A O 30
ATOM 15039 N N . GLY A 1 27 ? -17.780 -1.675 0.409 1.00 0.00 27 GLY A N 30
ATOM 15040 C CA . GLY A 1 27 ? -18.912 -1.390 1.342 1.00 0.00 27 GLY A CA 30
ATOM 15041 C C . GLY A 1 27 ? -19.540 -0.024 1.029 1.00 0.00 27 GLY A C 30
ATOM 15042 O O . GLY A 1 27 ? -20.736 0.136 1.185 1.00 0.00 27 GLY A O 30
ATOM 15046 N N . LEU A 1 28 ? -18.764 0.948 0.596 1.00 0.00 28 LEU A N 30
ATOM 15047 C CA . LEU A 1 28 ? -19.311 2.307 0.272 1.00 0.00 28 LEU A CA 30
ATOM 15048 C C . LEU A 1 28 ? -19.611 2.476 -1.231 1.00 0.00 28 LEU A C 30
ATOM 15049 O O . LEU A 1 28 ? -19.605 3.588 -1.724 1.00 0.00 28 LEU A O 30
ATOM 15065 N N . SER A 1 29 ? -19.873 1.405 -1.953 1.00 0.00 29 SER A N 30
ATOM 15066 C CA . SER A 1 29 ? -20.179 1.444 -3.422 1.00 0.00 29 SER A CA 30
ATOM 15067 C C . SER A 1 29 ? -18.996 1.980 -4.253 1.00 0.00 29 SER A C 30
ATOM 15068 O O . SER A 1 29 ? -18.156 1.200 -4.664 1.00 0.00 29 SER A O 30
ATOM 15076 N N . THR A 1 30 ? -18.912 3.267 -4.508 1.00 0.00 30 THR A N 30
ATOM 15077 C CA . THR A 1 30 ? -17.786 3.843 -5.314 1.00 0.00 30 THR A CA 30
ATOM 15078 C C . THR A 1 30 ? -17.148 5.063 -4.623 1.00 0.00 30 THR A C 30
ATOM 15079 O O . THR A 1 30 ? -16.100 5.496 -5.076 1.00 0.00 30 THR A O 30
#

Secondary structure (DSSP, 8-state):
--HHHHHHHHHHHHHHHHHHHHHHHHHS--

Radius of gyration: 13.25 Å; Cα contacts (8 Å, |Δi|>4): 0; chains: 1; bounding box: 45×7×7 Å